Protein AF-0000000084565729 (afdb_homodimer)

Radius of gyration: 32.28 Å; Cα contacts (8 Å, |Δi|>4): 2133; chains: 2; bounding box: 98×100×80 Å

Nearest PDB structures (foldseek):
  8ajo-assembly1_B  TM=8.605E-01  e=1.066E-43  Homo sapiens
  8ajn-assembly1_B  TM=8.588E-01  e=5.806E-41  Homo sapiens
  3ow8-assembly2_B  TM=8.144E-01  e=8.743E-17  Homo sapiens
  8fdt-assembly1_B  TM=7.793E-01  e=1.717E-12  Homo sapiens
  8snb-assembly1_4A  TM=4.356E-01  e=7.765E-14  Strongylocentrotus purpuratus

Foldseek 3Di:
DPPQQAQFQLDQDDDDDDPPDPPPVVVVVVVVVVVVVVVVCVVVPDPDPDPDDDDHPPPDVPCPPVVPSRGRGGRDPVVVVVVVVVPPPPPPVPPLVVLLLVCLQQVVKDKDWAAPDQFFWWFEWDALAPFWIWTKGQVAWIWIAGNVVSDIDTDAFADDPPDDPPPPPRRRIKNEWEAAPVSQKIKTAGPPQQKIWMAGPDVRQGQAIEDPAGPAGWNYKYYLHNFWIWTFWQRQKIFIAGHDPVSRPPPDPDSDYYYDYTPDIDHDPPAHGWQYKEAQNLQQWMWTAHLQAKIWIARNVVRHTDDMDHHPDSAQFREWEDDNVVQWIWTWHQFWIWIARNVPRHTDDTGGDPDHRFTWQYWYDDDQWIWTWTQQQKIWIAGNVVGGTRHHPVDGPHGRIDHFDQFDWPPPPDVCVVCVVPPHHHTWNYKDAHPSSQKMKTKTGHDDPPIGTMIIIIID/DPPDAAFFQFAQDPDDDDPPPPPPVVVVVVVVVVVVVVVVCVVVPDPDPDPDDDDHPPPDVPCPPVVPSRGRGGRDPVVVVVVVVVPPPPPPVPPLVVQLLVCLQQVVKDKDWAAPDQFFWWFEWDALAPFWIWTKGQVAWIWIAGNVVSDIDTDAFADDPPDDPPPPPRRRIKNEWEAAPVSQKIKTAGPPQQKIWMAGPDVRQGQAIEDPAGPAGWNYKYYLHNFWIWTFWQSQKIFIAGHDPVSRPPPDPDSDYYYDYTPDIGHDPPAHGWQYKEAQNLQQWMWTAHLQAKIWIARNVVRHTDDMDHHPDSAQFREWEDDNVVQWIWTWHQFWIWIARNVPRHTDDTGGDPDHRFTWQYWYDDDQWIWTWTQQQKIWIAGNVVGGTRHHPVDGPHGRIDHFDQFDWPPPPDVCVVCVVPPHHHTWNYKDAHPSSQKMKTKTGHDDPPITTMIIIIID

Solvent-accessible surface area (backbone atoms only — not comparable to full-atom values): 49167 Å² total; per-residue (Å²): 135,83,78,74,81,51,48,68,36,67,48,72,84,80,84,82,82,76,77,79,85,68,65,67,63,63,58,51,52,52,51,47,49,54,48,46,51,49,48,51,53,54,67,68,51,64,92,67,83,73,54,64,43,75,55,62,85,79,72,54,82,78,54,70,78,64,49,72,84,56,38,66,26,54,21,45,70,67,36,51,63,51,39,67,71,48,82,67,79,72,79,72,78,69,54,54,58,54,56,34,50,48,38,52,26,60,61,53,62,38,80,45,78,52,86,69,78,87,50,32,28,31,39,20,48,37,57,76,48,99,46,32,37,36,36,21,14,39,73,57,44,41,35,37,37,30,72,81,80,68,45,78,43,76,51,82,67,49,75,54,90,81,59,61,89,77,67,78,64,82,67,82,26,21,42,32,53,38,62,25,81,78,58,47,37,37,40,31,51,20,64,49,41,37,24,38,22,33,26,33,47,92,80,59,42,72,34,32,33,41,42,89,66,47,90,28,48,42,32,24,49,44,55,78,43,82,39,37,36,38,39,25,11,49,64,23,34,38,31,34,35,70,58,52,69,71,59,66,59,61,75,54,95,54,98,60,59,46,78,43,62,51,77,42,78,41,77,42,82,92,50,46,26,28,38,29,52,39,70,35,71,82,76,45,26,31,37,36,28,16,57,72,16,30,41,36,35,27,35,62,85,76,68,41,66,44,35,35,32,53,48,97,64,47,49,57,49,54,24,51,28,63,38,59,92,71,40,31,33,40,33,22,18,40,57,31,37,38,30,22,30,64,88,76,64,44,77,52,44,76,45,70,49,95,44,85,79,26,28,29,38,20,49,42,65,59,78,60,32,38,38,35,22,15,44,59,22,37,36,40,38,32,30,63,69,67,67,42,63,38,47,24,72,76,48,79,87,35,66,39,64,47,74,58,72,60,58,46,57,58,73,64,66,69,55,38,60,64,42,58,78,44,89,76,44,21,18,23,34,22,64,38,56,40,98,67,46,66,34,38,40,37,25,6,12,52,75,56,87,85,52,41,15,25,30,38,32,39,28,71,132,84,73,74,81,59,43,70,31,62,48,70,82,78,84,82,82,75,76,79,84,68,65,65,62,62,58,51,51,54,51,47,49,55,49,46,51,48,47,51,52,54,67,67,50,63,91,66,80,72,54,64,45,68,55,63,85,78,73,55,81,77,54,72,78,65,51,71,82,60,37,60,22,55,22,43,69,67,36,50,64,51,37,66,71,45,82,66,79,73,79,71,78,69,54,56,60,54,55,35,50,46,37,51,26,60,64,54,64,37,79,44,75,51,87,70,78,86,48,36,30,28,40,21,47,39,58,76,47,101,47,32,38,37,34,21,14,37,75,56,45,41,35,38,36,30,72,80,79,69,45,77,44,76,50,83,68,49,77,53,90,82,59,61,88,78,66,77,65,84,67,83,24,22,41,33,54,40,62,25,82,80,58,46,37,37,39,32,49,20,64,48,40,37,24,37,22,33,25,34,48,92,79,60,42,69,33,31,33,42,42,91,65,48,90,28,48,44,32,23,49,44,54,81,42,82,39,36,35,37,37,27,12,49,65,23,33,39,31,34,34,69,59,51,68,69,58,67,60,62,75,53,94,53,99,60,59,44,76,43,61,51,77,42,76,42,76,44,84,92,48,45,26,30,38,29,51,38,71,34,72,82,76,45,28,32,37,36,30,15,57,73,18,31,40,36,35,27,34,61,85,77,70,42,65,43,37,36,33,52,48,95,63,48,49,57,49,52,24,51,26,66,38,59,93,70,40,30,34,39,33,23,19,41,56,30,36,38,30,21,30,64,89,75,65,44,77,52,46,76,45,69,49,93,46,85,78,26,28,30,38,19,47,41,64,59,79,60,32,38,38,36,21,14,46,59,21,38,36,40,39,33,30,64,70,69,66,42,63,39,46,23,72,78,48,77,88,35,67,41,67,47,74,59,73,59,60,45,58,58,73,61,66,68,53,37,59,65,42,58,78,45,89,74,44,21,18,23,35,21,64,39,55,39,96,68,48,66,34,39,41,38,25,5,11,52,73,56,86,85,53,41,14,22,32,36,32,39,28,72

Sequence (920 aa):
MQTQKMSRIVVTPVYGLRPPRFELYRIQERINKIRALKLLEQNRKTEKPEDFIIYDESDSDDEAELLKQGNSASYNFVDFVRHREYQTARHIVVSPEYGNRHILTHELFKENPINLGHVNKVFCSQWLSDRQVVFGTKCNKLMVYDVQTRKLDQIPSLISRSELPNSNEQSSGIHSVQLNPSKTLLATGAKNTCDIAVYRLPTLDPVCVGENGHKDWVFDACWLDDEFLVSGSRDTKLALWRITEDVLEAKSETPTHKTILPVVLKDCRNAQKIRAISFNQANQEFAALSSNGFIHVFDAQTFKQEMSRKLPSSQENVCMAVQCSRSVYAIGCKSYTLLLDTRTLQAVKKISSRYSGCGIRSASFQGDILTVGTGLGLVMFYDLIAGKYLESSINSSRTVILKVSKGYVFPDEEYMDIVQHVKYVPTIYTHCYDATGMRLFTAGGPLPATLTGNYAGLWQMQTQKMSRIVVTPVYGLRPPRFELYRIQERINKIRALKLLEQNRKTEKPEDFIIYDESDSDDEAELLKQGNSASYNFVDFVRHREYQTARHIVVSPEYGNRHILTHELFKENPINLGHVNKVFCSQWLSDRQVVFGTKCNKLMVYDVQTRKLDQIPSLISRSELPNSNEQSSGIHSVQLNPSKTLLATGAKNTCDIAVYRLPTLDPVCVGENGHKDWVFDACWLDDEFLVSGSRDTKLALWRITEDVLEAKSETPTHKTILPVVLKDCRNAQKIRAISFNQANQEFAALSSNGFIHVFDAQTFKQEMSRKLPSSQENVCMAVQCSRSVYAIGCKSYTLLLDTRTLQAVKKISSRYSGCGIRSASFQGDILTVGTGLGLVMFYDLIAGKYLESSINSSRTVILKVSKGYVFPDEEYMDIVQHVKYVPTIYTHCYDATGMRLFTAGGPLPATLTGNYAGLWQ

pLDDT: mean 79.48, std 25.59, range [19.38, 98.94]

Secondary structure (DSSP, 8-state):
--------------S----S---THHHHHHHHHHHHHHHHHHHT--SSPPSEEE--GGG-STTSGGGTT-------HHHHHHHHHS---------HHHHHHHHHHTT---EEE---TT---EEEEEE-SSSEEEEEETTS-EEEEETTT--EEEEPPP--SS--TT----------EEE-TTSSEEEEE-SSTTSEEEEETTTTEEEEEE-SS-SS-EEEEEESSSSEEEEEETTSEEEEEE--HHHHH---SS---EEE--SEEEE-TT-SSEEEEEEETTTTEEEEEETTTEEEEEETTT--EEEEEE-S--TT---EEEEGGGTEEEEE-SSEEEEEETTT--EEEEEE-SSTT--EEEEEEETTEEEEEETTSEEEEEETTTTEE-B-SSSTTPBPEEEPP--EEES-HHHHHHHHTS----EEEEEEE-TTSS-EEEEEE-SSTT-EEEEEEEE-/--------------S----S---THHHHHHHHHHHHHHHHHHHT--SSPPSEEE--GGG-STTTTTTTT------SHHHHHHHHHS---------HHHHHHHHHHTT---EEE---TT---EEEEEE-SSSEEEEEETTS-EEEEETTT--EEEEPPPPPSS--TT----------EEE-TTSSEEEEE-SSTTSEEEEETTTTEEEEEE-SS-SS-EEEEEESSSSEEEEEETTSEEEEEE--HHHHH---SS---EEE--SEEEE-TT-SSEEEEEEETTTTEEEEEETTTEEEEEETTT--EEEEEE-S--TT---EEEEGGGTEEEEE-SSEEEEEETTT--EEEEEE-SSTT--EEEEEEETTEEEEEETTSEEEEEETTTTEE-B-SSSTT-B-EEEPP--EEES-HHHHHHHHTS----EEEEEEE-TTSS-EEEEEE-SSTT-EEEEEEEE-

InterPro domains:
  IPR001680 WD40 repeat [PS50082] (211-243)
  IPR001680 WD40 repeat [SM00320] (105-146)
  IPR001680 WD40 repeat [SM00320] (160-200)
  IPR001680 WD40 repeat [SM00320] (203-242)
  IPR001680 WD40 repeat [SM00320] (261-299)
  IPR015943 WD40/YVTN repeat-like-containing domain superfamily [G3DSA:2.130.10.10] (42-259)
  IPR015943 WD40/YVTN repeat-like-containing domain superfamily [G3DSA:2.130.10.10] (261-405)
  IPR036322 WD40-repeat-containing domain superfamily [SSF50978] (112-414)
  IPR051191 DDB1-CUL4-associated factor 12 [PTHR19860] (122-460)
  IPR056151 DDB1- and CUL4-associated factor 12, beta-propeller domain [PF23760] (107-459)

Organism: Dendroctonus ponderosae (NCBI:txid77166)

Structure (mmCIF, N/CA/C/O backbone):
data_AF-0000000084565729-model_v1
#
loop_
_entity.id
_entity.type
_entity.pdbx_description
1 polymer 'DDB1- and CUL4-associated factor 12 beta-propeller domain-containing protein'
#
loop_
_atom_site.group_PDB
_atom_site.id
_atom_site.type_symbol
_atom_site.label_atom_id
_atom_site.label_alt_id
_atom_site.label_comp_id
_atom_site.label_asym_id
_atom_site.label_entity_id
_atom_site.label_seq_id
_atom_site.pdbx_PDB_ins_code
_atom_site.Cartn_x
_atom_site.Cartn_y
_atom_site.Cartn_z
_atom_site.occupancy
_atom_site.B_iso_or_equiv
_atom_site.auth_seq_id
_atom_site.auth_comp_id
_atom_site.auth_asym_id
_atom_site.auth_atom_id
_atom_site.pdbx_PDB_model_num
ATOM 1 N N . MET A 1 1 ? -21.25 -3.795 15.539 1 19.56 1 MET A N 1
ATOM 2 C CA . MET A 1 1 ? -22.375 -4.062 14.641 1 19.56 1 MET A CA 1
ATOM 3 C C . MET A 1 1 ? -22.359 -3.105 13.461 1 19.56 1 MET A C 1
ATOM 5 O O . MET A 1 1 ? -22.484 -1.892 13.633 1 19.56 1 MET A O 1
ATOM 9 N N . GLN A 1 2 ? -21.578 -3.436 12.453 1 20.45 2 GLN A N 1
ATOM 10 C CA . GLN A 1 2 ? -20.812 -2.744 11.422 1 20.45 2 GLN A CA 1
ATOM 11 C C . GLN A 1 2 ? -21.734 -2.172 10.344 1 20.45 2 GLN A C 1
ATOM 13 O O . GLN A 1 2 ? -22.344 -2.92 9.578 1 20.45 2 GLN A O 1
ATOM 18 N N . THR A 1 3 ? -22.406 -1.067 10.742 1 23.78 3 THR A N 1
ATOM 19 C CA . THR A 1 3 ? -23.531 -0.483 10.023 1 23.78 3 THR A CA 1
ATOM 20 C C . THR A 1 3 ? -23.125 -0.069 8.617 1 23.78 3 THR A C 1
ATOM 22 O O . THR A 1 3 ? -22.125 0.633 8.43 1 23.78 3 THR A O 1
ATOM 25 N N . GLN A 1 4 ? -23.578 -0.805 7.691 1 22.34 4 GLN A N 1
ATOM 26 C CA . GLN A 1 4 ? -23.469 -1.003 6.25 1 22.34 4 GLN A CA 1
ATOM 27 C C . GLN A 1 4 ? -23.891 0.251 5.488 1 22.34 4 GLN A C 1
ATOM 29 O O . GLN A 1 4 ? -25.031 0.719 5.629 1 22.34 4 GLN A O 1
ATOM 34 N N . LYS A 1 5 ? -22.938 1.144 5.391 1 22.84 5 LYS A N 1
ATOM 35 C CA . LYS A 1 5 ? -23.156 2.459 4.793 1 22.84 5 LYS A CA 1
ATOM 36 C C . LYS A 1 5 ? -23.812 2.342 3.424 1 22.84 5 LYS A C 1
ATOM 38 O O . LYS A 1 5 ? -23.281 1.683 2.527 1 22.84 5 LYS A O 1
ATOM 43 N N . MET A 1 6 ? -25.141 2.484 3.379 1 22.59 6 MET A N 1
ATOM 44 C CA . MET A 1 6 ? -26.062 2.295 2.254 1 22.59 6 MET A CA 1
ATOM 45 C C . MET A 1 6 ? -25.891 3.414 1.229 1 22.59 6 MET A C 1
ATOM 47 O O . MET A 1 6 ? -25.672 4.57 1.594 1 22.59 6 MET A O 1
ATOM 51 N N . SER A 1 7 ? -25.406 3.152 0.107 1 22.25 7 SER A N 1
ATOM 52 C CA . SER A 1 7 ? -25.094 3.938 -1.083 1 22.25 7 SER A CA 1
ATOM 53 C C . SER A 1 7 ? -26.297 4.738 -1.55 1 22.25 7 SER A C 1
ATOM 55 O O . SER A 1 7 ? -27.438 4.254 -1.502 1 22.25 7 SER A O 1
ATOM 57 N N . ARG A 1 8 ? -26.328 6.059 -1.341 1 23.17 8 ARG A N 1
ATOM 58 C CA . ARG A 1 8 ? -27.469 6.934 -1.539 1 23.17 8 ARG A CA 1
ATOM 59 C C . ARG A 1 8 ? -27.672 7.246 -3.018 1 23.17 8 ARG A C 1
ATOM 61 O O . ARG A 1 8 ? -26.719 7.598 -3.719 1 23.17 8 ARG A O 1
ATOM 68 N N . ILE A 1 9 ? -28.516 6.418 -3.678 1 24.58 9 ILE A N 1
ATOM 69 C CA . ILE A 1 9 ? -28.812 6.562 -5.102 1 24.58 9 ILE A CA 1
ATOM 70 C C . ILE A 1 9 ? -29.844 7.668 -5.309 1 24.58 9 ILE A C 1
ATOM 72 O O . ILE A 1 9 ? -30.891 7.676 -4.656 1 24.58 9 ILE A O 1
ATOM 76 N N . VAL A 1 10 ? -29.453 8.82 -5.613 1 25.67 10 VAL A N 1
ATOM 77 C CA . VAL A 1 10 ? -30.359 9.938 -5.855 1 25.67 10 VAL A CA 1
ATOM 78 C C . VAL A 1 10 ? -31.031 9.781 -7.223 1 25.67 10 VAL A C 1
ATOM 80 O O . VAL A 1 10 ? -30.344 9.664 -8.242 1 25.67 10 VAL A O 1
ATOM 83 N N . VAL A 1 11 ? -32.156 9.188 -7.332 1 26.59 11 VAL A N 1
ATOM 84 C CA . VAL A 1 11 ? -32.969 8.852 -8.508 1 26.59 11 VAL A CA 1
ATOM 85 C C . VAL A 1 11 ? -33.719 10.078 -8.984 1 26.59 11 VAL A C 1
ATOM 87 O O . VAL A 1 11 ? -34.5 10.664 -8.219 1 26.59 11 VAL A O 1
ATOM 90 N N . THR A 1 12 ? -33.156 10.766 -9.914 1 27.22 12 THR A N 1
ATOM 91 C CA . THR A 1 12 ? -33.906 11.891 -10.477 1 27.22 12 THR A CA 1
ATOM 92 C C . THR A 1 12 ? -34.938 11.406 -11.492 1 27.22 12 THR A C 1
ATOM 94 O O . THR A 1 12 ? -34.594 10.625 -12.391 1 27.22 12 THR A O 1
ATOM 97 N N . PRO A 1 13 ? -36.125 11.523 -11.234 1 24.81 13 PRO A N 1
ATOM 98 C CA . PRO A 1 13 ? -37.25 11.008 -12.016 1 24.81 13 PRO A CA 1
ATOM 99 C C . PRO A 1 13 ? -37.25 11.523 -13.453 1 24.81 13 PRO A C 1
ATOM 101 O O . PRO A 1 13 ? -37.031 12.719 -13.68 1 24.81 13 PRO A O 1
ATOM 104 N N . VAL A 1 14 ? -36.781 10.711 -14.438 1 26.78 14 VAL A N 1
ATOM 105 C CA . VAL A 1 14 ? -36.938 11.281 -15.773 1 26.78 14 VAL A CA 1
ATOM 106 C C . VAL A 1 14 ? -38.406 11.445 -16.094 1 26.78 14 VAL A C 1
ATOM 108 O O . VAL A 1 14 ? -38.844 12.516 -16.531 1 26.78 14 VAL A O 1
ATOM 111 N N . TYR A 1 15 ? -39.125 10.484 -17.047 1 26.33 15 TYR A N 1
ATOM 112 C CA . TYR A 1 15 ? -40.375 10.812 -17.719 1 26.33 15 TYR A CA 1
ATOM 113 C C . TYR A 1 15 ? -41.562 10.578 -16.797 1 26.33 15 TYR A C 1
ATOM 115 O O . TYR A 1 15 ? -42.344 11.484 -16.547 1 26.33 15 TYR A O 1
ATOM 123 N N . GLY A 1 16 ? -42.344 9.43 -17.156 1 25.3 16 GLY A N 1
ATOM 124 C CA . GLY A 1 16 ? -43.75 9.18 -16.984 1 25.3 16 GLY A CA 1
ATOM 125 C C . GLY A 1 16 ? -44.188 9.102 -15.539 1 25.3 16 GLY A C 1
ATOM 126 O O . GLY A 1 16 ? -43.344 8.992 -14.641 1 25.3 16 GLY A O 1
ATOM 127 N N . LEU A 1 17 ? -45.719 9.273 -15.336 1 26 17 LEU A N 1
ATOM 128 C CA . LEU A 1 17 ? -46.469 9.68 -14.141 1 26 17 LEU A CA 1
ATOM 129 C C . LEU A 1 17 ? -46.281 8.672 -13.016 1 26 17 LEU A C 1
ATOM 131 O O . LEU A 1 17 ? -45.75 7.578 -13.234 1 26 17 LEU A O 1
ATOM 135 N N . ARG A 1 18 ? -47.312 8.594 -12.133 1 24.34 18 ARG A N 1
ATOM 136 C CA . ARG A 1 18 ? -47.531 8.094 -10.781 1 24.34 18 ARG A CA 1
ATOM 137 C C . ARG A 1 18 ? -47.531 6.57 -10.75 1 24.34 18 ARG A C 1
ATOM 139 O O . ARG A 1 18 ? -48.188 5.93 -11.57 1 24.34 18 ARG A O 1
ATOM 146 N N . PRO A 1 19 ? -46.406 5.891 -10.594 1 26.34 19 PRO A N 1
ATOM 147 C CA . PRO A 1 19 ? -46.688 4.453 -10.594 1 26.34 19 PRO A CA 1
ATOM 148 C C . PRO A 1 19 ? -47.844 4.07 -9.664 1 26.34 19 PRO A C 1
ATOM 150 O O . PRO A 1 19 ? -48.094 4.742 -8.656 1 26.34 19 PRO A O 1
ATOM 153 N N . PRO A 1 20 ? -48.969 3.424 -10.125 1 25.95 20 PRO A N 1
ATOM 154 C CA . PRO A 1 20 ? -50.25 3.244 -9.414 1 25.95 20 PRO A CA 1
ATOM 155 C C . PRO A 1 20 ? -50.062 2.736 -7.988 1 25.95 20 PRO A C 1
ATOM 157 O O . PRO A 1 20 ? -50.719 3.227 -7.062 1 25.95 20 PRO A O 1
ATOM 160 N N . ARG A 1 21 ? -49.719 1.463 -7.848 1 27.05 21 ARG A N 1
ATOM 161 C CA . ARG A 1 21 ? -50.188 0.71 -6.684 1 27.05 21 ARG A CA 1
ATOM 162 C C . ARG A 1 21 ? -49.25 0.904 -5.5 1 27.05 21 ARG A C 1
ATOM 164 O O . ARG A 1 21 ? -48.312 0.116 -5.297 1 27.05 21 ARG A O 1
ATOM 171 N N . PHE A 1 22 ? -48.812 2.148 -5.277 1 26.03 22 PHE A N 1
ATOM 172 C CA . PHE A 1 22 ? -47.906 2.443 -4.18 1 26.03 22 PHE A CA 1
ATOM 173 C C . PHE A 1 22 ? -48.594 2.24 -2.836 1 26.03 22 PHE A C 1
ATOM 175 O O . PHE A 1 22 ? -49.531 2.961 -2.498 1 26.03 22 PHE A O 1
ATOM 182 N N . GLU A 1 23 ? -48.906 0.875 -2.598 1 28.73 23 GLU A N 1
ATOM 183 C CA . GLU A 1 23 ? -49.656 0.752 -1.351 1 28.73 23 GLU A CA 1
ATOM 184 C C . GLU A 1 23 ? -48.844 1.244 -0.162 1 28.73 23 GLU A C 1
ATOM 186 O O . GLU A 1 23 ? -47.688 0.868 -0.007 1 28.73 23 GLU A O 1
ATOM 191 N N . LEU A 1 24 ? -49.219 2.299 0.399 1 27.89 24 LEU A N 1
ATOM 192 C CA . LEU A 1 24 ? -48.75 3.08 1.541 1 27.89 24 LEU A CA 1
ATOM 193 C C . LEU A 1 24 ? -48.406 2.172 2.721 1 27.89 24 LEU A C 1
ATOM 195 O O . LEU A 1 24 ? -47.531 2.498 3.531 1 27.89 24 LEU A O 1
ATOM 199 N N . TYR A 1 25 ? -49.094 0.987 2.777 1 33.12 25 TYR A N 1
ATOM 200 C CA . TYR A 1 25 ? -49.094 0.293 4.059 1 33.12 25 TYR A CA 1
ATOM 201 C C . TYR A 1 25 ? -47.719 -0.357 4.32 1 33.12 25 TYR A C 1
ATOM 203 O O . TYR A 1 25 ? -47.25 -0.388 5.461 1 33.12 25 TYR A O 1
ATOM 211 N N . ARG A 1 26 ? -47.125 -0.872 3.199 1 31.98 26 ARG A N 1
ATOM 212 C CA . ARG A 1 26 ? -45.906 -1.653 3.432 1 31.98 26 ARG A CA 1
ATOM 213 C C . ARG A 1 26 ? -44.75 -0.757 3.863 1 31.98 26 ARG A C 1
ATOM 215 O O . ARG A 1 26 ? -43.812 -1.228 4.473 1 31.98 26 ARG A O 1
ATOM 222 N N . ILE A 1 27 ? -44.844 0.504 3.408 1 33.88 27 ILE A N 1
ATOM 223 C CA . ILE A 1 27 ? -43.781 1.421 3.826 1 33.88 27 ILE A CA 1
ATOM 224 C C . ILE A 1 27 ? -43.875 1.687 5.324 1 33.88 27 ILE A C 1
ATOM 226 O O . ILE A 1 27 ? -42.875 1.698 6.035 1 33.88 27 ILE A O 1
ATOM 230 N N . GLN A 1 28 ? -45.156 1.697 5.773 1 39.16 28 GLN A N 1
ATOM 231 C CA . GLN A 1 28 ? -45.344 1.962 7.195 1 39.16 28 GLN A CA 1
ATOM 232 C C . GLN A 1 28 ? -44.812 0.805 8.047 1 39.16 28 GLN A C 1
ATOM 234 O O . GLN A 1 28 ? -44.219 1.022 9.094 1 39.16 28 GLN A O 1
ATOM 239 N N . GLU A 1 29 ? -44.969 -0.389 7.594 1 41.12 29 GLU A N 1
ATOM 240 C CA . GLU A 1 29 ? -44.531 -1.547 8.367 1 41.12 29 GLU A CA 1
ATOM 241 C C . GLU A 1 29 ? -43.031 -1.623 8.445 1 41.12 29 GLU A C 1
ATOM 243 O O . GLU A 1 29 ? -42.469 -1.934 9.5 1 41.12 29 GLU A O 1
ATOM 248 N N . ARG A 1 30 ? -42.344 -1.302 7.375 1 35.56 30 ARG A N 1
ATOM 249 C CA . ARG A 1 30 ? -40.875 -1.357 7.398 1 35.56 30 ARG A CA 1
ATOM 250 C C . ARG A 1 30 ? -40.281 -0.227 8.242 1 35.56 30 ARG A C 1
ATOM 252 O O . ARG A 1 30 ? -39.344 -0.429 8.984 1 35.56 30 ARG A O 1
ATOM 259 N N . ILE A 1 31 ? -40.969 0.913 8.211 1 42.62 31 ILE A N 1
ATOM 260 C CA . ILE A 1 31 ? -40.594 2 9.102 1 42.62 31 ILE A CA 1
ATOM 261 C C . ILE A 1 31 ? -40.812 1.576 10.555 1 42.62 31 ILE A C 1
ATOM 263 O O . ILE A 1 31 ? -39.938 1.812 11.414 1 42.62 31 ILE A O 1
ATOM 267 N N . ASN A 1 32 ? -41.875 0.896 10.734 1 46.31 32 ASN A N 1
ATOM 268 C CA . ASN A 1 32 ? -42.156 0.453 12.102 1 46.31 32 ASN A CA 1
ATOM 269 C C . ASN A 1 32 ? -41.125 -0.59 12.562 1 46.31 32 ASN A C 1
ATOM 271 O O . ASN A 1 32 ? -40.719 -0.579 13.719 1 46.31 32 ASN A O 1
ATOM 275 N N . LYS A 1 33 ? -40.688 -1.479 11.742 1 43 33 LYS A N 1
ATOM 276 C CA . LYS A 1 33 ? -39.719 -2.492 12.164 1 43 33 LYS A CA 1
ATOM 277 C C . LYS A 1 33 ? -38.344 -1.891 12.344 1 43 33 LYS A C 1
ATOM 279 O O . LYS A 1 33 ? -37.625 -2.229 13.289 1 43 33 LYS A O 1
ATOM 284 N N . ILE A 1 34 ? -38 -0.968 11.492 1 42.06 34 ILE A N 1
ATOM 285 C CA . ILE A 1 34 ? -36.719 -0.26 11.672 1 42.06 34 ILE A CA 1
ATOM 286 C C . ILE A 1 34 ? -36.781 0.589 12.938 1 42.06 34 ILE A C 1
ATOM 288 O O . ILE A 1 34 ? -35.812 0.628 13.711 1 42.06 34 ILE A O 1
ATOM 292 N N . ARG A 1 35 ? -37.969 1.183 13.18 1 41.31 35 ARG A N 1
ATOM 293 C CA . ARG A 1 35 ? -38.156 1.878 14.445 1 41.31 35 ARG A CA 1
ATOM 294 C C . ARG A 1 35 ? -38.125 0.898 15.617 1 41.31 35 ARG A C 1
ATOM 296 O O . ARG A 1 35 ? -37.531 1.186 16.656 1 41.31 35 ARG A O 1
ATOM 303 N N . ALA A 1 36 ? -38.719 -0.224 15.422 1 44.28 36 ALA A N 1
ATOM 304 C CA . ALA A 1 36 ? -38.75 -1.188 16.516 1 44.28 36 ALA A CA 1
ATOM 305 C C . ALA A 1 36 ? -37.344 -1.738 16.781 1 44.28 36 ALA A C 1
ATOM 307 O O . ALA A 1 36 ? -36.938 -1.89 17.938 1 44.28 36 ALA A O 1
ATOM 308 N N . LEU A 1 37 ? -36.562 -2.035 15.797 1 38.75 37 LEU A N 1
ATOM 309 C CA . LEU A 1 37 ? -35.219 -2.543 16.031 1 38.75 37 LEU A CA 1
ATOM 310 C C . LEU A 1 37 ? -34.281 -1.437 16.547 1 38.75 37 LEU A C 1
ATOM 312 O O . LEU A 1 37 ? -33.469 -1.673 17.422 1 38.75 37 LEU A O 1
ATOM 316 N N . LYS A 1 38 ? -34.469 -0.204 16.156 1 40.28 38 LYS A N 1
ATOM 317 C CA . LYS A 1 38 ? -33.812 0.941 16.766 1 40.28 38 LYS A CA 1
ATOM 318 C C . LYS A 1 38 ? -34.25 1.094 18.234 1 40.28 38 LYS A C 1
ATOM 320 O O . LYS A 1 38 ? -33.406 1.406 19.094 1 40.28 38 LYS A O 1
ATOM 325 N N . LEU A 1 39 ? -35.5 0.954 18.453 1 41.38 39 LEU A N 1
ATOM 326 C CA . LEU A 1 39 ? -35.969 0.976 19.828 1 41.38 39 LEU A CA 1
ATOM 327 C C . LEU A 1 39 ? -35.375 -0.187 20.625 1 41.38 39 LEU A C 1
ATOM 329 O O . LEU A 1 39 ? -35 -0.026 21.781 1 41.38 39 LEU A O 1
ATOM 333 N N . LEU A 1 40 ? -35.312 -1.352 20.078 1 37.47 40 LEU A N 1
ATOM 334 C CA . LEU A 1 40 ? -34.688 -2.455 20.812 1 37.47 40 LEU A CA 1
ATOM 335 C C . LEU A 1 40 ? -33.219 -2.213 21.016 1 37.47 40 LEU A C 1
ATOM 337 O O . LEU A 1 40 ? -32.656 -2.51 22.078 1 37.47 40 LEU A O 1
ATOM 341 N N . GLU A 1 41 ? -32.469 -1.682 20.047 1 36.03 41 GLU A N 1
ATOM 342 C CA . GLU A 1 41 ? -31.062 -1.353 20.25 1 36.03 41 GLU A CA 1
ATOM 343 C C . GLU A 1 41 ? -30.906 -0.147 21.172 1 36.03 41 GLU A C 1
ATOM 345 O O . GLU A 1 41 ? -29.938 -0.074 21.938 1 36.03 41 GLU A O 1
ATOM 350 N N . GLN A 1 42 ? -31.797 0.829 21.125 1 36.59 42 GLN A N 1
ATOM 351 C CA . GLN A 1 42 ? -31.828 1.868 22.156 1 36.59 42 GLN A CA 1
ATOM 352 C C . GLN A 1 42 ? -32.062 1.271 23.531 1 36.59 42 GLN A C 1
ATOM 354 O O . GLN A 1 42 ? -31.594 1.801 24.531 1 36.59 42 GLN A O 1
ATOM 359 N N . ASN A 1 43 ? -32.969 0.401 23.656 1 35.12 43 ASN A N 1
ATOM 360 C CA . ASN A 1 43 ? -33.219 -0.166 24.984 1 35.12 43 ASN A CA 1
ATOM 361 C C . ASN A 1 43 ? -32.031 -0.967 25.484 1 35.12 43 ASN A C 1
ATOM 363 O O . ASN A 1 43 ? -31.938 -1.262 26.672 1 35.12 43 ASN A O 1
ATOM 367 N N . ARG A 1 44 ? -31.344 -1.737 24.656 1 33.62 44 ARG A N 1
ATOM 368 C CA . ARG A 1 44 ? -30.141 -2.4 25.172 1 33.62 44 ARG A CA 1
ATOM 369 C C . ARG A 1 44 ? -28.969 -1.436 25.234 1 33.62 44 ARG A C 1
ATOM 371 O O . ARG A 1 44 ? -27.828 -1.848 25.484 1 33.62 44 ARG A O 1
ATOM 378 N N . LYS A 1 45 ? -29.203 -0.146 24.781 1 36.59 45 LYS A N 1
ATOM 379 C CA . LYS A 1 45 ? -28.156 0.867 24.844 1 36.59 45 LYS A CA 1
ATOM 380 C C . LYS A 1 45 ? -27.703 1.103 26.281 1 36.59 45 LYS A C 1
ATOM 382 O O . LYS A 1 45 ? -28.453 1.659 27.094 1 36.59 45 LYS A O 1
ATOM 387 N N . THR A 1 46 ? -26.859 0.209 26.734 1 36.16 46 THR A N 1
ATOM 388 C CA . THR A 1 46 ? -26.25 0.603 28 1 36.16 46 THR A CA 1
ATOM 389 C C . THR A 1 46 ? -25.688 2.016 27.906 1 36.16 46 THR A C 1
ATOM 391 O O . THR A 1 46 ? -25.328 2.482 26.828 1 36.16 46 THR A O 1
ATOM 394 N N . GLU A 1 47 ? -25.734 3.004 28.812 1 37.72 47 GLU A N 1
ATOM 395 C CA . GLU A 1 47 ? -25.297 4.367 29.094 1 37.72 47 GLU A CA 1
ATOM 396 C C . GLU A 1 47 ? -23.844 4.578 28.656 1 37.72 47 GLU A C 1
ATOM 398 O O . GLU A 1 47 ? -23.25 5.613 28.969 1 37.72 47 GLU A O 1
ATOM 403 N N . LYS A 1 48 ? -23.062 3.57 28.172 1 41.56 48 LYS A N 1
ATOM 404 C CA . LYS A 1 48 ? -21.656 3.846 27.891 1 41.56 48 LYS A CA 1
ATOM 405 C C . LYS A 1 48 ? -21.484 4.496 26.531 1 41.56 48 LYS A C 1
ATOM 407 O O . LYS A 1 48 ? -22.016 4.016 25.531 1 41.56 48 LYS A O 1
ATOM 412 N N . PRO A 1 49 ? -20.938 5.707 26.375 1 42.12 49 PRO A N 1
ATOM 413 C CA . PRO A 1 49 ? -20.656 6.379 25.109 1 42.12 49 PRO A CA 1
ATOM 414 C C . PRO A 1 49 ? -19.953 5.465 24.094 1 42.12 49 PRO A C 1
ATOM 416 O O . PRO A 1 49 ? -19.078 4.691 24.469 1 42.12 49 PRO A O 1
ATOM 419 N N . GLU A 1 50 ? -20.469 5.285 22.891 1 61.44 50 GLU A N 1
ATOM 420 C CA . GLU A 1 50 ? -19.969 4.363 21.875 1 61.44 50 GLU A CA 1
ATOM 421 C C . GLU A 1 50 ? -18.609 4.816 21.344 1 61.44 50 GLU A C 1
ATOM 423 O O . GLU A 1 50 ? -18.438 5.984 20.984 1 61.44 50 GLU A O 1
ATOM 428 N N . ASP A 1 51 ? -17.516 3.988 21.438 1 72.75 51 ASP A N 1
ATOM 429 C CA . ASP A 1 51 ? -16.156 4.223 21 1 72.75 51 ASP A CA 1
ATOM 430 C C . ASP A 1 51 ? -16.078 4.293 19.469 1 72.75 51 ASP A C 1
ATOM 432 O O . ASP A 1 51 ? -15.125 4.824 18.906 1 72.75 51 ASP A O 1
ATOM 436 N N . PHE A 1 52 ? -17.141 3.734 18.812 1 74.69 52 PHE A N 1
ATOM 437 C CA . PHE A 1 52 ? -17.219 3.777 17.359 1 74.69 52 PHE A CA 1
ATOM 438 C C . PHE A 1 52 ? -18.641 4.105 16.906 1 74.69 52 PHE A C 1
ATOM 440 O O . PHE A 1 52 ? -19.594 3.439 17.312 1 74.69 52 PHE A O 1
ATOM 447 N N . ILE A 1 53 ? -18.812 5.211 16.125 1 78.12 53 ILE A N 1
ATOM 448 C CA . ILE A 1 53 ? -20.141 5.711 15.75 1 78.12 53 ILE A CA 1
ATOM 449 C C . ILE A 1 53 ? -20.234 5.793 14.227 1 78.12 53 ILE A C 1
ATOM 451 O O . ILE A 1 53 ? -19.328 6.301 13.562 1 78.12 53 ILE A O 1
ATOM 455 N N . ILE A 1 54 ? -21.234 5.195 13.617 1 73.75 54 ILE A N 1
ATOM 456 C CA . ILE A 1 54 ? -21.547 5.375 12.211 1 73.75 54 ILE A CA 1
ATOM 457 C C . ILE A 1 54 ? -22.797 6.242 12.07 1 73.75 54 ILE A C 1
ATOM 459 O O . ILE A 1 54 ? -23.812 6.008 12.75 1 73.75 54 ILE A O 1
ATOM 463 N N . TYR A 1 55 ? -22.797 7.242 11.352 1 74.12 55 TYR A N 1
ATOM 464 C CA . TYR A 1 55 ? -23.906 8.188 11.211 1 74.12 55 TYR A CA 1
ATOM 465 C C . TYR A 1 55 ? -24.766 7.848 10 1 74.12 55 TYR A C 1
ATOM 467 O O . TYR A 1 55 ? -24.234 7.539 8.93 1 74.12 55 TYR A O 1
ATOM 475 N N . ASP A 1 56 ? -26.047 7.527 10.25 1 60.19 56 ASP A N 1
ATOM 476 C CA . ASP A 1 56 ? -27 7.219 9.188 1 60.19 56 ASP A CA 1
ATOM 477 C C . ASP A 1 56 ? -27.594 8.492 8.602 1 60.19 56 ASP A C 1
ATOM 479 O O . ASP A 1 56 ? -27.578 9.547 9.242 1 60.19 56 ASP A O 1
ATOM 483 N N . GLU A 1 57 ? -28.078 8.523 7.406 1 57.03 57 GLU A N 1
ATOM 484 C CA . GLU A 1 57 ? -28.703 9.633 6.695 1 57.03 57 GLU A CA 1
ATOM 485 C C . GLU A 1 57 ? -29.766 10.305 7.562 1 57.03 57 GLU A C 1
ATOM 487 O O . GLU A 1 57 ? -29.969 11.523 7.477 1 57.03 57 GLU A O 1
ATOM 492 N N . SER A 1 58 ? -30.531 9.609 8.328 1 48.59 58 SER A N 1
ATOM 493 C CA . SER A 1 58 ? -31.719 10.133 9 1 48.59 58 SER A CA 1
ATOM 494 C C . SER A 1 58 ? -31.344 11.039 10.172 1 48.59 58 SER A C 1
ATOM 496 O O . SER A 1 58 ? -32.188 11.789 10.672 1 48.59 58 SER A O 1
ATOM 498 N N . ASP A 1 59 ? -30.281 11.039 10.633 1 45 59 ASP A N 1
ATOM 499 C CA . ASP A 1 59 ? -29.984 11.719 11.891 1 45 59 ASP A CA 1
ATOM 500 C C . ASP A 1 59 ? -29.719 13.211 11.664 1 45 59 ASP A C 1
ATOM 502 O O . ASP A 1 59 ? -29.359 13.93 12.594 1 45 59 ASP A O 1
ATOM 506 N N . SER A 1 60 ? -29.578 13.656 10.492 1 42.97 60 SER A N 1
ATOM 507 C CA . SER A 1 60 ? -29.391 15.094 10.328 1 42.97 60 SER A CA 1
ATOM 508 C C . SER A 1 60 ? -30.703 15.844 10.445 1 42.97 60 SER A C 1
ATOM 510 O O . SER A 1 60 ? -31.688 15.492 9.797 1 42.97 60 SER A O 1
ATOM 512 N N . ASP A 1 61 ? -31.062 16.547 11.422 1 38.94 61 ASP A N 1
ATOM 513 C CA . ASP A 1 61 ? -32.219 17.422 11.641 1 38.94 61 ASP A CA 1
ATOM 514 C C . ASP A 1 61 ? -32.531 18.25 10.398 1 38.94 61 ASP A C 1
ATOM 516 O O . ASP A 1 61 ? -33.5 18.984 10.375 1 38.94 61 ASP A O 1
ATOM 520 N N . ASP A 1 62 ? -31.656 18.656 9.555 1 37.19 62 ASP A N 1
ATOM 521 C CA . ASP A 1 62 ? -32.062 19.516 8.453 1 37.19 62 ASP A CA 1
ATOM 522 C C . ASP A 1 62 ? -32.875 18.734 7.422 1 37.19 62 ASP A C 1
ATOM 524 O O . ASP A 1 62 ? -32.375 18.422 6.344 1 37.19 62 ASP A O 1
ATOM 528 N N . GLU A 1 63 ? -33.875 17.938 7.746 1 34.31 63 GLU A N 1
ATOM 529 C CA . GLU A 1 63 ? -34.844 17.219 6.938 1 34.31 63 GLU A CA 1
ATOM 530 C C . GLU A 1 63 ? -35.594 18.172 6.016 1 34.31 63 GLU A C 1
ATOM 532 O O . GLU A 1 63 ? -36.188 17.734 5.027 1 34.31 63 GLU A O 1
ATOM 537 N N . ALA A 1 64 ? -36.031 19.422 6.523 1 30.3 64 ALA A N 1
ATOM 538 C CA . ALA A 1 64 ? -37.125 20.094 5.84 1 30.3 64 ALA A CA 1
ATOM 539 C C . ALA A 1 64 ? -36.75 20.469 4.41 1 30.3 64 ALA A C 1
ATOM 541 O O . ALA A 1 64 ? -37.531 20.344 3.488 1 30.3 64 ALA A O 1
ATOM 542 N N . GLU A 1 65 ? -35.719 21.328 4.207 1 28.39 65 GLU A N 1
ATOM 543 C CA . GLU A 1 65 ? -35.656 21.953 2.895 1 28.39 65 GLU A CA 1
ATOM 544 C C . GLU A 1 65 ? -35.156 20.969 1.832 1 28.39 65 GLU A C 1
ATOM 546 O O . GLU A 1 65 ? -35.5 21.125 0.65 1 28.39 65 GLU A O 1
ATOM 551 N N . LEU A 1 66 ? -34.125 20.094 2.137 1 28.3 66 LEU A N 1
ATOM 552 C CA . LEU A 1 66 ? -33.719 19.25 1.017 1 28.3 66 LEU A CA 1
ATOM 553 C C . LEU A 1 66 ? -34.719 18.125 0.773 1 28.3 66 LEU A C 1
ATOM 555 O O . LEU A 1 66 ? -34.438 17.219 -0.01 1 28.3 66 LEU A O 1
ATOM 559 N N . LEU A 1 67 ? -35.844 18.031 1.454 1 26.73 67 LEU A N 1
ATOM 560 C CA . LEU A 1 67 ? -36.906 17.109 1.153 1 26.73 67 LEU A CA 1
ATOM 561 C C . LEU A 1 67 ? -37.312 17.203 -0.313 1 26.73 67 LEU A C 1
ATOM 563 O O . LEU A 1 67 ? -38.188 16.469 -0.768 1 26.73 67 LEU A O 1
ATOM 567 N N . LYS A 1 68 ? -37.375 18.422 -0.885 1 27.75 68 LYS A N 1
ATOM 568 C CA . LYS A 1 68 ? -38.062 18.375 -2.174 1 27.75 68 LYS A CA 1
ATOM 569 C C . LYS A 1 68 ? -37.375 17.375 -3.117 1 27.75 68 LYS A C 1
ATOM 571 O O . LYS A 1 68 ? -38.031 16.672 -3.863 1 27.75 68 LYS A O 1
ATOM 576 N N . GLN A 1 69 ? -36.156 17.609 -3.586 1 27.05 69 GLN A N 1
ATOM 577 C CA . GLN A 1 69 ? -35.719 16.766 -4.684 1 27.05 69 GLN A CA 1
ATOM 578 C C . GLN A 1 69 ? -35.188 15.43 -4.164 1 27.05 69 GLN A C 1
ATOM 580 O O . GLN A 1 69 ? -33.969 15.227 -4.066 1 27.05 69 GLN A O 1
ATOM 585 N N . GLY A 1 70 ? -35.781 14.875 -3.135 1 27.3 70 GLY A N 1
ATOM 586 C CA . GLY A 1 70 ? -35.312 13.891 -2.17 1 27.3 70 GLY A CA 1
ATOM 587 C C . GLY A 1 70 ? -35.125 12.516 -2.777 1 27.3 70 GL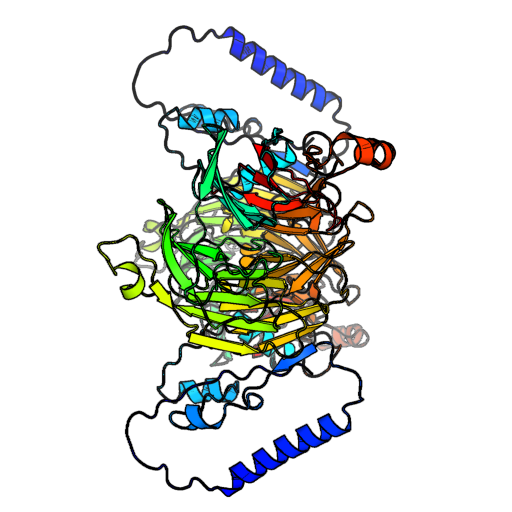Y A C 1
ATOM 588 O O . GLY A 1 70 ? -36.031 11.672 -2.734 1 27.3 70 GLY A O 1
ATOM 589 N N . ASN A 1 71 ? -34.5 12.516 -4.012 1 25.44 71 ASN A N 1
ATOM 590 C CA . ASN A 1 71 ? -34.438 11.219 -4.684 1 25.44 71 ASN A CA 1
ATOM 591 C C . ASN A 1 71 ? -33.844 10.148 -3.773 1 25.44 71 ASN A C 1
ATOM 593 O O . ASN A 1 71 ? -33.125 10.461 -2.822 1 25.44 71 ASN A O 1
ATOM 597 N N . SER A 1 72 ? -34.344 8.875 -3.85 1 25.14 72 SER A N 1
ATOM 598 C CA . SER A 1 72 ? -34.375 7.516 -3.32 1 25.14 72 SER A CA 1
ATOM 599 C C . SER A 1 72 ? -33 6.863 -3.359 1 25.14 72 SER A C 1
ATOM 601 O O . SER A 1 72 ? -32.562 6.367 -4.402 1 25.14 72 SER A O 1
ATOM 603 N N . ALA A 1 73 ? -31.953 7.547 -2.928 1 26.19 73 ALA A N 1
ATOM 604 C CA . ALA A 1 73 ? -30.672 6.848 -3.064 1 26.19 73 ALA A CA 1
ATOM 605 C C . ALA A 1 73 ? -30.578 5.672 -2.094 1 26.19 73 ALA A C 1
ATOM 607 O O . ALA A 1 73 ? -30.625 5.859 -0.876 1 26.19 73 ALA A O 1
ATOM 608 N N . SER A 1 74 ? -31.453 4.672 -2.34 1 25.7 74 SER A N 1
ATOM 609 C CA . SER A 1 74 ? -31.438 3.451 -1.541 1 25.7 74 SER A CA 1
ATOM 610 C C . SER A 1 74 ? -30.078 2.758 -1.601 1 25.7 74 SER A C 1
ATOM 612 O O . SER A 1 74 ? -29.484 2.645 -2.672 1 25.7 74 SER A O 1
ATOM 614 N N . TYR A 1 75 ? -29.25 2.809 -0.65 1 28.16 75 TYR A N 1
ATOM 615 C CA . TYR A 1 75 ? -27.875 2.361 -0.475 1 28.16 75 TYR A CA 1
ATOM 616 C C . TYR A 1 75 ? -27.797 0.842 -0.378 1 28.16 75 TYR A C 1
ATOM 618 O O . TYR A 1 75 ? -26.766 0.285 -0.03 1 28.16 75 TYR A O 1
ATOM 626 N N . ASN A 1 76 ? -28.969 0.131 -0.427 1 25.77 76 ASN A N 1
ATOM 627 C CA . ASN A 1 76 ? -28.797 -1.3 -0.205 1 25.77 76 ASN A CA 1
ATOM 628 C C . ASN A 1 76 ? -28.109 -1.974 -1.392 1 25.77 76 ASN A C 1
ATOM 630 O O . ASN A 1 76 ? -28.156 -1.461 -2.512 1 25.77 76 ASN A O 1
ATOM 634 N N . PHE A 1 77 ? -27.188 -2.91 -1.157 1 29.23 77 PHE A N 1
ATOM 635 C CA . PHE A 1 77 ? -26.609 -3.736 -2.211 1 29.23 77 PHE A CA 1
ATOM 636 C C . PHE A 1 77 ? -27.688 -4.191 -3.191 1 29.23 77 PHE A C 1
ATOM 638 O O . PHE A 1 77 ? -27.469 -4.203 -4.402 1 29.23 77 PHE A O 1
ATOM 645 N N . VAL A 1 78 ? -28.812 -4.625 -2.676 1 30.83 78 VAL A N 1
ATOM 646 C CA . VAL A 1 78 ? -29.922 -4.988 -3.543 1 30.83 78 VAL A CA 1
ATOM 647 C C . VAL A 1 78 ? -30.375 -3.77 -4.348 1 30.83 78 VAL A C 1
ATOM 649 O O . VAL A 1 78 ? -30.734 -3.891 -5.523 1 30.83 78 VAL A O 1
ATOM 652 N N . ASP A 1 79 ? -30.266 -2.688 -3.705 1 32.41 79 ASP A N 1
ATOM 653 C CA . ASP A 1 79 ? -30.703 -1.498 -4.43 1 32.41 79 ASP A CA 1
ATOM 654 C C . ASP A 1 79 ? -29.688 -1.114 -5.508 1 32.41 79 ASP A C 1
ATOM 656 O O . ASP A 1 79 ? -30.062 -0.605 -6.566 1 32.41 79 ASP A O 1
ATOM 660 N N . PHE A 1 80 ? -28.406 -1.442 -5.34 1 32 80 PHE A N 1
ATOM 661 C CA . PHE A 1 80 ? -27.422 -1.259 -6.402 1 32 80 PHE A CA 1
ATOM 662 C C . PHE A 1 80 ? -27.75 -2.145 -7.598 1 32 80 PHE A C 1
ATOM 664 O O . PHE A 1 80 ? -27.719 -1.687 -8.742 1 32 80 PHE A O 1
ATOM 671 N N . VAL A 1 81 ? -28.016 -3.514 -7.395 1 34.09 81 VAL A N 1
ATOM 672 C CA . VAL A 1 81 ? -28.453 -4.344 -8.516 1 34.09 81 VAL A CA 1
ATOM 673 C C . VAL A 1 81 ? -29.75 -3.803 -9.086 1 34.09 81 VAL A C 1
ATOM 675 O O . VAL A 1 81 ? -29.938 -3.775 -10.305 1 34.09 81 VAL A O 1
ATOM 678 N N . ARG A 1 82 ? -30.609 -3.381 -8.227 1 30.58 82 ARG A N 1
ATOM 679 C CA . ARG A 1 82 ? -31.875 -2.9 -8.75 1 30.58 82 ARG A CA 1
ATOM 680 C C . ARG A 1 82 ? -31.719 -1.535 -9.406 1 30.58 82 ARG A C 1
ATOM 682 O O . ARG A 1 82 ? -32.438 -1.214 -10.359 1 30.58 82 ARG A O 1
ATOM 689 N N . HIS A 1 83 ? -30.797 -0.749 -8.867 1 32.78 83 HIS A N 1
ATOM 690 C CA . HIS A 1 83 ? -30.609 0.537 -9.531 1 32.78 83 HIS A CA 1
ATOM 691 C C . HIS A 1 83 ? -29.938 0.364 -10.891 1 32.78 83 HIS A C 1
ATOM 693 O O . HIS A 1 83 ? -30.047 1.226 -11.758 1 32.78 83 HIS A O 1
ATOM 699 N N . ARG A 1 84 ? -29.078 -0.655 -11.117 1 32.34 84 ARG A N 1
ATOM 700 C CA . ARG A 1 84 ? -28.641 -0.946 -12.484 1 32.34 84 ARG A CA 1
ATOM 701 C C . ARG A 1 84 ? -29.844 -1.025 -13.43 1 32.34 84 ARG A C 1
ATOM 703 O O . ARG A 1 84 ? -29.703 -0.812 -14.633 1 32.34 84 ARG A O 1
ATOM 710 N N . GLU A 1 85 ? -30.875 -1.721 -12.992 1 31.25 85 GLU A N 1
ATOM 711 C CA . GLU A 1 85 ? -31.969 -1.758 -13.953 1 31.25 85 GLU A CA 1
ATOM 712 C C . GLU A 1 85 ? -32.5 -0.356 -14.234 1 31.25 85 GLU A C 1
ATOM 714 O O . GLU A 1 85 ? -33.031 -0.091 -15.32 1 31.25 85 GLU A O 1
ATOM 719 N N . TYR A 1 86 ? -32.719 0.436 -13.117 1 30.06 86 TYR A N 1
ATOM 720 C CA . TYR A 1 86 ? -33.25 1.737 -13.523 1 30.06 86 TYR A CA 1
ATOM 721 C C . TYR A 1 86 ? -32.125 2.664 -13.961 1 30.06 86 TYR A C 1
ATOM 723 O O . TYR A 1 86 ? -30.984 2.531 -13.5 1 30.06 86 TYR A O 1
ATOM 731 N N . GLN A 1 87 ? -32.031 3.262 -15.211 1 30.42 87 GLN A N 1
ATOM 732 C CA . GLN A 1 87 ? -31.203 4.082 -16.094 1 30.42 87 GLN A CA 1
ATOM 733 C C . GLN A 1 87 ? -30.5 5.188 -15.328 1 30.42 87 GLN A C 1
ATOM 735 O O . GLN A 1 87 ? -29.969 6.133 -15.922 1 30.42 87 GLN A O 1
ATOM 740 N N . THR A 1 88 ? -30.828 5.551 -14.102 1 32.97 88 THR A N 1
ATOM 741 C CA . THR A 1 88 ? -30.172 6.742 -13.578 1 32.97 88 THR A CA 1
ATOM 742 C C . THR A 1 88 ? -28.734 6.43 -13.172 1 32.97 88 THR A C 1
ATOM 744 O O . THR A 1 88 ? -28.484 5.516 -12.383 1 32.97 88 THR A O 1
ATOM 747 N N . ALA A 1 89 ? -27.625 6.652 -14.031 1 29.08 89 ALA A N 1
ATOM 748 C CA . ALA A 1 89 ? -26.203 6.344 -14.148 1 29.08 89 ALA A CA 1
ATOM 749 C C . ALA A 1 89 ? -25.422 6.84 -12.93 1 29.08 89 ALA A C 1
ATOM 751 O O . ALA A 1 89 ? -24.922 7.969 -12.922 1 29.08 89 ALA A O 1
ATOM 752 N N . ARG A 1 90 ? -25.891 6.988 -11.789 1 32.72 90 ARG A N 1
ATOM 753 C CA . ARG A 1 90 ? -24.938 7.367 -10.758 1 32.72 90 ARG A CA 1
ATOM 754 C C . ARG A 1 90 ? -23.781 6.371 -10.703 1 32.72 90 ARG A C 1
ATOM 756 O O . ARG A 1 90 ? -24 5.164 -10.578 1 32.72 90 ARG A O 1
ATOM 763 N N . HIS A 1 91 ? -22.594 6.531 -11.359 1 30.52 91 HIS A N 1
ATOM 764 C CA . HIS A 1 91 ? -21.391 5.691 -11.391 1 30.52 91 HIS A CA 1
ATOM 765 C C . HIS A 1 91 ? -20.875 5.441 -9.977 1 30.52 91 HIS A C 1
ATOM 767 O O . HIS A 1 91 ? -20.359 6.359 -9.336 1 30.52 91 HIS A O 1
ATOM 773 N N . ILE A 1 92 ? -21.625 4.961 -9.102 1 36.16 92 ILE A N 1
ATOM 774 C CA . ILE A 1 92 ? -20.984 4.477 -7.887 1 36.16 92 ILE A CA 1
ATOM 775 C C . ILE A 1 92 ? -19.766 3.637 -8.25 1 36.16 92 ILE A C 1
ATOM 777 O O . ILE A 1 92 ? -19.891 2.598 -8.898 1 36.16 92 ILE A O 1
ATOM 781 N N . VAL A 1 93 ? -18.688 4.195 -8.445 1 39.31 93 VAL A N 1
ATOM 782 C CA . VAL A 1 93 ? -17.469 3.439 -8.664 1 39.31 93 VAL A CA 1
ATOM 783 C C . VAL A 1 93 ? -17.141 2.598 -7.434 1 39.31 93 VAL A C 1
ATOM 785 O O . VAL A 1 93 ? -16.875 3.139 -6.355 1 39.31 93 VAL A O 1
ATOM 788 N N . VAL A 1 94 ? -17.984 1.619 -7.117 1 44.84 94 VAL A N 1
ATOM 789 C CA . VAL A 1 94 ? -17.578 0.655 -6.105 1 44.84 94 VAL A CA 1
ATOM 790 C C . VAL A 1 94 ? -16.281 -0.021 -6.539 1 44.84 94 VAL A C 1
ATOM 792 O O . VAL A 1 94 ? -16.203 -0.602 -7.625 1 44.84 94 VAL A O 1
ATOM 795 N N . SER A 1 95 ? -15.25 0.238 -5.758 1 59.22 95 SER A N 1
ATOM 796 C CA . SER A 1 95 ? -13.984 -0.432 -6.043 1 59.22 95 SER A CA 1
ATOM 797 C C . SER A 1 95 ? -14.141 -1.948 -5.984 1 59.22 95 SER A C 1
ATOM 799 O O . SER A 1 95 ? -14.906 -2.471 -5.176 1 59.22 95 SER A O 1
ATOM 801 N N . PRO A 1 96 ? -13.914 -2.639 -6.977 1 61.69 96 PRO A N 1
ATOM 802 C CA . PRO A 1 96 ? -13.945 -4.105 -6.98 1 61.69 96 PRO A CA 1
ATOM 803 C C . PRO A 1 96 ? -13.469 -4.711 -5.664 1 61.69 96 PRO A C 1
ATOM 805 O O . PRO A 1 96 ? -13.961 -5.762 -5.25 1 61.69 96 PRO A O 1
ATOM 808 N N . GLU A 1 97 ? -12.742 -4 -5 1 73.56 97 GLU A N 1
ATOM 809 C CA . GLU A 1 97 ? -12.219 -4.508 -3.734 1 73.56 97 GLU A CA 1
ATOM 810 C C . GLU A 1 97 ? -13.305 -4.52 -2.66 1 73.56 97 GLU A C 1
ATOM 812 O O . GLU A 1 97 ? -13.352 -5.43 -1.827 1 73.56 97 GLU A O 1
ATOM 817 N N . TYR A 1 98 ? -14.18 -3.633 -2.824 1 75.06 98 TYR A N 1
ATOM 818 C CA . TYR A 1 98 ? -15.266 -3.596 -1.853 1 75.06 98 TYR A CA 1
ATOM 819 C C . TYR A 1 98 ? -16.219 -4.773 -2.049 1 75.06 98 TYR A C 1
ATOM 821 O O . TYR A 1 98 ? -16.656 -5.387 -1.078 1 75.06 98 TYR A O 1
ATOM 829 N N . GLY A 1 99 ? -16.5 -5.066 -3.268 1 77.75 99 GLY A N 1
ATOM 830 C CA . GLY A 1 99 ? -17.375 -6.191 -3.564 1 77.75 99 GLY A CA 1
ATOM 831 C C . GLY A 1 99 ? -16.828 -7.52 -3.08 1 77.75 99 GLY A C 1
ATOM 832 O O . GLY A 1 99 ? -17.547 -8.297 -2.439 1 77.75 99 GLY A O 1
ATOM 833 N N . ASN A 1 100 ? -15.648 -7.715 -3.352 1 85.44 100 ASN A N 1
ATOM 834 C CA . ASN A 1 100 ? -15 -8.961 -2.949 1 85.44 100 ASN A CA 1
ATOM 835 C C . ASN A 1 100 ? -14.953 -9.102 -1.43 1 85.44 100 ASN A C 1
ATOM 837 O O . ASN A 1 100 ? -15.305 -10.156 -0.891 1 85.44 100 ASN A O 1
ATOM 841 N N . ARG A 1 101 ? -14.586 -8.07 -0.811 1 87.31 101 ARG A N 1
ATOM 842 C CA . ARG A 1 101 ? -14.531 -8.094 0.647 1 87.31 101 ARG A CA 1
ATOM 843 C C . ARG A 1 101 ? -15.906 -8.352 1.245 1 87.31 101 ARG A C 1
ATOM 845 O O . ARG A 1 101 ? -16.047 -9.125 2.195 1 87.31 101 ARG A O 1
ATOM 852 N N . HIS A 1 102 ? -16.844 -7.77 0.673 1 86.44 102 HIS A N 1
ATOM 853 C CA . HIS A 1 102 ? -18.219 -7.941 1.16 1 86.44 102 HIS A CA 1
ATOM 854 C C . HIS A 1 102 ? -18.672 -9.391 1.012 1 86.44 102 HIS A C 1
ATOM 856 O O . HIS A 1 102 ? -19.234 -9.961 1.942 1 86.44 102 HIS A O 1
ATOM 862 N N . ILE A 1 103 ? -18.422 -9.906 -0.086 1 88.75 103 ILE A N 1
ATOM 863 C CA . ILE A 1 103 ? -18.812 -11.281 -0.355 1 88.75 103 ILE A CA 1
ATOM 864 C C . ILE A 1 103 ? -18.141 -12.219 0.641 1 88.75 103 ILE A C 1
ATOM 866 O O . ILE A 1 103 ? -18.766 -13.141 1.171 1 88.75 103 ILE A O 1
ATOM 870 N N . LEU A 1 104 ? -16.938 -11.953 0.905 1 91.19 104 LEU A N 1
ATOM 871 C CA . LEU A 1 104 ? -16.156 -12.797 1.814 1 91.19 104 LEU A CA 1
ATOM 872 C C . LEU A 1 104 ? -16.641 -12.625 3.252 1 91.19 104 LEU A C 1
ATOM 874 O O . LEU A 1 104 ? -16.922 -13.609 3.938 1 91.19 104 LEU A O 1
ATOM 878 N N . THR A 1 105 ? -16.844 -11.445 3.682 1 90.06 105 THR A N 1
ATOM 879 C CA . THR A 1 105 ? -17.141 -11.18 5.086 1 90.06 105 THR A CA 1
ATOM 880 C C . THR A 1 105 ? -18.594 -11.516 5.41 1 90.06 105 THR A C 1
ATOM 882 O O . THR A 1 105 ? -18.938 -11.727 6.574 1 90.06 105 THR A O 1
ATOM 885 N N . HIS A 1 106 ? -19.406 -11.562 4.398 1 88.56 106 HIS A N 1
ATOM 886 C CA . HIS A 1 106 ? -20.797 -11.938 4.629 1 88.56 106 HIS A CA 1
ATOM 887 C C . HIS A 1 106 ? -21.047 -13.383 4.238 1 88.56 106 HIS A C 1
ATOM 889 O O . HIS A 1 106 ? -22.203 -13.805 4.113 1 88.56 106 HIS A O 1
ATOM 895 N N . GLU A 1 107 ? -20 -14.031 3.957 1 89.06 107 GLU A N 1
ATOM 896 C CA . GLU A 1 107 ? -20.031 -15.477 3.719 1 89.06 107 GLU A CA 1
ATOM 897 C C . GLU A 1 107 ? -21 -15.828 2.594 1 89.06 107 GLU A C 1
ATOM 899 O O . GLU A 1 107 ? -21.828 -16.734 2.742 1 89.06 107 GLU A O 1
ATOM 904 N N . LEU A 1 108 ? -20.859 -15.055 1.608 1 88.12 108 LEU A N 1
ATOM 905 C CA . LEU A 1 108 ? -21.797 -15.211 0.497 1 88.12 108 LEU A CA 1
ATOM 906 C C . LEU A 1 108 ? -21.266 -16.234 -0.512 1 88.12 108 LEU A C 1
ATOM 908 O O . LEU A 1 108 ? -22 -16.656 -1.402 1 88.12 108 LEU A O 1
ATOM 912 N N . PHE A 1 109 ? -20.094 -16.703 -0.376 1 93 109 PHE A N 1
ATOM 913 C CA . PHE A 1 109 ? -19.547 -17.719 -1.27 1 93 109 PHE A CA 1
ATOM 914 C C . PHE A 1 109 ? -20.156 -19.094 -0.973 1 93 109 PHE A C 1
ATOM 916 O O . PHE A 1 109 ? -20.125 -19.547 0.17 1 93 109 PHE A O 1
ATOM 923 N N . LYS A 1 110 ? -20.641 -19.625 -1.963 1 95.12 110 LYS A N 1
ATOM 924 C CA . LYS A 1 110 ? -21.125 -21 -1.904 1 95.12 110 LYS A CA 1
ATOM 925 C C . LYS A 1 110 ? -20.406 -21.875 -2.93 1 95.12 110 LYS A C 1
ATOM 927 O O . LYS A 1 110 ? -20.219 -21.469 -4.078 1 95.12 110 LYS A O 1
ATOM 932 N N . GLU A 1 111 ? -20.047 -22.984 -2.451 1 97.62 111 GLU A N 1
ATOM 933 C CA . GLU A 1 111 ? -19.297 -23.875 -3.33 1 97.62 111 GLU A CA 1
ATOM 934 C C . GLU A 1 111 ? -20.203 -24.641 -4.281 1 97.62 111 GLU A C 1
ATOM 936 O O . GLU A 1 111 ? -21.266 -25.125 -3.871 1 97.62 111 GLU A O 1
ATOM 941 N N . ASN A 1 112 ? -19.891 -24.672 -5.512 1 97.06 112 ASN A N 1
ATOM 942 C CA . ASN A 1 112 ? -20.406 -25.609 -6.512 1 97.06 112 ASN A CA 1
ATOM 943 C C . ASN A 1 112 ? -19.328 -26.594 -6.953 1 97.06 112 ASN A C 1
ATOM 945 O O . ASN A 1 112 ? -18.484 -26.281 -7.789 1 97.06 112 ASN A O 1
ATOM 949 N N . PRO A 1 113 ? -19.359 -27.812 -6.383 1 96.88 113 PRO A N 1
ATOM 950 C CA . PRO A 1 113 ? -18.328 -28.797 -6.73 1 96.88 113 PRO A CA 1
ATOM 951 C C . PRO A 1 113 ? -18.375 -29.203 -8.203 1 96.88 113 PRO A C 1
ATOM 953 O O . PRO A 1 113 ? -19.453 -29.281 -8.797 1 96.88 113 PRO A O 1
ATOM 956 N N . ILE A 1 114 ? -17.281 -29.453 -8.758 1 97.31 114 ILE A N 1
ATOM 957 C CA . ILE A 1 114 ? -17.141 -29.812 -10.164 1 97.31 114 ILE A CA 1
ATOM 958 C C . ILE A 1 114 ? -16.594 -31.234 -10.273 1 97.31 114 ILE A C 1
ATOM 960 O O . ILE A 1 114 ? -15.609 -31.594 -9.625 1 97.31 114 ILE A O 1
ATOM 964 N N . ASN A 1 115 ? -17.203 -32 -11.07 1 94.75 115 ASN A N 1
ATOM 965 C CA . ASN A 1 115 ? -16.719 -33.344 -11.352 1 94.75 115 ASN A CA 1
ATOM 966 C C . ASN A 1 115 ? -15.734 -33.375 -12.516 1 94.75 115 ASN A C 1
ATOM 968 O O . ASN A 1 115 ? -16.109 -33.094 -13.656 1 94.75 115 ASN A O 1
ATOM 972 N N . LEU A 1 116 ? -14.547 -33.781 -12.203 1 96.19 116 LEU A N 1
ATOM 973 C CA . LEU A 1 116 ? -13.516 -33.781 -13.234 1 96.19 116 LEU A CA 1
ATOM 974 C C . LEU A 1 116 ? -13.242 -35.188 -13.758 1 96.19 116 LEU A C 1
ATOM 976 O O . LEU A 1 116 ? -12.297 -35.375 -14.531 1 96.19 116 LEU A O 1
ATOM 980 N N . GLY A 1 117 ? -14 -36.125 -13.32 1 91.88 117 GLY A N 1
ATOM 981 C CA . GLY A 1 117 ? -13.789 -37.5 -13.766 1 91.88 117 GLY A CA 1
ATOM 982 C C . GLY A 1 117 ? -12.492 -38.094 -13.266 1 91.88 117 GLY A C 1
ATOM 983 O O . GLY A 1 117 ? -12.188 -38.031 -12.07 1 91.88 117 GLY A O 1
ATOM 984 N N . HIS A 1 118 ? -11.672 -38.625 -14.148 1 90.5 118 HIS A N 1
ATOM 985 C CA . HIS A 1 118 ? -10.492 -39.375 -13.742 1 90.5 118 HIS A CA 1
ATOM 986 C C . HIS A 1 118 ? -9.227 -38.562 -13.875 1 90.5 118 HIS A C 1
ATOM 988 O O . HIS A 1 118 ? -8.117 -39.094 -13.867 1 90.5 118 HIS A O 1
ATOM 994 N N . VAL A 1 119 ? -9.406 -37.344 -13.969 1 93.06 119 VAL A N 1
ATOM 995 C CA . VAL A 1 119 ? -8.266 -36.438 -14.016 1 93.06 119 VAL A CA 1
ATOM 996 C C . VAL A 1 119 ? -7.492 -36.5 -12.703 1 93.06 119 VAL A C 1
ATOM 998 O O . VAL A 1 119 ? -8.086 -36.656 -11.633 1 93.06 119 VAL A O 1
ATOM 1001 N N . ASN A 1 120 ? -6.145 -36.531 -12.836 1 95.38 120 ASN A N 1
ATOM 1002 C CA . ASN A 1 120 ? -5.305 -36.594 -11.641 1 95.38 120 ASN A CA 1
ATOM 1003 C C . ASN A 1 120 ? -4.785 -35.25 -11.234 1 95.38 120 ASN A C 1
ATOM 1005 O O . ASN A 1 120 ? -3.938 -34.656 -11.914 1 95.38 120 ASN A O 1
ATOM 1009 N N . LYS A 1 121 ? -5.227 -34.781 -10.102 1 97.06 121 LYS A N 1
ATOM 1010 C CA . LYS A 1 121 ? -4.812 -33.562 -9.445 1 97.06 121 LYS A CA 1
ATOM 1011 C C . LYS A 1 121 ? -4.789 -32.406 -10.43 1 97.06 121 LYS A C 1
ATOM 1013 O O . LYS A 1 121 ? -4.465 -32.562 -11.602 1 97.06 121 LYS A O 1
ATOM 1018 N N . VAL A 1 122 ? -5.18 -31.219 -10.016 1 98.5 122 VAL A N 1
ATOM 1019 C CA . VAL A 1 122 ? -5.105 -29.953 -10.75 1 98.5 122 VAL A CA 1
ATOM 1020 C C . VAL A 1 122 ? -4.039 -29.062 -10.133 1 98.5 122 VAL A C 1
ATOM 1022 O O . VAL A 1 122 ? -4.137 -28.688 -8.961 1 98.5 122 VAL A O 1
ATOM 1025 N N . PHE A 1 123 ? -3.084 -28.594 -10.945 1 98.25 123 PHE A N 1
ATOM 1026 C CA . PHE A 1 123 ? -1.934 -27.906 -10.375 1 98.25 123 PHE A CA 1
ATOM 1027 C C . PHE A 1 123 ? -2.016 -26.406 -10.641 1 98.25 123 PHE A C 1
ATOM 1029 O O . PHE A 1 123 ? -1.415 -25.609 -9.922 1 98.25 123 PHE A O 1
ATOM 1036 N N . CYS A 1 124 ? -2.646 -26.016 -11.695 1 98.62 124 CYS A N 1
ATOM 1037 C CA . CYS A 1 124 ? -2.705 -24.609 -12.07 1 98.62 124 CYS A CA 1
ATOM 1038 C C . CYS A 1 124 ? -4.023 -24.281 -12.766 1 98.62 124 CYS A C 1
ATOM 1040 O O . CYS A 1 124 ? -4.688 -25.172 -13.289 1 98.62 124 CYS A O 1
ATOM 1042 N N . SER A 1 125 ? -4.383 -23.047 -12.711 1 98.81 125 SER A N 1
ATOM 1043 C CA . SER A 1 125 ? -5.648 -22.625 -13.312 1 98.81 125 SER A CA 1
ATOM 1044 C C . SER A 1 125 ? -5.652 -21.141 -13.609 1 98.81 125 SER A C 1
ATOM 1046 O O . SER A 1 125 ? -4.871 -20.375 -13.031 1 98.81 125 SER A O 1
ATOM 1048 N N . GLN A 1 126 ? -6.473 -20.781 -14.594 1 98.31 126 GLN A N 1
ATOM 1049 C CA . GLN A 1 126 ? -6.727 -19.406 -14.969 1 98.31 126 GLN A CA 1
ATOM 1050 C C . GLN A 1 126 ? -8.117 -19.25 -15.578 1 98.31 126 GLN A C 1
ATOM 1052 O O . GLN A 1 126 ? -8.602 -20.141 -16.281 1 98.31 126 GLN A O 1
ATOM 1057 N N . TRP A 1 127 ? -8.758 -18.109 -15.312 1 98.19 127 TRP A N 1
ATOM 1058 C CA . TRP A 1 127 ? -9.984 -17.781 -16.016 1 98.19 127 TRP A CA 1
ATOM 1059 C C . TRP A 1 127 ? -9.688 -17.266 -17.422 1 98.19 127 TRP A C 1
ATOM 1061 O O . TRP A 1 127 ? -8.875 -16.359 -17.594 1 98.19 127 TRP A O 1
ATOM 1071 N N . LEU A 1 128 ? -10.281 -17.875 -18.406 1 97.31 128 LEU A N 1
ATOM 1072 C CA . LEU A 1 128 ? -10.125 -17.422 -19.781 1 97.31 128 LEU A CA 1
ATOM 1073 C C . LEU A 1 128 ? -11.094 -16.297 -20.109 1 97.31 128 LEU A C 1
ATOM 1075 O O . LEU A 1 128 ? -10.797 -15.422 -20.922 1 97.31 128 LEU A O 1
ATOM 1079 N N . SER A 1 129 ? -12.203 -16.406 -19.609 1 94.44 129 SER A N 1
ATOM 1080 C CA . SER A 1 129 ? -13.312 -15.477 -19.75 1 94.44 129 SER A CA 1
ATOM 1081 C C . SER A 1 129 ? -14.25 -15.562 -18.547 1 94.44 129 SER A C 1
ATOM 1083 O O . SER A 1 129 ? -13.922 -16.188 -17.547 1 94.44 129 SER A O 1
ATOM 1085 N N . ASP A 1 130 ? -15.391 -14.891 -18.734 1 91.69 130 ASP A N 1
ATOM 1086 C CA . ASP A 1 130 ? -16.375 -14.945 -17.672 1 91.69 130 ASP A CA 1
ATOM 1087 C C . ASP A 1 130 ? -17.078 -16.312 -17.641 1 91.69 130 ASP A C 1
ATOM 1089 O O . ASP A 1 130 ? -17.75 -16.641 -16.656 1 91.69 130 ASP A O 1
ATOM 1093 N N . ARG A 1 131 ? -16.75 -17.141 -18.609 1 94.88 131 ARG A N 1
ATOM 1094 C CA . ARG A 1 131 ? -17.516 -18.375 -18.703 1 94.88 131 ARG A CA 1
ATOM 1095 C C . ARG A 1 131 ? -16.594 -19.594 -18.641 1 94.88 131 ARG A C 1
ATOM 1097 O O . ARG A 1 131 ? -17.047 -20.719 -18.422 1 94.88 131 ARG A O 1
ATOM 1104 N N . GLN A 1 132 ? -15.328 -19.328 -18.797 1 97.69 132 GLN A N 1
ATOM 1105 C CA . GLN A 1 132 ? -14.461 -20.5 -18.953 1 97.69 132 GLN A CA 1
ATOM 1106 C C . GLN A 1 132 ? -13.258 -20.422 -18.016 1 97.69 132 GLN A C 1
ATOM 1108 O O . GLN A 1 132 ? -12.68 -19.344 -17.828 1 97.69 132 GLN A O 1
ATOM 1113 N N . VAL A 1 133 ? -12.922 -21.594 -17.484 1 98.5 133 VAL A N 1
ATOM 1114 C CA . VAL A 1 133 ? -11.711 -21.766 -16.703 1 98.5 133 VAL A CA 1
ATOM 1115 C C . VAL A 1 133 ? -10.82 -22.828 -17.344 1 98.5 133 VAL A C 1
ATOM 1117 O O . VAL A 1 133 ? -11.305 -23.891 -17.719 1 98.5 133 VAL A O 1
ATOM 1120 N N . VAL A 1 134 ? -9.594 -22.5 -17.516 1 98.69 134 VAL A N 1
ATOM 1121 C CA . VAL A 1 134 ? -8.617 -23.453 -18.031 1 98.69 134 VAL A CA 1
ATOM 1122 C C . VAL A 1 134 ? -7.715 -23.922 -16.891 1 98.69 134 VAL A C 1
ATOM 1124 O O . VAL A 1 134 ? -7.395 -23.156 -15.984 1 98.69 134 VAL A O 1
ATOM 1127 N N . PHE A 1 135 ? -7.332 -25.219 -16.875 1 98.69 135 PHE A N 1
ATOM 1128 C CA . PHE A 1 135 ? -6.438 -25.703 -15.836 1 98.69 135 PHE A CA 1
ATOM 1129 C C . PHE A 1 135 ? -5.59 -26.859 -16.344 1 98.69 135 PHE A C 1
ATOM 1131 O O . PHE A 1 135 ? -5.973 -27.531 -17.297 1 98.69 135 PHE A O 1
ATOM 1138 N N . GLY A 1 136 ? -4.387 -27 -15.781 1 98.38 136 GLY A N 1
ATOM 1139 C CA . GLY A 1 136 ? -3.459 -28.094 -16.062 1 98.38 136 GLY A CA 1
ATOM 1140 C C . GLY A 1 136 ? -3.422 -29.141 -14.977 1 98.38 136 GLY A C 1
ATOM 1141 O O . GLY A 1 136 ? -3.557 -28.828 -13.789 1 98.38 136 GLY A O 1
ATOM 1142 N N . THR A 1 137 ? -3.146 -30.391 -15.391 1 97.38 137 THR A N 1
ATOM 1143 C CA . THR A 1 137 ? -3.27 -31.5 -14.461 1 97.38 137 THR A CA 1
ATOM 1144 C C . THR A 1 137 ? -1.952 -32.25 -14.352 1 97.38 137 THR A C 1
ATOM 1146 O O . THR A 1 137 ? -1.056 -32.094 -15.18 1 97.38 137 THR A O 1
ATOM 1149 N N . LYS A 1 138 ? -1.863 -33.094 -13.344 1 95.88 138 LYS A N 1
ATOM 1150 C CA . LYS A 1 138 ? -0.697 -33.938 -13.141 1 95.88 138 LYS A CA 1
ATOM 1151 C C . LYS A 1 138 ? -0.58 -35 -14.258 1 95.88 138 LYS A C 1
ATOM 1153 O O . LYS A 1 138 ? 0.523 -35.438 -14.586 1 95.88 138 LYS A O 1
ATOM 1158 N N . CYS A 1 139 ? -1.688 -35.406 -14.828 1 93.19 139 CYS A N 1
ATOM 1159 C CA . CYS A 1 139 ? -1.677 -36.406 -15.906 1 93.19 139 CYS A CA 1
ATOM 1160 C C . CYS A 1 139 ? -1.458 -35.719 -17.25 1 93.19 139 CYS A C 1
ATOM 1162 O O . CYS A 1 139 ? -1.817 -36.281 -18.297 1 93.19 139 CYS A O 1
ATOM 1164 N N . ASN A 1 140 ? -1.026 -34.5 -17.266 1 93.81 140 ASN A N 1
ATOM 1165 C CA . ASN A 1 140 ? -0.55 -33.781 -18.438 1 93.81 140 ASN A CA 1
ATOM 1166 C C . ASN A 1 140 ? -1.689 -33.438 -19.391 1 93.81 140 ASN A C 1
ATOM 1168 O O . ASN A 1 140 ? -1.533 -33.531 -20.609 1 93.81 140 ASN A O 1
ATOM 1172 N N . LYS A 1 141 ? -2.795 -33.094 -18.859 1 95.56 141 LYS A N 1
ATOM 1173 C CA . LYS A 1 141 ? -3.949 -32.656 -19.656 1 95.56 141 LYS A CA 1
ATOM 1174 C C . LYS A 1 141 ? -4.266 -31.188 -19.438 1 95.56 141 LYS A C 1
ATOM 1176 O O . LYS A 1 141 ? -4.262 -30.719 -18.297 1 95.56 141 LYS A O 1
ATOM 1181 N N . LEU A 1 142 ? -4.465 -30.531 -20.516 1 97.62 142 LEU A N 1
ATOM 1182 C CA . LEU A 1 142 ? -5.008 -29.172 -20.5 1 97.62 142 LEU A CA 1
ATOM 1183 C C . LEU A 1 142 ? -6.523 -29.188 -20.672 1 97.62 142 LEU A C 1
ATOM 1185 O O . LEU A 1 142 ? -7.031 -29.641 -21.703 1 97.62 142 LEU A O 1
ATOM 1189 N N . MET A 1 143 ? -7.18 -28.734 -19.656 1 98.25 143 MET A N 1
ATOM 1190 C CA . MET A 1 143 ? -8.633 -28.844 -19.641 1 98.25 143 MET A CA 1
ATOM 1191 C C . MET A 1 143 ? -9.289 -27.469 -19.578 1 98.25 143 MET A C 1
ATOM 1193 O O . MET A 1 143 ? -8.734 -26.531 -18.984 1 98.25 143 MET A O 1
ATOM 1197 N N . VAL A 1 144 ? -10.445 -27.344 -20.234 1 98.31 144 VAL A N 1
ATOM 1198 C CA . VAL A 1 144 ? -11.258 -26.141 -20.172 1 98.31 144 VAL A CA 1
ATOM 1199 C C . VAL A 1 144 ? -12.656 -26.484 -19.656 1 98.31 144 VAL A C 1
ATOM 1201 O O . VAL A 1 144 ? -13.305 -27.391 -20.172 1 98.31 144 VAL A O 1
ATOM 1204 N N . TYR A 1 145 ? -13.047 -25.797 -18.625 1 98.06 145 TYR A N 1
ATOM 1205 C CA . TYR A 1 145 ? -14.367 -25.969 -18.031 1 98.06 145 TYR A CA 1
ATOM 1206 C C . TYR A 1 145 ? -15.25 -24.766 -18.312 1 98.06 145 TYR A C 1
ATOM 1208 O O . TYR A 1 145 ? -14.852 -23.625 -18.078 1 98.06 145 TYR A O 1
ATOM 1216 N N . ASP A 1 146 ? -16.422 -25.016 -18.859 1 97.06 146 ASP A N 1
ATOM 1217 C CA . ASP A 1 146 ? -17.422 -23.969 -19.047 1 97.06 146 ASP A CA 1
ATOM 1218 C C . ASP A 1 146 ? -18.391 -23.906 -17.859 1 97.06 146 ASP A C 1
ATOM 1220 O O . ASP A 1 146 ? -19.125 -24.859 -17.594 1 97.06 146 ASP A O 1
ATOM 1224 N N . VAL A 1 147 ? -18.438 -22.828 -17.234 1 95.62 147 VAL A N 1
ATOM 1225 C CA . VAL A 1 147 ? -19.156 -22.703 -15.977 1 95.62 147 VAL A CA 1
ATOM 1226 C C . VAL A 1 147 ? -20.672 -22.688 -16.234 1 95.62 147 VAL A C 1
ATOM 1228 O O . VAL A 1 147 ? -21.453 -23.016 -15.352 1 95.62 147 VAL A O 1
ATOM 1231 N N . GLN A 1 148 ? -21.109 -22.344 -17.375 1 92.88 148 GLN A N 1
ATOM 1232 C CA . GLN A 1 148 ? -22.516 -22.281 -17.703 1 92.88 148 GLN A CA 1
ATOM 1233 C C . GLN A 1 148 ? -23.047 -23.641 -18.172 1 92.88 148 GLN A C 1
ATOM 12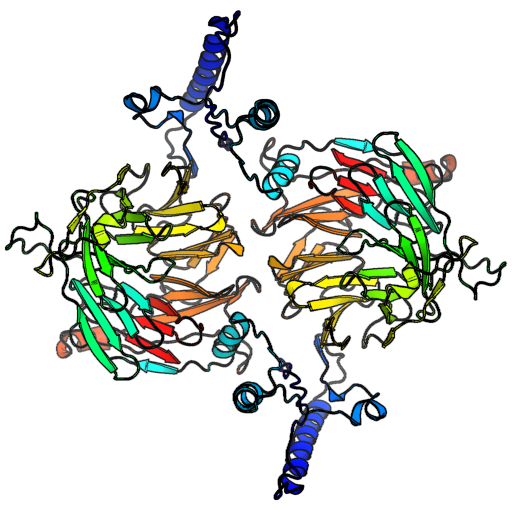35 O O . GLN A 1 148 ? -24.031 -24.156 -17.656 1 92.88 148 GLN A O 1
ATOM 1240 N N . THR A 1 149 ? -22.375 -24.203 -19.062 1 95.19 149 THR A N 1
ATOM 1241 C CA . THR A 1 149 ? -22.812 -25.469 -19.625 1 95.19 149 THR A CA 1
ATOM 1242 C C . THR A 1 149 ? -22.344 -26.641 -18.766 1 95.19 149 THR A C 1
ATOM 1244 O O . THR A 1 149 ? -22.828 -27.766 -18.906 1 95.19 149 THR A O 1
ATOM 1247 N N . ARG A 1 150 ? -21.328 -26.438 -17.938 1 94.94 150 ARG A N 1
ATOM 1248 C CA . ARG A 1 150 ? -20.719 -27.422 -17.062 1 94.94 150 ARG A CA 1
ATOM 1249 C C . ARG A 1 150 ? -20.016 -28.516 -17.875 1 94.94 150 ARG A C 1
ATOM 1251 O O . ARG A 1 150 ? -19.953 -29.672 -17.453 1 94.94 150 ARG A O 1
ATOM 1258 N N . LYS A 1 151 ? -19.641 -28.125 -19.031 1 95.62 151 LYS A N 1
ATOM 1259 C CA . LYS A 1 151 ? -18.922 -29.062 -19.891 1 95.62 151 LYS A CA 1
ATOM 1260 C C . LYS A 1 151 ? -17.422 -28.938 -19.703 1 95.62 151 LYS A C 1
ATOM 1262 O O . LYS A 1 151 ? -16.891 -27.844 -19.516 1 95.62 151 LYS A O 1
ATOM 1267 N N . LEU A 1 152 ? -16.781 -30.109 -19.781 1 96.38 152 LEU A N 1
ATOM 1268 C CA . LEU A 1 152 ? -15.336 -30.219 -19.672 1 96.38 152 LEU A CA 1
ATOM 1269 C C . LEU A 1 152 ? -14.727 -30.641 -21 1 96.38 152 LEU A C 1
ATOM 1271 O O . LEU A 1 152 ? -15.094 -31.688 -21.547 1 96.38 152 LEU A O 1
ATOM 1275 N N . ASP A 1 153 ? -13.828 -29.812 -21.547 1 96.5 153 ASP A N 1
ATOM 1276 C CA . ASP A 1 153 ? -13.156 -30.125 -22.797 1 96.5 153 ASP A CA 1
ATOM 1277 C C . ASP A 1 153 ? -11.648 -30.25 -22.594 1 96.5 153 ASP A C 1
ATOM 1279 O O . ASP A 1 153 ? -11.055 -29.469 -21.844 1 96.5 153 ASP A O 1
ATOM 1283 N N . GLN A 1 154 ? -11.117 -31.219 -23.25 1 97.06 154 GLN A N 1
ATOM 1284 C CA . GLN A 1 154 ? -9.664 -31.359 -23.234 1 97.06 154 GLN A CA 1
ATOM 1285 C C . GLN A 1 154 ? -9.039 -30.688 -24.469 1 97.06 154 GLN A C 1
ATOM 1287 O O . GLN A 1 154 ? -9.484 -30.922 -25.594 1 97.06 154 GLN A O 1
ATOM 1292 N N . ILE A 1 155 ? -8.078 -29.891 -24.281 1 97.06 155 ILE A N 1
ATOM 1293 C CA . ILE A 1 155 ? -7.34 -29.25 -25.359 1 97.06 155 ILE A CA 1
ATOM 1294 C C . ILE A 1 155 ? -6.121 -30.109 -25.719 1 97.06 155 ILE A C 1
ATOM 1296 O O . ILE A 1 155 ? -5.336 -30.469 -24.844 1 97.06 155 ILE A O 1
ATOM 1300 N N . PRO A 1 156 ? -5.965 -30.406 -26.969 1 94.88 156 PRO A N 1
ATOM 1301 C CA . PRO A 1 156 ? -4.801 -31.203 -27.344 1 94.88 156 PRO A CA 1
ATOM 1302 C C . PRO A 1 156 ? -3.479 -30.531 -27 1 94.88 156 PRO A C 1
ATOM 1304 O O . PRO A 1 156 ? -3.316 -29.328 -27.25 1 94.88 156 PRO A O 1
ATOM 1307 N N . SER A 1 157 ? -2.627 -31.281 -26.453 1 94 157 SER A N 1
ATOM 1308 C CA . SER A 1 157 ? -1.299 -30.766 -26.141 1 94 157 SER A CA 1
ATOM 1309 C C . SER A 1 157 ? -0.463 -30.609 -27.406 1 94 157 SER A C 1
ATOM 1311 O O . SER A 1 157 ? -0.581 -31.422 -28.344 1 94 157 SER A O 1
ATOM 1313 N N . LEU A 1 158 ? 0.357 -29.641 -27.391 1 94.19 158 LEU A N 1
ATOM 1314 C CA . LEU A 1 158 ? 1.247 -29.453 -28.531 1 94.19 158 LEU A CA 1
ATOM 1315 C C . LEU A 1 158 ? 2.473 -30.344 -28.422 1 94.19 158 LEU A C 1
ATOM 1317 O O . LEU A 1 158 ? 3.025 -30.531 -27.344 1 94.19 158 LEU A O 1
ATOM 1321 N N . ILE A 1 159 ? 2.863 -30.859 -29.547 1 92 159 ILE A N 1
ATOM 1322 C CA . ILE A 1 159 ? 3.932 -31.859 -29.578 1 92 159 ILE A CA 1
ATOM 1323 C C . ILE A 1 159 ? 5.223 -31.203 -30.078 1 92 159 ILE A C 1
ATOM 1325 O O . ILE A 1 159 ? 5.215 -30.484 -31.078 1 92 159 ILE A O 1
ATOM 1329 N N . SER A 1 160 ? 6.27 -31.5 -29.344 1 91.12 160 SER A N 1
ATOM 1330 C CA . SER A 1 160 ? 7.59 -31.016 -29.75 1 91.12 160 SER A CA 1
ATOM 1331 C C . SER A 1 160 ? 8.117 -31.781 -30.953 1 91.12 160 SER A C 1
ATOM 1333 O O . SER A 1 160 ? 7.734 -32.938 -31.188 1 91.12 160 SER A O 1
ATOM 1335 N N . ARG A 1 161 ? 9.062 -31.141 -31.719 1 83.25 161 ARG A N 1
ATOM 1336 C CA . ARG A 1 161 ? 9.672 -31.781 -32.875 1 83.25 161 ARG A CA 1
ATOM 1337 C C . ARG A 1 161 ? 10.562 -32.938 -32.438 1 83.25 161 ARG A C 1
ATOM 1339 O O . ARG A 1 161 ? 10.656 -33.969 -33.156 1 83.25 161 ARG A O 1
ATOM 1346 N N . SER A 1 162 ? 11.305 -32.656 -31.266 1 68.31 162 SER A N 1
ATOM 1347 C CA . SER A 1 162 ? 12.266 -33.625 -30.797 1 68.31 162 SER A CA 1
ATOM 1348 C C . SER A 1 162 ? 11.57 -34.812 -30.125 1 68.31 162 SER A C 1
ATOM 1350 O O . SER A 1 162 ? 12.219 -35.812 -29.766 1 68.31 162 SER A O 1
ATOM 1352 N N . GLU A 1 163 ? 10.352 -34.719 -29.781 1 65.25 163 GLU A N 1
ATOM 1353 C CA . GLU A 1 163 ? 9.695 -35.75 -28.984 1 65.25 163 GLU A CA 1
ATOM 1354 C C . GLU A 1 163 ? 9.547 -37.031 -29.781 1 65.25 163 GLU A C 1
ATOM 1356 O O . GLU A 1 163 ? 8.977 -37.031 -30.875 1 65.25 163 GLU A O 1
ATOM 1361 N N . LEU A 1 164 ? 10.469 -37.969 -29.438 1 54.34 164 LEU A N 1
ATOM 1362 C CA . LEU A 1 164 ? 10.336 -39.344 -29.938 1 54.34 164 LEU A CA 1
ATOM 1363 C C . LEU A 1 164 ? 9.031 -39.969 -29.469 1 54.34 164 LEU A C 1
ATOM 1365 O O . LEU A 1 164 ? 8.57 -39.688 -28.359 1 54.34 164 LEU A O 1
ATOM 1369 N N . PRO A 1 165 ? 8.297 -40.531 -30.359 1 51.12 165 PRO A N 1
ATOM 1370 C CA . PRO A 1 165 ? 6.984 -41.125 -30.078 1 51.12 165 PRO A CA 1
ATOM 1371 C C . PRO A 1 165 ? 6.938 -41.812 -28.734 1 51.12 165 PRO A C 1
ATOM 1373 O O . PRO A 1 165 ? 5.91 -41.781 -28.047 1 51.12 165 PRO A O 1
ATOM 1376 N N . ASN A 1 166 ? 7.836 -42.781 -28.484 1 46.06 166 ASN A N 1
ATOM 1377 C CA . ASN A 1 166 ? 7.727 -43.812 -27.453 1 46.06 166 ASN A CA 1
ATOM 1378 C C . ASN A 1 166 ? 8.25 -43.312 -26.109 1 46.06 166 ASN A C 1
ATOM 1380 O O . ASN A 1 166 ? 8.664 -44.125 -25.266 1 46.06 166 ASN A O 1
ATOM 1384 N N . SER A 1 167 ? 8.578 -42.125 -25.938 1 49.47 167 SER A N 1
ATOM 1385 C CA . SER A 1 167 ? 9.18 -41.875 -24.641 1 49.47 167 SER A CA 1
ATOM 1386 C C . SER A 1 167 ? 8.125 -41.844 -23.547 1 49.47 167 SER A C 1
ATOM 1388 O O . SER A 1 167 ? 7.246 -40.969 -23.531 1 49.47 167 SER A O 1
ATOM 1390 N N . ASN A 1 168 ? 7.715 -43 -23.141 1 47.47 168 ASN A N 1
ATOM 1391 C CA . ASN A 1 168 ? 6.879 -43.25 -21.969 1 47.47 168 ASN A CA 1
ATOM 1392 C C . ASN A 1 168 ? 7.316 -42.406 -20.781 1 47.47 168 ASN A C 1
ATOM 1394 O O . ASN A 1 168 ? 7.434 -42.938 -19.656 1 47.47 168 ASN A O 1
ATOM 1398 N N . GLU A 1 169 ? 8.109 -41.375 -20.938 1 51.97 169 GLU A N 1
ATOM 1399 C CA . GLU A 1 169 ? 8.633 -40.719 -19.734 1 51.97 169 GLU A CA 1
ATOM 1400 C C . GLU A 1 169 ? 7.5 -40.188 -18.875 1 51.97 169 GLU A C 1
ATOM 1402 O O . GLU A 1 169 ? 6.465 -39.75 -19.375 1 51.97 169 GLU A O 1
ATOM 1407 N N . GLN A 1 170 ? 7.477 -40.656 -17.625 1 54.88 170 GLN A N 1
ATOM 1408 C CA . GLN A 1 170 ? 6.645 -40.281 -16.484 1 54.88 170 GLN A CA 1
ATOM 1409 C C . GLN A 1 170 ? 6.34 -38.812 -16.484 1 54.88 170 GLN A C 1
ATOM 1411 O O . GLN A 1 170 ? 7.242 -37.969 -16.328 1 54.88 170 GLN A O 1
ATOM 1416 N N . SER A 1 171 ? 5.219 -38.406 -17.156 1 66.12 171 SER A N 1
ATOM 1417 C CA . SER A 1 171 ? 4.789 -37 -17.266 1 66.12 171 SER A CA 1
ATOM 1418 C C . SER A 1 171 ? 4.598 -36.375 -15.891 1 66.12 171 SER A C 1
ATOM 1420 O O . SER A 1 171 ? 4.105 -37.031 -14.969 1 66.12 171 SER A O 1
ATOM 1422 N N . SER A 1 172 ? 5.309 -35.344 -15.469 1 82.25 172 SER A N 1
ATOM 1423 C CA . SER A 1 172 ? 5.246 -34.562 -14.227 1 82.25 172 SER A CA 1
ATOM 1424 C C . SER A 1 172 ? 4.016 -33.688 -14.188 1 82.25 172 SER A C 1
ATOM 1426 O O . SER A 1 172 ? 3.631 -33.188 -13.125 1 82.25 172 SER A O 1
ATOM 1428 N N . GLY A 1 173 ? 3.268 -33.656 -15.367 1 93.88 173 GLY A N 1
ATOM 1429 C CA . GLY A 1 173 ? 2.051 -32.844 -15.383 1 93.88 173 GLY A CA 1
ATOM 1430 C C . GLY A 1 173 ? 2.283 -31.422 -15.82 1 93.88 173 GLY A C 1
ATOM 1431 O O . GLY A 1 173 ? 3.406 -31.047 -16.156 1 93.88 173 GLY A O 1
ATOM 1432 N N . ILE A 1 174 ? 1.213 -30.641 -16.031 1 97.06 174 ILE A N 1
ATOM 1433 C CA . ILE A 1 174 ? 1.22 -29.219 -16.359 1 97.06 174 ILE A CA 1
ATOM 1434 C C . ILE A 1 174 ? 1.147 -28.391 -15.086 1 97.06 174 ILE A C 1
ATOM 1436 O O . ILE A 1 174 ? 0.163 -28.469 -14.344 1 97.06 174 ILE A O 1
ATOM 1440 N N . HIS A 1 175 ? 2.127 -27.531 -14.883 1 97.56 175 HIS A N 1
ATOM 1441 C CA . HIS A 1 175 ? 2.242 -26.844 -13.602 1 97.56 175 HIS A CA 1
ATOM 1442 C C . HIS A 1 175 ? 1.933 -25.359 -13.742 1 97.56 175 HIS A C 1
ATOM 1444 O O . HIS A 1 175 ? 1.818 -24.656 -12.742 1 97.56 175 HIS A O 1
ATOM 1450 N N . SER A 1 176 ? 1.819 -24.922 -14.977 1 98.12 176 SER A N 1
ATOM 1451 C CA . SER A 1 176 ? 1.613 -23.5 -15.148 1 98.12 176 SER A CA 1
ATOM 1452 C C . SER A 1 176 ? 0.711 -23.203 -16.344 1 98.12 176 SER A C 1
ATOM 1454 O O . SER A 1 176 ? 0.808 -23.875 -17.375 1 98.12 176 SER A O 1
ATOM 1456 N N . VAL A 1 177 ? -0.149 -22.297 -16.203 1 98.56 177 VAL A N 1
ATOM 1457 C CA . VAL A 1 177 ? -0.973 -21.719 -17.266 1 98.56 177 VAL A CA 1
ATOM 1458 C C . VAL A 1 177 ? -1.062 -20.203 -17.078 1 98.56 177 VAL A C 1
ATOM 1460 O O . VAL A 1 177 ? -1.532 -19.734 -16.047 1 98.56 177 VAL A O 1
ATOM 1463 N N . GLN A 1 178 ? -0.585 -19.438 -18.047 1 98.5 178 GLN A N 1
ATOM 1464 C CA . GLN A 1 178 ? -0.478 -17.984 -17.906 1 98.5 178 GLN A CA 1
ATOM 1465 C C . GLN A 1 178 ? -0.999 -17.266 -19.156 1 98.5 178 GLN A C 1
ATOM 1467 O O . GLN A 1 178 ? -0.735 -17.703 -20.281 1 98.5 178 GLN A O 1
ATOM 1472 N N . LEU A 1 179 ? -1.773 -16.25 -18.953 1 98.31 179 LEU A N 1
ATOM 1473 C CA . LEU A 1 179 ? -2.242 -15.398 -20.047 1 98.31 179 LEU A CA 1
ATOM 1474 C C . LEU A 1 179 ? -1.375 -14.156 -20.188 1 98.31 179 LEU A C 1
ATOM 1476 O O . LEU A 1 179 ? -0.94 -13.586 -19.188 1 98.31 179 LEU A O 1
ATOM 1480 N N . ASN A 1 180 ? -1.161 -13.797 -21.438 1 97.69 180 ASN A N 1
ATOM 1481 C CA . ASN A 1 180 ? -0.465 -12.523 -21.594 1 97.69 180 ASN A CA 1
ATOM 1482 C C . ASN A 1 180 ? -1.363 -11.344 -21.219 1 97.69 180 ASN A C 1
ATOM 1484 O O . ASN A 1 180 ? -2.584 -11.492 -21.125 1 97.69 180 ASN A O 1
ATOM 1488 N N . PRO A 1 181 ? -0.76 -10.188 -20.984 1 96.38 181 PRO A N 1
ATOM 1489 C CA . PRO A 1 181 ? -1.521 -9.039 -20.469 1 96.38 181 PRO A CA 1
ATOM 1490 C C . PRO A 1 181 ? -2.729 -8.703 -21.344 1 96.38 181 PRO A C 1
ATOM 1492 O O . PRO A 1 181 ? -3.805 -8.398 -20.828 1 96.38 181 PRO A O 1
ATOM 1495 N N . SER A 1 182 ? -2.654 -8.836 -22.609 1 96.06 182 SER A N 1
ATOM 1496 C CA . SER A 1 182 ? -3.748 -8.492 -23.516 1 96.06 182 SER A CA 1
ATOM 1497 C C . SER A 1 182 ? -4.754 -9.633 -23.625 1 96.06 182 SER A C 1
ATOM 1499 O O . SER A 1 182 ? -5.777 -9.508 -24.297 1 96.06 182 SER A O 1
ATOM 1501 N N . LYS A 1 183 ? -4.453 -10.781 -23.094 1 97.06 183 LYS A N 1
ATOM 1502 C CA . LYS A 1 183 ? -5.312 -11.961 -23.094 1 97.06 183 LYS A CA 1
ATOM 1503 C C . LYS A 1 183 ? -5.566 -12.453 -24.516 1 97.06 183 LYS A C 1
ATOM 1505 O O . LYS A 1 183 ? -6.703 -12.75 -24.875 1 97.06 183 LYS A O 1
ATOM 1510 N N . THR A 1 184 ? -4.492 -12.422 -25.25 1 96.62 184 THR A N 1
ATOM 1511 C CA . THR A 1 184 ? -4.555 -12.922 -26.625 1 96.62 184 THR A CA 1
ATOM 1512 C C . THR A 1 184 ? -3.783 -14.234 -26.766 1 96.62 184 THR A C 1
ATOM 1514 O O . THR A 1 184 ? -3.955 -14.969 -27.734 1 96.62 184 THR A O 1
ATOM 1517 N N . LEU A 1 185 ? -2.938 -14.523 -25.812 1 98 185 LEU A N 1
ATOM 1518 C CA . LEU A 1 185 ? -2.113 -15.727 -25.844 1 98 185 LEU A CA 1
ATOM 1519 C C . LEU A 1 185 ? -2.15 -16.438 -24.5 1 98 185 LEU A C 1
ATOM 1521 O O . LEU A 1 185 ? -2.217 -15.797 -23.453 1 98 185 LEU A O 1
ATOM 1525 N N . LEU A 1 186 ? -2.076 -17.719 -24.547 1 98.44 186 LEU A N 1
ATOM 1526 C CA . LEU A 1 186 ? -1.949 -18.594 -23.375 1 98.44 186 LEU A CA 1
ATOM 1527 C C . LEU A 1 186 ? -0.667 -19.406 -23.453 1 98.44 186 LEU A C 1
ATOM 1529 O O . LEU A 1 186 ? -0.397 -20.062 -24.453 1 98.44 186 LEU A O 1
ATOM 1533 N N . ALA A 1 187 ? 0.143 -19.297 -22.438 1 98.75 187 ALA A N 1
ATOM 1534 C CA . ALA A 1 187 ? 1.349 -20.125 -22.344 1 98.75 187 ALA A CA 1
ATOM 1535 C C . ALA A 1 187 ? 1.184 -21.219 -21.312 1 98.75 187 ALA A C 1
ATOM 1537 O O . ALA A 1 187 ? 0.63 -21 -20.234 1 98.75 187 ALA A O 1
ATOM 1538 N N . THR A 1 188 ? 1.584 -22.375 -21.578 1 98.5 188 THR A N 1
ATOM 1539 C CA . THR A 1 188 ? 1.53 -23.531 -20.688 1 98.5 188 THR A CA 1
ATOM 1540 C C . THR A 1 188 ? 2.592 -24.547 -21.078 1 98.5 188 THR A C 1
ATOM 1542 O O . THR A 1 188 ? 3.523 -24.234 -21.828 1 98.5 188 THR A O 1
ATOM 1545 N N . GLY A 1 189 ? 2.551 -25.719 -20.469 1 96.5 189 GLY A N 1
ATOM 1546 C CA . GLY A 1 189 ? 3.473 -26.781 -20.844 1 96.5 189 GLY A CA 1
ATOM 1547 C C . GLY A 1 189 ? 3.057 -27.531 -22.094 1 96.5 189 GLY A C 1
ATOM 1548 O O . GLY A 1 189 ? 1.864 -27.703 -22.344 1 96.5 189 GLY A O 1
ATOM 1549 N N . ALA A 1 190 ? 4.035 -27.984 -22.859 1 95.06 190 ALA A N 1
ATOM 1550 C CA . ALA A 1 190 ? 3.791 -28.859 -24.016 1 95.06 190 ALA A CA 1
ATOM 1551 C C . ALA A 1 190 ? 3.67 -30.312 -23.594 1 95.06 190 ALA A C 1
ATOM 1553 O O . ALA A 1 190 ? 3.658 -30.625 -22.406 1 95.06 190 ALA A O 1
ATOM 1554 N N . LYS A 1 191 ? 3.453 -31.141 -24.531 1 93.44 191 LYS A N 1
ATOM 1555 C CA . LYS A 1 191 ? 3.428 -32.562 -24.219 1 93.44 191 LYS A CA 1
ATOM 1556 C C . LYS A 1 191 ? 4.723 -33 -23.547 1 93.44 191 LYS A C 1
ATOM 1558 O O . LYS A 1 191 ? 4.699 -33.75 -22.562 1 93.44 191 LYS A O 1
ATOM 1563 N N . ASN A 1 192 ? 5.77 -32.562 -24.188 1 91.38 192 ASN A N 1
ATOM 1564 C CA . ASN A 1 192 ? 7.035 -32.688 -23.469 1 91.38 192 ASN A CA 1
ATOM 1565 C C . ASN A 1 192 ? 7.121 -31.688 -22.312 1 91.38 192 ASN A C 1
ATOM 1567 O O . ASN A 1 192 ? 7.137 -30.469 -22.516 1 91.38 192 ASN A O 1
ATOM 1571 N N . THR A 1 193 ? 7.273 -32.156 -21.125 1 91 193 THR A N 1
ATOM 1572 C CA . THR A 1 193 ? 7.156 -31.344 -19.922 1 91 193 THR A CA 1
ATOM 1573 C C . THR A 1 193 ? 8.336 -30.375 -19.797 1 91 193 THR A C 1
ATOM 1575 O O . THR A 1 193 ? 8.297 -29.438 -19 1 91 193 THR A O 1
ATOM 1578 N N . CYS A 1 194 ? 9.336 -30.484 -20.594 1 94.44 194 CYS A N 1
ATOM 1579 C CA . CYS A 1 194 ? 10.477 -29.578 -20.594 1 94.44 194 CYS A CA 1
ATOM 1580 C C . CYS A 1 194 ? 10.234 -28.406 -21.531 1 94.44 194 CYS A C 1
ATOM 1582 O O . CYS A 1 194 ? 11.016 -27.453 -21.547 1 94.44 194 CYS A O 1
ATOM 1584 N N . ASP A 1 195 ? 9.203 -28.516 -22.344 1 96.12 195 ASP A N 1
ATOM 1585 C CA . ASP A 1 195 ? 8.938 -27.5 -23.344 1 96.12 195 ASP A CA 1
ATOM 1586 C C . ASP A 1 195 ? 7.699 -26.688 -22.984 1 96.12 195 ASP A C 1
ATOM 1588 O O . ASP A 1 195 ? 6.852 -27.141 -22.219 1 96.12 195 ASP A O 1
ATOM 1592 N N . ILE A 1 196 ? 7.648 -25.469 -23.594 1 97.56 196 ILE A N 1
ATOM 1593 C CA . ILE A 1 196 ? 6.488 -24.625 -23.391 1 97.56 196 ILE A CA 1
ATOM 1594 C C . ILE A 1 196 ? 5.602 -24.641 -24.625 1 97.56 196 ILE A C 1
ATOM 1596 O O . ILE A 1 196 ? 6.082 -24.891 -25.734 1 97.56 196 ILE A O 1
ATOM 1600 N N . ALA A 1 197 ? 4.387 -24.484 -24.469 1 97.56 197 ALA A N 1
ATOM 1601 C CA . ALA A 1 197 ? 3.402 -24.375 -25.531 1 97.56 197 ALA A CA 1
ATOM 1602 C C . ALA A 1 197 ? 2.643 -23.047 -25.453 1 97.56 197 ALA A C 1
ATOM 1604 O O . ALA A 1 197 ? 2.305 -22.594 -24.359 1 97.56 197 ALA A O 1
ATOM 1605 N N . VAL A 1 198 ? 2.371 -22.469 -26.578 1 98.06 198 VAL A N 1
ATOM 1606 C CA . VAL A 1 198 ? 1.624 -21.219 -26.641 1 98.06 198 VAL A CA 1
ATOM 1607 C C . VAL A 1 198 ? 0.408 -21.391 -27.547 1 98.06 198 VAL A C 1
ATOM 1609 O O . VAL A 1 198 ? 0.518 -21.938 -28.656 1 98.06 198 VAL A O 1
ATOM 1612 N N . TYR A 1 199 ? -0.699 -21.016 -27.078 1 97 199 TYR A N 1
ATOM 1613 C CA . TYR A 1 199 ? -1.96 -21.062 -27.812 1 97 199 TYR A CA 1
ATOM 1614 C C . TYR A 1 199 ? -2.518 -19.656 -28.031 1 97 199 TYR A C 1
ATOM 1616 O O . TYR A 1 199 ? -2.283 -18.75 -27.234 1 97 199 TYR A O 1
ATOM 1624 N N . ARG A 1 200 ? -3.299 -19.516 -29.078 1 95.62 200 ARG A N 1
ATOM 1625 C CA . ARG A 1 200 ? -4.016 -18.281 -29.344 1 95.62 200 ARG A CA 1
ATOM 1626 C C . ARG A 1 200 ? -5.371 -18.266 -28.656 1 95.62 200 ARG A C 1
ATOM 1628 O O . ARG A 1 200 ? -6.086 -19.266 -28.656 1 95.62 200 ARG A O 1
ATOM 1635 N N . LEU A 1 201 ? -5.676 -17.188 -28.016 1 95.44 201 LEU A N 1
ATOM 1636 C CA . LEU A 1 201 ? -6.984 -17.016 -27.391 1 95.44 201 LEU A CA 1
ATOM 1637 C C . LEU A 1 201 ? -7.914 -16.219 -28.297 1 95.44 201 LEU A C 1
ATOM 1639 O O . LEU A 1 201 ? -7.457 -15.375 -29.078 1 95.44 201 LEU A O 1
ATOM 1643 N N . PRO A 1 202 ? -9.195 -16.453 -28.25 1 93.19 202 PRO A N 1
ATOM 1644 C CA . PRO A 1 202 ? -9.914 -17.344 -27.328 1 93.19 202 PRO A CA 1
ATOM 1645 C C . PRO A 1 202 ? -10.07 -18.766 -27.875 1 93.19 202 PRO A C 1
ATOM 1647 O O . PRO A 1 202 ? -10.594 -19.641 -27.172 1 93.19 202 PRO A O 1
ATOM 1650 N N . THR A 1 203 ? -9.555 -19.109 -29.031 1 91.5 203 THR A N 1
ATOM 1651 C CA . THR A 1 203 ? -9.867 -20.359 -29.719 1 91.5 203 THR A CA 1
ATOM 1652 C C . THR A 1 203 ? -8.945 -21.469 -29.234 1 91.5 203 THR A C 1
ATOM 1654 O O . THR A 1 203 ? -9.227 -22.656 -29.484 1 91.5 203 THR A O 1
ATOM 1657 N N . LEU A 1 204 ? -7.875 -21.078 -28.625 1 95.25 204 LEU A N 1
ATOM 1658 C CA . LEU A 1 204 ? -6.852 -22.016 -28.156 1 95.25 204 LEU A CA 1
ATOM 1659 C C . LEU A 1 204 ? -6.227 -22.766 -29.328 1 95.25 204 LEU A C 1
ATOM 1661 O O . LEU A 1 204 ? -5.945 -23.969 -29.234 1 95.25 204 LEU A O 1
ATOM 1665 N N . ASP A 1 205 ? -6.035 -22.031 -30.422 1 93 205 ASP A N 1
ATOM 1666 C CA . ASP A 1 205 ? -5.289 -22.562 -31.562 1 93 205 ASP A CA 1
ATOM 1667 C C . ASP A 1 205 ? -3.791 -22.609 -31.266 1 93 205 ASP A C 1
ATOM 1669 O O . ASP A 1 205 ? -3.256 -21.719 -30.609 1 93 205 ASP A O 1
ATOM 1673 N N . PRO A 1 206 ? -3.174 -23.641 -31.797 1 94.44 206 PRO A N 1
ATOM 1674 C CA . PRO A 1 206 ? -1.73 -23.734 -31.578 1 94.44 206 PRO A CA 1
ATOM 1675 C C . PRO A 1 206 ? -0.96 -22.578 -32.188 1 94.44 206 PRO A C 1
ATOM 1677 O O . PRO A 1 206 ? -1.267 -22.156 -33.312 1 94.44 206 PRO A O 1
ATOM 1680 N N . VAL A 1 207 ? -0.03 -22.062 -31.5 1 95.38 207 VAL A N 1
ATOM 1681 C CA . VAL A 1 207 ? 0.828 -21 -32.031 1 95.38 207 VAL A CA 1
ATOM 1682 C C . VAL A 1 207 ? 2.254 -21.531 -32.188 1 95.38 207 VAL A C 1
ATOM 1684 O O . VAL A 1 207 ? 2.779 -21.578 -33.281 1 95.38 207 VAL A O 1
ATOM 1687 N N . CYS A 1 208 ? 2.855 -21.969 -31.094 1 96.06 208 CYS A N 1
ATOM 1688 C CA . CYS A 1 208 ? 4.227 -22.453 -31.203 1 96.06 208 CYS A CA 1
ATOM 1689 C C . CYS A 1 208 ? 4.605 -23.281 -29.984 1 96.06 208 CYS A C 1
ATOM 1691 O O . CYS A 1 208 ? 3.893 -23.281 -28.984 1 96.06 208 CYS A O 1
ATOM 1693 N N . VAL A 1 209 ? 5.703 -24 -30.078 1 96.88 209 VAL A N 1
ATOM 1694 C CA . VAL A 1 209 ? 6.336 -24.75 -28.984 1 96.88 209 VAL A CA 1
ATOM 1695 C C . VAL A 1 209 ? 7.762 -24.234 -28.781 1 96.88 209 VAL A C 1
ATOM 1697 O O . VAL A 1 209 ? 8.516 -24.047 -29.734 1 96.88 209 VAL A O 1
ATOM 1700 N N . GLY A 1 210 ? 8.047 -23.891 -27.578 1 97.31 210 GLY A N 1
ATOM 1701 C CA . GLY A 1 210 ? 9.414 -23.531 -27.234 1 97.31 210 GLY A CA 1
ATOM 1702 C C . GLY A 1 210 ? 10.266 -24.734 -26.875 1 97.31 210 GLY A C 1
ATOM 1703 O O . GLY A 1 210 ? 10.008 -25.391 -25.859 1 97.31 210 GLY A O 1
ATOM 1704 N N . GLU A 1 211 ? 11.344 -24.953 -27.578 1 95.81 211 GLU A N 1
ATOM 1705 C CA . GLU A 1 211 ? 12.195 -26.125 -27.391 1 95.81 211 GLU A CA 1
ATOM 1706 C C . GLU A 1 211 ? 13.633 -25.719 -27.078 1 95.81 211 GLU A C 1
ATOM 1708 O O . GLU A 1 211 ? 13.984 -24.531 -27.188 1 95.81 211 GLU A O 1
ATOM 1713 N N . ASN A 1 212 ? 14.328 -26.719 -26.594 1 95.25 212 ASN A N 1
ATOM 1714 C CA . ASN A 1 212 ? 15.758 -26.594 -26.344 1 95.25 212 ASN A CA 1
ATOM 1715 C C . ASN A 1 212 ? 16.047 -25.531 -25.297 1 95.25 212 ASN A C 1
ATOM 1717 O O . ASN A 1 212 ? 17.078 -24.844 -25.359 1 95.25 212 ASN A O 1
ATOM 1721 N N . GLY A 1 213 ? 15.148 -25.281 -24.5 1 96.25 213 GLY A N 1
ATOM 1722 C CA . GLY A 1 213 ? 15.375 -24.391 -23.375 1 96.25 213 GLY A CA 1
ATOM 1723 C C . GLY A 1 213 ? 15.711 -25.141 -22.094 1 96.25 213 GLY A C 1
ATOM 1724 O O . GLY A 1 213 ? 16.812 -25.016 -21.562 1 96.25 213 GLY A O 1
ATOM 1725 N N . HIS A 1 214 ? 1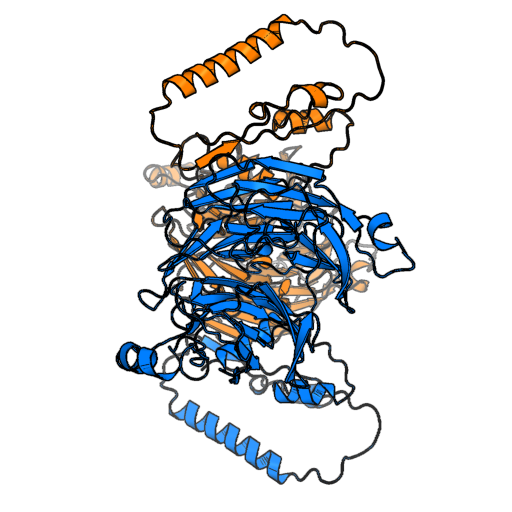4.797 -25.922 -21.734 1 96.75 214 HIS A N 1
ATOM 1726 C CA . HIS A 1 214 ? 14.938 -26.625 -20.453 1 96.75 214 HIS A CA 1
ATOM 1727 C C . HIS A 1 214 ? 15.219 -28.109 -20.656 1 96.75 214 HIS A C 1
ATOM 1729 O O . HIS A 1 214 ? 14.805 -28.688 -21.672 1 96.75 214 HIS A O 1
ATOM 1735 N N . LYS A 1 215 ? 15.953 -28.688 -19.656 1 95.75 215 LYS A N 1
ATOM 1736 C CA . LYS A 1 215 ? 16.312 -30.094 -19.703 1 95.75 215 LYS A CA 1
ATOM 1737 C C . LYS A 1 215 ? 15.562 -30.891 -18.641 1 95.75 215 LYS A C 1
ATOM 1739 O O . LYS A 1 215 ? 15.766 -32.094 -18.5 1 95.75 215 LYS A O 1
ATOM 1744 N N . ASP A 1 216 ? 14.836 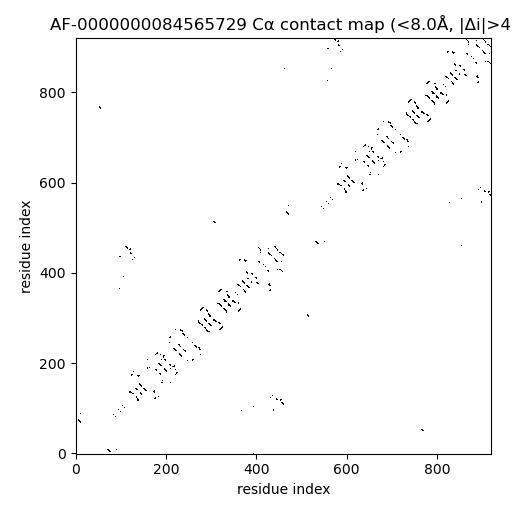-30.219 -17.859 1 95.38 216 ASP A N 1
ATOM 1745 C CA . ASP A 1 216 ? 13.969 -30.781 -16.844 1 95.38 216 ASP A CA 1
ATOM 1746 C C . ASP A 1 216 ? 12.609 -30.094 -16.828 1 95.38 216 ASP A C 1
ATOM 1748 O O . ASP A 1 216 ? 12.359 -29.188 -17.625 1 95.38 216 ASP A O 1
ATOM 1752 N N . TRP A 1 217 ? 11.727 -30.516 -16 1 95.38 217 TRP A N 1
ATOM 1753 C CA . TRP A 1 217 ? 10.336 -30.078 -15.992 1 95.38 217 TRP A CA 1
ATOM 1754 C C . TRP A 1 217 ? 10.242 -28.562 -15.797 1 95.38 217 TRP A C 1
ATOM 1756 O O . TRP A 1 217 ? 10.945 -28 -14.945 1 95.38 217 TRP A O 1
ATOM 1766 N N . VAL A 1 218 ? 9.344 -27.953 -16.609 1 96.81 218 VAL A N 1
ATOM 1767 C CA . VAL A 1 218 ? 8.992 -26.547 -16.406 1 96.81 218 VAL A CA 1
ATOM 1768 C C . VAL A 1 218 ? 7.953 -26.438 -15.297 1 96.81 218 VAL A C 1
ATOM 1770 O O . VAL A 1 218 ? 6.871 -27.016 -15.383 1 96.81 218 VAL A O 1
ATOM 1773 N N . PHE A 1 219 ? 8.258 -25.672 -14.266 1 97.38 219 PHE A N 1
ATOM 1774 C CA . PHE A 1 219 ? 7.359 -25.625 -13.117 1 97.38 219 PHE A CA 1
ATOM 1775 C C . PHE A 1 219 ? 6.523 -24.344 -13.141 1 97.38 219 PHE A C 1
ATOM 1777 O O . PHE A 1 219 ? 5.438 -24.297 -12.555 1 97.38 219 PHE A O 1
ATOM 1784 N N . ASP A 1 220 ? 7.086 -23.297 -13.727 1 98.31 220 ASP A N 1
ATOM 1785 C CA . ASP A 1 220 ? 6.312 -22.062 -13.727 1 98.31 220 ASP A CA 1
ATOM 1786 C C . ASP A 1 220 ? 6.75 -21.141 -14.867 1 98.31 220 ASP A C 1
ATOM 1788 O O . ASP A 1 220 ? 7.809 -21.344 -15.461 1 98.31 220 ASP A O 1
ATOM 1792 N N . ALA A 1 221 ? 5.883 -20.234 -15.18 1 98.62 221 ALA A N 1
ATOM 1793 C CA . ALA A 1 221 ? 6.16 -19.234 -16.203 1 98.62 221 ALA A CA 1
ATOM 1794 C C . ALA A 1 221 ? 5.355 -17.953 -15.945 1 98.62 221 ALA A C 1
ATOM 1796 O O . ALA A 1 221 ? 4.348 -17.984 -15.234 1 98.62 221 ALA A O 1
ATOM 1797 N N . CYS A 1 222 ? 5.844 -16.859 -16.453 1 98.06 222 CYS A N 1
ATOM 1798 C CA . CYS A 1 222 ? 5.074 -15.617 -16.375 1 98.06 222 CYS A CA 1
ATOM 1799 C C . CYS A 1 222 ? 5.375 -14.703 -17.547 1 98.06 222 CYS A C 1
ATOM 1801 O O . CYS A 1 222 ? 6.516 -14.633 -18.016 1 98.06 222 CYS A O 1
ATOM 1803 N N . TRP A 1 223 ? 4.398 -14.07 -18.031 1 98.56 223 TRP A N 1
ATOM 1804 C CA . TRP A 1 223 ? 4.551 -13.086 -19.109 1 98.56 223 TRP A CA 1
ATOM 1805 C C . TRP A 1 223 ? 5.094 -11.773 -18.562 1 98.56 223 TRP A C 1
ATOM 1807 O O . TRP A 1 223 ? 4.602 -11.258 -17.547 1 98.56 223 TRP A O 1
ATOM 1817 N N . LEU A 1 224 ? 6.082 -11.242 -19.172 1 97.88 224 LEU A N 1
ATOM 1818 C CA . LEU A 1 224 ? 6.613 -9.93 -18.812 1 97.88 224 LEU A CA 1
ATOM 1819 C C . LEU A 1 224 ? 5.852 -8.82 -19.531 1 97.88 224 LEU A C 1
ATOM 1821 O O . LEU A 1 224 ? 5.762 -7.699 -19.031 1 97.88 224 LEU A O 1
ATOM 1825 N N . ASP A 1 225 ? 5.41 -9.047 -20.656 1 96.62 225 ASP A N 1
ATOM 1826 C CA . ASP A 1 225 ? 4.535 -8.227 -21.484 1 96.62 225 ASP A CA 1
ATOM 1827 C C . ASP A 1 225 ? 3.82 -9.078 -22.547 1 96.62 225 ASP A C 1
ATOM 1829 O O . ASP A 1 225 ? 3.609 -10.273 -22.344 1 96.62 225 ASP A O 1
ATOM 1833 N N . ASP A 1 226 ? 3.395 -8.508 -23.656 1 96.69 226 ASP A N 1
ATOM 1834 C CA . ASP A 1 226 ? 2.576 -9.25 -24.625 1 96.69 226 ASP A CA 1
ATOM 1835 C C . ASP A 1 226 ? 3.443 -10.086 -25.547 1 96.69 226 ASP A C 1
ATOM 1837 O O . ASP A 1 226 ? 2.934 -10.938 -26.281 1 96.69 226 ASP A O 1
ATOM 1841 N N . GLU A 1 227 ? 4.781 -9.969 -25.422 1 96.25 227 GLU A N 1
ATOM 1842 C CA . GLU A 1 227 ? 5.656 -10.641 -26.391 1 96.25 227 GLU A CA 1
ATOM 1843 C C . GLU A 1 227 ? 6.648 -11.555 -25.672 1 96.25 227 GLU A C 1
ATOM 1845 O O . GLU A 1 227 ? 7.098 -12.555 -26.25 1 96.25 227 GLU A O 1
ATOM 1850 N N . PHE A 1 228 ? 6.953 -11.172 -24.453 1 98.12 228 PHE A N 1
ATOM 1851 C CA . PHE A 1 228 ? 8.039 -11.875 -23.797 1 98.12 228 PHE A CA 1
ATOM 1852 C C . PHE A 1 228 ? 7.512 -12.719 -22.641 1 98.12 228 PHE A C 1
ATOM 1854 O O . PHE A 1 228 ? 6.734 -12.234 -21.812 1 98.12 228 PHE A O 1
ATOM 1861 N N . LEU A 1 229 ? 8 -13.969 -22.578 1 98.56 229 LEU A N 1
ATOM 1862 C CA . LEU A 1 229 ? 7.645 -14.961 -21.562 1 98.56 229 LEU A CA 1
ATOM 1863 C C . LEU A 1 229 ? 8.898 -15.508 -20.875 1 98.56 229 LEU A C 1
ATOM 1865 O O . LEU A 1 229 ? 9.891 -15.805 -21.547 1 98.56 229 LEU A O 1
ATOM 1869 N N . VAL A 1 230 ? 8.859 -15.602 -19.562 1 98.88 230 VAL A N 1
ATOM 1870 C CA . VAL A 1 230 ? 9.938 -16.25 -18.812 1 98.88 230 VAL A CA 1
ATOM 1871 C C . VAL A 1 230 ? 9.445 -17.578 -18.234 1 98.88 230 VAL A C 1
ATOM 1873 O O . VAL A 1 230 ? 8.32 -17.656 -17.734 1 98.88 230 VAL A O 1
ATOM 1876 N N . SER A 1 231 ? 10.219 -18.609 -18.359 1 98.75 231 SER A N 1
ATOM 1877 C CA . SER A 1 231 ? 9.914 -19.891 -17.75 1 98.75 231 SER A CA 1
ATOM 1878 C C . SER A 1 231 ? 11.023 -20.344 -16.797 1 98.75 231 SER A C 1
ATOM 1880 O O . SER A 1 231 ? 12.18 -19.953 -16.969 1 98.75 231 SER A O 1
ATOM 1882 N N . GLY A 1 232 ? 10.648 -21.031 -15.781 1 98.69 232 GLY A N 1
ATOM 1883 C CA . GLY A 1 232 ? 11.57 -21.641 -14.828 1 98.69 232 GLY A CA 1
ATOM 1884 C C . GLY A 1 232 ? 11.406 -23.141 -14.719 1 98.69 232 GLY A C 1
ATOM 1885 O O . GLY A 1 232 ? 10.289 -23.656 -14.773 1 98.69 232 GLY A O 1
ATOM 1886 N N . SER A 1 233 ? 12.555 -23.797 -14.531 1 97.81 233 SER A N 1
ATOM 1887 C CA . SER A 1 233 ? 12.555 -25.25 -14.602 1 97.81 233 SER A CA 1
ATOM 1888 C C . SER A 1 233 ? 13.336 -25.859 -13.438 1 97.81 233 SER A C 1
ATOM 1890 O O . SER A 1 233 ? 14.117 -25.156 -12.781 1 97.81 233 SER A O 1
ATOM 1892 N N . ARG A 1 234 ? 13.102 -27.141 -13.25 1 97 234 ARG A N 1
ATOM 1893 C CA . ARG A 1 234 ? 13.836 -27.922 -12.258 1 97 234 ARG A CA 1
ATOM 1894 C C . ARG A 1 234 ? 15.312 -28.016 -12.625 1 97 234 ARG A C 1
ATOM 1896 O O . ARG A 1 234 ? 16.141 -28.438 -11.805 1 97 234 ARG A O 1
ATOM 1903 N N . ASP A 1 235 ? 15.695 -27.688 -13.844 1 97.25 235 ASP A N 1
ATOM 1904 C CA . ASP A 1 235 ? 17.094 -27.719 -14.242 1 97.25 235 ASP A CA 1
ATOM 1905 C C . ASP A 1 235 ? 17.859 -26.5 -13.727 1 97.25 235 ASP A C 1
ATOM 1907 O O . ASP A 1 235 ? 19 -26.266 -14.109 1 97.25 235 ASP A O 1
ATOM 1911 N N . THR A 1 236 ? 17.172 -25.641 -13.008 1 97.75 236 THR A N 1
ATOM 1912 C CA . THR A 1 236 ? 17.75 -24.5 -12.305 1 97.75 236 THR A CA 1
ATOM 1913 C C . THR A 1 236 ? 17.969 -23.328 -13.258 1 97.75 236 THR A C 1
ATOM 1915 O O . THR A 1 236 ? 18.688 -22.375 -12.922 1 97.75 236 THR A O 1
ATOM 1918 N N . LYS A 1 237 ? 17.344 -23.438 -14.352 1 98.31 237 LYS A N 1
ATOM 1919 C CA . LYS A 1 237 ? 17.547 -22.391 -15.336 1 98.31 237 LYS A CA 1
ATOM 1920 C C . LYS A 1 237 ? 16.266 -21.578 -15.562 1 98.31 237 LYS A C 1
ATOM 1922 O O . LYS A 1 237 ? 15.172 -22.078 -15.289 1 98.31 237 LYS A O 1
ATOM 1927 N N . LEU A 1 238 ? 16.484 -20.375 -16.016 1 98.69 238 LEU A N 1
ATOM 1928 C CA . LEU A 1 238 ? 15.43 -19.469 -16.5 1 98.69 238 LEU A CA 1
ATOM 1929 C C . LEU A 1 238 ? 15.586 -19.203 -17.984 1 98.69 238 LEU A C 1
ATOM 1931 O O . LEU A 1 238 ? 16.688 -18.938 -18.469 1 98.69 238 LEU A O 1
ATOM 1935 N N . ALA A 1 239 ? 14.484 -19.281 -18.672 1 98.75 239 ALA A N 1
ATOM 1936 C CA . ALA A 1 239 ? 14.516 -19.031 -20.109 1 98.75 239 ALA A CA 1
ATOM 1937 C C . ALA A 1 239 ? 13.602 -17.875 -20.484 1 98.75 239 ALA A C 1
ATOM 1939 O O . ALA A 1 239 ? 12.492 -17.75 -19.969 1 98.75 239 ALA A O 1
ATOM 1940 N N . LEU A 1 240 ? 14.117 -17.016 -21.344 1 98.75 240 LEU A N 1
ATOM 1941 C CA . LEU A 1 240 ? 13.336 -15.938 -21.938 1 98.75 240 LEU A CA 1
ATOM 1942 C C . LEU A 1 240 ? 12.898 -16.297 -23.344 1 98.75 240 LEU A C 1
ATOM 1944 O O . LEU A 1 240 ? 13.734 -16.641 -24.188 1 98.75 240 LEU A O 1
ATOM 1948 N N . TRP A 1 241 ? 11.602 -16.25 -23.562 1 98.44 241 TRP A N 1
ATOM 1949 C CA . TRP A 1 241 ? 11.023 -16.547 -24.859 1 98.44 241 TRP A CA 1
ATOM 1950 C C . TRP A 1 241 ? 10.391 -15.305 -25.469 1 98.44 241 TRP A C 1
ATOM 1952 O O . TRP A 1 241 ? 9.883 -14.438 -24.75 1 98.44 241 TRP A O 1
ATOM 1962 N N . ARG A 1 242 ? 10.414 -15.25 -26.781 1 98 242 ARG A N 1
ATOM 1963 C CA . ARG A 1 242 ? 9.766 -14.141 -27.484 1 98 242 ARG A CA 1
ATOM 1964 C C . ARG A 1 242 ? 8.797 -14.648 -28.531 1 98 242 ARG A C 1
ATOM 1966 O O . ARG A 1 242 ? 9.172 -15.43 -29.406 1 98 242 ARG A O 1
ATOM 1973 N N . ILE A 1 243 ? 7.59 -14.281 -28.422 1 96.88 243 ILE A N 1
ATOM 1974 C CA . ILE A 1 243 ? 6.566 -14.609 -29.406 1 96.88 243 ILE A CA 1
ATOM 1975 C C . ILE A 1 243 ? 6.281 -13.383 -30.281 1 96.88 243 ILE A C 1
ATOM 1977 O O . ILE A 1 243 ? 5.523 -12.492 -29.875 1 96.88 243 ILE A O 1
ATOM 1981 N N . THR A 1 244 ? 6.801 -13.367 -31.438 1 92.56 244 THR A N 1
ATOM 1982 C CA . THR A 1 244 ? 6.691 -12.227 -32.344 1 92.56 244 THR A CA 1
ATOM 1983 C C . THR A 1 244 ? 5.469 -12.367 -33.219 1 92.56 244 THR A C 1
ATOM 1985 O O . THR A 1 244 ? 4.852 -13.43 -33.281 1 92.56 244 THR A O 1
ATOM 1988 N N . GLU A 1 245 ? 5.223 -11.305 -33.969 1 88.56 245 GLU A N 1
ATOM 1989 C CA . GLU A 1 245 ? 4.117 -11.297 -34.906 1 88.56 245 GLU A CA 1
ATOM 1990 C C . GLU A 1 245 ? 4.34 -12.32 -36.031 1 88.56 245 GLU A C 1
ATOM 1992 O O . GLU A 1 245 ? 3.383 -12.914 -36.531 1 88.56 245 GLU A O 1
ATOM 1997 N N . ASP A 1 246 ? 5.512 -12.547 -36.406 1 85.5 246 ASP A N 1
ATOM 1998 C CA . ASP A 1 246 ? 5.84 -13.516 -37.438 1 85.5 246 ASP A CA 1
ATOM 1999 C C . ASP A 1 246 ? 5.457 -14.93 -37.031 1 85.5 246 ASP A C 1
ATOM 2001 O O . ASP A 1 246 ? 5.043 -15.742 -37.844 1 85.5 246 ASP A O 1
ATOM 2005 N N . VAL A 1 247 ? 5.613 -15.219 -35.781 1 86.19 247 VAL A N 1
ATOM 2006 C CA . VAL A 1 247 ? 5.246 -16.531 -35.25 1 86.19 247 VAL A CA 1
ATOM 2007 C C . VAL A 1 247 ? 3.729 -16.672 -35.25 1 86.19 247 VAL A C 1
ATOM 2009 O O . VAL A 1 247 ? 3.207 -17.766 -35.5 1 86.19 247 VAL A O 1
ATOM 2012 N N . LEU A 1 248 ? 3.045 -15.602 -35.156 1 84.38 248 LEU A N 1
ATOM 2013 C CA . LEU A 1 248 ? 1.59 -15.602 -35.062 1 84.38 248 LEU A CA 1
ATOM 2014 C C . LEU A 1 248 ? 0.957 -15.719 -36.469 1 84.38 248 LEU A C 1
ATOM 2016 O O . LEU A 1 248 ? -0.133 -16.281 -36.594 1 84.38 248 LEU A O 1
ATOM 2020 N N . GLU A 1 249 ? 1.464 -15.008 -37.438 1 74.69 249 GLU A N 1
ATOM 2021 C CA . GLU A 1 249 ? 0.883 -14.914 -38.75 1 74.69 249 GLU A CA 1
ATOM 2022 C C . GLU A 1 249 ? 1.171 -16.172 -39.562 1 74.69 249 GLU A C 1
ATOM 2024 O O . GLU A 1 249 ? 0.573 -16.375 -40.625 1 74.69 249 GLU A O 1
ATOM 2029 N N . ALA A 1 250 ? 2.051 -17 -39.188 1 62.78 250 ALA A N 1
ATOM 2030 C CA . ALA A 1 250 ? 2.395 -18.109 -40.062 1 62.78 250 ALA A CA 1
ATOM 2031 C C . ALA A 1 250 ? 1.164 -18.969 -40.375 1 62.78 250 ALA A C 1
ATOM 2033 O O . ALA A 1 250 ? 0.604 -19.609 -39.5 1 62.78 250 ALA A O 1
ATOM 2034 N N . LYS A 1 251 ? 0.263 -18.469 -41.281 1 54.91 251 LYS A N 1
ATOM 2035 C CA . LYS A 1 251 ? -0.886 -19.109 -41.906 1 54.91 251 LYS A CA 1
ATOM 2036 C C . LYS A 1 251 ? -0.478 -20.406 -42.625 1 54.91 251 LYS A C 1
ATOM 2038 O O . LYS A 1 251 ? 0.139 -20.359 -43.688 1 54.91 251 LYS A O 1
ATOM 2043 N N . SER A 1 252 ? 0.114 -21.297 -41.875 1 50.97 252 SER A N 1
ATOM 2044 C CA . SER A 1 252 ? 0.321 -22.5 -42.688 1 50.97 252 SER A CA 1
ATOM 2045 C C . SER A 1 252 ? -1.005 -23.172 -43.031 1 50.97 252 SER A C 1
ATOM 2047 O O . SER A 1 252 ? -1.997 -23 -42.312 1 50.97 252 SER A O 1
ATOM 2049 N N . GLU A 1 253 ? -1.257 -23.578 -44.219 1 49.47 253 GLU A N 1
ATOM 2050 C CA . GLU A 1 253 ? -2.369 -24.359 -44.75 1 49.47 253 GLU A CA 1
ATOM 2051 C C . GLU A 1 253 ? -2.777 -25.469 -43.812 1 49.47 253 GLU A C 1
ATOM 2053 O O . GLU A 1 253 ? -3.934 -25.906 -43.812 1 49.47 253 GLU A O 1
ATOM 2058 N N . THR A 1 254 ? -1.787 -26.094 -43.156 1 51.41 254 THR A N 1
ATOM 2059 C CA . THR A 1 254 ? -2.09 -27.156 -42.219 1 51.41 254 THR A CA 1
ATOM 2060 C C . THR A 1 254 ? -1.877 -26.672 -40.781 1 51.41 254 THR A C 1
ATOM 2062 O O . THR A 1 254 ? -0.916 -25.953 -40.5 1 51.41 254 THR A O 1
ATOM 2065 N N . PRO A 1 255 ? -2.904 -26.797 -39.969 1 56.25 255 PRO A N 1
ATOM 2066 C CA . PRO A 1 255 ? -2.779 -26.391 -38.594 1 56.25 255 PRO A CA 1
ATOM 2067 C C . PRO A 1 255 ? -1.459 -26.812 -37.938 1 56.25 255 PRO A C 1
ATOM 2069 O O . PRO A 1 255 ? -1.328 -27.969 -37.531 1 56.25 255 PRO A O 1
ATOM 2072 N N . THR A 1 256 ? -0.275 -26.172 -38.375 1 67.06 256 THR A N 1
ATOM 2073 C CA . THR A 1 256 ? 1.026 -26.531 -37.812 1 67.06 256 THR A CA 1
ATOM 2074 C C . THR A 1 256 ? 1.535 -25.453 -36.875 1 67.06 256 THR A C 1
ATOM 2076 O O . THR A 1 256 ? 1.183 -24.281 -37 1 67.06 256 THR A O 1
ATOM 2079 N N . HIS A 1 257 ? 1.941 -25.922 -35.656 1 78 257 HIS A N 1
ATOM 2080 C CA . HIS A 1 257 ? 2.566 -24.969 -34.75 1 78 257 HIS A CA 1
ATOM 2081 C C . HIS A 1 257 ? 4.059 -24.844 -35.031 1 78 257 HIS A C 1
ATOM 2083 O O . HIS A 1 257 ? 4.684 -25.781 -35.531 1 78 257 HIS A O 1
ATOM 2089 N N . LYS A 1 258 ? 4.52 -23.594 -34.844 1 89.25 258 LYS A N 1
ATOM 2090 C CA . LYS A 1 258 ? 5.926 -23.281 -35.062 1 89.25 258 LYS A CA 1
ATOM 2091 C C . LYS A 1 258 ? 6.766 -23.656 -33.844 1 89.25 258 LYS A C 1
ATOM 2093 O O . LYS A 1 258 ? 6.223 -23.969 -32.781 1 89.25 258 LYS A O 1
ATOM 2098 N N . THR A 1 259 ? 8 -23.828 -34.094 1 93.12 259 THR A N 1
ATOM 2099 C CA . THR A 1 259 ? 8.953 -24.062 -33 1 93.12 259 THR A CA 1
ATOM 2100 C C . THR A 1 259 ? 9.812 -22.812 -32.75 1 93.12 259 THR A C 1
ATOM 2102 O O . THR A 1 259 ? 10.266 -22.188 -33.719 1 93.12 259 THR A O 1
ATOM 2105 N N . ILE A 1 260 ? 9.969 -22.453 -31.562 1 95.62 260 ILE A N 1
ATOM 2106 C CA . ILE A 1 260 ? 10.828 -21.328 -31.234 1 95.62 260 ILE A CA 1
ATOM 2107 C C . ILE A 1 260 ? 11.906 -21.766 -30.25 1 95.62 260 ILE A C 1
ATOM 2109 O O . ILE A 1 260 ? 11.742 -22.766 -29.547 1 95.62 260 ILE A O 1
ATOM 2113 N N . LEU A 1 261 ? 13.039 -21.031 -30.25 1 96.75 261 LEU A N 1
ATOM 2114 C CA . LEU A 1 261 ? 14.133 -21.203 -29.297 1 96.75 261 LEU A CA 1
ATOM 2115 C C . LEU A 1 261 ? 14.164 -20.047 -28.297 1 96.75 261 LEU A C 1
ATOM 2117 O O . LEU A 1 261 ? 13.664 -18.969 -28.578 1 96.75 261 LEU A O 1
ATOM 2121 N N . PRO A 1 262 ? 14.656 -20.312 -27.125 1 97.94 262 PRO A N 1
ATOM 2122 C CA . PRO A 1 262 ? 14.727 -19.203 -26.172 1 97.94 262 PRO A CA 1
ATOM 2123 C C . PRO A 1 262 ? 15.664 -18.094 -26.625 1 97.94 262 PRO A C 1
ATOM 2125 O O . PRO A 1 262 ? 16.703 -18.359 -27.234 1 97.94 262 PRO A O 1
ATOM 2128 N N . VAL A 1 263 ? 15.32 -16.922 -26.344 1 97.31 263 VAL A N 1
ATOM 2129 C CA . VAL A 1 263 ? 16.156 -15.758 -26.625 1 97.31 263 VAL A CA 1
ATOM 2130 C C . VAL A 1 263 ? 17.359 -15.75 -25.688 1 97.31 263 VAL A C 1
ATOM 2132 O O . VAL A 1 263 ? 18.469 -15.406 -26.094 1 97.31 263 VAL A O 1
ATOM 2135 N N . VAL A 1 264 ? 17.109 -15.992 -24.453 1 97.5 264 VAL A N 1
ATOM 2136 C CA . VAL A 1 264 ? 18.125 -16.062 -23.406 1 97.5 264 VAL A CA 1
ATOM 2137 C C . VAL A 1 264 ? 17.875 -17.297 -22.531 1 97.5 264 VAL A C 1
ATOM 2139 O O . VAL A 1 264 ? 16.719 -17.625 -22.234 1 97.5 264 VAL A O 1
ATOM 2142 N N . LEU A 1 265 ? 18.906 -18.031 -22.203 1 97.81 265 LEU A N 1
ATOM 2143 C CA . LEU A 1 265 ? 18.891 -19.109 -21.219 1 97.81 265 LEU A CA 1
ATOM 2144 C C . LEU A 1 265 ? 19.953 -18.875 -20.141 1 97.81 265 LEU A C 1
ATOM 2146 O O . LEU A 1 265 ? 21.141 -18.734 -20.453 1 97.81 265 LEU A O 1
ATOM 2150 N N . LYS A 1 266 ? 19.516 -18.781 -18.938 1 97 266 LYS A N 1
ATOM 2151 C CA . LYS A 1 266 ? 20.453 -18.391 -17.875 1 97 266 LYS A CA 1
ATOM 2152 C C . LYS A 1 266 ? 20.328 -19.312 -16.672 1 97 266 LYS A C 1
ATOM 2154 O O . LYS A 1 266 ? 19.219 -19.703 -16.297 1 97 266 LYS A O 1
ATOM 2159 N N . ASP A 1 267 ? 21.469 -19.625 -16.141 1 97 267 ASP A N 1
ATOM 2160 C CA . ASP A 1 267 ? 21.484 -20.328 -14.859 1 97 267 ASP A CA 1
ATOM 2161 C C . ASP A 1 267 ? 21.125 -19.391 -13.711 1 97 267 ASP A C 1
ATOM 2163 O O . ASP A 1 267 ? 21.578 -18.25 -13.672 1 97 267 ASP A O 1
ATOM 2167 N N . CYS A 1 268 ? 20.266 -19.859 -12.891 1 97.38 268 CYS A N 1
ATOM 2168 C CA . CYS A 1 268 ? 19.969 -19.125 -11.672 1 97.38 268 CYS A CA 1
ATOM 2169 C C . CYS A 1 268 ? 20.984 -19.453 -10.578 1 97.38 268 CYS A C 1
ATOM 2171 O O . CYS A 1 268 ? 20.906 -20.516 -9.953 1 97.38 268 CYS A O 1
ATOM 2173 N N . ARG A 1 269 ? 21.797 -18.484 -10.289 1 95.88 269 ARG A N 1
ATOM 2174 C CA . ARG A 1 269 ? 22.875 -18.703 -9.336 1 95.88 269 ARG A CA 1
ATOM 2175 C C . ARG A 1 269 ? 22.328 -18.938 -7.93 1 95.88 269 ARG A C 1
ATOM 2177 O O . ARG A 1 269 ? 21.406 -18.25 -7.488 1 95.88 269 ARG A O 1
ATOM 2184 N N . ASN A 1 270 ? 22.859 -19.953 -7.27 1 93.56 270 ASN A N 1
ATOM 2185 C CA . ASN A 1 270 ? 22.547 -20.312 -5.895 1 93.56 270 ASN A CA 1
ATOM 2186 C C . ASN A 1 270 ? 21.156 -20.938 -5.785 1 93.56 270 ASN A C 1
ATOM 2188 O O . ASN A 1 270 ? 20.594 -21.047 -4.688 1 93.56 270 ASN A O 1
ATOM 2192 N N . ALA A 1 271 ? 20.656 -21.297 -6.867 1 95.62 271 ALA A N 1
ATOM 2193 C CA . ALA A 1 271 ? 19.328 -21.922 -6.871 1 95.62 271 ALA A CA 1
ATOM 2194 C C . ALA A 1 271 ? 19.453 -23.438 -7.051 1 95.62 271 ALA A C 1
ATOM 2196 O O . ALA A 1 271 ? 20.422 -23.922 -7.625 1 95.62 271 ALA A O 1
ATOM 2197 N N . GLN A 1 272 ? 18.547 -24.141 -6.363 1 95.12 272 GLN A N 1
ATOM 2198 C CA . GLN A 1 272 ? 18.281 -25.547 -6.68 1 95.12 272 GLN A CA 1
ATOM 2199 C C . GLN A 1 272 ? 16.844 -25.75 -7.16 1 95.12 272 GLN A C 1
ATOM 2201 O O . GLN A 1 272 ? 15.906 -25.688 -6.367 1 95.12 272 GLN A O 1
ATOM 2206 N N . LYS A 1 273 ? 16.672 -26 -8.469 1 96.12 273 LYS A N 1
ATOM 2207 C CA . LYS A 1 273 ? 15.367 -26.203 -9.094 1 96.12 273 LYS A CA 1
ATOM 2208 C C . LYS A 1 273 ? 14.484 -24.969 -8.914 1 96.12 273 LYS A C 1
ATOM 2210 O O . LYS A 1 273 ? 14.25 -24.531 -7.785 1 96.12 273 LYS A O 1
ATOM 2215 N N . ILE A 1 274 ? 13.93 -24.469 -9.906 1 98.06 274 ILE A N 1
ATOM 2216 C CA . ILE A 1 274 ? 13.016 -23.344 -9.844 1 98.06 274 ILE A CA 1
ATOM 2217 C C . ILE A 1 274 ? 11.586 -23.844 -9.625 1 98.06 274 ILE A C 1
ATOM 2219 O O . ILE A 1 274 ? 11.117 -24.719 -10.359 1 98.06 274 ILE A O 1
ATOM 2223 N N . ARG A 1 275 ? 10.945 -23.234 -8.664 1 97.31 275 ARG A N 1
ATOM 2224 C CA . ARG A 1 275 ? 9.641 -23.75 -8.273 1 97.31 275 ARG A CA 1
ATOM 2225 C C . ARG A 1 275 ? 8.531 -22.781 -8.672 1 97.31 275 ARG A C 1
ATOM 2227 O O . ARG A 1 275 ? 7.426 -23.203 -9.023 1 97.31 275 ARG A O 1
ATOM 2234 N N . ALA A 1 276 ? 8.789 -21.547 -8.539 1 98.25 276 ALA A N 1
ATOM 2235 C CA . ALA A 1 276 ? 7.773 -20.531 -8.812 1 98.25 276 ALA A CA 1
ATOM 2236 C C . ALA A 1 276 ? 8.406 -19.25 -9.328 1 98.25 276 ALA A C 1
ATOM 2238 O O . ALA A 1 276 ? 9.57 -18.953 -9.023 1 98.25 276 ALA A O 1
ATOM 2239 N N . ILE A 1 277 ? 7.602 -18.547 -10.109 1 98.44 277 ILE A N 1
ATOM 2240 C CA . ILE A 1 277 ? 8.031 -17.25 -10.648 1 98.44 277 ILE A CA 1
ATOM 2241 C C . ILE A 1 277 ? 6.906 -16.234 -10.5 1 98.44 277 ILE A C 1
ATOM 2243 O O . ILE A 1 277 ? 5.734 -16.562 -10.68 1 98.44 277 ILE A O 1
ATOM 2247 N N . SER A 1 278 ? 7.246 -15.039 -10.117 1 98.19 278 SER A N 1
ATOM 2248 C CA . SER A 1 278 ? 6.297 -13.938 -10.031 1 98.19 278 SER A CA 1
ATOM 2249 C C . SER A 1 278 ? 6.875 -12.656 -10.641 1 98.19 278 SER A C 1
ATOM 2251 O O . SER A 1 278 ? 8.039 -12.336 -10.406 1 98.19 278 SER A O 1
ATOM 2253 N N . PHE A 1 279 ? 6.078 -11.984 -11.367 1 98.25 279 PHE A N 1
ATOM 2254 C CA . PHE A 1 279 ? 6.516 -10.75 -12.023 1 98.25 279 PHE A CA 1
ATOM 2255 C C . PHE A 1 279 ? 6.02 -9.531 -11.266 1 98.25 279 PHE A C 1
ATOM 2257 O O . PHE A 1 279 ? 4.816 -9.375 -11.039 1 98.25 279 PHE A O 1
ATOM 2264 N N . ASN A 1 280 ? 6.934 -8.734 -10.812 1 97 280 ASN A N 1
ATOM 2265 C CA . ASN A 1 280 ? 6.66 -7.426 -10.219 1 97 280 ASN A CA 1
ATOM 2266 C C . ASN A 1 280 ? 6.715 -6.316 -11.273 1 97 280 ASN A C 1
ATOM 2268 O O . ASN A 1 280 ? 7.781 -5.758 -11.531 1 97 280 ASN A O 1
ATOM 2272 N N . GLN A 1 281 ? 5.602 -5.98 -11.75 1 94 281 GLN A N 1
ATOM 2273 C CA . GLN A 1 281 ? 5.516 -5.035 -12.859 1 94 281 GLN A CA 1
ATOM 2274 C C . GLN A 1 281 ? 5.973 -3.646 -12.43 1 94 281 GLN A C 1
ATOM 2276 O O . GLN A 1 281 ? 6.605 -2.93 -13.211 1 94 281 GLN A O 1
ATOM 2281 N N . ALA A 1 282 ? 5.664 -3.283 -11.227 1 89.88 282 ALA A N 1
ATOM 2282 C CA . ALA A 1 282 ? 6 -1.953 -10.734 1 89.88 282 ALA A CA 1
ATOM 2283 C C . ALA A 1 282 ? 7.512 -1.734 -10.734 1 89.88 282 ALA A C 1
ATOM 2285 O O . ALA A 1 282 ? 7.988 -0.661 -11.109 1 89.88 282 ALA A O 1
ATOM 2286 N N . ASN A 1 283 ? 8.219 -2.77 -10.344 1 89.75 283 ASN A N 1
ATOM 2287 C CA . ASN A 1 283 ? 9.672 -2.668 -10.25 1 89.75 283 ASN A CA 1
ATOM 2288 C C . ASN A 1 283 ? 10.352 -3.182 -11.516 1 89.75 283 ASN A C 1
ATOM 2290 O O . ASN A 1 283 ? 11.578 -3.135 -11.625 1 89.75 283 ASN A O 1
ATOM 2294 N N . GLN A 1 284 ? 9.594 -3.736 -12.453 1 93.5 284 GLN A N 1
ATOM 2295 C CA . GLN A 1 284 ? 10.125 -4.367 -13.656 1 93.5 284 GLN A CA 1
ATOM 2296 C C . GLN A 1 284 ? 11.164 -5.43 -13.305 1 93.5 284 GLN A C 1
ATOM 2298 O O . GLN A 1 284 ? 12.266 -5.426 -13.852 1 93.5 284 GLN A O 1
ATOM 2303 N N . GLU A 1 285 ? 10.812 -6.191 -12.398 1 96.88 285 GLU A N 1
ATOM 2304 C CA . GLU A 1 285 ? 11.617 -7.328 -11.969 1 96.88 285 GLU A CA 1
ATOM 2305 C C . GLU A 1 285 ? 10.766 -8.578 -11.789 1 96.88 285 GLU A C 1
ATOM 2307 O O . GLU A 1 285 ? 9.555 -8.484 -11.594 1 96.88 285 GLU A O 1
ATOM 2312 N N . PHE A 1 286 ? 11.359 -9.711 -11.93 1 98 286 PHE A N 1
ATOM 2313 C CA . PHE A 1 286 ? 10.664 -10.938 -11.562 1 98 286 PHE A CA 1
ATOM 2314 C C . PHE A 1 286 ? 11.469 -11.734 -10.547 1 98 286 PHE A C 1
ATOM 2316 O O . PHE A 1 286 ? 12.688 -11.609 -10.477 1 98 286 PHE A O 1
ATOM 2323 N N . ALA A 1 287 ? 10.742 -12.43 -9.742 1 98.62 287 ALA A N 1
ATOM 2324 C CA . ALA A 1 287 ? 11.352 -13.234 -8.688 1 98.62 287 ALA A CA 1
ATOM 2325 C C . ALA A 1 287 ? 11.125 -14.727 -8.945 1 98.62 287 ALA A C 1
ATOM 2327 O O . ALA A 1 287 ? 10.062 -15.125 -9.438 1 98.62 287 ALA A O 1
ATOM 2328 N N . ALA A 1 288 ? 12.141 -15.469 -8.641 1 98.5 288 ALA A N 1
ATOM 2329 C CA . ALA A 1 288 ? 12.07 -16.922 -8.711 1 98.5 288 ALA A CA 1
ATOM 2330 C C . ALA A 1 288 ? 12.281 -17.562 -7.336 1 98.5 288 ALA A C 1
ATOM 2332 O O . ALA A 1 288 ? 13.133 -17.109 -6.566 1 98.5 288 ALA A O 1
ATOM 2333 N N . LEU A 1 289 ? 11.484 -18.516 -7.105 1 98.19 289 LEU A N 1
ATOM 2334 C CA . LEU A 1 289 ? 11.617 -19.312 -5.883 1 98.19 289 LEU A CA 1
ATOM 2335 C C . LEU A 1 289 ? 12.266 -20.656 -6.172 1 98.19 289 LEU A C 1
ATOM 2337 O O . LEU A 1 289 ? 11.883 -21.344 -7.117 1 98.19 289 LEU A O 1
ATOM 2341 N N . SER A 1 290 ? 13.32 -20.969 -5.414 1 97.19 290 SER A N 1
ATOM 2342 C CA . SER A 1 290 ? 13.984 -22.25 -5.621 1 97.19 290 SER A CA 1
ATOM 2343 C C . SER A 1 290 ? 13.711 -23.203 -4.465 1 97.19 290 SER A C 1
ATOM 2345 O O . SER A 1 290 ? 13.383 -22.766 -3.359 1 97.19 290 SER A O 1
ATOM 2347 N N . SER A 1 291 ? 13.883 -24.438 -4.668 1 95.31 291 SER A N 1
ATOM 2348 C CA . SER A 1 291 ? 13.5 -25.484 -3.717 1 95.31 291 SER A CA 1
ATOM 2349 C C . SER A 1 291 ? 14.43 -25.484 -2.508 1 95.31 291 SER A C 1
ATOM 2351 O O . SER A 1 291 ? 14.094 -26.031 -1.459 1 95.31 291 SER A O 1
ATOM 2353 N N . ASN A 1 292 ? 15.57 -24.922 -2.629 1 94.62 292 ASN A N 1
ATOM 2354 C CA . ASN A 1 292 ? 16.5 -24.875 -1.502 1 94.62 292 ASN A CA 1
ATOM 2355 C C . ASN A 1 292 ? 16.203 -23.688 -0.589 1 94.62 292 ASN A C 1
ATOM 2357 O O . ASN A 1 292 ? 17.016 -23.328 0.265 1 94.62 292 ASN A O 1
ATOM 2361 N N . GLY A 1 293 ? 15.141 -23.016 -0.809 1 95.38 293 GLY A N 1
ATOM 2362 C CA . GLY A 1 293 ? 14.656 -22 0.12 1 95.38 293 GLY A CA 1
ATOM 2363 C C . GLY A 1 293 ? 15.234 -20.625 -0.137 1 95.38 293 GLY A C 1
ATOM 2364 O O . GLY A 1 293 ? 15.523 -19.875 0.804 1 95.38 293 GLY A O 1
ATOM 2365 N N . PHE A 1 294 ? 15.539 -20.312 -1.381 1 96.94 294 PHE A N 1
ATOM 2366 C CA . PHE A 1 294 ? 15.992 -18.984 -1.75 1 96.94 294 PHE A CA 1
ATOM 2367 C C . PHE A 1 294 ? 14.977 -18.297 -2.658 1 96.94 294 PHE A C 1
ATOM 2369 O O . PHE A 1 294 ? 14.242 -18.953 -3.387 1 96.94 294 PHE A O 1
ATOM 2376 N N . ILE A 1 295 ? 14.961 -17.016 -2.545 1 98.12 295 ILE A N 1
ATOM 2377 C CA . ILE A 1 295 ? 14.312 -16.188 -3.549 1 98.12 295 ILE A CA 1
ATOM 2378 C C . ILE A 1 295 ? 15.367 -15.438 -4.359 1 98.12 295 ILE A C 1
ATOM 2380 O O . ILE A 1 295 ? 16.359 -14.969 -3.811 1 98.12 295 ILE A O 1
ATOM 2384 N N . HIS A 1 296 ? 15.141 -15.375 -5.641 1 98.19 296 HIS A N 1
ATOM 2385 C CA . HIS A 1 296 ? 16.078 -14.75 -6.574 1 98.19 296 HIS A CA 1
ATOM 2386 C C . HIS A 1 296 ? 15.375 -13.68 -7.41 1 98.19 296 HIS A C 1
ATOM 2388 O O . HIS A 1 296 ? 14.328 -13.945 -8.016 1 98.19 296 HIS A O 1
ATOM 2394 N N . VAL A 1 297 ? 15.961 -12.516 -7.449 1 98 297 VAL A N 1
ATOM 2395 C CA . VAL A 1 297 ? 15.328 -11.422 -8.172 1 98 297 VAL A CA 1
ATOM 2396 C C . VAL A 1 297 ? 16.141 -11.086 -9.422 1 98 297 VAL A C 1
ATOM 2398 O O . VAL A 1 297 ? 17.375 -11 -9.367 1 98 297 VAL A O 1
ATOM 2401 N N . PHE A 1 298 ? 15.43 -10.984 -10.531 1 97.69 298 PHE A N 1
ATOM 2402 C CA . PHE A 1 298 ? 16.031 -10.648 -11.812 1 97.69 298 PHE A CA 1
ATOM 2403 C C . PHE A 1 298 ? 15.445 -9.352 -12.359 1 97.69 298 PHE A C 1
ATOM 2405 O O . PHE A 1 298 ? 14.25 -9.086 -12.195 1 97.69 298 PHE A O 1
ATOM 2412 N N . ASP A 1 299 ? 16.281 -8.578 -13.016 1 95.06 299 ASP A N 1
ATOM 2413 C CA . ASP A 1 299 ? 15.805 -7.445 -13.805 1 95.06 299 ASP A CA 1
ATOM 2414 C C . ASP A 1 299 ? 15.078 -7.926 -15.055 1 95.06 299 ASP A C 1
ATOM 2416 O O . ASP A 1 299 ? 15.633 -8.68 -15.859 1 95.06 299 ASP A O 1
ATOM 2420 N N . ALA A 1 300 ? 13.875 -7.535 -15.289 1 95.94 300 ALA A N 1
ATOM 2421 C CA . ALA A 1 300 ? 13.047 -8.055 -16.375 1 95.94 300 ALA A CA 1
ATOM 2422 C C . ALA A 1 300 ? 13.516 -7.523 -17.719 1 95.94 300 ALA A C 1
ATOM 2424 O O . ALA A 1 300 ? 13.273 -8.148 -18.766 1 95.94 300 ALA A O 1
ATOM 2425 N N . GLN A 1 301 ? 14.188 -6.426 -17.719 1 92.25 301 GLN A N 1
ATOM 2426 C CA . GLN A 1 301 ? 14.617 -5.809 -18.984 1 92.25 301 GLN A CA 1
ATOM 2427 C C . GLN A 1 301 ? 15.945 -6.387 -19.453 1 92.25 301 GLN A C 1
ATOM 2429 O O . GLN A 1 301 ? 16.141 -6.641 -20.641 1 92.25 301 GLN A O 1
ATOM 2434 N N . THR A 1 302 ? 16.812 -6.641 -18.516 1 92.5 302 THR A N 1
ATOM 2435 C CA . THR A 1 302 ? 18.156 -7.07 -18.875 1 92.5 302 THR A CA 1
ATOM 2436 C C . THR A 1 302 ? 18.328 -8.562 -18.625 1 92.5 302 THR A C 1
ATOM 2438 O O . THR A 1 302 ? 19.297 -9.172 -19.094 1 92.5 302 THR A O 1
ATOM 2441 N N . PHE A 1 303 ? 17.391 -9.125 -17.891 1 96.06 303 PHE A N 1
ATOM 2442 C CA . PHE A 1 303 ? 17.438 -10.539 -17.531 1 96.06 303 PHE A CA 1
ATOM 2443 C C . PHE A 1 303 ? 18.656 -10.844 -16.672 1 96.06 303 PHE A C 1
ATOM 2445 O O . PHE A 1 303 ? 19.188 -11.953 -16.719 1 96.06 303 PHE A O 1
ATOM 2452 N N . LYS A 1 304 ? 19.125 -9.781 -15.977 1 94.25 304 LYS A N 1
ATOM 2453 C CA . LYS A 1 304 ? 20.25 -9.945 -15.07 1 94.25 304 LYS A CA 1
ATOM 2454 C C . LYS A 1 304 ? 19.766 -10.266 -13.656 1 94.25 304 LYS A C 1
ATOM 2456 O O . LYS A 1 304 ? 18.797 -9.688 -13.18 1 94.25 304 LYS A O 1
ATOM 2461 N N . GLN A 1 305 ? 20.469 -11.172 -13.023 1 95.69 305 GLN A N 1
ATOM 2462 C CA . GLN A 1 305 ? 20.172 -11.508 -11.633 1 95.69 305 GLN A CA 1
ATOM 2463 C C . GLN A 1 305 ? 20.672 -10.414 -10.688 1 95.69 305 GLN A C 1
ATOM 2465 O O . GLN A 1 305 ? 21.844 -10.055 -10.719 1 95.69 305 GLN A O 1
ATOM 2470 N N . GLU A 1 306 ? 19.766 -9.961 -9.836 1 93.75 306 GLU A N 1
ATOM 2471 C CA . GLU A 1 306 ? 20.094 -8.797 -9.016 1 93.75 306 GLU A CA 1
ATOM 2472 C C . GLU A 1 306 ? 20.391 -9.211 -7.578 1 93.75 306 GLU A C 1
ATOM 2474 O O . GLU A 1 306 ? 21.375 -8.75 -6.98 1 93.75 306 GLU A O 1
ATOM 2479 N N . MET A 1 307 ? 19.625 -9.961 -7.051 1 93.19 307 MET A N 1
ATOM 2480 C CA . MET A 1 307 ? 19.812 -10.336 -5.648 1 93.19 307 MET A CA 1
ATOM 2481 C C . MET A 1 307 ? 19.156 -11.68 -5.352 1 93.19 307 MET A C 1
ATOM 2483 O O . MET A 1 307 ? 18.234 -12.102 -6.059 1 93.19 307 MET A O 1
ATOM 2487 N N . SER A 1 308 ? 19.688 -12.391 -4.367 1 95.44 308 SER A N 1
ATOM 2488 C CA . SER A 1 308 ? 19.156 -13.641 -3.83 1 95.44 308 SER A CA 1
ATOM 2489 C C . SER A 1 308 ? 19.188 -13.641 -2.305 1 95.44 308 SER A C 1
ATOM 2491 O O . SER A 1 308 ? 20.109 -13.102 -1.697 1 95.44 308 SER A O 1
ATOM 2493 N N . ARG A 1 309 ? 18.141 -14.203 -1.762 1 96.31 309 ARG A N 1
ATOM 2494 C CA . ARG A 1 309 ? 18.078 -14.273 -0.306 1 96.31 309 ARG A CA 1
ATOM 2495 C C . ARG A 1 309 ? 17.547 -15.625 0.156 1 96.31 309 ARG A C 1
ATOM 2497 O O . ARG A 1 309 ? 16.562 -16.125 -0.404 1 96.31 309 ARG A O 1
ATOM 2504 N N . LYS A 1 310 ? 18.234 -16.141 1.15 1 95.56 310 LYS A N 1
ATOM 2505 C CA . LYS A 1 310 ? 17.719 -17.359 1.779 1 95.56 310 LYS A CA 1
ATOM 2506 C C . LYS A 1 310 ? 16.516 -17.047 2.658 1 95.56 310 LYS A C 1
ATOM 2508 O O . LYS A 1 310 ? 16.5 -16.078 3.406 1 95.56 310 LYS A O 1
ATOM 2513 N N . LEU A 1 311 ? 15.57 -17.859 2.574 1 96.12 311 LEU A N 1
ATOM 2514 C CA . LEU A 1 311 ? 14.352 -17.688 3.357 1 96.12 311 LEU A CA 1
ATOM 2515 C C . LEU A 1 311 ? 14.516 -18.281 4.75 1 96.12 311 LEU A C 1
ATOM 2517 O O . LEU A 1 311 ? 15.328 -19.188 4.953 1 96.12 311 LEU A O 1
ATOM 2521 N N . PRO A 1 312 ? 13.742 -17.75 5.723 1 91.06 312 PRO A N 1
ATOM 2522 C CA . PRO A 1 312 ? 13.828 -18.281 7.086 1 91.06 312 PRO A CA 1
ATOM 2523 C C . PRO A 1 312 ? 13.5 -19.781 7.156 1 91.06 312 PRO A C 1
ATOM 2525 O O . PRO A 1 312 ? 14.078 -20.5 7.973 1 91.06 312 PRO A O 1
ATOM 2528 N N . SER A 1 313 ? 12.531 -20.172 6.402 1 85.31 313 SER A N 1
ATOM 2529 C CA . SER A 1 313 ? 12.203 -21.578 6.301 1 85.31 313 SER A CA 1
ATOM 2530 C C . SER A 1 313 ? 12.281 -22.062 4.855 1 85.31 313 SER A C 1
ATOM 2532 O O . SER A 1 313 ? 11.797 -21.391 3.943 1 85.31 313 SER A O 1
ATOM 2534 N N . SER A 1 314 ? 12.914 -23.219 4.734 1 81.12 314 SER A N 1
ATOM 2535 C CA . SER A 1 314 ? 13.023 -23.781 3.391 1 81.12 314 SER A CA 1
ATOM 2536 C C . SER A 1 314 ? 12.016 -24.906 3.174 1 81.12 314 SER A C 1
ATOM 2538 O O . SER A 1 314 ? 12.047 -25.594 2.148 1 81.12 314 SER A O 1
ATOM 2540 N N . GLN A 1 315 ? 11.141 -24.953 4.082 1 86 315 GLN A N 1
ATOM 2541 C CA . GLN A 1 315 ? 10.219 -26.078 3.963 1 86 315 GLN A CA 1
ATOM 2542 C C . GLN A 1 315 ? 8.984 -25.688 3.152 1 86 315 GLN A C 1
ATOM 2544 O O . GLN A 1 315 ? 8.258 -24.766 3.521 1 86 315 GLN A O 1
ATOM 2549 N N . GLU A 1 316 ? 8.766 -26.406 2.072 1 88.69 316 GLU A N 1
ATOM 2550 C CA . GLU A 1 316 ? 7.543 -26.375 1.274 1 88.69 316 GLU A CA 1
ATOM 2551 C C . GLU A 1 316 ? 7.309 -24.969 0.697 1 88.69 316 GLU A C 1
ATOM 2553 O O . GLU A 1 316 ? 6.199 -24.438 0.773 1 88.69 316 GLU A O 1
ATOM 2558 N N . ASN A 1 317 ? 8.328 -24.312 0.236 1 94.12 317 ASN A N 1
ATOM 2559 C CA . ASN A 1 317 ? 8.172 -23.062 -0.502 1 94.12 317 ASN A CA 1
ATOM 2560 C C . ASN A 1 317 ? 7.781 -23.312 -1.955 1 94.12 317 ASN A C 1
ATOM 2562 O O . ASN A 1 317 ? 8.641 -23.375 -2.834 1 94.12 317 ASN A O 1
ATOM 2566 N N . VAL A 1 318 ? 6.473 -23.406 -2.182 1 94.88 318 VAL A N 1
ATOM 2567 C CA . VAL A 1 318 ? 6.074 -23.922 -3.488 1 94.88 318 VAL A CA 1
ATOM 2568 C C . VAL A 1 318 ? 5.246 -22.875 -4.227 1 94.88 318 VAL A C 1
ATOM 2570 O O . VAL A 1 318 ? 4.887 -23.062 -5.391 1 94.88 318 VAL A O 1
ATOM 2573 N N . CYS A 1 319 ? 4.859 -21.812 -3.578 1 97.44 319 CYS A N 1
ATOM 2574 C CA . CYS A 1 319 ? 4.043 -20.812 -4.238 1 97.44 319 CYS A CA 1
ATOM 2575 C C . CYS A 1 319 ? 4.461 -19.406 -3.814 1 97.44 319 CYS A C 1
ATOM 2577 O O . CYS A 1 319 ? 5.031 -19.219 -2.738 1 97.44 319 CYS A O 1
ATOM 2579 N N . MET A 1 320 ? 4.16 -18.531 -4.664 1 98.19 320 MET A N 1
ATOM 2580 C CA . MET A 1 320 ? 4.527 -17.141 -4.434 1 98.19 320 MET A CA 1
ATOM 2581 C C . MET A 1 320 ? 3.572 -16.188 -5.156 1 98.19 320 MET A C 1
ATOM 2583 O O . MET A 1 320 ? 3.086 -16.516 -6.242 1 98.19 320 MET A O 1
ATOM 2587 N N . ALA A 1 321 ? 3.254 -15.133 -4.566 1 98.38 321 ALA A N 1
ATOM 2588 C CA . ALA A 1 321 ? 2.484 -14.039 -5.16 1 98.38 321 ALA A CA 1
ATOM 2589 C C . ALA A 1 321 ? 3.115 -12.688 -4.84 1 98.38 321 ALA A C 1
ATOM 2591 O O . ALA A 1 321 ? 3.928 -12.578 -3.918 1 98.38 321 ALA A O 1
ATOM 2592 N N . VAL A 1 322 ? 2.809 -11.742 -5.664 1 98.12 322 VAL A N 1
ATOM 2593 C CA . VAL A 1 322 ? 3.359 -10.406 -5.43 1 98.12 322 VAL A CA 1
ATOM 2594 C C . VAL A 1 322 ? 2.234 -9.375 -5.438 1 98.12 322 VAL A C 1
ATOM 2596 O O . VAL A 1 322 ? 1.314 -9.453 -6.258 1 98.12 322 VAL A O 1
ATOM 2599 N N . GLN A 1 323 ? 2.277 -8.547 -4.465 1 96.44 323 GLN A N 1
ATOM 2600 C CA . GLN A 1 323 ? 1.441 -7.352 -4.445 1 96.44 323 GLN A CA 1
ATOM 2601 C C . GLN A 1 323 ? 2.268 -6.098 -4.719 1 96.44 323 GLN A C 1
ATOM 2603 O O . GLN A 1 323 ? 2.832 -5.504 -3.795 1 96.44 323 GLN A O 1
ATOM 2608 N N . CYS A 1 324 ? 2.168 -5.59 -5.883 1 93.06 324 CYS A N 1
ATOM 2609 C CA . CYS A 1 324 ? 3.092 -4.574 -6.379 1 93.06 324 CYS A CA 1
ATOM 2610 C C . CYS A 1 324 ? 2.877 -3.25 -5.656 1 93.06 324 CYS A C 1
ATOM 2612 O O . CYS A 1 324 ? 3.842 -2.594 -5.258 1 93.06 324 CYS A O 1
ATOM 2614 N N . SER A 1 325 ? 1.641 -2.926 -5.461 1 89.31 325 SER A N 1
ATOM 2615 C CA . SER A 1 325 ? 1.339 -1.631 -4.859 1 89.31 325 SER A CA 1
ATOM 2616 C C . SER A 1 325 ? 1.812 -1.57 -3.412 1 89.31 325 SER A C 1
ATOM 2618 O O . SER A 1 325 ? 2.191 -0.504 -2.922 1 89.31 325 SER A O 1
ATOM 2620 N N . ARG A 1 326 ? 1.824 -2.688 -2.779 1 92.12 326 ARG A N 1
ATOM 2621 C CA . ARG A 1 326 ? 2.232 -2.73 -1.38 1 92.12 326 ARG A CA 1
ATOM 2622 C C . ARG A 1 326 ? 3.691 -3.158 -1.248 1 92.12 326 ARG A C 1
ATOM 2624 O O . ARG A 1 326 ? 4.23 -3.209 -0.141 1 92.12 326 ARG A O 1
ATOM 2631 N N . SER A 1 327 ? 4.309 -3.527 -2.344 1 93.06 327 SER A N 1
ATOM 2632 C CA . SER A 1 327 ? 5.715 -3.904 -2.385 1 93.06 327 SER A CA 1
ATOM 2633 C C . SER A 1 327 ? 6 -5.09 -1.469 1 93.06 327 SER A C 1
ATOM 2635 O O . SER A 1 327 ? 6.938 -5.055 -0.671 1 93.06 327 SER A O 1
ATOM 2637 N N . VAL A 1 328 ? 5.148 -6.113 -1.676 1 96.94 328 VAL A N 1
ATOM 2638 C CA . VAL A 1 328 ? 5.387 -7.297 -0.857 1 96.94 328 VAL A CA 1
ATOM 2639 C C . VAL A 1 328 ? 5.293 -8.555 -1.724 1 96.94 328 VAL A C 1
ATOM 2641 O O . VAL A 1 328 ? 4.434 -8.641 -2.605 1 96.94 328 VAL A O 1
ATOM 2644 N N . TYR A 1 329 ? 6.219 -9.516 -1.494 1 98.06 329 TYR A N 1
ATOM 2645 C CA . TYR A 1 329 ? 6.055 -10.906 -1.923 1 98.06 329 TYR A CA 1
ATOM 2646 C C . TYR A 1 329 ? 5.402 -11.742 -0.83 1 98.06 329 TYR A C 1
ATOM 2648 O O . TYR A 1 329 ? 5.703 -11.562 0.355 1 98.06 329 TYR A O 1
ATOM 2656 N N . ALA A 1 330 ? 4.523 -12.586 -1.203 1 98.5 330 ALA A N 1
ATOM 2657 C CA . ALA A 1 330 ? 3.973 -13.594 -0.298 1 98.5 330 ALA A CA 1
ATOM 2658 C C . ALA A 1 330 ? 4.414 -15 -0.705 1 98.5 330 ALA A C 1
ATOM 2660 O O . ALA A 1 330 ? 4.191 -15.422 -1.844 1 98.5 330 ALA A O 1
ATOM 2661 N N . ILE A 1 331 ? 5.059 -15.68 0.208 1 98.12 331 ILE A N 1
ATOM 2662 C CA . ILE A 1 331 ? 5.566 -17.016 -0.062 1 98.12 331 ILE A CA 1
ATOM 2663 C C . ILE A 1 331 ? 4.898 -18.016 0.874 1 98.12 331 ILE A C 1
ATOM 2665 O O . ILE A 1 331 ? 4.871 -17.828 2.09 1 98.12 331 ILE A O 1
ATOM 2669 N N . GLY A 1 332 ? 4.348 -19.062 0.289 1 97.06 332 GLY A N 1
ATOM 2670 C CA . GLY A 1 332 ? 3.775 -20.125 1.1 1 97.06 332 GLY A CA 1
ATOM 2671 C C . GLY A 1 332 ? 4.82 -21.031 1.729 1 97.06 332 GLY A C 1
ATOM 2672 O O . GLY A 1 332 ? 5.793 -21.406 1.074 1 97.06 332 GLY A O 1
ATOM 2673 N N . CYS A 1 333 ? 4.621 -21.281 3.004 1 94.12 333 CYS A N 1
ATOM 2674 C CA . CYS A 1 333 ? 5.48 -22.188 3.76 1 94.12 333 CYS A CA 1
ATOM 2675 C C . CYS A 1 333 ? 4.664 -23.297 4.41 1 94.12 333 CYS A C 1
ATOM 2677 O O . CYS A 1 333 ? 3.453 -23.391 4.195 1 94.12 333 CYS A O 1
ATOM 2679 N N . LYS A 1 334 ? 5.332 -24.094 5.121 1 92.69 334 LYS A N 1
ATOM 2680 C CA . LYS A 1 334 ? 4.676 -25.234 5.738 1 92.69 334 LYS A CA 1
ATOM 2681 C C . LYS A 1 334 ? 3.674 -24.797 6.797 1 92.69 334 LYS A C 1
ATOM 2683 O O . LYS A 1 334 ? 2.572 -25.344 6.887 1 92.69 334 LYS A O 1
ATOM 2688 N N . SER A 1 335 ? 4.062 -23.734 7.566 1 90.88 335 SER A N 1
ATOM 2689 C CA . SER A 1 335 ? 3.215 -23.406 8.711 1 90.88 335 SER A CA 1
ATOM 2690 C C . SER A 1 335 ? 2.791 -21.938 8.672 1 90.88 335 SER A C 1
ATOM 2692 O O . SER A 1 335 ? 2.066 -21.484 9.555 1 90.88 335 SER A O 1
ATOM 2694 N N . TYR A 1 336 ? 3.225 -21.25 7.762 1 94.31 336 TYR A N 1
ATOM 2695 C CA . TYR A 1 336 ? 2.914 -19.828 7.703 1 94.31 336 TYR A CA 1
ATOM 2696 C C . TYR A 1 336 ? 3.096 -19.281 6.289 1 94.31 336 TYR A C 1
ATOM 2698 O O . TYR A 1 336 ? 3.584 -20 5.406 1 94.31 336 TYR A O 1
ATOM 2706 N N . THR A 1 337 ? 2.625 -18.141 6.082 1 96.56 337 THR A N 1
ATOM 2707 C CA . THR A 1 337 ? 2.918 -17.359 4.883 1 96.56 337 THR A CA 1
ATOM 2708 C C . THR A 1 337 ? 3.906 -16.234 5.191 1 96.56 337 THR A C 1
ATOM 2710 O O . THR A 1 337 ? 3.727 -15.492 6.16 1 96.56 337 THR A O 1
ATOM 2713 N N . LEU A 1 338 ? 4.918 -16.219 4.426 1 97.25 338 LEU A N 1
ATOM 2714 C CA . LEU A 1 338 ? 5.969 -15.234 4.652 1 97.25 338 LEU A CA 1
ATOM 2715 C C . LEU A 1 338 ? 5.785 -14.023 3.738 1 97.25 338 LEU A C 1
ATOM 2717 O O . LEU A 1 338 ? 5.645 -14.18 2.523 1 97.25 338 LEU A O 1
ATOM 2721 N N . LEU A 1 339 ? 5.734 -12.852 4.328 1 97.69 339 LEU A N 1
ATOM 2722 C CA . LEU A 1 339 ? 5.727 -11.617 3.557 1 97.69 339 LEU A CA 1
ATOM 2723 C C . LEU A 1 339 ? 7.117 -11 3.512 1 97.69 339 LEU A C 1
ATOM 2725 O O . LEU A 1 339 ? 7.762 -10.828 4.551 1 97.69 339 LEU A O 1
ATOM 2729 N N . LEU A 1 340 ? 7.566 -10.734 2.301 1 97.19 340 LEU A N 1
ATOM 2730 C CA . LEU A 1 340 ? 8.883 -10.133 2.098 1 97.19 340 LEU A CA 1
ATOM 2731 C C . LEU A 1 340 ? 8.758 -8.758 1.45 1 97.19 340 LEU A C 1
ATOM 2733 O O . LEU A 1 340 ? 7.926 -8.555 0.562 1 97.19 340 LEU A O 1
ATOM 2737 N N . ASP A 1 341 ? 9.602 -7.84 1.886 1 94.12 341 ASP A N 1
ATOM 2738 C CA . ASP A 1 341 ? 9.75 -6.543 1.229 1 94.12 341 ASP A CA 1
ATOM 2739 C C . ASP A 1 341 ? 10.406 -6.695 -0.142 1 94.12 341 ASP A C 1
ATOM 2741 O O . ASP A 1 341 ? 11.523 -7.203 -0.249 1 94.12 341 ASP A O 1
ATOM 2745 N N . THR A 1 342 ? 9.727 -6.277 -1.211 1 94.25 342 THR A N 1
ATOM 2746 C CA . THR A 1 342 ? 10.234 -6.516 -2.557 1 94.25 342 THR A CA 1
ATOM 2747 C C . THR A 1 342 ? 11.516 -5.719 -2.801 1 94.25 342 THR A C 1
ATOM 2749 O O . THR A 1 342 ? 12.305 -6.059 -3.689 1 94.25 342 THR A O 1
ATOM 2752 N N . ARG A 1 343 ? 11.742 -4.715 -2.047 1 86.5 343 ARG A N 1
ATOM 2753 C CA . ARG A 1 343 ? 12.891 -3.836 -2.266 1 86.5 343 ARG A CA 1
ATOM 2754 C C . ARG A 1 343 ? 14.164 -4.449 -1.704 1 86.5 343 ARG A C 1
ATOM 2756 O O . ARG A 1 343 ? 15.242 -4.305 -2.289 1 86.5 343 ARG A O 1
ATOM 2763 N N . THR A 1 344 ? 14.016 -5.172 -0.513 1 86.81 344 THR A N 1
ATOM 2764 C CA . THR A 1 344 ? 15.195 -5.641 0.208 1 86.81 344 THR A CA 1
ATOM 2765 C C . THR A 1 344 ? 15.156 -7.156 0.38 1 86.81 344 THR A C 1
ATOM 2767 O O . THR A 1 344 ? 16.156 -7.77 0.747 1 86.81 344 THR A O 1
ATOM 2770 N N . LEU A 1 345 ? 14.055 -7.82 0.119 1 93.06 345 LEU A N 1
ATOM 2771 C CA . LEU A 1 345 ? 13.805 -9.242 0.323 1 93.06 345 LEU A CA 1
ATOM 2772 C C . LEU A 1 345 ? 13.875 -9.602 1.804 1 93.06 345 LEU A C 1
ATOM 2774 O O . LEU A 1 345 ? 14 -10.773 2.158 1 93.06 345 LEU A O 1
ATOM 2778 N N . GLN A 1 346 ? 13.789 -8.539 2.646 1 91.12 346 GLN A N 1
ATOM 2779 C CA . GLN A 1 346 ? 13.711 -8.805 4.078 1 91.12 346 GLN A CA 1
ATOM 2780 C C . GLN A 1 346 ? 12.305 -9.211 4.492 1 91.12 346 GLN A C 1
ATOM 2782 O O . GLN A 1 346 ? 11.32 -8.688 3.965 1 91.12 346 GLN A O 1
ATOM 2787 N N . ALA A 1 347 ? 12.266 -10.133 5.422 1 94.06 347 ALA A N 1
ATOM 2788 C CA . ALA A 1 347 ? 10.969 -10.57 5.93 1 94.06 347 ALA A CA 1
ATOM 2789 C C . ALA A 1 347 ? 10.273 -9.453 6.699 1 94.06 347 ALA A C 1
ATOM 2791 O O . ALA A 1 347 ? 10.875 -8.812 7.562 1 94.06 347 ALA A O 1
ATOM 2792 N N . VAL A 1 348 ? 9.047 -9.227 6.391 1 94.06 348 VAL A N 1
ATOM 2793 C CA . VAL A 1 348 ? 8.312 -8.156 7.055 1 94.06 348 VAL A CA 1
ATOM 2794 C C . VAL A 1 348 ? 7.285 -8.75 8.016 1 94.06 348 VAL A C 1
ATOM 2796 O O . VAL A 1 348 ? 6.926 -8.125 9.016 1 94.06 348 VAL A O 1
ATOM 2799 N N . LYS A 1 349 ? 6.738 -9.883 7.656 1 94.94 349 LYS A N 1
ATOM 2800 C CA . LYS A 1 349 ? 5.734 -10.516 8.5 1 94.94 349 LYS A CA 1
ATOM 2801 C C . LYS A 1 349 ? 5.656 -12.016 8.234 1 94.94 349 LYS A C 1
ATOM 2803 O O . LYS A 1 349 ? 5.789 -12.461 7.094 1 94.94 349 LYS A O 1
ATOM 2808 N N . LYS A 1 350 ? 5.52 -12.758 9.297 1 94.94 350 LYS A N 1
ATOM 2809 C CA . LYS A 1 350 ? 5.152 -14.172 9.234 1 94.94 350 LYS A CA 1
ATOM 2810 C C . LYS A 1 350 ? 3.695 -14.383 9.641 1 94.94 350 LYS A C 1
ATOM 2812 O O . LYS A 1 350 ? 3.338 -14.211 10.805 1 94.94 350 LYS A O 1
ATOM 2817 N N . ILE A 1 351 ? 2.896 -14.68 8.688 1 96.38 351 ILE A N 1
ATOM 2818 C CA . ILE A 1 351 ? 1.477 -14.891 8.953 1 96.38 351 ILE A CA 1
ATOM 2819 C C . ILE A 1 351 ? 1.235 -16.359 9.328 1 96.38 351 ILE A C 1
ATOM 2821 O O . ILE A 1 351 ? 1.275 -17.234 8.461 1 96.38 351 ILE A O 1
ATOM 2825 N N . SER A 1 352 ? 0.951 -16.531 10.531 1 91.88 352 SER A N 1
ATOM 2826 C CA . SER A 1 352 ? 0.752 -17.906 11.008 1 91.88 352 SER A CA 1
ATOM 2827 C C . SER A 1 352 ? -0.55 -18.484 10.477 1 91.88 352 SER A C 1
ATOM 2829 O O . SER A 1 352 ? -1.565 -17.797 10.398 1 91.88 352 SER A O 1
ATOM 2831 N N . SER A 1 353 ? -0.39 -19.75 10.148 1 85 353 SER A N 1
ATOM 2832 C CA . SER A 1 353 ? -1.612 -20.469 9.781 1 85 353 SER A CA 1
ATOM 2833 C C . SER A 1 353 ? -2.418 -20.859 11.016 1 85 353 SER A C 1
ATOM 2835 O O . SER A 1 353 ? -1.846 -21.156 12.062 1 85 353 SER A O 1
ATOM 2837 N N . ARG A 1 354 ? -3.547 -20.656 11.148 1 81.44 354 ARG A N 1
ATOM 2838 C CA . ARG A 1 354 ? -4.414 -20.953 12.289 1 81.44 354 ARG A CA 1
ATOM 2839 C C . ARG A 1 354 ? -4.551 -22.453 12.508 1 81.44 354 ARG A C 1
ATOM 2841 O O . ARG A 1 354 ? -4.953 -22.891 13.586 1 81.44 354 ARG A O 1
ATOM 2848 N N . TYR A 1 355 ? -4.074 -23.172 11.5 1 84.75 355 TYR A N 1
ATOM 2849 C CA . TYR A 1 355 ? -4.219 -24.625 11.578 1 84.75 355 TYR A CA 1
ATOM 2850 C C . TYR A 1 355 ? -2.869 -25.312 11.438 1 84.75 355 TYR A C 1
ATOM 2852 O O . TYR A 1 355 ? -2.039 -24.906 10.617 1 84.75 355 TYR A O 1
ATOM 2860 N N . SER A 1 356 ? -2.658 -26.172 12.273 1 80.88 356 SER A N 1
ATOM 2861 C CA . SER A 1 356 ? -1.396 -26.906 12.25 1 80.88 356 SER A CA 1
ATOM 2862 C C . SER A 1 356 ? -1.291 -27.781 11.016 1 80.88 356 SER A C 1
ATOM 2864 O O . SER A 1 356 ? -2.268 -28.422 10.609 1 80.88 356 SER A O 1
ATOM 2866 N N . GLY A 1 357 ? -0.19 -27.812 10.469 1 76.44 357 GLY A N 1
ATOM 2867 C CA . GLY A 1 357 ? 0.086 -28.703 9.352 1 76.44 357 GLY A CA 1
ATOM 2868 C C . GLY A 1 357 ? -0.566 -28.25 8.062 1 76.44 357 GLY A C 1
ATOM 2869 O O . GLY A 1 357 ? -0.852 -29.078 7.184 1 76.44 357 GLY A O 1
ATOM 2870 N N . CYS A 1 358 ? -1.039 -27.062 7.918 1 75.5 358 CYS A N 1
ATOM 2871 C CA . CYS A 1 358 ? -1.829 -26.578 6.789 1 75.5 358 CYS A CA 1
ATOM 2872 C C . CYS A 1 358 ? -1.006 -26.578 5.504 1 75.5 358 CYS A C 1
ATOM 2874 O O . CYS A 1 358 ? -1.466 -27.062 4.469 1 75.5 358 CYS A O 1
ATOM 2876 N N . GLY A 1 359 ? 0.308 -26.219 5.555 1 91.69 359 GLY A N 1
ATOM 2877 C CA . GLY A 1 359 ? 1.085 -26.078 4.336 1 91.69 359 GLY A CA 1
ATOM 2878 C C . GLY A 1 359 ? 0.418 -25.203 3.299 1 91.69 359 GLY A C 1
ATOM 2879 O O . GLY A 1 359 ? -0.672 -25.516 2.816 1 91.69 359 GLY A O 1
ATOM 2880 N N . ILE A 1 360 ? 0.977 -24.141 2.949 1 96.62 360 ILE A N 1
ATOM 2881 C CA . ILE A 1 360 ? 0.414 -23.234 1.96 1 96.62 360 ILE A CA 1
ATOM 2882 C C . ILE A 1 360 ? 0.824 -23.688 0.557 1 96.62 360 ILE A C 1
ATOM 2884 O O . ILE A 1 360 ? 2.014 -23.844 0.273 1 96.62 360 ILE A O 1
ATOM 2888 N N . ARG A 1 361 ? -0.169 -23.891 -0.326 1 97.19 361 ARG A N 1
ATOM 2889 C CA . ARG A 1 361 ? 0.133 -24.484 -1.62 1 97.19 361 ARG A CA 1
ATOM 2890 C C . ARG A 1 361 ? -0.219 -23.547 -2.762 1 97.19 361 ARG A C 1
ATOM 2892 O O . ARG A 1 361 ? 0.228 -23.734 -3.895 1 97.19 361 ARG A O 1
ATOM 2899 N N . SER A 1 362 ? -1.042 -22.578 -2.506 1 98.19 362 SER A N 1
ATOM 2900 C CA . SER A 1 362 ? -1.365 -21.547 -3.486 1 98.19 362 SER A CA 1
ATOM 2901 C C . SER A 1 362 ? -1.532 -20.172 -2.82 1 98.19 362 SER A C 1
ATOM 2903 O O . SER A 1 362 ? -1.902 -20.094 -1.647 1 98.19 362 SER A O 1
ATOM 2905 N N . ALA A 1 363 ? -1.23 -19.172 -3.543 1 98.44 363 ALA A N 1
ATOM 2906 C CA . ALA A 1 363 ? -1.317 -17.797 -3.033 1 98.44 363 ALA A CA 1
ATOM 2907 C C . ALA A 1 363 ? -1.636 -16.812 -4.152 1 98.44 363 ALA A C 1
ATOM 2909 O O . ALA A 1 363 ? -1.115 -16.938 -5.266 1 98.44 363 ALA A O 1
ATOM 2910 N N . SER A 1 364 ? -2.484 -15.883 -3.855 1 98.12 364 SER A N 1
ATOM 2911 C CA . SER A 1 364 ? -2.789 -14.805 -4.789 1 98.12 364 SER A CA 1
ATOM 2912 C C . SER A 1 364 ? -3.268 -13.555 -4.055 1 98.12 364 SER A C 1
ATOM 2914 O O . SER A 1 364 ? -3.613 -13.617 -2.873 1 98.12 364 SER A O 1
ATOM 2916 N N . PHE A 1 365 ? -3.219 -12.477 -4.754 1 96.62 365 PHE A N 1
ATOM 2917 C CA . PHE A 1 365 ? -3.732 -11.227 -4.199 1 96.62 365 PHE A CA 1
ATOM 2918 C C . PHE A 1 365 ? -4.93 -10.734 -5 1 96.62 365 PHE A C 1
ATOM 2920 O O . PHE A 1 365 ? -4.926 -10.789 -6.23 1 96.62 365 PHE A O 1
ATOM 2927 N N . GLN A 1 366 ? -5.91 -10.344 -4.336 1 93.38 366 GLN A N 1
ATOM 2928 C CA . GLN A 1 366 ? -6.988 -9.5 -4.832 1 93.38 366 GLN A CA 1
ATOM 2929 C C . GLN A 1 366 ? -7.047 -8.18 -4.07 1 93.38 366 GLN A C 1
ATOM 2931 O O . GLN A 1 366 ? -7.598 -8.109 -2.967 1 93.38 366 GLN A O 1
ATOM 2936 N N . GLY A 1 367 ? -6.465 -7.199 -4.758 1 90.62 367 GLY A N 1
ATOM 2937 C CA . GLY A 1 367 ? -6.234 -5.992 -3.979 1 90.62 367 GLY A CA 1
ATOM 2938 C C . GLY A 1 367 ? -5.332 -6.219 -2.779 1 90.62 367 GLY A C 1
ATOM 2939 O O . GLY A 1 367 ? -4.23 -6.754 -2.916 1 90.62 367 GLY A O 1
ATOM 2940 N N . ASP A 1 368 ? -5.879 -5.836 -1.632 1 92.81 368 ASP A N 1
ATOM 2941 C CA . ASP A 1 368 ? -5.078 -5.953 -0.416 1 92.81 368 ASP A CA 1
ATOM 2942 C C . ASP A 1 368 ? -5.402 -7.242 0.334 1 92.81 368 ASP A C 1
ATOM 2944 O O . ASP A 1 368 ? -4.957 -7.438 1.467 1 92.81 368 ASP A O 1
ATOM 2948 N N . ILE A 1 369 ? -6.125 -8.078 -0.289 1 96.19 369 ILE A N 1
ATOM 2949 C CA . ILE A 1 369 ? -6.48 -9.344 0.352 1 96.19 369 ILE A CA 1
ATOM 2950 C C . ILE A 1 369 ? -5.602 -10.469 -0.199 1 96.19 369 ILE A C 1
ATOM 2952 O O . ILE A 1 369 ? -5.594 -10.719 -1.405 1 96.19 369 ILE A O 1
ATOM 2956 N N . LEU A 1 370 ? -4.906 -11.094 0.671 1 97.94 370 LEU A N 1
ATOM 2957 C CA . LEU A 1 370 ? -4.145 -12.289 0.34 1 97.94 370 LEU A CA 1
ATOM 2958 C C . LEU A 1 370 ? -5.004 -13.539 0.501 1 97.94 370 LEU A C 1
ATOM 2960 O O . LEU A 1 370 ? -5.523 -13.805 1.588 1 97.94 370 LEU A O 1
ATOM 2964 N N . THR A 1 371 ? -5.184 -14.234 -0.564 1 98.38 371 THR A N 1
ATOM 2965 C CA . THR A 1 371 ? -5.867 -15.523 -0.536 1 98.38 371 THR A CA 1
ATOM 2966 C C . THR A 1 371 ? -4.863 -16.672 -0.562 1 98.38 371 THR A C 1
ATOM 2968 O O . THR A 1 371 ? -3.961 -16.688 -1.401 1 98.38 371 THR A O 1
ATOM 2971 N N . VAL A 1 372 ? -5.023 -17.625 0.371 1 98 372 VAL A N 1
ATOM 2972 C CA . VAL A 1 372 ? -4.105 -18.75 0.394 1 98 372 VAL A CA 1
ATOM 2973 C C . VAL A 1 372 ? -4.898 -20.062 0.387 1 98 372 VAL A C 1
ATOM 2975 O O . VAL A 1 372 ? -5.957 -20.156 1.015 1 98 372 VAL A O 1
ATOM 2978 N N . GLY A 1 373 ? -4.41 -21.016 -0.388 1 98.19 373 GLY A N 1
ATOM 2979 C CA . GLY A 1 373 ? -4.879 -22.391 -0.347 1 98.19 373 GLY A CA 1
ATOM 2980 C C . GLY A 1 373 ? -3.957 -23.312 0.427 1 98.19 373 GLY A C 1
ATOM 2981 O O . GLY A 1 373 ? -2.734 -23.219 0.304 1 98.19 373 GLY A O 1
ATOM 2982 N N . THR A 1 374 ? -4.602 -24.188 1.22 1 97.25 374 THR A N 1
ATOM 2983 C CA . THR A 1 374 ? -3.803 -25 2.127 1 97.25 374 THR A CA 1
ATOM 2984 C C . THR A 1 374 ? -3.855 -26.469 1.724 1 97.25 374 THR A C 1
ATOM 2986 O O . THR A 1 374 ? -4.617 -26.844 0.83 1 97.25 374 THR A O 1
ATOM 2989 N N . GLY A 1 375 ? -3.027 -27.25 2.42 1 95.5 375 GLY A N 1
ATOM 2990 C CA . GLY A 1 375 ? -3.047 -28.688 2.246 1 95.5 375 GLY A CA 1
ATOM 2991 C C . GLY A 1 375 ? -4.148 -29.375 3.033 1 95.5 375 GLY A C 1
ATOM 2992 O O . GLY A 1 375 ? -4.32 -30.594 2.943 1 95.5 375 GLY A O 1
ATOM 2993 N N . LEU A 1 376 ? -4.965 -28.578 3.742 1 94 376 LEU A N 1
ATOM 2994 C CA . LEU A 1 376 ? -6.02 -29.141 4.586 1 94 376 LEU A CA 1
ATOM 2995 C C . LEU A 1 376 ? -7.398 -28.844 3.998 1 94 376 LEU A C 1
ATOM 2997 O O . LEU A 1 376 ? -8.406 -28.938 4.695 1 94 376 LEU A O 1
ATOM 3001 N N . GLY A 1 377 ? -7.395 -28.375 2.77 1 96.06 377 GLY A N 1
ATOM 3002 C CA . GLY A 1 377 ? -8.664 -28.094 2.123 1 96.06 377 GLY A CA 1
ATOM 3003 C C . GLY A 1 377 ? -9.312 -26.812 2.617 1 96.06 377 GLY A C 1
ATOM 3004 O O . GLY A 1 377 ? -10.539 -26.719 2.684 1 96.06 377 GLY A O 1
ATOM 3005 N N . LEU A 1 378 ? -8.523 -25.906 3.064 1 96.88 378 LEU A N 1
ATOM 3006 C CA . LEU A 1 378 ? -9.016 -24.625 3.562 1 96.88 378 LEU A CA 1
ATOM 3007 C C . LEU A 1 378 ? -8.477 -23.469 2.73 1 96.88 378 LEU A C 1
ATOM 3009 O O . LEU A 1 378 ? -7.289 -23.438 2.398 1 96.88 378 LEU A O 1
ATOM 3013 N N . VAL A 1 379 ? -9.352 -22.594 2.354 1 97.62 379 VAL A N 1
ATOM 3014 C CA . VAL A 1 379 ? -8.953 -21.312 1.762 1 97.62 379 VAL A CA 1
ATOM 3015 C C . VAL A 1 379 ? -9.102 -20.203 2.793 1 97.62 379 VAL A C 1
ATOM 3017 O O . VAL A 1 379 ? -10.148 -20.062 3.426 1 97.62 379 VAL A O 1
ATOM 3020 N N . MET A 1 380 ? -8.078 -19.484 2.951 1 97.06 380 MET A N 1
ATOM 3021 C CA . MET A 1 380 ? -8.062 -18.422 3.953 1 97.06 380 MET A CA 1
ATOM 3022 C C . MET A 1 380 ? -7.762 -17.078 3.311 1 97.06 380 MET A C 1
ATOM 3024 O O . MET A 1 380 ? -7.203 -17.016 2.215 1 97.06 380 MET A O 1
ATOM 3028 N N . PHE A 1 381 ? -8.156 -16.047 4.027 1 97.25 381 PHE A N 1
ATOM 3029 C CA . PHE A 1 381 ? -8.062 -14.695 3.508 1 97.25 381 PHE A CA 1
ATOM 3030 C C . PHE A 1 381 ? -7.441 -13.758 4.539 1 97.25 381 PHE A C 1
ATOM 3032 O O . PHE A 1 381 ? -7.922 -13.664 5.668 1 97.25 381 PHE A O 1
ATOM 3039 N N . TYR A 1 382 ? -6.418 -13.109 4.125 1 97.12 382 TYR A N 1
ATOM 3040 C CA . TYR A 1 382 ? -5.695 -12.203 5.016 1 97.12 382 TYR A CA 1
ATOM 3041 C C . TYR A 1 382 ? -5.723 -10.773 4.484 1 97.12 382 TYR A C 1
ATOM 3043 O O . TYR A 1 382 ? -5.383 -10.531 3.326 1 97.12 382 TYR A O 1
ATOM 3051 N N . ASP A 1 383 ? -6.098 -9.883 5.316 1 95.69 383 ASP A N 1
ATOM 3052 C CA . ASP A 1 383 ? -6.117 -8.461 4.984 1 95.69 383 ASP A CA 1
ATOM 3053 C C . ASP A 1 383 ? -4.773 -7.805 5.297 1 95.69 383 ASP A C 1
ATOM 3055 O O . ASP A 1 383 ? -4.422 -7.625 6.465 1 95.69 383 ASP A O 1
ATOM 3059 N N . LEU A 1 384 ? -4.102 -7.32 4.289 1 95.19 384 LEU A N 1
ATOM 3060 C CA . LEU A 1 384 ? -2.766 -6.762 4.461 1 95.19 384 LEU A CA 1
ATOM 3061 C C . LEU A 1 384 ? -2.816 -5.457 5.246 1 95.19 384 LEU A C 1
ATOM 3063 O O . LEU A 1 384 ? -1.888 -5.141 5.996 1 95.19 384 LEU A O 1
ATOM 3067 N N . ILE A 1 385 ? -3.816 -4.703 5.055 1 92.56 385 ILE A N 1
ATOM 3068 C CA . ILE A 1 385 ? -3.92 -3.398 5.699 1 92.56 385 ILE A CA 1
ATOM 3069 C C . ILE A 1 385 ? -4.23 -3.58 7.184 1 92.56 385 ILE A C 1
ATOM 3071 O O . ILE A 1 385 ? -3.5 -3.084 8.039 1 92.56 385 ILE A O 1
ATOM 3075 N N . ALA A 1 386 ? -5.316 -4.344 7.48 1 92.06 386 ALA A N 1
ATOM 3076 C CA . ALA A 1 386 ? -5.727 -4.574 8.867 1 92.06 386 ALA A CA 1
ATOM 3077 C C . ALA A 1 386 ? -4.703 -5.43 9.602 1 92.06 386 ALA A C 1
ATOM 3079 O O . ALA A 1 386 ? -4.648 -5.418 10.836 1 92.06 386 ALA A O 1
ATOM 3080 N N . GLY A 1 387 ? -3.934 -6.211 8.844 1 93.44 387 GLY A N 1
ATOM 3081 C CA . GLY A 1 387 ? -2.918 -7.062 9.453 1 93.44 387 GLY A CA 1
ATOM 3082 C C . GLY A 1 387 ? -3.496 -8.273 10.164 1 93.44 387 GLY A C 1
ATOM 3083 O O . GLY A 1 387 ? -2.975 -8.695 11.195 1 93.44 387 GLY A O 1
ATOM 3084 N N . LYS A 1 388 ? -4.578 -8.758 9.68 1 93.75 388 LYS A N 1
ATOM 3085 C CA . LYS A 1 388 ? -5.219 -9.93 10.273 1 93.75 388 LYS A CA 1
ATOM 3086 C C . LYS A 1 388 ? -6.055 -10.68 9.234 1 93.75 388 LYS A C 1
ATOM 3088 O O . LYS A 1 388 ? -6.34 -10.148 8.156 1 93.75 388 LYS A O 1
ATOM 3093 N N . TYR A 1 389 ? -6.414 -11.922 9.594 1 95.81 389 TYR A N 1
ATOM 3094 C CA . TYR A 1 389 ? -7.328 -12.68 8.742 1 95.81 389 TYR A CA 1
ATOM 3095 C C . TYR A 1 389 ? -8.719 -12.047 8.742 1 95.81 389 TYR A C 1
ATOM 3097 O O . TYR A 1 389 ? -9.148 -11.469 9.742 1 95.81 389 TYR A O 1
ATOM 3105 N N . LEU A 1 390 ? -9.352 -12.172 7.645 1 94.56 390 LEU A N 1
ATOM 3106 C CA . LEU A 1 390 ? -10.695 -11.625 7.523 1 94.56 390 LEU A CA 1
ATOM 3107 C C . LEU A 1 390 ? -11.641 -12.281 8.531 1 94.56 390 LEU A C 1
ATOM 3109 O O . LEU A 1 390 ? -11.586 -13.5 8.734 1 94.56 390 LEU A O 1
ATOM 3113 N N . GLU A 1 391 ? -12.422 -11.445 9.086 1 92.5 391 GLU A N 1
ATOM 3114 C CA . GLU A 1 391 ? -13.43 -11.914 10.031 1 92.5 391 GLU A CA 1
ATOM 3115 C C . GLU A 1 391 ? -14.844 -11.703 9.484 1 92.5 391 GLU A C 1
ATOM 3117 O O . GLU A 1 391 ? -15.086 -10.75 8.734 1 92.5 391 GLU A O 1
ATOM 3122 N N . SER A 1 392 ? -15.688 -12.586 9.93 1 91.62 392 SER A N 1
ATOM 3123 C CA . SER A 1 392 ? -17.078 -12.539 9.469 1 91.62 392 SER A CA 1
ATOM 3124 C C . SER A 1 392 ? -17.797 -11.328 10.047 1 91.62 392 SER A C 1
ATOM 3126 O O . SER A 1 392 ? -17.625 -10.992 11.219 1 91.62 392 SER A O 1
ATOM 3128 N N . SER A 1 393 ? -18.562 -10.695 9.234 1 84 393 SER A N 1
ATOM 3129 C CA . SER A 1 393 ? -19.406 -9.586 9.68 1 84 393 SER A CA 1
ATOM 3130 C C . SER A 1 393 ? -20.719 -10.102 10.266 1 84 393 SER A C 1
ATOM 3132 O O . SER A 1 393 ? -21.422 -9.359 10.961 1 84 393 SER A O 1
ATOM 3134 N N . ILE A 1 394 ? -21.062 -11.312 9.938 1 82.06 394 ILE A N 1
ATOM 3135 C CA . ILE A 1 394 ? -22.281 -11.938 10.43 1 82.06 394 ILE A CA 1
ATOM 3136 C C . ILE A 1 394 ? -22.047 -12.492 11.836 1 82.06 394 ILE A C 1
ATOM 3138 O O . ILE A 1 394 ? -22.844 -12.234 12.75 1 82.06 394 ILE A O 1
ATOM 3142 N N . ASN A 1 395 ? -21.094 -13.25 12.023 1 78.62 395 ASN A N 1
ATOM 3143 C CA . ASN A 1 395 ? -20.672 -13.805 13.305 1 78.62 395 ASN A CA 1
ATOM 3144 C C . ASN A 1 395 ? -19.344 -13.227 13.766 1 78.62 395 ASN A C 1
ATOM 3146 O O . ASN A 1 395 ? -18.281 -13.688 13.344 1 78.62 395 ASN A O 1
ATOM 3150 N N . SER A 1 396 ? -19.531 -12.305 14.703 1 74.19 396 SER A N 1
ATOM 3151 C CA . SER A 1 396 ? -18.344 -11.562 15.125 1 74.19 396 SER A CA 1
ATOM 3152 C C . SER A 1 396 ? -17.281 -12.492 15.703 1 74.19 396 SER A C 1
ATOM 3154 O O . SER A 1 396 ? -17.609 -13.484 16.344 1 74.19 396 SER A O 1
ATOM 3156 N N . SER A 1 397 ? -16.031 -12.508 15.312 1 75.81 397 SER A N 1
ATOM 3157 C CA . SER A 1 397 ? -14.867 -13.18 15.875 1 75.81 397 SER A CA 1
ATOM 3158 C C . SER A 1 397 ? -14.523 -14.43 15.078 1 75.81 397 SER A C 1
ATOM 3160 O O . SER A 1 397 ? -13.5 -15.078 15.336 1 75.81 397 SER A O 1
ATOM 3162 N N . ARG A 1 398 ? -15.422 -14.68 14.133 1 88.38 398 ARG A N 1
ATOM 3163 C CA . ARG A 1 398 ? -15.094 -15.867 13.352 1 88.38 398 ARG A CA 1
ATOM 3164 C C . ARG A 1 398 ? -14.266 -15.5 12.125 1 88.38 398 ARG A C 1
ATOM 3166 O O . ARG A 1 398 ? -14.602 -14.555 11.398 1 88.38 398 ARG A O 1
ATOM 3173 N N . THR A 1 399 ? -13.281 -16.234 11.938 1 92.62 399 THR A N 1
ATOM 3174 C CA . THR A 1 399 ? -12.438 -16.047 10.766 1 92.62 399 THR A CA 1
ATOM 3175 C C . THR A 1 399 ? -13.125 -16.578 9.508 1 92.62 399 THR A C 1
ATOM 3177 O O . THR A 1 399 ? -13.742 -17.656 9.547 1 92.62 399 THR A O 1
ATOM 3180 N N . VAL A 1 400 ? -13.086 -15.844 8.484 1 94.94 400 VAL A N 1
ATOM 3181 C CA . VAL A 1 400 ? -13.656 -16.281 7.215 1 94.94 400 VAL A CA 1
ATOM 3182 C C . VAL A 1 400 ? -12.773 -17.344 6.586 1 94.94 400 VAL A C 1
ATOM 3184 O O . VAL A 1 400 ? -11.602 -17.094 6.285 1 94.94 400 VAL A O 1
ATOM 3187 N N . ILE A 1 401 ? -13.328 -18.531 6.449 1 95.31 401 ILE A N 1
ATOM 3188 C CA . ILE A 1 401 ? -12.633 -19.656 5.855 1 95.31 401 ILE A CA 1
ATOM 3189 C C . ILE A 1 401 ? -13.555 -20.391 4.883 1 95.31 401 ILE A C 1
ATOM 3191 O O . ILE A 1 401 ? -14.75 -20.547 5.16 1 95.31 401 ILE A O 1
ATOM 3195 N N . LEU A 1 402 ? -13.031 -20.766 3.768 1 97 402 LEU A N 1
ATOM 3196 C CA . LEU A 1 402 ? -13.758 -21.656 2.865 1 97 402 LEU A CA 1
ATOM 3197 C C . LEU A 1 402 ? -13.242 -23.078 2.965 1 97 402 LEU A C 1
ATOM 3199 O O . LEU A 1 402 ? -12.07 -23.344 2.67 1 97 402 LEU A O 1
ATOM 3203 N N . LYS A 1 403 ? -14.055 -23.953 3.398 1 96.44 403 LYS A N 1
ATOM 3204 C CA . LYS A 1 403 ? -13.734 -25.375 3.436 1 96.44 403 LYS A CA 1
ATOM 3205 C C . LYS A 1 403 ? -14.211 -26.078 2.164 1 96.44 403 LYS A C 1
ATOM 3207 O O . LYS A 1 403 ? -15.398 -26.062 1.845 1 96.44 403 LYS A O 1
ATOM 3212 N N . VAL A 1 404 ? -13.312 -26.688 1.512 1 97.69 404 VAL A N 1
ATOM 3213 C CA . VAL A 1 404 ? -13.656 -27.281 0.22 1 97.69 404 VAL A CA 1
ATOM 3214 C C . VAL A 1 404 ? -14.219 -28.688 0.423 1 97.69 404 VAL A C 1
ATOM 3216 O O . VAL A 1 404 ? -14.008 -29.297 1.469 1 97.69 404 VAL A O 1
ATOM 3219 N N . SER A 1 405 ? -14.945 -29.156 -0.533 1 96.06 405 SER A N 1
ATOM 3220 C CA . SER A 1 405 ? -15.461 -30.516 -0.511 1 96.06 405 SER A CA 1
ATOM 3221 C C . SER A 1 405 ? -14.336 -31.531 -0.716 1 96.06 405 SER A C 1
ATOM 3223 O O . SER A 1 405 ? -13.227 -31.156 -1.109 1 96.06 405 SER A O 1
ATOM 3225 N N . LYS A 1 406 ? -14.547 -32.75 -0.47 1 92.06 406 LYS A N 1
ATOM 3226 C CA . LYS A 1 406 ? -13.539 -33.812 -0.399 1 92.06 406 LYS A CA 1
ATOM 3227 C C . LYS A 1 406 ? -13.008 -34.156 -1.787 1 92.06 406 LYS A C 1
ATOM 3229 O O . LYS A 1 406 ? -11.883 -34.625 -1.927 1 92.06 406 LYS A O 1
ATOM 3234 N N . GLY A 1 407 ? -13.734 -33.938 -2.811 1 92.62 407 GLY A N 1
ATOM 3235 C CA . GLY A 1 407 ? -13.328 -34.344 -4.141 1 92.62 407 GLY A CA 1
ATOM 3236 C C . GLY A 1 407 ? -13.312 -35.875 -4.305 1 92.62 407 GLY A C 1
ATOM 3237 O O . GLY A 1 407 ? -14.18 -36.562 -3.771 1 92.62 407 GLY A O 1
ATOM 3238 N N . TYR A 1 408 ? -12.375 -36.375 -5.152 1 90.88 408 TYR A N 1
ATOM 3239 C CA . TYR A 1 408 ? -12.328 -37.781 -5.492 1 90.88 408 TYR A CA 1
ATOM 3240 C C . TYR A 1 408 ? -10.922 -38.344 -5.312 1 90.88 408 TYR A C 1
ATOM 3242 O O . TYR A 1 408 ? -9.938 -37.688 -5.652 1 90.88 408 TYR A O 1
ATOM 3250 N N . VAL A 1 409 ? -10.789 -39.531 -4.707 1 89.81 409 VAL A N 1
ATOM 3251 C CA . VAL A 1 409 ? -9.539 -40.281 -4.625 1 89.81 409 VAL A CA 1
ATOM 3252 C C . VAL A 1 409 ? -9.711 -41.656 -5.246 1 89.81 409 VAL A C 1
ATOM 3254 O O . VAL A 1 409 ? -10.703 -42.344 -4.973 1 89.81 409 VAL A O 1
ATOM 3257 N N . PHE A 1 410 ? -8.781 -42 -6.129 1 81.94 410 PHE A N 1
ATOM 3258 C CA . PHE A 1 410 ? -8.883 -43.281 -6.844 1 81.94 410 PHE A CA 1
ATOM 3259 C C . PHE A 1 410 ? -7.836 -44.281 -6.355 1 81.94 410 PHE A C 1
ATOM 3261 O O . PHE A 1 410 ? -6.695 -43.906 -6.09 1 81.94 410 PHE A O 1
ATOM 3268 N N . PRO A 1 411 ? -8.078 -45.875 -6.246 1 64.94 411 PRO A N 1
ATOM 3269 C CA . PRO A 1 411 ? -9.406 -46.5 -6.379 1 64.94 411 PRO A CA 1
ATOM 3270 C C . PRO A 1 411 ? -10.266 -46.312 -5.129 1 64.94 411 PRO A C 1
ATOM 3272 O O . PRO A 1 411 ? -9.734 -46.031 -4.047 1 64.94 411 PRO A O 1
ATOM 3275 N N . ASP A 1 412 ? -11.57 -46.125 -5.273 1 57.31 412 ASP A N 1
ATOM 3276 C CA . ASP A 1 412 ? -12.555 -45.812 -4.242 1 57.31 412 ASP A CA 1
ATOM 3277 C C . ASP A 1 412 ? -12.359 -46.688 -3.01 1 57.31 412 ASP A C 1
ATOM 3279 O O . ASP A 1 412 ? -12.5 -46.219 -1.879 1 57.31 412 ASP A O 1
ATOM 3283 N N . GLU A 1 413 ? -12.312 -48.062 -3.205 1 51.41 413 GLU A N 1
ATOM 3284 C CA . GLU A 1 413 ? -12.781 -48.969 -2.182 1 51.41 413 GLU A CA 1
ATOM 3285 C C . GLU A 1 413 ? -11.766 -49.125 -1.05 1 51.41 413 GLU A C 1
ATOM 3287 O O . GLU A 1 413 ? -12.125 -49.031 0.126 1 51.41 413 GLU A O 1
ATOM 3292 N N . GLU A 1 414 ? -10.727 -49.781 -1.354 1 50.84 414 GLU A N 1
ATOM 3293 C CA . GLU A 1 414 ? -9.883 -50.281 -0.283 1 50.84 414 GLU A CA 1
ATOM 3294 C C . GLU A 1 414 ? -9.133 -49.156 0.428 1 50.84 414 GLU A C 1
ATOM 3296 O O . GLU A 1 414 ? -8.914 -49.219 1.641 1 50.84 414 GLU A O 1
ATOM 3301 N N . TYR A 1 415 ? -8.711 -48.312 -0.297 1 51.38 415 TYR A N 1
ATOM 3302 C CA . TYR A 1 415 ? -7.914 -47.25 0.291 1 51.38 415 TYR A CA 1
ATOM 3303 C C . TYR A 1 415 ? -8.773 -46.312 1.157 1 51.38 415 TYR A C 1
ATOM 3305 O O . TYR A 1 415 ? -8.305 -45.781 2.16 1 51.38 415 TYR A O 1
ATOM 3313 N N . MET A 1 416 ? -10.008 -46.25 0.715 1 51.84 416 MET A N 1
ATOM 3314 C CA . MET A 1 416 ? -10.93 -45.5 1.538 1 51.84 416 MET A CA 1
ATOM 3315 C C . MET A 1 416 ? -11.094 -46.125 2.916 1 51.84 416 MET A C 1
ATOM 3317 O O . MET A 1 416 ? -11.422 -45.438 3.887 1 51.84 416 MET A O 1
ATOM 3321 N N . ASP A 1 417 ? -11.07 -47.406 2.938 1 51.59 417 ASP A N 1
ATOM 3322 C CA . ASP A 1 417 ? -11.164 -48.031 4.258 1 51.59 417 ASP A CA 1
ATOM 3323 C C . ASP A 1 417 ? -10 -47.594 5.148 1 51.59 417 ASP A C 1
ATOM 3325 O O . ASP A 1 417 ? -10.188 -47.375 6.348 1 51.59 417 ASP A O 1
ATOM 3329 N N . ILE A 1 418 ? -8.867 -47.625 4.625 1 48.19 418 ILE A N 1
ATOM 3330 C CA . ILE A 1 418 ? -7.715 -47.219 5.426 1 48.19 418 ILE A CA 1
ATOM 3331 C C . ILE A 1 418 ? -7.73 -45.719 5.629 1 48.19 418 ILE A C 1
ATOM 3333 O O . ILE A 1 418 ? -7.461 -45.219 6.73 1 48.19 418 ILE A O 1
ATOM 3337 N N . VAL A 1 419 ? -7.992 -45 4.598 1 51.72 419 VAL A N 1
ATOM 3338 C CA . VAL A 1 419 ? -8.117 -43.531 4.711 1 51.72 419 VAL A CA 1
ATOM 3339 C C . VAL A 1 419 ? -9.383 -43.188 5.48 1 51.72 419 VAL A C 1
ATOM 3341 O O . VAL A 1 419 ? -9.531 -42.062 5.969 1 51.72 419 VAL A O 1
ATOM 3344 N N . GLN A 1 420 ? -10.367 -44.062 5.473 1 49 420 GLN A N 1
ATOM 3345 C CA . GLN A 1 420 ? -11.625 -43.812 6.168 1 49 420 GLN A CA 1
ATOM 3346 C C . GLN A 1 420 ? -11.383 -43.469 7.637 1 49 420 GLN A C 1
ATOM 3348 O O . GLN A 1 420 ? -12.133 -42.688 8.234 1 49 420 GLN A O 1
ATOM 3353 N N . HIS A 1 421 ? -10.453 -44.125 8.164 1 50.75 421 HIS A N 1
ATOM 3354 C CA . HIS A 1 421 ? -10.305 -43.719 9.562 1 50.75 421 HIS A CA 1
ATOM 3355 C C . HIS A 1 421 ? -9.633 -42.375 9.703 1 50.75 421 HIS A C 1
ATOM 3357 O O . HIS A 1 421 ? -9.555 -41.812 10.797 1 50.75 421 HIS A O 1
ATOM 3363 N N . VAL A 1 422 ? -8.898 -41.906 8.594 1 56.53 422 VAL A N 1
ATOM 3364 C CA . VAL A 1 422 ? -8.305 -40.594 8.695 1 56.53 422 VAL A CA 1
ATOM 3365 C C . VAL A 1 422 ? -9.055 -39.625 7.793 1 56.53 422 VAL A C 1
ATOM 3367 O O . VAL A 1 422 ? -9.297 -39.906 6.617 1 56.53 422 VAL A O 1
ATOM 3370 N N . LYS A 1 423 ? -9.773 -38.625 8.25 1 73.88 423 LYS A N 1
ATOM 3371 C CA . LYS A 1 423 ? -10.555 -37.625 7.559 1 73.88 423 LYS A CA 1
ATOM 3372 C C . LYS A 1 423 ? -9.75 -36.969 6.43 1 73.88 423 LYS A C 1
ATOM 3374 O O . LYS A 1 423 ? -8.789 -36.25 6.68 1 73.88 423 LYS A O 1
ATOM 3379 N N . TYR A 1 424 ? -9.883 -37.531 5.094 1 85.75 424 TYR A N 1
ATOM 3380 C CA . TYR A 1 424 ? -9.227 -37.031 3.893 1 85.75 424 TYR A CA 1
ATOM 3381 C C . TYR A 1 424 ? -9.734 -35.625 3.535 1 85.75 424 TYR A C 1
ATOM 3383 O O . TYR A 1 424 ? -10.938 -35.375 3.578 1 85.75 424 TYR A O 1
ATOM 3391 N N . VAL A 1 425 ? -8.758 -34.719 3.289 1 91.5 425 VAL A N 1
ATOM 3392 C CA . VAL A 1 425 ? -9.055 -33.406 2.736 1 91.5 425 VAL A CA 1
ATOM 3393 C C . VAL A 1 425 ? -8.133 -33.125 1.556 1 91.5 425 VAL A C 1
ATOM 3395 O O . VAL A 1 425 ? -6.953 -33.5 1.578 1 91.5 425 VAL A O 1
ATOM 3398 N N . PRO A 1 426 ? -8.656 -32.688 0.502 1 95.38 426 PRO A N 1
ATOM 3399 C CA . PRO A 1 426 ? -7.797 -32.375 -0.65 1 95.38 426 PRO A CA 1
ATOM 3400 C C . PRO A 1 426 ? -6.875 -31.188 -0.417 1 95.38 426 PRO A C 1
ATOM 3402 O O . PRO A 1 426 ? -7.199 -30.297 0.375 1 95.38 426 PRO A O 1
ATOM 3405 N N . THR A 1 427 ? -5.77 -31.203 -1.102 1 96.88 427 THR A N 1
ATOM 3406 C CA . THR A 1 427 ? -4.859 -30.062 -1.159 1 96.88 427 THR A CA 1
ATOM 3407 C C . THR A 1 427 ? -5.297 -29.062 -2.232 1 96.88 427 THR A C 1
ATOM 3409 O O . THR A 1 427 ? -5.684 -29.469 -3.332 1 96.88 427 THR A O 1
ATOM 3412 N N . ILE A 1 428 ? -5.227 -27.812 -1.925 1 98.44 428 ILE A N 1
ATOM 3413 C CA . ILE A 1 428 ? -5.57 -26.766 -2.883 1 98.44 428 ILE A CA 1
ATOM 3414 C C . ILE A 1 428 ? -4.305 -26.266 -3.572 1 98.44 428 ILE A C 1
ATOM 3416 O O . ILE A 1 428 ? -3.652 -25.344 -3.084 1 98.44 428 ILE A O 1
ATOM 3420 N N . TYR A 1 429 ? -4.051 -26.766 -4.723 1 98.44 429 TYR A N 1
ATOM 3421 C CA . TYR A 1 429 ? -2.83 -26.422 -5.441 1 98.44 429 TYR A CA 1
ATOM 3422 C C . TYR A 1 429 ? -2.998 -25.125 -6.211 1 98.44 429 TYR A C 1
ATOM 3424 O O . TYR A 1 429 ? -2.01 -24.469 -6.566 1 98.44 429 TYR A O 1
ATOM 3432 N N . THR A 1 430 ? -4.273 -24.75 -6.5 1 98.81 430 THR A N 1
ATOM 3433 C CA . THR A 1 430 ? -4.492 -23.547 -7.289 1 98.81 430 THR A CA 1
ATOM 3434 C C . THR A 1 430 ? -5.832 -22.906 -6.941 1 98.81 430 THR A C 1
ATOM 3436 O O . THR A 1 430 ? -6.766 -23.594 -6.531 1 98.81 430 THR A O 1
ATOM 3439 N N . HIS A 1 431 ? -5.887 -21.719 -7.031 1 98.81 431 HIS A N 1
ATOM 3440 C CA . HIS A 1 431 ? -7.117 -20.938 -7.02 1 98.81 431 HIS A CA 1
ATOM 3441 C C . HIS A 1 431 ? -6.984 -19.688 -7.883 1 98.81 431 HIS A C 1
ATOM 3443 O O . HIS A 1 431 ? -5.875 -19.172 -8.07 1 98.81 431 HIS A O 1
ATOM 3449 N N . CYS A 1 432 ? -8.047 -19.234 -8.445 1 98.38 432 CYS A N 1
ATOM 3450 C CA . CYS A 1 432 ? -8.016 -18.016 -9.25 1 98.38 432 CYS A CA 1
ATOM 3451 C C . CYS A 1 432 ? -9.383 -17.344 -9.273 1 98.38 432 CYS A C 1
ATOM 3453 O O . CYS A 1 432 ? -10.414 -18.031 -9.289 1 98.38 432 CYS A O 1
ATOM 3455 N N . TYR A 1 433 ? -9.336 -16.031 -9.258 1 97 433 TYR A N 1
ATOM 3456 C CA . TYR A 1 433 ? -10.547 -15.219 -9.328 1 97 433 TYR A CA 1
ATOM 3457 C C . TYR A 1 433 ? -10.898 -14.891 -10.781 1 97 433 TYR A C 1
ATOM 3459 O O . TYR A 1 433 ? -10.008 -14.75 -11.617 1 97 433 TYR A O 1
ATOM 3467 N N . ASP A 1 434 ? -12.172 -14.742 -11.008 1 94.88 434 ASP A N 1
ATOM 3468 C CA . ASP A 1 434 ? -12.547 -14.164 -12.297 1 94.88 434 ASP A CA 1
ATOM 3469 C C . ASP A 1 434 ? -12.266 -12.664 -12.328 1 94.88 434 ASP A C 1
ATOM 3471 O O . ASP A 1 434 ? -11.75 -12.102 -11.359 1 94.88 434 ASP A O 1
ATOM 3475 N N . ALA A 1 435 ? -12.594 -12.023 -13.422 1 91.12 435 ALA A N 1
ATOM 3476 C CA . ALA A 1 435 ? -12.234 -10.625 -13.633 1 91.12 435 ALA A CA 1
ATOM 3477 C C . ALA A 1 435 ? -12.922 -9.719 -12.617 1 91.12 435 ALA A C 1
ATOM 3479 O O . ALA A 1 435 ? -12.383 -8.68 -12.242 1 91.12 435 ALA A O 1
ATOM 3480 N N . THR A 1 436 ? -14 -10.109 -12.109 1 86.88 436 THR A N 1
ATOM 3481 C CA . THR A 1 436 ? -14.773 -9.273 -11.195 1 86.88 436 THR A CA 1
ATOM 3482 C C . THR A 1 436 ? -14.32 -9.492 -9.758 1 86.88 436 THR A C 1
ATOM 3484 O O . THR A 1 436 ? -14.594 -8.664 -8.883 1 86.88 436 THR A O 1
ATOM 3487 N N . GLY A 1 437 ? -13.727 -10.586 -9.578 1 91.25 437 GLY A N 1
ATOM 3488 C CA . GLY A 1 437 ? -13.344 -10.945 -8.227 1 91.25 437 GLY A CA 1
ATOM 3489 C C . GLY A 1 437 ? -14.484 -11.562 -7.434 1 91.25 437 GLY A C 1
ATOM 3490 O O . GLY A 1 437 ? -14.336 -11.859 -6.246 1 91.25 437 GLY A O 1
ATOM 3491 N N . MET A 1 438 ? -15.547 -11.828 -8.07 1 90.81 438 MET A N 1
ATOM 3492 C CA . MET A 1 438 ? -16.75 -12.289 -7.375 1 90.81 438 MET A CA 1
ATOM 3493 C C . MET A 1 438 ? -16.875 -13.805 -7.449 1 90.81 438 MET A C 1
ATOM 3495 O O . MET A 1 438 ? -17.688 -14.398 -6.738 1 90.81 438 MET A O 1
ATOM 3499 N N . ARG A 1 439 ? -16.125 -14.383 -8.305 1 95.25 439 ARG A N 1
ATOM 3500 C CA . ARG A 1 439 ? -16.094 -15.844 -8.398 1 95.25 439 ARG A CA 1
ATOM 3501 C C . ARG A 1 439 ? -14.68 -16.375 -8.172 1 95.25 439 ARG A C 1
ATOM 3503 O O . ARG A 1 439 ? -13.703 -15.758 -8.617 1 95.25 439 ARG A O 1
ATOM 3510 N N . LEU A 1 440 ? -14.656 -17.484 -7.488 1 97.88 440 LEU A N 1
ATOM 3511 C CA . LEU A 1 440 ? -13.383 -18.094 -7.145 1 97.88 440 LEU A CA 1
ATOM 3512 C C . LEU A 1 440 ? -13.367 -19.562 -7.547 1 97.88 440 LEU A C 1
ATOM 3514 O O . LEU A 1 440 ? -14.273 -20.328 -7.184 1 97.88 440 LEU A O 1
ATOM 3518 N N . PHE A 1 441 ? -12.445 -19.859 -8.406 1 98.75 441 PHE A N 1
ATOM 3519 C CA . PHE A 1 441 ? -12.203 -21.266 -8.75 1 98.75 441 PHE A CA 1
ATOM 3520 C C . PHE A 1 441 ? -11.102 -21.844 -7.879 1 98.75 441 PHE A C 1
ATOM 3522 O O . PHE A 1 441 ? -10.039 -21.234 -7.719 1 98.75 441 PHE A O 1
ATOM 3529 N N . THR A 1 442 ? -11.32 -22.984 -7.238 1 98.88 442 THR A N 1
ATOM 3530 C CA . THR A 1 442 ? -10.328 -23.719 -6.461 1 98.88 442 THR A CA 1
ATOM 3531 C C . THR A 1 442 ? -10.195 -25.156 -6.961 1 98.88 442 THR A C 1
ATOM 3533 O O . THR A 1 442 ? -11.188 -25.781 -7.344 1 98.88 442 THR A O 1
ATOM 3536 N N . ALA A 1 443 ? -8.922 -25.672 -6.941 1 98.88 443 ALA A N 1
ATOM 3537 C CA . ALA A 1 443 ? -8.742 -27.031 -7.402 1 98.88 443 ALA A CA 1
ATOM 3538 C C . ALA A 1 443 ? -7.441 -27.625 -6.859 1 98.88 443 ALA A C 1
ATOM 3540 O O . ALA A 1 443 ? -6.555 -26.891 -6.414 1 98.88 443 ALA A O 1
ATOM 3541 N N . GLY A 1 444 ? -7.379 -28.984 -6.891 1 98.56 444 GLY A N 1
ATOM 3542 C CA . GLY A 1 444 ? -6.223 -29.734 -6.43 1 98.56 444 GLY A CA 1
ATOM 3543 C C . GLY A 1 444 ? -6.449 -31.234 -6.406 1 98.56 444 GLY A C 1
ATOM 3544 O O . GLY A 1 444 ? -6.875 -31.812 -7.406 1 98.56 444 GLY A O 1
ATOM 3545 N N . GLY A 1 445 ? -6.078 -31.797 -5.281 1 97.06 445 GLY A N 1
ATOM 3546 C CA . GLY A 1 445 ? -6.152 -33.25 -5.105 1 97.06 445 GLY A CA 1
ATOM 3547 C C . GLY A 1 445 ? -5.352 -33.719 -3.92 1 97.06 445 GLY A C 1
ATOM 3548 O O . GLY A 1 445 ? -4.906 -32.938 -3.086 1 97.06 445 GLY A O 1
ATOM 3549 N N . PRO A 1 446 ? -5.285 -35.031 -3.85 1 94 446 PRO A N 1
ATOM 3550 C CA . PRO A 1 446 ? -4.59 -35.594 -2.689 1 94 446 PRO A CA 1
ATOM 3551 C C . PRO A 1 446 ? -3.119 -35.156 -2.629 1 94 446 PRO A C 1
ATOM 3553 O O . PRO A 1 446 ? -2.461 -35.062 -3.666 1 94 446 PRO A O 1
ATOM 3556 N N . LEU A 1 447 ? -2.539 -35 -1.471 1 91.19 447 LEU A N 1
ATOM 3557 C CA . LEU A 1 447 ? -1.19 -34.5 -1.249 1 91.19 447 LEU A CA 1
ATOM 3558 C C . LEU A 1 447 ? -0.147 -35.531 -1.603 1 91.19 447 LEU A C 1
ATOM 3560 O O . LEU A 1 447 ? 0.817 -35.25 -2.316 1 91.19 447 LEU A O 1
ATOM 3564 N N . PRO A 1 448 ? -0.281 -36.75 -1.096 1 87.5 448 PRO A N 1
ATOM 3565 C CA . PRO A 1 448 ? 0.755 -37.75 -1.434 1 87.5 448 PRO A CA 1
ATOM 3566 C C . PRO A 1 448 ? 0.885 -37.969 -2.939 1 87.5 448 PRO A C 1
ATOM 3568 O O . PRO A 1 448 ? -0.123 -38.125 -3.633 1 87.5 448 PRO A O 1
ATOM 3571 N N . ALA A 1 449 ? 2.055 -38.031 -3.389 1 84.12 449 ALA A N 1
ATOM 3572 C CA . ALA A 1 449 ? 2.32 -38.156 -4.82 1 84.12 449 ALA A CA 1
ATOM 3573 C C . ALA A 1 449 ? 1.787 -39.469 -5.363 1 84.12 449 ALA A C 1
ATOM 3575 O O . ALA A 1 449 ? 1.438 -39.594 -6.539 1 84.12 449 ALA A O 1
ATOM 3576 N N . THR A 1 450 ? 1.567 -40.438 -4.516 1 85.75 450 THR A N 1
ATOM 3577 C CA . THR A 1 450 ? 1.195 -41.781 -4.938 1 85.75 450 THR A CA 1
ATOM 3578 C C . THR A 1 450 ? -0.319 -41.906 -5.082 1 85.75 450 THR A C 1
ATOM 3580 O O . THR A 1 450 ? -0.812 -42.812 -5.734 1 85.75 450 THR A O 1
ATOM 3583 N N . LEU A 1 451 ? -0.979 -41 -4.484 1 88.5 451 LEU A N 1
ATOM 3584 C CA . LEU A 1 451 ? -2.434 -41.062 -4.574 1 88.5 451 LEU A CA 1
ATOM 3585 C C . LEU A 1 451 ? -2.934 -40.312 -5.797 1 88.5 451 LEU A C 1
ATOM 3587 O O . LEU A 1 451 ? -2.402 -39.25 -6.137 1 88.5 451 LEU A O 1
ATOM 3591 N N . THR A 1 452 ? -3.906 -40.969 -6.418 1 92.06 452 THR A N 1
ATOM 3592 C CA . THR A 1 452 ? -4.562 -40.312 -7.543 1 92.06 452 THR A CA 1
ATOM 3593 C C . THR A 1 452 ? -5.934 -39.781 -7.133 1 92.06 452 THR A C 1
ATOM 3595 O O . THR A 1 452 ? -6.656 -40.406 -6.371 1 92.06 452 THR A O 1
ATOM 3598 N N . GLY A 1 453 ? -6.25 -38.625 -7.586 1 94.56 453 GLY A N 1
ATOM 3599 C CA . GLY A 1 453 ? -7.516 -38 -7.277 1 94.56 453 GLY A CA 1
ATOM 3600 C C . GLY A 1 453 ? -7.559 -36.531 -7.68 1 94.56 453 GLY A C 1
ATOM 3601 O O . GLY A 1 453 ? -6.609 -36 -8.273 1 94.56 453 GLY A O 1
ATOM 3602 N N . ASN A 1 454 ? -8.727 -35.938 -7.469 1 96.31 454 ASN A N 1
ATOM 3603 C CA . ASN A 1 454 ? -8.867 -34.531 -7.84 1 96.31 454 ASN A CA 1
ATOM 3604 C C . ASN A 1 454 ? -9.945 -33.844 -7.012 1 96.31 454 ASN A C 1
ATOM 3606 O O . ASN A 1 454 ? -10.742 -34.5 -6.344 1 96.31 454 ASN A O 1
ATOM 3610 N N . TYR A 1 455 ? -9.812 -32.625 -7 1 97.62 455 TYR A N 1
ATOM 3611 C CA . TYR A 1 455 ? -10.82 -31.719 -6.465 1 97.62 455 TYR A CA 1
ATOM 3612 C C . TYR A 1 455 ? -10.93 -30.469 -7.316 1 97.62 455 TYR A C 1
ATOM 3614 O O . TYR A 1 455 ? -9.914 -29.938 -7.793 1 97.62 455 TYR A O 1
ATOM 3622 N N . ALA A 1 456 ? -12.195 -30 -7.535 1 98.69 456 ALA A N 1
ATOM 3623 C CA . ALA A 1 456 ? -12.445 -28.672 -8.117 1 98.69 456 ALA A CA 1
ATOM 3624 C C . ALA A 1 456 ? -13.773 -28.094 -7.613 1 98.69 456 ALA A C 1
ATOM 3626 O O . ALA A 1 456 ? -14.758 -28.828 -7.465 1 98.69 456 ALA A O 1
ATOM 3627 N N . GLY A 1 457 ? -13.719 -26.844 -7.332 1 98.56 457 GLY A N 1
ATOM 3628 C CA . GLY A 1 457 ? -14.922 -26.172 -6.887 1 98.56 457 GLY A CA 1
ATOM 3629 C C . GLY A 1 457 ? -15.008 -24.734 -7.375 1 98.56 457 GLY A C 1
ATOM 3630 O O . GLY A 1 457 ? -13.984 -24.047 -7.469 1 98.56 457 GLY A O 1
ATOM 3631 N N . LEU A 1 458 ? -16.219 -24.359 -7.734 1 98.25 458 LEU A N 1
ATOM 3632 C CA . LEU A 1 458 ? -16.516 -22.969 -8.078 1 98.25 458 LEU A CA 1
ATOM 3633 C C . LEU A 1 458 ? -17.281 -22.281 -6.953 1 98.25 458 LEU A C 1
ATOM 3635 O O . LEU A 1 458 ? -18.312 -22.781 -6.5 1 98.25 458 LEU A O 1
ATOM 3639 N N . TRP A 1 459 ? -16.734 -21.203 -6.496 1 97.75 459 TRP A N 1
ATOM 3640 C CA . TRP A 1 459 ? -17.359 -20.438 -5.434 1 97.75 459 TRP A CA 1
ATOM 3641 C C . TRP A 1 459 ? -18.016 -19.172 -5.992 1 97.75 459 TRP A C 1
ATOM 3643 O O . TRP A 1 459 ? -17.375 -18.375 -6.68 1 97.75 459 TRP A O 1
ATOM 3653 N N . GLN A 1 460 ? -19.312 -19.047 -5.711 1 92.75 460 GLN A N 1
ATOM 3654 C CA . GLN A 1 460 ? -20.078 -17.891 -6.176 1 92.75 460 GLN A CA 1
ATOM 3655 C C . GLN A 1 460 ? -21.281 -17.641 -5.273 1 92.75 460 GLN A C 1
ATOM 3657 O O . GLN A 1 460 ? -21.75 -18.531 -4.57 1 92.75 460 GLN A O 1
ATOM 3662 N N . MET B 1 1 ? 27.25 -6.52 4.707 1 19.38 1 MET B N 1
ATOM 3663 C CA . MET B 1 1 ? 27.922 -5.387 4.09 1 19.38 1 MET B CA 1
ATOM 3664 C C . MET B 1 1 ? 27.344 -5.098 2.705 1 19.38 1 MET B C 1
ATOM 3666 O O . MET B 1 1 ? 27.422 -5.941 1.811 1 19.38 1 MET B O 1
ATOM 3670 N N . GLN B 1 2 ? 26.25 -4.395 2.664 1 20.59 2 GLN B N 1
ATOM 3671 C CA . GLN B 1 2 ? 25.078 -4.277 1.808 1 20.59 2 GLN B CA 1
ATOM 3672 C C . GLN B 1 2 ? 25.406 -3.568 0.5 1 20.59 2 GLN B C 1
ATOM 3674 O O . GLN B 1 2 ? 25.688 -2.367 0.494 1 20.59 2 GLN B O 1
ATOM 3679 N N . THR B 1 3 ? 26.078 -4.336 -0.387 1 22.91 3 THR B N 1
ATOM 3680 C CA . THR B 1 3 ? 26.75 -3.871 -1.599 1 22.91 3 THR B CA 1
ATOM 3681 C C . THR B 1 3 ? 25.75 -3.197 -2.539 1 22.91 3 THR B C 1
ATOM 3683 O O . THR B 1 3 ? 24.703 -3.762 -2.844 1 22.91 3 THR B O 1
ATOM 3686 N N . GLN B 1 4 ? 25.828 -1.962 -2.592 1 21.34 4 GLN B N 1
ATOM 3687 C CA . GLN B 1 4 ? 25.141 -0.831 -3.205 1 21.34 4 GLN B CA 1
ATOM 3688 C C . GLN B 1 4 ? 25.141 -0.951 -4.727 1 21.34 4 GLN B C 1
ATOM 3690 O O . GLN B 1 4 ? 26.203 -1.034 -5.355 1 21.34 4 GLN B O 1
ATOM 3695 N N . LYS B 1 5 ? 24.125 -1.658 -5.195 1 22.55 5 LYS B N 1
ATOM 3696 C CA . LYS B 1 5 ? 23.922 -2.027 -6.594 1 22.55 5 LYS B CA 1
ATOM 3697 C C . LYS B 1 5 ? 24.062 -0.812 -7.508 1 22.55 5 LYS B C 1
ATOM 3699 O O . LYS B 1 5 ? 23.359 0.183 -7.328 1 22.55 5 LYS B O 1
ATOM 3704 N N . MET B 1 6 ? 25.25 -0.677 -8.141 1 21.69 6 MET B N 1
ATOM 3705 C CA . MET B 1 6 ? 25.75 0.432 -8.945 1 21.69 6 MET B CA 1
ATOM 3706 C C . MET B 1 6 ? 25.047 0.494 -10.297 1 21.69 6 MET B C 1
ATOM 3708 O O . MET B 1 6 ? 24.75 -0.542 -10.898 1 21.69 6 MET B O 1
ATOM 3712 N N . SER B 1 7 ? 24.25 1.424 -10.562 1 22.34 7 SER B N 1
ATOM 3713 C CA . SER B 1 7 ? 23.391 1.771 -11.695 1 22.34 7 SER B CA 1
ATOM 3714 C C . SER B 1 7 ? 24.203 1.836 -12.984 1 22.34 7 SER B C 1
ATOM 3716 O O . SER B 1 7 ? 25.344 2.314 -12.992 1 22.34 7 SER B O 1
ATOM 3718 N N . ARG B 1 8 ? 24.062 0.888 -13.883 1 23.08 8 ARG B N 1
ATOM 3719 C CA . ARG B 1 8 ? 24.906 0.672 -15.062 1 23.08 8 ARG B CA 1
ATOM 3720 C C . ARG B 1 8 ? 24.531 1.628 -16.188 1 23.08 8 ARG B C 1
ATOM 3722 O O . ARG B 1 8 ? 23.344 1.77 -16.516 1 23.08 8 ARG B O 1
ATOM 3729 N N . ILE B 1 9 ? 25.188 2.795 -16.234 1 24.2 9 ILE B N 1
ATOM 3730 C CA . ILE B 1 9 ? 24.938 3.824 -17.234 1 24.2 9 ILE B CA 1
ATOM 3731 C C . ILE B 1 9 ? 25.641 3.469 -18.531 1 24.2 9 ILE B C 1
ATOM 3733 O O . ILE B 1 9 ? 26.844 3.182 -18.531 1 24.2 9 ILE B O 1
ATOM 3737 N N . VAL B 1 10 ? 24.984 2.932 -19.422 1 25.42 10 VAL B N 1
ATOM 3738 C CA . VAL B 1 10 ? 25.562 2.564 -20.719 1 25.42 10 VAL B CA 1
ATOM 3739 C C . VAL B 1 10 ? 25.719 3.809 -21.578 1 25.42 10 VAL B C 1
ATOM 3741 O O . VAL B 1 10 ? 24.75 4.527 -21.828 1 25.42 10 VAL B O 1
ATOM 3744 N N . VAL B 1 11 ? 26.828 4.453 -21.609 1 25.95 11 VAL B N 1
ATOM 3745 C CA . VAL B 1 11 ? 27.219 5.695 -22.266 1 25.95 11 VAL B CA 1
ATOM 3746 C C . VAL B 1 11 ? 27.531 5.426 -23.734 1 25.95 11 VAL B C 1
ATOM 3748 O O . VAL B 1 11 ? 28.406 4.613 -24.047 1 25.95 11 VAL B O 1
ATOM 3751 N N . THR B 1 12 ? 26.547 5.625 -24.531 1 26.78 12 THR B N 1
ATOM 3752 C CA . THR B 1 12 ? 26.828 5.477 -25.953 1 26.78 12 THR B CA 1
ATOM 3753 C C . THR B 1 12 ? 27.516 6.727 -26.516 1 26.78 12 THR B C 1
ATOM 3755 O O . THR B 1 12 ? 27.047 7.844 -26.281 1 26.78 12 THR B O 1
ATOM 3758 N N . PRO B 1 13 ? 28.656 6.664 -26.906 1 24.31 13 PRO B N 1
ATOM 3759 C CA . PRO B 1 13 ? 29.547 7.758 -27.328 1 24.31 13 PRO B CA 1
ATOM 3760 C C . PRO B 1 13 ? 28.969 8.57 -28.484 1 24.31 13 PRO B C 1
ATOM 3762 O O . PRO B 1 13 ? 28.469 8 -29.453 1 24.31 13 PRO B O 1
ATOM 3765 N N . VAL B 1 14 ? 28.344 9.734 -28.188 1 25.66 14 VAL B N 1
ATOM 3766 C CA . VAL B 1 14 ? 27.969 10.461 -29.406 1 25.66 14 VAL B CA 1
ATOM 3767 C C . VAL B 1 14 ? 29.219 10.867 -30.172 1 25.66 14 VAL B C 1
ATOM 3769 O O . VAL B 1 14 ? 29.328 10.602 -31.375 1 25.66 14 VAL B O 1
ATOM 3772 N N . TYR B 1 15 ? 29.578 12.328 -30.297 1 25.53 15 TYR B N 1
ATOM 3773 C CA . TYR B 1 15 ? 30.453 12.844 -31.344 1 25.53 15 TYR B CA 1
ATOM 3774 C C . TYR B 1 15 ? 31.922 12.586 -31.016 1 25.53 15 TYR B C 1
ATOM 3776 O O . TYR B 1 15 ? 32.656 12.008 -31.812 1 25.53 15 TYR B O 1
ATOM 3784 N N . GLY B 1 16 ? 32.562 13.75 -30.5 1 24.94 16 GLY B N 1
ATOM 3785 C CA . GLY B 1 16 ? 33.938 14.148 -30.719 1 24.94 16 GLY B CA 1
ATOM 3786 C C . GLY B 1 16 ? 34.938 13.219 -30.062 1 24.94 16 GLY B C 1
ATOM 3787 O O . GLY B 1 16 ? 34.562 12.398 -29.219 1 24.94 16 GLY B O 1
ATOM 3788 N N . LEU B 1 17 ? 36.406 13.406 -30.578 1 25.81 17 LEU B N 1
ATOM 3789 C CA . LEU B 1 17 ? 37.562 12.5 -30.531 1 25.81 17 LEU B CA 1
ATOM 3790 C C . LEU B 1 17 ? 37.969 12.203 -29.094 1 25.81 17 LEU B C 1
ATOM 3792 O O . LEU B 1 17 ? 37.531 12.891 -28.172 1 25.81 17 LEU B O 1
ATOM 3796 N N . ARG B 1 18 ? 39.219 11.68 -28.938 1 24.47 18 ARG B N 1
ATOM 3797 C CA . ARG B 1 18 ? 39.969 10.984 -27.891 1 24.47 18 ARG B CA 1
ATOM 3798 C C . ARG B 1 18 ? 40.281 11.914 -26.734 1 24.47 18 ARG B C 1
ATOM 3800 O O . ARG B 1 18 ? 40.75 13.039 -26.938 1 24.47 18 ARG B O 1
ATOM 3807 N N . PRO B 1 19 ? 39.406 12.055 -25.75 1 26.62 19 PRO B N 1
ATOM 3808 C CA . PRO B 1 19 ? 39.938 13.008 -24.766 1 26.62 19 PRO B CA 1
ATOM 3809 C C . PRO B 1 19 ? 41.375 12.727 -24.391 1 26.62 19 PRO B C 1
ATOM 3811 O O . PRO B 1 19 ? 41.812 11.57 -24.438 1 26.62 19 PRO B O 1
ATOM 3814 N N . PRO B 1 20 ? 42.375 13.664 -24.516 1 26.25 20 PRO B N 1
ATOM 3815 C CA . PRO B 1 20 ? 43.812 13.453 -24.453 1 26.25 20 PRO B CA 1
ATOM 3816 C C . PRO B 1 20 ? 44.25 12.617 -23.25 1 26.25 20 PRO B C 1
ATOM 3818 O O . PRO B 1 20 ? 45.062 11.711 -23.375 1 26.25 20 PRO B O 1
ATOM 3821 N N . ARG B 1 21 ? 44.219 13.219 -22.062 1 27.09 21 ARG B N 1
ATOM 3822 C CA . ARG B 1 21 ? 45.156 12.836 -21.016 1 27.09 21 ARG B CA 1
ATOM 3823 C C . ARG B 1 21 ? 44.625 11.648 -20.219 1 27.09 21 ARG B C 1
ATOM 3825 O O . ARG B 1 21 ? 44 11.828 -19.172 1 27.09 21 ARG B O 1
ATOM 3832 N N . PHE B 1 22 ? 44.062 10.664 -20.922 1 26.22 22 PHE B N 1
ATOM 3833 C CA . PHE B 1 22 ? 43.531 9.492 -20.25 1 26.22 22 PHE B CA 1
ATOM 3834 C C . PHE B 1 22 ? 44.656 8.664 -19.609 1 26.22 22 PHE B C 1
ATOM 3836 O O . PHE B 1 22 ? 45.5 8.125 -20.312 1 26.22 22 PHE B O 1
ATOM 3843 N N . GLU B 1 23 ? 45.281 9.352 -18.547 1 28.77 23 GLU B N 1
ATOM 3844 C CA . GLU B 1 23 ? 46.375 8.562 -18.047 1 28.77 23 GLU B CA 1
ATOM 3845 C C . GLU B 1 23 ? 45.906 7.219 -17.5 1 28.77 23 GLU B C 1
ATOM 3847 O O . GLU B 1 23 ? 44.938 7.152 -16.75 1 28.77 23 GLU B O 1
ATOM 3852 N N . LEU B 1 24 ? 46.25 6.191 -18.125 1 27.92 24 LEU B N 1
ATOM 3853 C CA . LEU B 1 24 ? 46.031 4.758 -17.938 1 27.92 24 LEU B CA 1
ATOM 3854 C C . LEU B 1 24 ? 46.281 4.359 -16.484 1 27.92 24 LEU B C 1
ATOM 3856 O O . LEU B 1 24 ? 45.656 3.406 -15.992 1 27.92 24 LEU B O 1
ATOM 3860 N N . TYR B 1 25 ? 47.156 5.156 -15.781 1 33.44 25 TYR B N 1
ATOM 3861 C CA . TYR B 1 25 ? 47.688 4.598 -14.539 1 33.44 25 TYR B CA 1
ATOM 3862 C C . TYR B 1 25 ? 46.625 4.609 -13.445 1 33.44 25 TYR B C 1
ATOM 3864 O O . TYR B 1 25 ? 46.531 3.686 -12.633 1 33.44 25 TYR B O 1
ATOM 3872 N N . ARG B 1 26 ? 45.781 5.703 -13.469 1 32.38 26 ARG B N 1
ATOM 3873 C CA . ARG B 1 26 ? 44.875 5.84 -12.336 1 32.38 26 ARG B CA 1
ATOM 3874 C C . ARG B 1 26 ? 43.781 4.789 -12.391 1 32.38 26 ARG B C 1
ATOM 3876 O O . ARG B 1 26 ? 43.156 4.48 -11.375 1 32.38 26 ARG B O 1
ATOM 3883 N N . ILE B 1 27 ? 43.469 4.379 -13.625 1 33.94 27 ILE B N 1
ATOM 3884 C CA . ILE B 1 27 ? 42.438 3.338 -13.734 1 33.94 27 ILE B CA 1
ATOM 3885 C C . ILE B 1 27 ? 42.969 2.031 -13.148 1 33.94 27 ILE B C 1
ATOM 3887 O O . ILE B 1 27 ? 42.25 1.331 -12.43 1 33.94 27 ILE B O 1
ATOM 3891 N N . GLN B 1 28 ? 44.281 1.855 -13.344 1 39.12 28 GLN B N 1
ATOM 3892 C CA . GLN B 1 28 ? 44.875 0.63 -12.812 1 39.12 28 GLN B CA 1
ATOM 3893 C C . GLN B 1 28 ? 44.875 0.636 -11.289 1 39.12 28 GLN B C 1
ATOM 3895 O O . GLN B 1 28 ? 44.594 -0.39 -10.656 1 39.12 28 GLN B O 1
ATOM 3900 N N . GLU B 1 29 ? 45.062 1.749 -10.68 1 41.19 29 GLU B N 1
ATOM 3901 C CA . GLU B 1 29 ? 45.125 1.823 -9.227 1 41.19 29 GLU B CA 1
ATOM 3902 C C . GLU B 1 29 ? 43.75 1.596 -8.609 1 41.19 29 GLU B C 1
ATOM 3904 O O . GLU B 1 29 ? 43.625 0.905 -7.602 1 41.19 29 GLU B O 1
ATOM 3909 N N . ARG B 1 30 ? 42.719 2.121 -9.227 1 35.47 30 ARG B N 1
ATOM 3910 C CA . ARG B 1 30 ? 41.375 1.929 -8.68 1 35.47 30 ARG B CA 1
ATOM 3911 C C . ARG B 1 30 ? 40.906 0.489 -8.867 1 35.47 30 ARG B C 1
ATOM 3913 O O . ARG B 1 30 ? 40.312 -0.093 -7.969 1 35.47 30 ARG B O 1
ATOM 3920 N N . ILE B 1 31 ? 41.344 -0.104 -9.984 1 42.41 31 ILE B N 1
ATOM 3921 C CA . ILE B 1 31 ? 41.062 -1.524 -10.18 1 42.41 31 ILE B CA 1
ATOM 3922 C C . ILE B 1 31 ? 41.812 -2.338 -9.125 1 42.41 31 ILE B C 1
ATOM 3924 O O . ILE B 1 31 ? 41.25 -3.266 -8.531 1 42.41 31 ILE B O 1
ATOM 3928 N N . ASN B 1 32 ? 42.969 -1.892 -8.867 1 46.53 32 ASN B N 1
ATOM 3929 C CA . ASN B 1 32 ? 43.75 -2.611 -7.867 1 46.53 32 ASN B CA 1
ATOM 3930 C C . ASN B 1 32 ? 43.156 -2.455 -6.473 1 46.53 32 ASN B C 1
ATOM 3932 O O . ASN B 1 32 ? 43.125 -3.408 -5.691 1 46.53 32 ASN B O 1
ATOM 3936 N N . LYS B 1 33 ? 42.625 -1.343 -6.105 1 43.19 33 LYS B N 1
ATOM 3937 C CA . LYS B 1 33 ? 42.062 -1.166 -4.773 1 43.19 33 LYS B CA 1
ATOM 3938 C C . LYS B 1 33 ? 40.719 -1.886 -4.648 1 43.19 33 LYS B C 1
ATOM 3940 O O . LYS B 1 33 ? 40.438 -2.506 -3.623 1 43.19 33 LYS B O 1
ATOM 3945 N N . ILE B 1 34 ? 39.938 -1.872 -5.715 1 42 34 ILE B N 1
ATOM 3946 C CA . ILE B 1 34 ? 38.688 -2.641 -5.715 1 42 34 ILE B CA 1
ATOM 3947 C C . ILE B 1 34 ? 39 -4.133 -5.676 1 42 34 ILE B C 1
ATOM 3949 O O . ILE B 1 34 ? 38.375 -4.891 -4.945 1 42 34 ILE B O 1
ATOM 3953 N N . ARG B 1 35 ? 40.062 -4.512 -6.402 1 41.19 35 ARG B N 1
ATOM 3954 C CA . ARG B 1 35 ? 40.531 -5.887 -6.281 1 41.19 35 ARG B CA 1
ATOM 3955 C C . ARG B 1 35 ? 41.094 -6.16 -4.887 1 41.19 35 ARG B C 1
ATOM 3957 O O . ARG B 1 35 ? 40.844 -7.227 -4.316 1 41.19 35 ARG B O 1
ATOM 3964 N N . ALA B 1 36 ? 41.781 -5.207 -4.355 1 44.03 36 ALA B N 1
ATOM 3965 C CA . ALA B 1 36 ? 42.312 -5.43 -3.02 1 44.03 36 ALA B CA 1
ATOM 3966 C C . ALA B 1 36 ? 41.219 -5.492 -1.973 1 44.03 36 ALA B C 1
ATOM 3968 O O . ALA B 1 36 ? 41.25 -6.34 -1.076 1 44.03 36 ALA B O 1
ATOM 3969 N N . LEU B 1 37 ? 40.219 -4.672 -2.039 1 38.88 37 LEU B N 1
ATOM 3970 C CA . LEU B 1 37 ? 39.156 -4.727 -1.058 1 38.88 37 LEU B CA 1
ATOM 3971 C C . LEU B 1 37 ? 38.25 -5.953 -1.288 1 38.88 37 LEU B C 1
ATOM 3973 O O . LEU B 1 37 ? 37.812 -6.594 -0.332 1 38.88 37 LEU B O 1
ATOM 3977 N N . LYS B 1 38 ? 38.094 -6.395 -2.516 1 40.03 38 LYS B N 1
ATOM 3978 C CA . LYS B 1 38 ? 37.469 -7.688 -2.805 1 40.03 38 LYS B CA 1
ATOM 3979 C C . LYS B 1 38 ? 38.312 -8.836 -2.252 1 40.03 38 LYS B C 1
ATOM 3981 O O . LYS B 1 38 ? 37.781 -9.805 -1.716 1 40.03 38 LYS B O 1
ATOM 3986 N N . LEU B 1 39 ? 39.594 -8.719 -2.477 1 41.06 39 LEU B N 1
ATOM 3987 C CA . LEU B 1 39 ? 40.469 -9.719 -1.88 1 41.06 39 LEU B CA 1
ATOM 3988 C C . LEU B 1 39 ? 40.406 -9.664 -0.358 1 41.06 39 LEU B C 1
ATOM 3990 O O . LEU B 1 39 ? 40.406 -10.711 0.304 1 41.06 39 LEU B O 1
ATOM 3994 N N . LEU B 1 40 ? 40.375 -8.523 0.238 1 37.41 40 LEU B N 1
ATOM 3995 C CA . LEU B 1 40 ? 40.25 -8.477 1.691 1 37.41 40 LEU B CA 1
ATOM 3996 C C . LEU B 1 40 ? 38.906 -9 2.148 1 37.41 40 LEU B C 1
ATOM 3998 O O . LEU B 1 40 ? 38.812 -9.703 3.16 1 37.41 40 LEU B O 1
ATOM 4002 N N . GLU B 1 41 ? 37.781 -8.727 1.479 1 35.75 41 GLU B N 1
ATOM 4003 C CA . GLU B 1 41 ? 36.469 -9.289 1.837 1 35.75 41 GLU B CA 1
ATOM 4004 C C . GLU B 1 41 ? 36.406 -10.781 1.498 1 35.75 41 GLU B C 1
ATOM 4006 O O . GLU B 1 41 ? 35.781 -11.555 2.207 1 35.75 41 GLU B O 1
ATOM 4011 N N . GLN B 1 42 ? 37.031 -11.227 0.42 1 35.94 42 GLN B N 1
ATOM 4012 C CA . GLN B 1 42 ? 37.219 -12.648 0.197 1 35.94 42 GLN B CA 1
ATOM 4013 C C . GLN B 1 42 ? 38.031 -13.281 1.331 1 35.94 42 GLN B C 1
ATOM 4015 O O . GLN B 1 42 ? 37.844 -14.461 1.65 1 35.94 42 GLN B O 1
ATOM 4020 N N . ASN B 1 43 ? 39.062 -12.688 1.749 1 34.72 43 ASN B N 1
ATOM 4021 C CA . ASN B 1 43 ? 39.844 -13.297 2.82 1 34.72 43 ASN B CA 1
ATOM 4022 C C . ASN B 1 43 ? 39.062 -13.352 4.129 1 34.72 43 ASN B C 1
ATOM 4024 O O . ASN B 1 43 ? 39.438 -14.07 5.055 1 34.72 43 ASN B O 1
ATOM 4028 N N . ARG B 1 44 ? 38.281 -12.352 4.496 1 33.81 44 ARG B N 1
ATOM 4029 C CA . ARG B 1 44 ? 37.469 -12.523 5.703 1 33.81 44 ARG B CA 1
ATOM 4030 C C . ARG B 1 44 ? 36.25 -13.375 5.418 1 33.81 44 ARG B C 1
ATOM 4032 O O . ARG B 1 44 ? 35.344 -13.461 6.254 1 33.81 44 ARG B O 1
ATOM 4039 N N . LYS B 1 45 ? 36.094 -13.859 4.141 1 36.47 45 LYS B N 1
ATOM 4040 C CA . LYS B 1 45 ? 34.969 -14.727 3.773 1 36.47 45 LYS B CA 1
ATOM 4041 C C . LYS B 1 45 ? 34.969 -16 4.602 1 36.47 45 LYS B C 1
ATOM 4043 O O . LYS B 1 45 ? 35.844 -16.859 4.43 1 36.47 45 LYS B O 1
ATOM 4048 N N . THR B 1 46 ? 34.5 -15.828 5.816 1 36.03 46 THR B N 1
ATOM 4049 C CA . THR B 1 46 ? 34.281 -17.109 6.488 1 36.03 46 THR B CA 1
ATOM 4050 C C . THR B 1 46 ? 33.5 -18.062 5.605 1 36.03 46 THR B C 1
ATOM 4052 O O . THR B 1 46 ? 32.719 -17.625 4.742 1 36.03 46 THR B O 1
ATOM 4055 N N . GLU B 1 47 ? 33.656 -19.359 5.406 1 37.81 47 GLU B N 1
ATOM 4056 C CA . GLU B 1 47 ? 33.125 -20.531 4.738 1 37.81 47 GLU B CA 1
ATOM 4057 C C . GLU B 1 47 ? 31.594 -20.562 4.836 1 37.81 47 GLU B C 1
ATOM 4059 O O . GLU B 1 47 ? 30.953 -21.547 4.449 1 37.81 47 GLU B O 1
ATOM 4064 N N . LYS B 1 48 ? 30.891 -19.672 5.586 1 42.19 48 LYS B N 1
ATOM 4065 C CA . LYS B 1 48 ? 29.453 -19.844 5.727 1 42.19 48 LYS B CA 1
ATOM 4066 C C . LYS B 1 48 ? 28.703 -19.266 4.523 1 42.19 48 LYS B C 1
ATOM 4068 O O . LYS B 1 48 ? 28.953 -18.125 4.121 1 42.19 48 LYS B O 1
ATOM 4073 N N . PRO B 1 49 ? 27.953 -20.016 3.742 1 42.88 49 PRO B N 1
ATOM 4074 C CA . PRO B 1 49 ? 27.141 -19.547 2.615 1 42.88 49 PRO B CA 1
ATOM 4075 C C . PRO B 1 49 ? 26.312 -18.312 2.959 1 42.88 49 PRO B C 1
ATOM 4077 O O . PRO B 1 49 ? 25.75 -18.234 4.055 1 42.88 49 PRO B O 1
ATOM 4080 N N . GLU B 1 50 ? 26.406 -17.234 2.229 1 62 50 GLU B N 1
ATOM 4081 C CA . GLU B 1 50 ? 25.75 -15.953 2.508 1 62 50 GLU B CA 1
ATOM 4082 C C . GLU B 1 50 ? 24.25 -16.062 2.322 1 62 50 GLU B C 1
ATOM 4084 O O . GLU B 1 50 ? 23.766 -16.578 1.312 1 62 50 GLU B O 1
ATOM 4089 N N . ASP B 1 51 ? 23.406 -15.758 3.387 1 74.12 51 ASP B N 1
ATOM 4090 C CA . ASP B 1 51 ? 21.953 -15.789 3.416 1 74.12 51 ASP B CA 1
ATOM 4091 C C . ASP B 1 51 ? 21.359 -14.711 2.51 1 74.12 51 ASP B C 1
ATOM 4093 O O . ASP B 1 51 ? 20.203 -14.789 2.115 1 74.12 51 ASP B O 1
ATOM 4097 N N . PHE B 1 52 ? 22.203 -13.688 2.195 1 75.38 52 PHE B N 1
ATOM 4098 C CA . PHE B 1 52 ? 21.781 -12.617 1.299 1 75.38 52 PHE B CA 1
ATOM 4099 C C . PHE B 1 52 ? 22.906 -12.266 0.319 1 75.38 52 PHE B C 1
ATOM 4101 O O . PHE B 1 52 ? 24.031 -11.984 0.728 1 75.38 52 PHE B O 1
ATOM 4108 N N . ILE B 1 53 ? 22.641 -12.383 -1.01 1 78.38 53 ILE B N 1
ATOM 4109 C CA . ILE B 1 53 ? 23.641 -12.211 -2.047 1 78.38 53 ILE B CA 1
ATOM 4110 C C . ILE B 1 53 ? 23.203 -11.117 -3.016 1 78.38 53 ILE B C 1
ATOM 4112 O O . ILE B 1 53 ? 22.062 -11.102 -3.475 1 78.38 53 ILE B O 1
ATOM 4116 N N . ILE B 1 54 ? 24.016 -10.125 -3.26 1 74.81 54 ILE B N 1
ATOM 4117 C CA . ILE B 1 54 ? 23.812 -9.133 -4.312 1 74.81 54 ILE B CA 1
ATOM 4118 C C . ILE B 1 54 ? 24.797 -9.398 -5.461 1 74.81 54 ILE B C 1
ATOM 4120 O O . ILE B 1 54 ? 25.984 -9.594 -5.234 1 74.81 54 ILE B O 1
ATOM 4124 N N . TYR B 1 55 ? 24.391 -9.516 -6.605 1 75 55 TYR B N 1
ATOM 4125 C CA . TYR B 1 55 ? 25.203 -9.852 -7.766 1 75 55 TYR B CA 1
ATOM 4126 C C . TYR B 1 55 ? 25.656 -8.594 -8.5 1 75 55 TYR B C 1
ATOM 4128 O O . TYR B 1 55 ? 24.859 -7.68 -8.719 1 75 55 TYR B O 1
ATOM 4136 N N . ASP B 1 56 ? 26.969 -8.367 -8.547 1 60.91 56 ASP B N 1
ATOM 4137 C CA . ASP B 1 56 ? 27.562 -7.223 -9.234 1 60.91 56 ASP B CA 1
ATOM 4138 C C . ASP B 1 56 ? 27.688 -7.496 -10.734 1 60.91 56 ASP B C 1
ATOM 4140 O O . ASP B 1 56 ? 27.703 -8.648 -11.164 1 60.91 56 ASP B O 1
ATOM 4144 N N . GLU B 1 57 ? 27.703 -6.547 -11.562 1 57.41 57 GLU B N 1
ATOM 4145 C CA . GLU B 1 57 ? 27.859 -6.613 -13.016 1 57.41 57 GLU B CA 1
ATOM 4146 C C . GLU B 1 57 ? 29.016 -7.523 -13.406 1 57.41 57 GLU B C 1
ATOM 4148 O O . GLU B 1 57 ? 28.969 -8.203 -14.438 1 57.41 57 GLU B O 1
ATOM 4153 N N . SER B 1 58 ? 30.094 -7.543 -12.711 1 48.69 58 SER B N 1
ATOM 4154 C CA . SER B 1 58 ? 31.344 -8.172 -13.148 1 48.69 58 SER B CA 1
ATOM 4155 C C . SER B 1 58 ? 31.25 -9.695 -13.047 1 48.69 58 SER B C 1
ATOM 4157 O O . SER B 1 58 ? 32.062 -10.406 -13.641 1 48.69 58 SER B O 1
ATOM 4159 N N . ASP B 1 59 ? 30.438 -10.234 -12.391 1 44.53 59 ASP B N 1
ATOM 4160 C CA . ASP B 1 59 ? 30.516 -11.656 -12.094 1 44.53 59 ASP B CA 1
ATOM 4161 C C . ASP B 1 59 ? 29.953 -12.484 -13.25 1 44.53 59 ASP B C 1
ATOM 4163 O O . ASP B 1 59 ? 29.828 -13.711 -13.141 1 44.53 59 ASP B O 1
ATOM 4167 N N . SER B 1 60 ? 29.328 -11.938 -14.164 1 42.34 60 SER B N 1
ATOM 4168 C CA . SER B 1 60 ? 28.891 -12.781 -15.281 1 42.34 60 SER B CA 1
ATOM 4169 C C . SER B 1 60 ? 30.062 -13.133 -16.188 1 42.34 60 SER B C 1
ATOM 4171 O O . SER B 1 60 ? 30.797 -12.25 -16.625 1 42.34 60 SER B O 1
ATOM 4173 N N . ASP B 1 61 ? 30.625 -14.227 -16.219 1 37.31 61 ASP B N 1
ATOM 4174 C CA . ASP B 1 61 ? 31.641 -14.766 -17.125 1 37.31 61 ASP B CA 1
ATOM 4175 C C . ASP B 1 61 ? 31.359 -14.359 -18.562 1 37.31 61 ASP B C 1
ATOM 4177 O O . ASP B 1 61 ? 32.125 -14.688 -19.469 1 37.31 61 ASP B O 1
ATOM 4181 N N . ASP B 1 62 ? 30.156 -14.141 -19.016 1 35.97 62 ASP B N 1
ATOM 4182 C CA . ASP B 1 62 ? 30.031 -13.859 -20.453 1 35.97 62 ASP B CA 1
ATOM 4183 C C . ASP B 1 62 ? 30.578 -12.477 -20.781 1 35.97 62 ASP B C 1
ATOM 4185 O O . ASP B 1 62 ? 29.812 -11.539 -21.031 1 35.97 62 ASP B O 1
ATOM 4189 N N . GLU B 1 63 ? 31.672 -11.992 -20.312 1 32.97 63 GLU B N 1
ATOM 4190 C CA . GLU B 1 63 ? 32.406 -10.82 -20.766 1 32.97 63 GLU B CA 1
ATOM 4191 C C . GLU B 1 63 ? 32.688 -10.883 -22.266 1 32.97 63 GLU B C 1
ATOM 4193 O O . GLU B 1 63 ? 33.094 -9.891 -22.859 1 32.97 63 GLU B O 1
ATOM 4198 N N . ALA B 1 64 ? 32.875 -12.062 -22.953 1 30.2 64 ALA B N 1
ATOM 4199 C CA . ALA B 1 64 ? 33.531 -11.977 -24.25 1 30.2 64 ALA B CA 1
ATOM 4200 C C . ALA B 1 64 ? 32.719 -11.148 -25.234 1 30.2 64 ALA B C 1
ATOM 4202 O O . ALA B 1 64 ? 33.25 -10.336 -25.984 1 30.2 64 ALA B O 1
ATOM 4203 N N . GLU B 1 65 ? 31.484 -11.555 -25.656 1 28.91 65 GLU B N 1
ATOM 4204 C CA . GLU B 1 65 ? 30.953 -10.938 -26.859 1 28.91 65 GLU B CA 1
ATOM 4205 C C . GLU B 1 65 ? 30.406 -9.539 -26.578 1 28.91 65 GLU B C 1
ATOM 4207 O O . GLU B 1 65 ? 30.344 -8.703 -27.484 1 28.91 65 GLU B O 1
ATOM 4212 N N . LEU B 1 66 ? 29.766 -9.281 -25.391 1 27.09 66 LEU B N 1
ATOM 4213 C CA . LEU B 1 66 ? 29.141 -7.961 -25.312 1 27.09 66 LEU B CA 1
ATOM 4214 C C . LEU B 1 66 ? 30.172 -6.898 -24.938 1 27.09 66 LEU B C 1
ATOM 4216 O O . LEU B 1 66 ? 29.812 -5.75 -24.672 1 27.09 66 LEU B O 1
ATOM 4220 N N . LEU B 1 67 ? 31.453 -7.176 -24.844 1 26.16 67 LEU B N 1
ATOM 4221 C CA . LEU B 1 67 ? 32.469 -6.16 -24.672 1 26.16 67 LEU B CA 1
ATOM 4222 C C . LEU B 1 67 ? 32.375 -5.09 -25.766 1 26.16 67 LEU B C 1
ATOM 4224 O O . LEU B 1 67 ? 33.156 -4.145 -25.781 1 26.16 67 LEU B O 1
ATOM 4228 N N . LYS B 1 68 ? 32.062 -5.43 -27 1 26.81 68 LYS B N 1
ATOM 4229 C CA . LYS B 1 68 ? 32.25 -4.316 -27.922 1 26.81 68 LYS B CA 1
ATOM 4230 C C . LYS B 1 68 ? 31.484 -3.08 -27.469 1 26.81 68 LYS B C 1
ATOM 4232 O O . LYS B 1 68 ? 31.984 -1.957 -27.578 1 26.81 68 LYS B O 1
ATOM 4237 N N . GLN B 1 69 ? 30.156 -3.02 -27.516 1 26.3 69 GLN B N 1
ATOM 4238 C CA . GLN B 1 69 ? 29.547 -1.707 -27.359 1 26.3 69 GLN B CA 1
ATOM 4239 C C . GLN B 1 69 ? 29.453 -1.326 -25.875 1 26.3 69 GLN B C 1
ATOM 4241 O O . GLN B 1 69 ? 28.484 -1.681 -25.203 1 26.3 69 GLN B O 1
ATOM 4246 N N . GLY B 1 70 ? 30.484 -1.522 -25.109 1 26.91 70 GLY B N 1
ATOM 4247 C CA . GLY B 1 70 ? 30.688 -1.58 -23.672 1 26.91 70 GLY B CA 1
ATOM 4248 C C . GLY B 1 70 ? 30.297 -0.29 -22.969 1 26.91 70 GLY B C 1
ATOM 4249 O O . GLY B 1 70 ? 31.141 0.603 -22.797 1 26.91 70 GLY B O 1
ATOM 4250 N N . ASN B 1 71 ? 29.078 0.232 -23.328 1 25.59 71 ASN B N 1
ATOM 4251 C CA . ASN B 1 71 ? 28.734 1.532 -22.75 1 25.59 71 ASN B CA 1
ATOM 4252 C C . ASN B 1 71 ? 28.859 1.526 -21.234 1 25.59 71 ASN B C 1
ATOM 4254 O O . ASN B 1 71 ? 28.656 0.49 -20.594 1 25.59 71 ASN B O 1
ATOM 4258 N N . SER B 1 72 ? 29.531 2.506 -20.609 1 25.17 72 SER B N 1
ATOM 4259 C CA . SER B 1 72 ? 29.984 3.066 -19.344 1 25.17 72 SER B CA 1
ATOM 4260 C C . SER B 1 72 ? 28.828 3.266 -18.375 1 25.17 72 SER B C 1
ATOM 4262 O O . SER B 1 72 ? 28.125 4.273 -18.438 1 25.17 72 SER B O 1
ATOM 4264 N N . ALA B 1 73 ? 27.891 2.32 -18.25 1 26.03 73 ALA B N 1
ATOM 4265 C CA . ALA B 1 73 ? 26.797 2.676 -17.375 1 26.03 73 ALA B CA 1
ATOM 4266 C C . ALA B 1 73 ? 27.234 2.668 -15.906 1 26.03 73 ALA B C 1
ATOM 4268 O O . ALA B 1 73 ? 27.656 1.631 -15.383 1 26.03 73 ALA B O 1
ATOM 4269 N N . SER B 1 74 ? 28.109 3.654 -15.57 1 25.53 74 SER B N 1
ATOM 4270 C CA . SER B 1 74 ? 28.594 3.832 -14.195 1 25.53 74 SER B CA 1
ATOM 4271 C C . SER B 1 74 ? 27.422 4.102 -13.242 1 25.53 74 SER B C 1
ATOM 4273 O O . SER B 1 74 ? 26.531 4.875 -13.562 1 25.53 74 SER B O 1
ATOM 4275 N N . TYR B 1 75 ? 26.969 3.221 -12.43 1 27.84 75 TYR B N 1
ATOM 4276 C CA . TYR B 1 75 ? 25.828 3.15 -11.516 1 27.84 75 TYR B CA 1
ATOM 4277 C C . TYR B 1 75 ? 26.047 4.047 -10.305 1 27.84 75 TYR B C 1
ATOM 4279 O O . TYR B 1 75 ? 25.297 3.979 -9.328 1 27.84 75 TYR B O 1
ATOM 4287 N N . ASN B 1 76 ? 27.219 4.719 -10.148 1 25.81 76 ASN B N 1
ATOM 4288 C CA . ASN B 1 76 ? 27.375 5.438 -8.891 1 25.81 76 ASN B CA 1
ATOM 4289 C C . ASN B 1 76 ? 26.469 6.668 -8.836 1 25.81 76 ASN B C 1
ATOM 4291 O O . ASN B 1 76 ? 26.062 7.191 -9.875 1 25.81 76 ASN B O 1
ATOM 4295 N N . PHE B 1 77 ? 25.859 6.988 -7.691 1 28.91 77 PHE B N 1
ATOM 4296 C CA . PHE B 1 77 ? 25.141 8.25 -7.492 1 28.91 77 PHE B CA 1
ATOM 4297 C C . PHE B 1 77 ? 25.938 9.414 -8.07 1 28.91 77 PHE B C 1
ATOM 4299 O O . PHE B 1 77 ? 25.375 10.312 -8.688 1 28.91 77 PHE B O 1
ATOM 4306 N N . VAL B 1 78 ? 27.203 9.453 -7.785 1 30.61 78 VAL B N 1
ATOM 4307 C CA . VAL B 1 78 ? 28.047 10.477 -8.398 1 30.61 78 VAL B CA 1
ATOM 4308 C C . VAL B 1 78 ? 28 10.352 -9.922 1 30.61 78 VAL B C 1
ATOM 4310 O O . VAL B 1 78 ? 28 11.359 -10.633 1 30.61 78 VAL B O 1
ATOM 4313 N N . ASP B 1 79 ? 27.859 9.148 -10.305 1 31.72 79 ASP B N 1
ATOM 4314 C CA . ASP B 1 79 ? 27.797 8.984 -11.758 1 31.72 79 ASP B CA 1
ATOM 4315 C C . ASP B 1 79 ? 26.453 9.43 -12.312 1 31.72 79 ASP B C 1
ATOM 4317 O O . ASP B 1 79 ? 26.375 9.961 -13.422 1 31.72 79 ASP B O 1
ATOM 4321 N N . PHE B 1 80 ? 25.359 9.359 -11.523 1 32.06 80 PHE B N 1
ATOM 4322 C CA . PHE B 1 80 ? 24.078 9.914 -11.93 1 32.06 80 PHE B CA 1
ATOM 4323 C C . PHE B 1 80 ? 24.156 11.422 -12.07 1 32.06 80 PHE B C 1
ATOM 4325 O O . PHE B 1 80 ? 23.672 11.984 -13.055 1 32.06 80 PHE B O 1
ATOM 4332 N N . VAL B 1 81 ? 24.688 12.195 -11 1 33.84 81 VAL B N 1
ATOM 4333 C CA . VAL B 1 81 ? 24.891 13.633 -11.164 1 33.84 81 VAL B CA 1
ATOM 4334 C C . VAL B 1 81 ? 25.844 13.883 -12.328 1 33.84 81 VAL B C 1
ATOM 4336 O O . VAL B 1 81 ? 25.656 14.82 -13.109 1 33.84 81 VAL B O 1
ATOM 4339 N N . ARG B 1 82 ? 26.797 13.062 -12.438 1 30.39 82 ARG B N 1
ATOM 4340 C CA . ARG B 1 82 ? 27.734 13.312 -13.523 1 30.39 82 ARG B CA 1
ATOM 4341 C C . ARG B 1 82 ? 27.141 12.914 -14.867 1 30.39 82 ARG B C 1
ATOM 4343 O O . ARG B 1 82 ? 27.453 13.523 -15.891 1 30.39 82 ARG B O 1
ATOM 4350 N N . HIS B 1 83 ? 26.281 11.891 -14.82 1 32.34 83 HIS B N 1
ATOM 4351 C CA . HIS B 1 83 ? 25.656 11.547 -16.094 1 32.34 83 HIS B CA 1
ATOM 4352 C C . HIS B 1 83 ? 24.625 12.586 -16.5 1 32.34 83 HIS B C 1
ATOM 4354 O O . HIS B 1 83 ? 24.297 12.719 -17.688 1 32.34 83 HIS B O 1
ATOM 4360 N N . ARG B 1 84 ? 23.922 13.273 -15.602 1 32.78 84 ARG B N 1
ATOM 4361 C CA . ARG B 1 84 ? 23.141 14.438 -16.016 1 32.78 84 ARG B CA 1
ATOM 4362 C C . ARG B 1 84 ? 23.969 15.367 -16.891 1 32.78 84 ARG B C 1
ATOM 4364 O O . ARG B 1 84 ? 23.422 16.125 -17.688 1 32.78 84 ARG B O 1
ATOM 4371 N N . GLU B 1 85 ? 25.172 15.633 -16.438 1 31.2 85 GLU B N 1
ATOM 4372 C CA . GLU B 1 85 ? 25.906 16.531 -17.328 1 31.2 85 GLU B CA 1
ATOM 4373 C C . GLU B 1 85 ? 26.094 15.898 -18.703 1 31.2 85 GLU B C 1
ATOM 4375 O O . GLU B 1 85 ? 26.203 16.609 -19.703 1 31.2 85 GLU B O 1
ATOM 4380 N N . TYR B 1 86 ? 26.484 14.586 -18.688 1 29.88 86 TYR B N 1
ATOM 4381 C CA . TYR B 1 86 ? 26.625 14.109 -20.047 1 29.88 86 TYR B CA 1
ATOM 4382 C C . TYR B 1 86 ? 25.281 13.672 -20.625 1 29.88 86 TYR B C 1
ATOM 4384 O O . TYR B 1 86 ? 24.406 13.242 -19.875 1 29.88 86 TYR B O 1
ATOM 4392 N N . GLN B 1 87 ? 24.703 14.234 -21.719 1 30.23 87 GLN B N 1
ATOM 4393 C CA . GLN B 1 87 ? 23.531 14.234 -22.594 1 30.23 87 GLN B CA 1
ATOM 4394 C C . GLN B 1 87 ? 22.969 12.82 -22.75 1 30.23 87 GLN B C 1
ATOM 4396 O O . GLN B 1 87 ? 22.156 12.57 -23.641 1 30.23 87 GLN B O 1
ATOM 4401 N N . THR B 1 88 ? 23.609 11.734 -22.359 1 33.22 88 THR B N 1
ATOM 4402 C CA . THR B 1 88 ? 23.047 10.461 -22.781 1 33.22 88 THR B CA 1
ATOM 4403 C C . THR B 1 88 ? 21.828 10.102 -21.938 1 33.22 88 THR B C 1
ATOM 4405 O O . THR B 1 88 ? 21.859 10.172 -20.719 1 33.22 88 THR B O 1
ATOM 4408 N N . ALA B 1 89 ? 20.516 10.281 -22.438 1 29.78 89 ALA B N 1
ATOM 4409 C CA . ALA B 1 89 ? 19.125 10.266 -22 1 29.78 89 ALA B CA 1
ATOM 4410 C C . ALA B 1 89 ? 18.781 8.961 -21.281 1 29.78 89 ALA B C 1
ATOM 4412 O O . ALA B 1 89 ? 18.125 8.086 -21.859 1 29.78 89 ALA B O 1
ATOM 4413 N N . ARG B 1 90 ? 19.594 8.117 -20.844 1 33.28 90 ARG B N 1
ATOM 4414 C CA . ARG B 1 90 ? 18.953 6.992 -20.172 1 33.28 90 ARG B CA 1
ATOM 4415 C C . ARG B 1 90 ? 18.094 7.469 -19 1 33.28 90 ARG B C 1
ATOM 4417 O O . ARG B 1 90 ? 18.578 8.203 -18.141 1 33.28 90 ARG B O 1
ATOM 4424 N N . HIS B 1 91 ? 16.75 7.742 -19.094 1 30.83 91 HIS B N 1
ATOM 4425 C CA . HIS B 1 91 ? 15.789 8.148 -18.078 1 30.83 91 HIS B CA 1
ATOM 4426 C C . HIS B 1 91 ? 15.781 7.176 -16.906 1 30.83 91 HIS B C 1
ATOM 4428 O O . HIS B 1 91 ? 15.312 6.043 -17.031 1 30.83 91 HIS B O 1
ATOM 4434 N N . ILE B 1 92 ? 16.875 6.949 -16.312 1 35.56 92 ILE B N 1
ATOM 4435 C CA . ILE B 1 92 ? 16.719 6.227 -15.047 1 35.56 92 ILE B CA 1
ATOM 4436 C C . ILE B 1 92 ? 15.625 6.883 -14.203 1 35.56 92 ILE B C 1
ATOM 4438 O O . ILE B 1 92 ? 15.742 8.055 -13.828 1 35.56 92 ILE B O 1
ATOM 4442 N N . VAL B 1 93 ? 14.453 6.555 -14.375 1 39.53 93 VAL B N 1
ATOM 4443 C CA . VAL B 1 93 ? 13.367 7.023 -13.523 1 39.53 93 VAL B CA 1
ATOM 4444 C C . VAL B 1 93 ? 13.602 6.57 -12.086 1 39.53 93 VAL B C 1
ATOM 4446 O O . VAL B 1 93 ? 13.609 5.371 -11.797 1 39.53 93 VAL B O 1
ATOM 4449 N N . VAL B 1 94 ? 14.664 7.094 -11.461 1 44.88 94 VAL B N 1
ATOM 4450 C CA . VAL B 1 94 ? 14.75 6.867 -10.023 1 44.88 94 VAL B CA 1
ATOM 4451 C C . VAL B 1 94 ? 13.508 7.441 -9.336 1 44.88 94 VAL B C 1
ATOM 4453 O O . VAL B 1 94 ? 13.18 8.609 -9.516 1 44.88 94 VAL B O 1
ATOM 4456 N N . SER B 1 95 ? 12.766 6.551 -8.742 1 59.22 95 SER B N 1
ATOM 4457 C CA . SER B 1 95 ? 11.609 7 -7.98 1 59.22 95 SER B CA 1
ATOM 4458 C C . SER B 1 95 ? 12.008 7.965 -6.871 1 59.22 95 SER B C 1
ATOM 4460 O O . SER B 1 95 ? 13.07 7.816 -6.27 1 59.22 95 SER B O 1
ATOM 4462 N N . PRO B 1 96 ? 11.57 9.117 -6.855 1 61.66 96 PRO B N 1
ATOM 4463 C CA . PRO B 1 96 ? 11.828 10.078 -5.781 1 61.66 96 PRO B CA 1
ATOM 4464 C C . PRO B 1 96 ? 11.922 9.422 -4.41 1 61.66 96 PRO B C 1
ATOM 4466 O O . PRO B 1 96 ? 12.688 9.875 -3.551 1 61.66 96 PRO B O 1
ATOM 4469 N N . GLU B 1 97 ? 11.352 8.344 -4.316 1 73.5 97 GLU B N 1
ATOM 4470 C CA . GLU B 1 97 ? 11.375 7.652 -3.033 1 73.5 97 GLU B CA 1
ATOM 4471 C C . GLU B 1 97 ? 12.742 7.035 -2.764 1 73.5 97 GLU B C 1
ATOM 4473 O O . GLU B 1 97 ? 13.203 7.016 -1.622 1 73.5 97 GLU B O 1
ATOM 4478 N N . TYR B 1 98 ? 13.359 6.727 -3.807 1 74.94 98 TYR B N 1
ATOM 4479 C CA . TYR B 1 98 ? 14.688 6.148 -3.637 1 74.94 98 TYR B CA 1
ATOM 4480 C C . TYR B 1 98 ? 15.688 7.211 -3.195 1 74.94 98 TYR B C 1
ATOM 4482 O O . TYR B 1 98 ? 16.531 6.957 -2.326 1 74.94 98 TYR B O 1
ATOM 4490 N N . GLY B 1 99 ? 15.586 8.352 -3.775 1 77.62 99 GLY B N 1
ATOM 4491 C CA . GLY B 1 99 ? 16.484 9.438 -3.41 1 77.62 99 GLY B CA 1
ATOM 4492 C C . GLY B 1 99 ? 16.344 9.859 -1.958 1 77.62 99 GLY B C 1
ATOM 4493 O O . GLY B 1 99 ? 17.344 10 -1.251 1 77.62 99 GLY B O 1
ATOM 4494 N N . ASN B 1 100 ? 15.188 10.016 -1.561 1 85.38 100 ASN B N 1
ATOM 4495 C CA . ASN B 1 100 ? 14.914 10.422 -0.186 1 85.38 100 ASN B CA 1
ATOM 4496 C C . ASN B 1 100 ? 15.406 9.375 0.815 1 85.38 100 ASN B C 1
ATOM 4498 O O . ASN B 1 100 ? 16.078 9.719 1.793 1 85.38 100 ASN B O 1
ATOM 4502 N N . ARG B 1 101 ? 15.102 8.188 0.524 1 87.25 101 ARG B N 1
ATOM 4503 C CA . ARG B 1 101 ? 15.539 7.113 1.408 1 87.25 101 ARG B CA 1
ATOM 4504 C C . ARG B 1 101 ? 17.062 7.051 1.481 1 87.25 101 ARG B C 1
ATOM 4506 O O . ARG B 1 101 ? 17.625 6.871 2.561 1 87.25 101 ARG B O 1
ATOM 4513 N N . HIS B 1 102 ? 17.672 7.254 0.399 1 86.44 102 HIS B N 1
ATOM 4514 C CA . HIS B 1 102 ? 19.125 7.219 0.35 1 86.44 102 HIS B CA 1
ATOM 4515 C C . HIS B 1 102 ? 19.734 8.344 1.184 1 86.44 102 HIS B C 1
ATOM 4517 O O . HIS B 1 102 ? 20.672 8.117 1.954 1 86.44 102 HIS B O 1
ATOM 4523 N N . ILE B 1 103 ? 19.203 9.445 1.021 1 88.75 103 ILE B N 1
ATOM 4524 C CA . ILE B 1 103 ? 19.703 10.609 1.753 1 88.75 103 ILE B CA 1
ATOM 4525 C C . ILE B 1 103 ? 19.562 10.367 3.254 1 88.75 103 ILE B C 1
ATOM 4527 O O . ILE B 1 103 ? 20.469 10.672 4.027 1 88.75 103 ILE B O 1
ATOM 4531 N N . LEU B 1 104 ? 18.484 9.812 3.613 1 91.12 104 LEU B N 1
ATOM 4532 C CA . LEU B 1 104 ? 18.203 9.562 5.023 1 91.12 104 LEU B CA 1
ATOM 4533 C C . LEU B 1 104 ? 19.109 8.461 5.566 1 91.12 104 LEU B C 1
ATOM 4535 O O . LEU B 1 104 ? 19.766 8.633 6.598 1 91.12 104 LEU B O 1
ATOM 4539 N N . THR B 1 105 ? 19.266 7.398 4.871 1 90.06 105 THR B N 1
ATOM 4540 C CA . THR B 1 105 ? 19.969 6.23 5.387 1 90.06 105 THR B CA 1
ATOM 4541 C C . THR B 1 105 ? 21.484 6.438 5.332 1 90.06 105 THR B C 1
ATOM 4543 O O . THR B 1 105 ? 22.234 5.77 6.047 1 90.06 105 THR B O 1
ATOM 4546 N N . HIS B 1 106 ? 21.891 7.355 4.516 1 88.44 106 HIS B N 1
ATOM 4547 C CA . HIS B 1 106 ? 23.328 7.645 4.453 1 88.44 106 HIS B CA 1
ATOM 4548 C C . HIS B 1 106 ? 23.656 8.922 5.211 1 88.44 106 HIS B C 1
ATOM 4550 O O . HIS B 1 106 ? 24.75 9.469 5.059 1 88.44 106 HIS B O 1
ATOM 4556 N N . GLU B 1 107 ? 22.688 9.383 5.898 1 88.81 107 GLU B N 1
ATOM 4557 C CA . GLU B 1 107 ? 22.859 10.5 6.82 1 88.81 107 GLU B CA 1
ATOM 4558 C C . GLU B 1 107 ? 23.438 11.719 6.102 1 88.81 107 GLU B C 1
ATOM 4560 O O . GLU B 1 107 ? 24.406 12.328 6.57 1 88.81 107 GLU B O 1
ATOM 4565 N N . LEU B 1 108 ? 22.859 11.938 5.008 1 87.88 108 LEU B N 1
ATOM 4566 C CA . LEU B 1 108 ? 23.359 13.008 4.168 1 87.88 108 LEU B CA 1
ATOM 4567 C C . LEU B 1 108 ? 22.703 14.336 4.516 1 87.88 108 LEU B C 1
ATOM 4569 O O . LEU B 1 108 ? 23.141 15.398 4.074 1 87.88 108 LEU B O 1
ATOM 4573 N N . PHE B 1 109 ? 21.734 14.359 5.344 1 92.94 109 PHE B N 1
ATOM 4574 C CA . PHE B 1 109 ? 21.078 15.594 5.766 1 92.94 109 PHE B CA 1
ATOM 4575 C C . PHE B 1 109 ? 21.953 16.359 6.754 1 92.94 109 PHE B C 1
ATOM 4577 O O . PHE B 1 109 ? 22.391 15.805 7.766 1 92.94 109 PHE B O 1
ATOM 4584 N N . LYS B 1 110 ? 22.156 17.516 6.414 1 94.94 110 LYS B N 1
ATOM 4585 C CA . LYS B 1 110 ? 22.828 18.453 7.316 1 94.94 110 LYS B CA 1
ATOM 4586 C C . LYS B 1 110 ? 21.953 19.656 7.613 1 94.94 110 LYS B C 1
ATOM 4588 O O . LYS B 1 110 ? 21.328 20.219 6.711 1 94.94 110 LYS B O 1
ATOM 4593 N N . GLU B 1 111 ? 21.969 19.984 8.844 1 97.56 111 GLU B N 1
ATOM 4594 C CA . GLU B 1 111 ? 21.094 21.094 9.25 1 97.56 111 GLU B CA 1
ATOM 4595 C C . GLU B 1 111 ? 21.75 22.438 8.953 1 97.56 111 GLU B C 1
ATOM 4597 O O . GLU B 1 111 ? 22.953 22.625 9.211 1 97.56 111 GLU B O 1
ATOM 4602 N N . ASN B 1 112 ? 21.047 23.312 8.375 1 97 112 ASN B N 1
ATOM 4603 C CA . ASN B 1 112 ? 21.344 24.75 8.312 1 97 112 ASN B CA 1
ATOM 4604 C C . ASN B 1 112 ? 20.344 25.547 9.156 1 97 112 ASN B C 1
ATOM 4606 O O . ASN B 1 112 ? 19.234 25.828 8.703 1 97 112 ASN B O 1
ATOM 4610 N N . PRO B 1 113 ? 20.75 25.922 10.375 1 96.88 113 PRO B N 1
ATOM 4611 C CA . PRO B 1 113 ? 19.828 26.656 11.242 1 96.88 113 PRO B CA 1
ATOM 4612 C C . PRO B 1 113 ? 19.438 28.016 10.672 1 96.88 113 PRO B C 1
ATOM 4614 O O . PRO B 1 113 ? 20.266 28.688 10.039 1 96.88 113 PRO B O 1
ATOM 4617 N N . ILE B 1 114 ? 18.297 28.422 10.906 1 97.38 114 ILE B N 1
ATOM 4618 C CA . ILE B 1 114 ? 17.75 29.672 10.414 1 97.38 114 ILE B CA 1
ATOM 4619 C C . ILE B 1 114 ? 17.438 30.609 11.586 1 97.38 114 ILE B C 1
ATOM 4621 O O . ILE B 1 114 ? 16.797 30.203 12.555 1 97.38 114 ILE B O 1
ATOM 4625 N N . ASN B 1 115 ? 17.844 31.781 11.484 1 94.81 115 ASN B N 1
ATOM 4626 C CA . ASN B 1 115 ? 17.531 32.812 12.484 1 94.81 115 ASN B CA 1
ATOM 4627 C C . ASN B 1 115 ? 16.234 33.531 12.148 1 94.81 115 ASN B C 1
ATOM 4629 O O . ASN B 1 115 ? 16.156 34.25 11.156 1 94.81 115 ASN B O 1
ATOM 4633 N N . LEU B 1 116 ? 15.289 33.406 13.039 1 96.25 116 LEU B N 1
ATOM 4634 C CA . LEU B 1 116 ? 13.992 34 12.766 1 96.25 116 LEU B CA 1
ATOM 4635 C C . LEU B 1 116 ? 13.797 35.25 13.594 1 96.25 116 LEU B C 1
ATOM 4637 O O . LEU B 1 116 ? 12.703 35.812 13.609 1 96.25 116 LEU B O 1
ATOM 4641 N N . GLY B 1 117 ? 14.805 35.656 14.297 1 91.94 117 GLY B N 1
ATOM 4642 C CA . GLY B 1 117 ? 14.703 36.844 15.117 1 91.94 117 GLY B CA 1
ATOM 4643 C C . GLY B 1 117 ? 13.758 36.688 16.297 1 91.94 117 GLY B C 1
ATOM 4644 O O . GLY B 1 117 ? 13.859 35.719 17.047 1 91.94 117 GLY B O 1
ATOM 4645 N N . HIS B 1 118 ? 12.82 37.594 16.453 1 90.75 118 HIS B N 1
ATOM 4646 C CA . HIS B 1 118 ? 11.992 37.594 17.656 1 90.75 118 HIS B CA 1
ATOM 4647 C C . HIS B 1 118 ? 10.625 36.969 17.391 1 90.75 118 HIS B C 1
ATOM 4649 O O . HIS B 1 118 ? 9.703 37.125 18.188 1 90.75 118 HIS B O 1
ATOM 4655 N N . VAL B 1 119 ? 10.586 36.344 16.344 1 93.44 119 VAL B N 1
ATOM 4656 C CA . VAL B 1 119 ? 9.352 35.625 16.031 1 93.44 119 VAL B CA 1
ATOM 4657 C C . VAL B 1 119 ? 9.117 34.531 17.078 1 93.44 119 VAL B C 1
ATOM 4659 O O . VAL B 1 119 ? 10.07 33.938 17.562 1 93.44 119 VAL B O 1
ATOM 4662 N N . ASN B 1 120 ? 7.875 34.438 17.5 1 95.19 120 ASN B N 1
ATOM 4663 C CA . ASN B 1 120 ? 7.531 33.375 18.422 1 95.19 120 ASN B CA 1
ATOM 4664 C C . ASN B 1 120 ? 7.348 32.031 17.703 1 95.19 120 ASN B C 1
ATOM 4666 O O . ASN B 1 120 ? 7.727 31.906 16.531 1 95.19 120 ASN B O 1
ATOM 4670 N N . LYS B 1 121 ? 6.957 31.016 18.328 1 97.12 121 LYS B N 1
ATOM 4671 C CA . LYS B 1 121 ? 6.875 29.641 17.875 1 97.12 121 LYS B CA 1
ATOM 4672 C C . LYS B 1 121 ? 6.328 29.562 16.453 1 97.12 121 LYS B C 1
ATOM 4674 O O . LYS B 1 121 ? 5.445 30.344 16.078 1 97.12 121 LYS B O 1
ATOM 4679 N N . VAL B 1 122 ? 6.871 28.641 15.625 1 98.5 122 VAL B N 1
ATOM 4680 C CA . VAL B 1 122 ? 6.371 28.344 14.289 1 98.5 122 VAL B CA 1
ATOM 4681 C C . VAL B 1 122 ? 5.453 27.125 14.344 1 98.5 122 VAL B C 1
ATOM 4683 O O . VAL B 1 122 ? 5.879 26.031 14.734 1 98.5 122 VAL B O 1
ATOM 4686 N N . PHE B 1 123 ? 4.254 27.25 13.812 1 98.31 123 PHE B N 1
ATOM 4687 C CA . PHE B 1 123 ? 3.273 26.188 14.008 1 98.31 123 PHE B CA 1
ATOM 4688 C C . PHE B 1 123 ? 3.029 25.422 12.711 1 98.31 123 PHE B C 1
ATOM 4690 O O . PHE B 1 123 ? 2.607 24.266 12.734 1 98.31 123 PHE B O 1
ATOM 4697 N N . CYS B 1 124 ? 3.182 26.047 11.594 1 98.62 124 CYS B N 1
ATOM 4698 C CA . CYS B 1 124 ? 2.889 25.406 10.312 1 98.62 124 CYS B CA 1
ATOM 4699 C C . CYS B 1 124 ? 3.824 25.922 9.227 1 98.62 124 CYS B C 1
ATOM 4701 O O . CYS B 1 124 ? 4.398 27 9.352 1 98.62 124 CYS B O 1
ATOM 4703 N N . SER B 1 125 ? 3.982 25.156 8.211 1 98.81 125 SER B N 1
ATOM 4704 C CA . SER B 1 125 ? 4.891 25.516 7.129 1 98.81 125 SER B CA 1
ATOM 4705 C C . SER B 1 125 ? 4.555 24.766 5.844 1 98.81 125 SER B C 1
ATOM 4707 O O . SER B 1 125 ? 3.904 23.719 5.883 1 98.81 125 SER B O 1
ATOM 4709 N N . GLN B 1 126 ? 4.922 25.406 4.734 1 98.31 126 GLN B N 1
ATOM 4710 C CA . GLN B 1 126 ? 4.816 24.812 3.402 1 98.31 126 GLN B CA 1
ATOM 4711 C C . GLN B 1 126 ? 5.875 25.391 2.465 1 98.31 126 GLN B C 1
ATOM 4713 O O . GLN B 1 126 ? 6.219 26.578 2.555 1 98.31 126 GLN B O 1
ATOM 4718 N N . TRP B 1 127 ? 6.387 24.562 1.562 1 98.25 127 TRP B N 1
ATOM 4719 C CA . TRP B 1 127 ? 7.234 25.078 0.491 1 98.25 127 TRP B CA 1
ATOM 4720 C C . TRP B 1 127 ? 6.398 25.734 -0.598 1 98.25 127 TRP B C 1
ATOM 4722 O O . TRP B 1 127 ? 5.438 25.141 -1.099 1 98.25 127 TRP B O 1
ATOM 4732 N N . LEU B 1 128 ? 6.707 26.953 -0.918 1 97.31 128 LEU B N 1
ATOM 4733 C CA . LEU B 1 128 ? 6.02 27.656 -1.993 1 97.31 128 LEU B CA 1
ATOM 4734 C C . LEU B 1 128 ? 6.637 27.312 -3.348 1 97.31 128 LEU B C 1
ATOM 4736 O O . LEU B 1 128 ? 5.941 27.312 -4.367 1 97.31 128 LEU B O 1
ATOM 4740 N N . SER B 1 129 ? 7.848 27.203 -3.344 1 94.44 129 SER B N 1
ATOM 4741 C CA . SER B 1 129 ? 8.688 26.875 -4.492 1 94.44 129 SER B CA 1
ATOM 4742 C C . SER B 1 129 ? 9.977 26.188 -4.051 1 94.44 129 SER B C 1
ATOM 4744 O O . SER B 1 129 ? 10.109 25.797 -2.893 1 94.44 129 SER B O 1
ATOM 4746 N N . ASP B 1 130 ? 10.867 26.062 -5.043 1 91.81 130 ASP B N 1
ATOM 4747 C CA . ASP B 1 130 ? 12.156 25.453 -4.715 1 91.81 130 ASP B CA 1
ATOM 4748 C C . ASP B 1 130 ? 13.023 26.438 -3.92 1 91.81 130 ASP B C 1
ATOM 4750 O O . ASP B 1 130 ? 14.031 26.031 -3.332 1 91.81 130 ASP B O 1
ATOM 4754 N N . ARG B 1 131 ? 12.523 27.656 -3.766 1 94.88 131 ARG B N 1
ATOM 4755 C CA . ARG B 1 131 ? 13.398 28.656 -3.15 1 94.88 131 ARG B CA 1
ATOM 4756 C C . ARG B 1 131 ? 12.758 29.25 -1.9 1 94.88 131 ARG B C 1
ATOM 4758 O O . ARG B 1 131 ? 13.438 29.875 -1.09 1 94.88 131 ARG B O 1
ATOM 4765 N N . GLN B 1 132 ? 11.492 29 -1.759 1 97.69 132 GLN B N 1
ATOM 4766 C CA . GLN B 1 132 ? 10.82 29.734 -0.694 1 97.69 132 GLN B CA 1
ATOM 4767 C C . GLN B 1 132 ? 10.008 28.797 0.195 1 97.69 132 GLN B C 1
ATOM 4769 O O . GLN B 1 132 ? 9.367 27.859 -0.297 1 97.69 132 GLN B O 1
ATOM 4774 N N . VAL B 1 133 ? 10.055 29.094 1.479 1 98.5 133 VAL B N 1
ATOM 4775 C CA . VAL B 1 133 ? 9.227 28.438 2.475 1 98.5 133 VAL B CA 1
ATOM 4776 C C . VAL B 1 133 ? 8.359 29.469 3.197 1 98.5 133 VAL B C 1
ATOM 4778 O O . VAL B 1 133 ? 8.844 30.516 3.605 1 98.5 133 VAL B O 1
ATOM 4781 N N . VAL B 1 134 ? 7.109 29.203 3.271 1 98.69 134 VAL B N 1
ATOM 4782 C CA . VAL B 1 134 ? 6.188 30.047 4.02 1 98.69 134 VAL B CA 1
ATOM 4783 C C . VAL B 1 134 ? 5.812 29.359 5.332 1 98.69 134 VAL B C 1
ATOM 4785 O O . VAL B 1 134 ? 5.707 28.141 5.398 1 98.69 134 VAL B O 1
ATOM 4788 N N . PHE B 1 135 ? 5.652 30.125 6.414 1 98.69 135 PHE B N 1
ATOM 4789 C CA . PHE B 1 135 ? 5.25 29.516 7.68 1 98.69 135 PHE B CA 1
ATOM 4790 C C . PHE B 1 135 ? 4.477 30.516 8.531 1 98.69 135 PHE B C 1
ATOM 4792 O O . PHE B 1 135 ? 4.617 31.734 8.359 1 98.69 135 PHE B O 1
ATOM 4799 N N . GLY B 1 136 ? 3.582 30.016 9.375 1 98.38 136 GLY B N 1
ATOM 4800 C CA . GLY B 1 136 ? 2.797 30.781 10.328 1 98.38 136 GLY B CA 1
ATOM 4801 C C . GLY B 1 136 ? 3.291 30.656 11.758 1 98.38 136 GLY B C 1
ATOM 4802 O O . GLY B 1 136 ? 3.75 29.594 12.164 1 98.38 136 GLY B O 1
ATOM 4803 N N . THR B 1 137 ? 3.096 31.719 12.523 1 97.44 137 THR B N 1
ATOM 4804 C CA . THR B 1 137 ? 3.697 31.766 13.852 1 97.44 137 THR B CA 1
ATOM 4805 C C . THR B 1 137 ? 2.631 31.984 14.922 1 97.44 137 THR B C 1
ATOM 4807 O O . THR B 1 137 ? 1.502 32.375 14.609 1 97.44 137 THR B O 1
ATOM 4810 N N . LYS B 1 138 ? 3.014 31.75 16.141 1 95.94 138 LYS B N 1
ATOM 4811 C CA . LYS B 1 138 ? 2.139 31.969 17.297 1 95.94 138 LYS B CA 1
ATOM 4812 C C . LYS B 1 138 ? 1.815 33.469 17.453 1 95.94 138 LYS B C 1
ATOM 4814 O O . LYS B 1 138 ? 0.753 33.812 17.969 1 95.94 138 LYS B O 1
ATOM 4819 N N . CYS B 1 139 ? 2.719 34.344 17.062 1 93.44 139 CYS B N 1
ATOM 4820 C CA . CYS B 1 139 ? 2.494 35.781 17.172 1 93.44 139 CYS B CA 1
ATOM 4821 C C . CYS B 1 139 ? 1.722 36.281 15.961 1 93.44 139 CYS B C 1
ATOM 4823 O O . CYS B 1 139 ? 1.78 37.469 15.656 1 93.44 139 CYS B O 1
ATOM 4825 N N . ASN B 1 140 ? 1.137 35.469 15.203 1 93.94 140 ASN B N 1
ATOM 4826 C CA . ASN B 1 140 ? 0.186 35.75 14.141 1 93.94 140 ASN B CA 1
ATOM 4827 C C . ASN B 1 140 ? 0.869 36.438 12.945 1 93.94 140 ASN B C 1
ATOM 4829 O O . ASN B 1 140 ? 0.321 37.344 12.359 1 93.94 140 ASN B O 1
ATOM 4833 N N . LYS B 1 141 ? 2.025 36 12.633 1 95.75 141 LYS B N 1
ATOM 4834 C CA . LYS B 1 141 ? 2.764 36.5 11.484 1 95.75 141 LYS B CA 1
ATOM 4835 C C . LYS B 1 141 ? 2.902 35.406 10.406 1 95.75 141 LYS B C 1
ATOM 4837 O O . LYS B 1 141 ? 3.215 34.281 10.711 1 95.75 141 LYS B O 1
ATOM 4842 N N . LEU B 1 142 ? 2.602 35.812 9.211 1 97.69 142 LEU B N 1
ATOM 4843 C CA . LEU B 1 142 ? 2.902 35 8.039 1 97.69 142 LEU B CA 1
ATOM 4844 C C . LEU B 1 142 ? 4.254 35.375 7.445 1 97.69 142 LEU B C 1
ATOM 4846 O O . LEU B 1 142 ? 4.445 36.531 7.012 1 97.69 142 LEU B O 1
ATOM 4850 N N . MET B 1 143 ? 5.148 34.438 7.48 1 98.19 143 MET B N 1
ATOM 4851 C CA . MET B 1 143 ? 6.523 34.719 7.082 1 98.19 143 MET B CA 1
ATOM 4852 C C . MET B 1 143 ? 6.926 33.906 5.867 1 98.19 143 MET B C 1
ATOM 4854 O O . MET B 1 143 ? 6.477 32.75 5.715 1 98.19 143 MET B O 1
ATOM 4858 N N . VAL B 1 144 ? 7.75 34.5 5.008 1 98.38 144 VAL B N 1
ATOM 4859 C CA . VAL B 1 144 ? 8.336 33.781 3.869 1 98.38 144 VAL B CA 1
ATOM 4860 C C . VAL B 1 144 ? 9.859 33.844 3.951 1 98.38 144 VAL B C 1
ATOM 4862 O O . VAL B 1 144 ? 10.438 34.938 4.102 1 98.38 144 VAL B O 1
ATOM 4865 N N . TYR B 1 145 ? 10.461 32.719 3.906 1 98.06 145 TYR B N 1
ATOM 4866 C CA . TYR B 1 145 ? 11.914 32.594 3.928 1 98.06 145 TYR B CA 1
ATOM 4867 C C . TYR B 1 145 ? 12.445 32.156 2.568 1 98.06 145 TYR B C 1
ATOM 4869 O O . TYR B 1 145 ? 11.977 31.172 1.996 1 98.06 145 TYR B O 1
ATOM 4877 N N . ASP B 1 146 ? 13.391 32.906 2.055 1 97.06 146 ASP B N 1
ATOM 4878 C CA . ASP B 1 146 ? 14.094 32.531 0.831 1 97.06 146 ASP B CA 1
ATOM 4879 C C . ASP B 1 146 ? 15.375 31.766 1.145 1 97.06 146 ASP B C 1
ATOM 4881 O O . ASP B 1 146 ? 16.297 32.312 1.753 1 97.06 146 ASP B O 1
ATOM 4885 N N . VAL B 1 147 ? 15.453 30.594 0.687 1 95.56 147 VAL B N 1
ATOM 4886 C CA . VAL B 1 147 ? 16.531 29.688 1.08 1 95.56 147 VAL B CA 1
ATOM 4887 C C . VAL B 1 147 ? 17.828 30.109 0.415 1 95.56 147 VAL B C 1
ATOM 4889 O O . VAL B 1 147 ? 18.922 29.797 0.905 1 95.56 147 VAL B O 1
ATOM 4892 N N . GLN B 1 148 ? 17.812 30.812 -0.641 1 93 148 GLN B N 1
ATOM 4893 C CA . GLN B 1 148 ? 19 31.25 -1.355 1 93 148 GLN B CA 1
ATOM 4894 C C . GLN B 1 148 ? 19.547 32.562 -0.791 1 93 148 GLN B C 1
ATOM 4896 O O . GLN B 1 148 ? 20.719 32.656 -0.451 1 93 148 GLN B O 1
ATOM 4901 N N . THR B 1 149 ? 18.719 33.469 -0.662 1 95.25 149 THR B N 1
ATOM 4902 C CA . THR B 1 149 ? 19.141 34.781 -0.189 1 95.25 149 THR B CA 1
ATOM 4903 C C . THR B 1 149 ? 19.172 34.844 1.336 1 95.25 149 THR B C 1
ATOM 4905 O O . THR B 1 149 ? 19.75 35.75 1.928 1 95.25 149 THR B O 1
ATOM 4908 N N . ARG B 1 150 ? 18.484 33.938 2.002 1 94.88 150 ARG B N 1
ATOM 4909 C CA . ARG B 1 150 ? 18.359 33.812 3.451 1 94.88 150 ARG B CA 1
ATOM 4910 C C . ARG B 1 150 ? 17.609 35.031 4.027 1 94.88 150 ARG B C 1
ATOM 4912 O O . ARG B 1 150 ? 17.859 35.438 5.156 1 94.88 150 ARG B O 1
ATOM 4919 N N . LYS B 1 151 ? 16.812 35.562 3.18 1 95.62 151 LYS B N 1
ATOM 4920 C CA . LYS B 1 151 ? 16 36.719 3.617 1 95.62 151 LYS B CA 1
ATOM 4921 C C . LYS B 1 151 ? 14.648 36.25 4.148 1 95.62 151 LYS B C 1
ATOM 4923 O O . LYS B 1 151 ? 14.055 35.312 3.615 1 95.62 151 LYS B O 1
ATOM 4928 N N . LEU B 1 152 ? 14.219 36.969 5.176 1 96.31 152 LEU B N 1
ATOM 4929 C CA . LEU B 1 152 ? 12.93 36.719 5.805 1 96.31 152 LEU B CA 1
ATOM 4930 C C . LEU B 1 152 ? 11.977 37.906 5.562 1 96.31 152 LEU B C 1
ATOM 4932 O O . LEU B 1 152 ? 12.297 39.031 5.91 1 96.31 152 LEU B O 1
ATOM 4936 N N . ASP B 1 153 ? 10.844 37.625 4.941 1 96.5 153 ASP B N 1
ATOM 4937 C CA . ASP B 1 153 ? 9.844 38.656 4.672 1 96.5 153 ASP B CA 1
ATOM 4938 C C . ASP B 1 153 ? 8.523 38.344 5.379 1 96.5 153 ASP B C 1
ATOM 4940 O O . ASP B 1 153 ? 8.102 37.188 5.438 1 96.5 153 ASP B O 1
ATOM 4944 N N . GLN B 1 154 ? 7.965 39.375 5.914 1 97.06 154 GLN B N 1
ATOM 4945 C CA . GLN B 1 154 ? 6.641 39.219 6.504 1 97.06 154 GLN B CA 1
ATOM 4946 C C . GLN B 1 154 ? 5.547 39.594 5.512 1 97.06 154 GLN B C 1
ATOM 4948 O O . GLN B 1 154 ? 5.617 40.656 4.879 1 97.06 154 GLN B O 1
ATOM 4953 N N . ILE B 1 155 ? 4.59 38.781 5.348 1 97.06 155 ILE B N 1
ATOM 4954 C CA . ILE B 1 155 ? 3.438 39.062 4.5 1 97.06 155 ILE B CA 1
ATOM 4955 C C . ILE B 1 155 ? 2.322 39.688 5.336 1 97.06 155 ILE B C 1
ATOM 4957 O O . ILE B 1 155 ? 1.944 39.125 6.379 1 97.06 155 ILE B O 1
ATOM 4961 N N . PRO B 1 156 ? 1.801 40.781 4.883 1 94.94 156 PRO B N 1
ATOM 4962 C CA . PRO B 1 156 ? 0.722 41.406 5.656 1 94.94 156 PRO B CA 1
ATOM 4963 C C . PRO B 1 156 ? -0.498 40.5 5.797 1 94.94 156 PRO B C 1
ATOM 4965 O O . PRO B 1 156 ? -0.92 39.875 4.82 1 94.94 156 PRO B O 1
ATOM 4968 N N . SER B 1 157 ? -0.981 40.438 6.969 1 94 157 SER B N 1
ATOM 4969 C CA . SER B 1 157 ? -2.195 39.656 7.203 1 94 157 SER B CA 1
ATOM 4970 C C . SER B 1 157 ? -3.422 40.375 6.637 1 94 157 SER B C 1
ATOM 4972 O O . SER B 1 157 ? -3.496 41.594 6.648 1 94 157 SER B O 1
ATOM 4974 N N . LEU B 1 158 ? -4.332 39.594 6.219 1 94.12 158 LEU B N 1
ATOM 4975 C CA . LEU B 1 158 ? -5.574 40.156 5.711 1 94.12 158 LEU B CA 1
ATOM 4976 C C . LEU B 1 158 ? -6.535 40.469 6.852 1 94.12 158 LEU B C 1
ATOM 4978 O O . LEU B 1 158 ? -6.656 39.688 7.801 1 94.12 158 LEU B O 1
ATOM 4982 N N . ILE B 1 159 ? -7.195 41.594 6.715 1 92 159 ILE B N 1
ATOM 4983 C CA . ILE B 1 159 ? -8.039 42.094 7.793 1 92 159 ILE B CA 1
ATOM 4984 C C . ILE B 1 159 ? -9.508 41.844 7.461 1 92 159 ILE B C 1
ATOM 4986 O O . ILE B 1 159 ? -9.953 42.094 6.34 1 92 159 ILE B O 1
ATOM 4990 N N . SER B 1 160 ? -10.188 41.312 8.453 1 91.19 160 SER B N 1
ATOM 4991 C CA . SER B 1 160 ? -11.617 41.094 8.312 1 91.19 160 SER B CA 1
ATOM 4992 C C . SER B 1 160 ? -12.391 42.406 8.352 1 91.19 160 SER B C 1
ATOM 4994 O O . SER B 1 160 ? -11.938 43.375 8.945 1 91.19 160 SER B O 1
ATOM 4996 N N . ARG B 1 161 ? -13.633 42.406 7.766 1 83.44 161 ARG B N 1
ATOM 4997 C CA . ARG B 1 161 ? -14.492 43.594 7.785 1 83.44 161 ARG B CA 1
ATOM 4998 C C . ARG B 1 161 ? -14.977 43.906 9.195 1 83.44 161 ARG B C 1
ATOM 5000 O O . ARG B 1 161 ? -15.125 45.062 9.578 1 83.44 161 ARG B O 1
ATOM 5007 N N . SER B 1 162 ? -15.312 42.688 9.898 1 68.19 162 SER B N 1
ATOM 5008 C CA . SER B 1 162 ? -15.891 42.844 11.227 1 68.19 162 SER B CA 1
ATOM 5009 C C . SER B 1 162 ? -14.82 43.219 12.258 1 68.19 162 SER B C 1
ATOM 5011 O O . SER B 1 162 ? -15.141 43.5 13.414 1 68.19 162 SER B O 1
ATOM 5013 N N . GLU B 1 163 ? -13.602 43.062 11.945 1 65.38 163 GLU B N 1
ATOM 5014 C CA . GLU B 1 163 ? -12.555 43.25 12.945 1 65.38 163 GLU B CA 1
ATOM 5015 C C . GLU B 1 163 ? -12.469 44.719 13.391 1 65.38 163 GLU B C 1
ATOM 5017 O O . GLU B 1 163 ? -12.305 45.625 12.562 1 65.38 163 GLU B O 1
ATOM 5022 N N . LEU B 1 164 ? -13.062 44.906 14.578 1 53.94 164 LEU B N 1
ATOM 5023 C CA . LEU B 1 164 ? -12.891 46.188 15.242 1 53.94 164 LEU B CA 1
ATOM 5024 C C . LEU B 1 164 ? -11.414 46.469 15.531 1 53.94 164 LEU B C 1
ATOM 5026 O O . LEU B 1 164 ? -10.664 45.531 15.852 1 53.94 164 LEU B O 1
ATOM 5030 N N . PRO B 1 165 ? -10.938 47.594 15.172 1 50.53 165 PRO B N 1
ATOM 5031 C CA . PRO B 1 165 ? -9.523 47.969 15.336 1 50.53 165 PRO B CA 1
ATOM 5032 C C . PRO B 1 165 ? -8.922 47.406 16.625 1 50.53 165 PRO B C 1
ATOM 5034 O O . PRO B 1 165 ? -7.746 47.031 16.656 1 50.53 165 PRO B O 1
ATOM 5037 N N . ASN B 1 166 ? -9.508 47.75 17.766 1 45.72 166 ASN B N 1
ATOM 5038 C CA . ASN B 1 166 ? -8.898 47.656 19.094 1 45.72 166 ASN B CA 1
ATOM 5039 C C . ASN B 1 166 ? -9.023 46.25 19.688 1 45.72 166 ASN B C 1
ATOM 5041 O O . ASN B 1 166 ? -8.984 46.094 20.906 1 45.72 166 ASN B O 1
ATOM 5045 N N . SER B 1 167 ? -9.477 45.312 19.016 1 49.41 167 SER B N 1
ATOM 5046 C CA . SER B 1 167 ? -9.641 44.094 19.797 1 49.41 167 SER B CA 1
ATOM 5047 C C . SER B 1 167 ? -8.289 43.438 20.062 1 49.41 167 SER B C 1
ATOM 5049 O O . SER B 1 167 ? -7.613 43 19.125 1 49.41 167 SER B O 1
ATOM 5051 N N . ASN B 1 168 ? -7.602 43.938 21 1 47.44 168 ASN B N 1
ATOM 5052 C CA . ASN B 1 168 ? -6.391 43.375 21.594 1 47.44 168 ASN B CA 1
ATOM 5053 C C . ASN B 1 168 ? -6.523 41.875 21.828 1 47.44 168 ASN B C 1
ATOM 5055 O O . ASN B 1 168 ? -6.16 41.375 22.891 1 47.44 168 ASN B O 1
ATOM 5059 N N . GLU B 1 169 ? -7.484 41.188 21.219 1 51.97 169 GLU B N 1
ATOM 5060 C CA . GLU B 1 169 ? -7.66 39.812 21.625 1 51.97 169 GLU B CA 1
ATOM 5061 C C . GLU B 1 169 ? -6.406 38.969 21.344 1 51.97 169 GLU B C 1
ATOM 5063 O O . GLU B 1 169 ? -5.691 39.25 20.375 1 51.97 169 GLU B O 1
ATOM 5068 N N . GLN B 1 170 ? -5.887 38.375 22.422 1 55.25 170 GLN B N 1
ATOM 5069 C CA . GLN B 1 170 ? -4.793 37.406 22.531 1 55.25 170 GLN B CA 1
ATOM 5070 C C . GLN B 1 170 ? -4.746 36.5 21.312 1 55.25 170 GLN B C 1
ATOM 5072 O O . GLN B 1 170 ? -5.664 35.688 21.094 1 55.25 170 GLN B O 1
ATOM 5077 N N . SER B 1 171 ? -3.994 36.906 20.25 1 66.25 171 SER B N 1
ATOM 5078 C CA . SER B 1 171 ? -3.855 36.156 19.016 1 66.25 171 SER B CA 1
ATOM 5079 C C . SER B 1 171 ? -3.314 34.75 19.281 1 66.25 171 SER B C 1
ATOM 5081 O O . SER B 1 171 ? -2.451 34.562 20.141 1 66.25 171 SER B O 1
ATOM 5083 N N . SER B 1 172 ? -4.004 33.656 18.984 1 82.44 172 SER B N 1
ATOM 5084 C CA . SER B 1 172 ? -3.648 32.25 19.125 1 82.44 172 SER B CA 1
ATOM 5085 C C . SER B 1 172 ? -2.635 31.828 18.062 1 82.44 172 SER B C 1
ATOM 5087 O O . SER B 1 172 ? -2.006 30.766 18.188 1 82.44 172 SER B O 1
ATOM 5089 N N . GLY B 1 173 ? -2.326 32.812 17.125 1 93.88 173 GLY B N 1
ATOM 5090 C CA . GLY B 1 173 ? -1.33 32.469 16.109 1 93.88 173 GLY B CA 1
ATOM 5091 C C . GLY B 1 173 ? -1.923 31.828 14.875 1 93.88 173 GLY B C 1
ATOM 5092 O O . GLY B 1 173 ? -3.139 31.656 14.781 1 93.88 173 GLY B O 1
ATOM 5093 N N . ILE B 1 174 ? -1.125 31.656 13.812 1 97.06 174 ILE B N 1
ATOM 5094 C CA . ILE B 1 174 ? -1.471 30.984 12.57 1 97.06 174 ILE B CA 1
ATOM 5095 C C . ILE B 1 174 ? -1.107 29.5 12.672 1 97.06 174 ILE B C 1
ATOM 5097 O O . ILE B 1 174 ? 0.066 29.156 12.82 1 97.06 174 ILE B O 1
ATOM 5101 N N . HIS B 1 175 ? -2.084 28.641 12.477 1 97.56 175 HIS B N 1
ATOM 5102 C CA . HIS B 1 175 ? -1.868 27.219 12.742 1 97.56 175 HIS B CA 1
ATOM 5103 C C . HIS B 1 175 ? -1.861 26.406 11.453 1 97.56 175 HIS B C 1
ATOM 5105 O O . HIS B 1 175 ? -1.533 25.219 11.461 1 97.56 175 HIS B O 1
ATOM 5111 N N . SER B 1 176 ? -2.244 27.062 10.375 1 98.12 176 SER B N 1
ATOM 5112 C CA . SER B 1 176 ? -2.336 26.297 9.141 1 98.12 176 SER B CA 1
ATOM 5113 C C . SER B 1 176 ? -1.947 27.141 7.934 1 98.12 1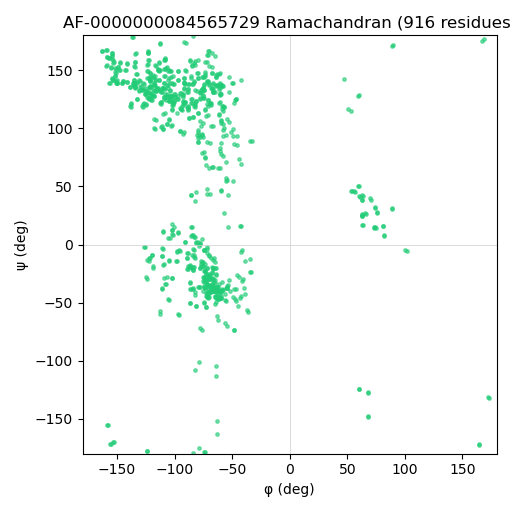76 SER B C 1
ATOM 5115 O O . SER B 1 176 ? -2.275 28.328 7.867 1 98.12 176 SER B O 1
ATOM 5117 N N . VAL B 1 177 ? -1.249 26.594 7.055 1 98.56 177 VAL B N 1
ATOM 5118 C CA . VAL B 1 177 ? -0.931 27.125 5.734 1 98.56 177 VAL B CA 1
ATOM 5119 C C . VAL B 1 177 ? -1.022 26.016 4.688 1 98.56 177 VAL B C 1
ATOM 5121 O O . VAL B 1 177 ? -0.312 25.016 4.777 1 98.56 177 VAL B O 1
ATOM 5124 N N . GLN B 1 178 ? -1.913 26.156 3.705 1 98.5 178 GLN B N 1
ATOM 5125 C CA . GLN B 1 178 ? -2.193 25.094 2.744 1 98.5 178 GLN B CA 1
ATOM 5126 C C . GLN B 1 178 ? -2.242 25.641 1.32 1 98.5 178 GLN B C 1
ATOM 5128 O O . GLN B 1 178 ? -2.803 26.703 1.078 1 98.5 178 GLN B O 1
ATOM 5133 N N . LEU B 1 179 ? -1.617 24.953 0.413 1 98.31 179 LEU B N 1
ATOM 5134 C CA . LEU B 1 179 ? -1.687 25.281 -1.004 1 98.31 179 LEU B CA 1
ATOM 5135 C C . LEU B 1 179 ? -2.734 24.438 -1.716 1 98.31 179 LEU B C 1
ATOM 5137 O O . LEU B 1 179 ? -2.893 23.25 -1.411 1 98.31 179 LEU B O 1
ATOM 5141 N N . ASN B 1 180 ? -3.41 25.094 -2.633 1 97.69 180 ASN B N 1
ATOM 5142 C CA . ASN B 1 180 ? -4.309 24.266 -3.432 1 97.69 180 ASN B CA 1
ATOM 5143 C C . ASN B 1 180 ? -3.539 23.375 -4.398 1 97.69 180 ASN B C 1
ATOM 5145 O O . ASN B 1 180 ? -2.354 23.594 -4.645 1 97.69 180 ASN B O 1
ATOM 5149 N N . PRO B 1 181 ? -4.203 22.344 -4.918 1 96.44 181 PRO B N 1
ATOM 5150 C CA . PRO B 1 181 ? -3.508 21.344 -5.734 1 96.44 181 PRO B CA 1
ATOM 5151 C C . PRO B 1 181 ? -2.736 21.953 -6.895 1 96.44 181 PRO B C 1
ATOM 5153 O O . PRO B 1 181 ? -1.61 21.547 -7.184 1 96.44 181 PRO B O 1
ATOM 5156 N N . SER B 1 182 ? -3.197 22.984 -7.496 1 96 182 SER B N 1
ATOM 5157 C CA . SER B 1 182 ? -2.541 23.609 -8.641 1 96 182 SER B CA 1
ATOM 5158 C C . SER B 1 182 ? -1.463 24.594 -8.188 1 96 182 SER B C 1
ATOM 5160 O O . SER B 1 182 ? -0.765 25.172 -9.016 1 96 182 SER B O 1
ATOM 5162 N N . LYS B 1 183 ? -1.381 24.891 -6.93 1 97.06 183 LYS B N 1
ATOM 5163 C CA . LYS B 1 183 ? -0.402 25.797 -6.34 1 97.06 183 LYS B CA 1
ATOM 5164 C C . LYS B 1 183 ? -0.572 27.203 -6.883 1 97.06 183 LYS B C 1
ATOM 5166 O O . LYS B 1 183 ? 0.406 27.859 -7.262 1 97.06 183 LYS B O 1
ATOM 5171 N N . THR B 1 184 ? -1.816 27.594 -6.977 1 96.62 184 THR B N 1
ATOM 5172 C CA . THR B 1 184 ? -2.143 28.938 -7.418 1 96.62 184 THR B CA 1
ATOM 5173 C C . THR B 1 184 ? -2.701 29.766 -6.262 1 96.62 184 THR B C 1
ATOM 5175 O O . THR B 1 184 ? -2.756 31 -6.34 1 96.62 184 THR B O 1
ATOM 5178 N N . LEU B 1 185 ? -3.123 29.109 -5.227 1 98 185 LEU B N 1
ATOM 5179 C CA . LEU B 1 185 ? -3.705 29.781 -4.07 1 98 185 LEU B CA 1
ATOM 5180 C C . LEU B 1 185 ? -3.104 29.25 -2.773 1 98 185 LEU B C 1
ATOM 5182 O O . LEU B 1 185 ? -2.789 28.062 -2.67 1 98 185 LEU B O 1
ATOM 5186 N N . LEU B 1 186 ? -2.996 30.109 -1.823 1 98.44 186 LEU B N 1
ATOM 5187 C CA . LEU B 1 186 ? -2.582 29.781 -0.463 1 98.44 186 LEU B CA 1
ATOM 5188 C C . LEU B 1 186 ? -3.666 30.156 0.541 1 98.44 186 LEU B C 1
ATOM 5190 O O . LEU B 1 186 ? -4.156 31.297 0.529 1 98.44 186 LEU B O 1
ATOM 5194 N N . ALA B 1 187 ? -4.082 29.219 1.314 1 98.75 187 ALA B N 1
ATOM 5195 C CA . ALA B 1 187 ? -5.043 29.484 2.383 1 98.75 187 ALA B CA 1
ATOM 5196 C C . ALA B 1 187 ? -4.367 29.453 3.748 1 98.75 187 ALA B C 1
ATOM 5198 O O . ALA B 1 187 ? -3.525 28.594 4.016 1 98.75 187 ALA B O 1
ATOM 5199 N N . THR B 1 188 ? -4.664 30.328 4.582 1 98.44 188 THR B N 1
ATOM 5200 C CA . THR B 1 188 ? -4.137 30.438 5.938 1 98.44 188 THR B CA 1
ATOM 5201 C C . THR B 1 188 ? -5.094 31.219 6.832 1 98.44 188 THR B C 1
ATOM 5203 O O . THR B 1 188 ? -6.258 31.422 6.484 1 98.44 188 THR B O 1
ATOM 5206 N N . GLY B 1 189 ? -4.668 31.547 8.031 1 96.5 189 GLY B N 1
ATOM 5207 C CA . GLY B 1 189 ? -5.48 32.375 8.922 1 96.5 189 GLY B CA 1
ATOM 5208 C C . GLY B 1 189 ? -5.398 33.844 8.609 1 96.5 189 GLY B C 1
ATOM 5209 O O . GLY B 1 189 ? -4.344 34.344 8.203 1 96.5 189 GLY B O 1
ATOM 5210 N N . ALA B 1 190 ? -6.477 34.562 8.836 1 95.06 190 ALA B N 1
ATOM 5211 C CA . ALA B 1 190 ? -6.5 36.031 8.727 1 95.06 190 ALA B CA 1
ATOM 5212 C C . ALA B 1 190 ? -6.012 36.688 10.016 1 95.06 190 ALA B C 1
ATOM 5214 O O . ALA B 1 190 ? -5.551 36 10.93 1 95.06 190 ALA B O 1
ATOM 5215 N N . LYS B 1 191 ? -6.004 37.938 10.016 1 93.5 191 LYS B N 1
ATOM 5216 C CA . LYS B 1 191 ? -5.645 38.656 11.25 1 93.5 191 LYS B CA 1
ATOM 5217 C C . LYS B 1 191 ? -6.551 38.219 12.406 1 93.5 191 LYS B C 1
ATOM 5219 O O . LYS B 1 191 ? -6.078 38 13.516 1 93.5 191 LYS B O 1
ATOM 5224 N N . ASN B 1 192 ? -7.805 38.25 12.055 1 91.44 192 ASN B N 1
ATOM 5225 C CA . ASN B 1 192 ? -8.727 37.594 12.977 1 91.44 192 ASN B CA 1
ATOM 5226 C C . ASN B 1 192 ? -8.57 36.062 12.938 1 91.44 192 ASN B C 1
ATOM 5228 O O . ASN B 1 192 ? -8.852 35.438 11.922 1 91.44 192 ASN B O 1
ATOM 5232 N N . THR B 1 193 ? -8.234 35.469 14.023 1 91 193 THR B N 1
ATOM 5233 C CA . THR B 1 193 ? -7.848 34.062 14.078 1 91 193 THR B CA 1
ATOM 5234 C C . THR B 1 193 ? -9.055 33.156 13.828 1 91 193 THR B C 1
ATOM 5236 O O . THR B 1 193 ? -8.898 31.953 13.578 1 91 193 THR B O 1
ATOM 5239 N N . CYS B 1 194 ? -10.234 33.656 13.797 1 94.5 194 CYS B N 1
ATOM 5240 C CA . CYS B 1 194 ? -11.438 32.875 13.508 1 94.5 194 CYS B CA 1
ATOM 5241 C C . CYS B 1 194 ? -11.727 32.844 12.016 1 94.5 194 CYS B C 1
ATOM 5243 O O . CYS B 1 194 ? -12.602 32.125 11.562 1 94.5 194 CYS B O 1
ATOM 5245 N N . ASP B 1 195 ? -11.016 33.688 11.281 1 96.19 195 ASP B N 1
ATOM 5246 C CA . ASP B 1 195 ? -11.273 33.844 9.852 1 96.19 195 ASP B CA 1
ATOM 5247 C C . ASP B 1 195 ? -10.133 33.219 9.031 1 96.19 195 ASP B C 1
ATOM 5249 O O . ASP B 1 195 ? -9.016 33.094 9.531 1 96.19 195 ASP B O 1
ATOM 5253 N N . ILE B 1 196 ? -10.484 32.906 7.77 1 97.62 196 ILE B N 1
ATOM 5254 C CA . ILE B 1 196 ? -9.469 32.375 6.863 1 97.62 196 ILE B CA 1
ATOM 5255 C C . ILE B 1 196 ? -9.062 33.438 5.859 1 97.62 196 ILE B C 1
ATOM 5257 O O . ILE B 1 196 ? -9.836 34.344 5.57 1 97.62 196 ILE B O 1
ATOM 5261 N N . ALA B 1 197 ? -7.898 33.406 5.426 1 97.56 197 ALA B N 1
ATOM 5262 C CA . ALA B 1 197 ? -7.363 34.281 4.398 1 97.56 197 ALA B CA 1
ATOM 5263 C C . ALA B 1 197 ? -6.84 33.5 3.205 1 97.56 197 ALA B C 1
ATOM 5265 O O . ALA B 1 197 ? -6.234 32.438 3.379 1 97.56 197 ALA B O 1
ATOM 5266 N N . VAL B 1 198 ? -7.062 34 2.029 1 98.06 198 VAL B N 1
ATOM 5267 C CA . VAL B 1 198 ? -6.59 33.344 0.808 1 98.06 198 VAL B CA 1
ATOM 5268 C C . VAL B 1 198 ? -5.742 34.344 0.001 1 98.06 198 VAL B C 1
ATOM 5270 O O . VAL B 1 198 ? -6.133 35.5 -0.189 1 98.06 198 VAL B O 1
ATOM 5273 N N . TYR B 1 199 ? -4.613 33.906 -0.385 1 97 199 TYR B N 1
ATOM 5274 C CA . TYR B 1 199 ? -3.684 34.688 -1.197 1 97 199 TYR B CA 1
ATOM 5275 C C . TYR B 1 199 ? -3.461 34.031 -2.553 1 97 199 TYR B C 1
ATOM 5277 O O . TYR B 1 199 ? -3.551 32.812 -2.678 1 97 199 TYR B O 1
ATOM 5285 N N . ARG B 1 200 ? -3.105 34.844 -3.518 1 95.56 200 ARG B N 1
ATOM 5286 C CA . ARG B 1 200 ? -2.727 34.344 -4.84 1 95.56 200 ARG B CA 1
ATOM 5287 C C . ARG B 1 200 ? -1.234 34.031 -4.902 1 95.56 200 ARG B C 1
ATOM 5289 O O . ARG B 1 200 ? -0.415 34.812 -4.395 1 95.56 200 ARG B O 1
ATOM 5296 N N . LEU B 1 201 ? -0.908 32.906 -5.434 1 95.44 201 LEU B N 1
ATOM 5297 C CA . LEU B 1 201 ? 0.49 32.531 -5.641 1 95.44 201 LEU B CA 1
ATOM 5298 C C . LEU B 1 201 ? 0.924 32.844 -7.074 1 95.44 201 LEU B C 1
ATOM 5300 O O . LEU B 1 201 ? 0.106 32.781 -7.996 1 95.44 201 LEU B O 1
ATOM 5304 N N . PRO B 1 202 ? 2.162 33.156 -7.305 1 93.12 202 PRO B N 1
ATOM 5305 C CA . PRO B 1 202 ? 3.279 33.156 -6.359 1 93.12 202 PRO B CA 1
ATOM 5306 C C . PRO B 1 202 ? 3.465 34.531 -5.664 1 93.12 202 PRO B C 1
ATOM 5308 O O . PRO B 1 202 ? 4.328 34.656 -4.793 1 93.12 202 PRO B O 1
ATOM 5311 N N . THR B 1 203 ? 2.662 35.531 -5.898 1 91.5 203 THR B N 1
ATOM 5312 C CA . THR B 1 203 ? 2.912 36.906 -5.473 1 91.5 203 THR B CA 1
ATOM 5313 C C . THR B 1 203 ? 2.398 37.125 -4.055 1 91.5 203 THR B C 1
ATOM 5315 O O . THR B 1 203 ? 2.758 38.125 -3.406 1 91.5 203 THR B O 1
ATOM 5318 N N . LEU B 1 204 ? 1.542 36.25 -3.637 1 95.25 204 LEU B N 1
ATOM 5319 C CA . LEU B 1 204 ? 0.895 36.344 -2.334 1 95.25 204 LEU B CA 1
ATOM 5320 C C . LEU B 1 204 ? 0.037 37.594 -2.246 1 95.25 204 LEU B C 1
ATOM 5322 O O . LEU B 1 204 ? -0 38.25 -1.203 1 95.25 204 LEU B O 1
ATOM 5326 N N . ASP B 1 205 ? -0.618 37.906 -3.355 1 93 205 ASP B N 1
ATOM 5327 C CA . ASP B 1 205 ? -1.609 39 -3.363 1 93 205 ASP B CA 1
ATOM 5328 C C . ASP B 1 205 ? -2.889 38.562 -2.648 1 93 205 ASP B C 1
ATOM 5330 O O . ASP B 1 205 ? -3.311 37.406 -2.764 1 93 205 ASP B O 1
ATOM 5334 N N . PRO B 1 206 ? -3.479 39.5 -1.986 1 94.38 206 PRO B N 1
ATOM 5335 C CA . PRO B 1 206 ? -4.727 39.188 -1.299 1 94.38 206 PRO B CA 1
ATOM 5336 C C . PRO B 1 206 ? -5.836 38.75 -2.262 1 94.38 206 PRO B C 1
ATOM 5338 O O . PRO B 1 206 ? -5.996 39.375 -3.324 1 94.38 206 PRO B O 1
ATOM 5341 N N . VAL B 1 207 ? -6.543 37.75 -1.936 1 95.44 207 VAL B N 1
ATOM 5342 C CA . VAL B 1 207 ? -7.688 37.344 -2.734 1 95.44 207 VAL B CA 1
ATOM 5343 C C . VAL B 1 207 ? -8.977 37.562 -1.956 1 95.44 207 VAL B C 1
ATOM 5345 O O . VAL B 1 207 ? -9.828 38.344 -2.377 1 95.44 207 VAL B O 1
ATOM 5348 N N . CYS B 1 208 ? -9.109 36.969 -0.798 1 96.12 208 CYS B N 1
ATOM 5349 C CA . CYS B 1 208 ? -10.336 37.125 -0.038 1 96.12 208 CYS B CA 1
ATOM 5350 C C . CYS B 1 208 ? -10.148 36.719 1.414 1 96.12 208 CYS B C 1
ATOM 5352 O O . CYS B 1 208 ? -9.148 36.062 1.755 1 96.12 208 CYS B O 1
ATOM 5354 N N . VAL B 1 209 ? -11.086 37.062 2.256 1 96.88 209 VAL B N 1
ATOM 5355 C CA . VAL B 1 209 ? -11.195 36.656 3.648 1 96.88 209 VAL B CA 1
ATOM 5356 C C . VAL B 1 209 ? -12.523 35.938 3.871 1 96.88 209 VAL B C 1
ATOM 5358 O O . VAL B 1 209 ? -13.578 36.406 3.438 1 96.88 209 VAL B O 1
ATOM 5361 N N . GLY B 1 210 ? -12.438 34.75 4.406 1 97.38 210 GLY B N 1
ATOM 5362 C CA . GLY B 1 210 ? -13.641 34.062 4.809 1 97.38 210 GLY B CA 1
ATOM 5363 C C . GLY B 1 210 ? -14.117 34.438 6.199 1 97.38 210 GLY B C 1
ATOM 5364 O O . GLY B 1 210 ? -13.438 34.156 7.188 1 97.38 210 GLY B O 1
ATOM 5365 N N . GLU B 1 211 ? -15.336 34.938 6.305 1 95.88 211 GLU B N 1
ATOM 5366 C CA . GLU B 1 211 ? -15.875 35.406 7.566 1 95.88 211 GLU B CA 1
ATOM 5367 C C . GLU B 1 211 ? -17.172 34.688 7.93 1 95.88 211 GLU B C 1
ATOM 5369 O O . GLU B 1 211 ? -17.719 33.938 7.113 1 95.88 211 GLU B O 1
ATOM 5374 N N . ASN B 1 212 ? -17.484 34.875 9.195 1 95.25 212 ASN B N 1
ATOM 5375 C CA . ASN B 1 212 ? -18.75 34.375 9.727 1 95.25 212 ASN B CA 1
ATOM 5376 C C . ASN B 1 212 ? -18.844 32.875 9.648 1 95.25 212 ASN B C 1
ATOM 5378 O O . ASN B 1 212 ? -19.922 32.312 9.438 1 95.25 212 ASN B O 1
ATOM 5382 N N . GLY B 1 213 ? -17.781 32.25 9.625 1 96.31 213 GLY B N 1
ATOM 5383 C CA . GLY B 1 213 ? -17.75 30.797 9.703 1 96.31 213 GLY B CA 1
ATOM 5384 C C . GLY B 1 213 ? -17.5 30.266 11.102 1 96.31 213 GLY B C 1
ATOM 5385 O O . GLY B 1 213 ? -18.391 29.656 11.703 1 96.31 213 GLY B O 1
ATOM 5386 N N . HIS B 1 214 ? -16.406 30.656 11.586 1 96.75 214 HIS B N 1
ATOM 5387 C CA . HIS B 1 214 ? -16 30.125 12.883 1 96.75 214 HIS B CA 1
ATOM 5388 C C . HIS B 1 214 ? -16.094 31.203 13.961 1 96.75 214 HIS B C 1
ATOM 5390 O O . HIS B 1 214 ? -15.961 32.406 13.672 1 96.75 214 HIS B O 1
ATOM 5396 N N . LYS B 1 215 ? -16.344 30.719 15.219 1 95.69 215 LYS B N 1
ATOM 5397 C CA . LYS B 1 215 ? -16.469 31.625 16.359 1 95.69 215 LYS B CA 1
ATOM 5398 C C . LYS B 1 215 ? -15.289 31.469 17.312 1 95.69 215 LYS B C 1
ATOM 5400 O O . LYS B 1 215 ? -15.242 32.094 18.359 1 95.69 215 LYS B O 1
ATOM 5405 N N . ASP B 1 216 ? -14.461 30.578 17.016 1 95.31 216 ASP B N 1
ATOM 5406 C CA . ASP B 1 216 ? -13.219 30.328 17.75 1 95.31 216 ASP B CA 1
ATOM 5407 C C . ASP B 1 216 ? -12.062 30.078 16.781 1 95.31 216 ASP B C 1
ATOM 5409 O O . ASP B 1 216 ? -12.234 30.125 15.562 1 95.31 216 ASP B O 1
ATOM 5413 N N . TRP B 1 217 ? -10.898 29.875 17.281 1 95.31 217 TRP B N 1
ATOM 5414 C CA . TRP B 1 217 ? -9.672 29.812 16.484 1 95.31 217 TRP B CA 1
ATOM 5415 C C . TRP B 1 217 ? -9.758 28.688 15.445 1 95.31 217 TRP B C 1
ATOM 5417 O O . TRP B 1 217 ? -10.211 27.594 15.75 1 95.31 217 TRP B O 1
ATOM 5427 N N . VAL B 1 218 ? -9.289 29.047 14.211 1 96.88 218 VAL B N 1
ATOM 5428 C CA . VAL B 1 218 ? -9.117 28.031 13.172 1 96.88 218 VAL B CA 1
ATOM 5429 C C . VAL B 1 218 ? -7.793 27.297 13.383 1 96.88 218 VAL B C 1
ATOM 5431 O O . VAL B 1 218 ? -6.727 27.922 13.398 1 96.88 218 VAL B O 1
ATOM 5434 N N . PHE B 1 219 ? -7.852 26 13.508 1 97.38 219 PHE B N 1
ATOM 5435 C CA . PHE B 1 219 ? -6.645 25.25 13.836 1 97.38 219 PHE B CA 1
ATOM 5436 C C . PHE B 1 219 ? -6.074 24.562 12.594 1 97.38 219 PHE B C 1
ATOM 5438 O O . PHE B 1 219 ? -4.879 24.266 12.531 1 97.38 219 PHE B O 1
ATOM 5445 N N . ASP B 1 220 ? -6.965 24.234 11.656 1 98.31 220 ASP B N 1
ATOM 5446 C CA . ASP B 1 220 ? -6.445 23.562 10.477 1 98.31 220 ASP B CA 1
ATOM 5447 C C . ASP B 1 220 ? -7.379 23.734 9.281 1 98.31 220 ASP B C 1
ATOM 5449 O O . ASP B 1 220 ? -8.531 24.156 9.445 1 98.31 220 ASP B O 1
ATOM 5453 N N . ALA B 1 221 ? -6.82 23.516 8.148 1 98.62 221 ALA B N 1
ATOM 5454 C CA . ALA B 1 221 ? -7.582 23.562 6.898 1 98.62 221 ALA B CA 1
ATOM 5455 C C . ALA B 1 221 ? -6.953 22.672 5.832 1 98.62 221 ALA B C 1
ATOM 5457 O O . ALA B 1 221 ? -5.773 22.328 5.926 1 98.62 221 ALA B O 1
ATOM 5458 N N . CYS B 1 222 ? -7.766 22.266 4.867 1 98.06 222 CYS B N 1
ATOM 5459 C CA . CYS B 1 222 ? -7.215 21.516 3.742 1 98.06 222 CYS B CA 1
ATOM 5460 C C . CYS B 1 222 ? -8.039 21.75 2.48 1 98.06 222 CYS B C 1
ATOM 5462 O O . CYS B 1 222 ? -9.266 21.875 2.545 1 98.06 222 CYS B O 1
ATOM 5464 N N . TRP B 1 223 ? -7.387 21.859 1.4 1 98.56 223 TRP B N 1
ATOM 5465 C CA . TRP B 1 223 ? -8.047 21.984 0.105 1 98.56 223 TRP B CA 1
ATOM 5466 C C . TRP B 1 223 ? -8.578 20.641 -0.377 1 98.56 223 TRP B C 1
ATOM 5468 O O . TRP B 1 223 ? -7.859 19.641 -0.344 1 98.56 223 TRP B O 1
ATOM 5478 N N . LEU B 1 224 ? -9.789 20.609 -0.793 1 97.88 224 LEU B N 1
ATOM 5479 C CA . LEU B 1 224 ? -10.367 19.391 -1.381 1 97.88 224 LEU B CA 1
ATOM 5480 C C . LEU B 1 224 ? -10.078 19.328 -2.877 1 97.88 224 LEU B C 1
ATOM 5482 O O . LEU B 1 224 ? -10.008 18.25 -3.453 1 97.88 224 LEU B O 1
ATOM 5486 N N . ASP B 1 225 ? -10.016 20.391 -3.5 1 96.69 225 ASP B N 1
ATOM 5487 C CA . ASP B 1 225 ? -9.617 20.625 -4.887 1 96.69 225 ASP B CA 1
ATOM 5488 C C . ASP B 1 225 ? -9.172 22.062 -5.102 1 96.69 225 ASP B C 1
ATOM 5490 O O . ASP B 1 225 ? -8.727 22.734 -4.168 1 96.69 225 ASP B O 1
ATOM 5494 N N . ASP B 1 226 ? -9.242 22.609 -6.316 1 96.69 226 ASP B N 1
ATOM 5495 C CA . ASP B 1 226 ? -8.688 23.922 -6.594 1 96.69 226 ASP B CA 1
ATOM 5496 C C . ASP B 1 226 ? -9.68 25.031 -6.219 1 96.69 226 ASP B C 1
ATOM 5498 O O . ASP B 1 226 ? -9.32 26.203 -6.184 1 96.69 226 ASP B O 1
ATOM 5502 N N . GLU B 1 227 ? -10.883 24.641 -5.793 1 96.19 227 GLU B N 1
ATOM 5503 C CA . GLU B 1 227 ? -11.914 25.641 -5.555 1 96.19 227 GLU B CA 1
ATOM 5504 C C . GLU B 1 227 ? -12.445 25.562 -4.125 1 96.19 227 GLU B C 1
ATOM 5506 O O . GLU B 1 227 ? -12.891 26.562 -3.562 1 96.19 227 GLU B O 1
ATOM 5511 N N . PHE B 1 228 ? -12.383 24.359 -3.611 1 98.12 228 PHE B N 1
ATOM 5512 C CA . PHE B 1 228 ? -13.055 24.141 -2.334 1 98.12 228 PHE B CA 1
ATOM 5513 C C . PHE B 1 228 ? -12.039 23.922 -1.22 1 98.12 228 PHE B C 1
ATOM 5515 O O . PHE B 1 228 ? -11.109 23.125 -1.369 1 98.12 228 PHE B O 1
ATOM 5522 N N . LEU B 1 229 ? -12.281 24.594 -0.078 1 98.56 229 LEU B N 1
ATOM 5523 C CA . LEU B 1 229 ? -11.453 24.547 1.122 1 98.56 229 LEU B CA 1
ATOM 5524 C C . LEU B 1 229 ? -12.297 24.203 2.348 1 98.56 229 LEU B C 1
ATOM 5526 O O . LEU B 1 229 ? -13.398 24.719 2.512 1 98.56 229 LEU B O 1
ATOM 5530 N N . VAL B 1 230 ? -11.797 23.281 3.164 1 98.81 230 VAL B N 1
ATOM 5531 C CA . VAL B 1 230 ? -12.438 22.969 4.438 1 98.81 230 VAL B CA 1
ATOM 5532 C C . VAL B 1 230 ? -11.578 23.484 5.59 1 98.81 230 VAL B C 1
ATOM 5534 O O . VAL B 1 230 ? -10.352 23.359 5.562 1 98.81 230 VAL B O 1
ATOM 5537 N N . SER B 1 231 ? -12.172 24.125 6.551 1 98.75 231 SER B N 1
ATOM 5538 C CA . SER B 1 231 ? -11.477 24.562 7.754 1 98.75 231 SER B CA 1
ATOM 5539 C C . SER B 1 231 ? -12.117 23.969 9.008 1 98.75 231 SER B C 1
ATOM 5541 O O . SER B 1 231 ? -13.312 23.672 9.016 1 98.75 231 SER B O 1
ATOM 5543 N N . GLY B 1 232 ? -11.32 23.719 9.992 1 98.62 232 GLY B N 1
ATOM 5544 C CA . GLY B 1 232 ? -11.758 23.25 11.297 1 98.62 232 GLY B CA 1
ATOM 5545 C C . GLY B 1 232 ? -11.328 24.172 12.422 1 98.62 232 GLY B C 1
ATOM 5546 O O . GLY B 1 232 ? -10.219 24.734 12.398 1 98.62 232 GLY B O 1
ATOM 5547 N N . SER B 1 233 ? -12.219 24.297 13.406 1 97.81 233 SER B N 1
ATOM 5548 C CA . SER B 1 233 ? -12.008 25.281 14.453 1 97.81 233 SER B CA 1
ATOM 5549 C C . SER B 1 233 ? -12.242 24.688 15.836 1 97.81 233 SER B C 1
ATOM 5551 O O . SER B 1 233 ? -12.852 23.625 15.969 1 97.81 233 SER B O 1
ATOM 5553 N N . ARG B 1 234 ? -11.773 25.422 16.828 1 97 234 ARG B N 1
ATOM 5554 C CA . ARG B 1 234 ? -12 25.078 18.219 1 97 234 ARG B CA 1
ATOM 5555 C C . ARG B 1 234 ? -13.477 25.188 18.594 1 97 234 ARG B C 1
ATOM 5557 O O . ARG B 1 234 ? -13.898 24.703 19.641 1 97 234 ARG B O 1
ATOM 5564 N N . ASP B 1 235 ? -14.289 25.812 17.75 1 97.25 235 ASP B N 1
ATOM 5565 C CA . ASP B 1 235 ? -15.719 25.906 18.031 1 97.25 235 ASP B CA 1
ATOM 5566 C C . ASP B 1 235 ? -16.438 24.609 17.672 1 97.25 235 ASP B C 1
ATOM 5568 O O . ASP B 1 235 ? -17.672 24.547 17.656 1 97.25 235 ASP B O 1
ATOM 5572 N N . THR B 1 236 ? -15.703 23.609 17.219 1 97.75 236 THR B N 1
ATOM 5573 C CA . THR B 1 236 ? -16.188 22.25 16.969 1 97.75 236 THR B CA 1
ATOM 5574 C C . THR B 1 236 ? -16.906 22.172 15.625 1 97.75 236 THR B C 1
ATOM 5576 O O . THR B 1 236 ? -17.609 21.188 15.359 1 97.75 236 THR B O 1
ATOM 5579 N N . LYS B 1 237 ? -16.672 23.172 14.867 1 98.31 237 LYS B N 1
ATOM 5580 C CA . LYS B 1 237 ? -17.359 23.172 13.586 1 98.31 237 LYS B CA 1
ATOM 5581 C C . LYS B 1 237 ? -16.375 23.016 12.43 1 98.31 237 LYS B C 1
ATOM 5583 O O . LYS B 1 237 ? -15.188 23.312 12.57 1 98.31 237 LYS B O 1
ATOM 5588 N N . LEU B 1 238 ? -16.922 22.547 11.328 1 98.69 238 LEU B N 1
ATOM 5589 C CA . LEU B 1 238 ? -16.25 22.469 10.031 1 98.69 238 LEU B CA 1
ATOM 5590 C C . LEU B 1 238 ? -16.938 23.375 9.016 1 98.69 238 LEU B C 1
ATOM 5592 O O . LEU B 1 238 ? -18.172 23.391 8.922 1 98.69 238 LEU B O 1
ATOM 5596 N N . ALA B 1 239 ? -16.125 24.125 8.305 1 98.75 239 ALA B N 1
ATOM 5597 C CA . ALA B 1 239 ? -16.688 25.031 7.301 1 98.75 239 ALA B CA 1
ATOM 5598 C C . ALA B 1 239 ? -16.156 24.703 5.91 1 98.75 239 ALA B C 1
ATOM 5600 O O . ALA B 1 239 ? -14.961 24.406 5.75 1 98.75 239 ALA B O 1
ATOM 5601 N N . LEU B 1 240 ? -17.047 24.688 4.961 1 98.75 240 LEU B N 1
ATOM 5602 C CA . LEU B 1 240 ? -16.703 24.547 3.551 1 98.75 240 LEU B CA 1
ATOM 5603 C C . LEU B 1 240 ? -16.719 25.906 2.85 1 98.75 240 LEU B C 1
ATOM 5605 O O . LEU B 1 240 ? -17.719 26.625 2.898 1 98.75 240 LEU B O 1
ATOM 5609 N N . TRP B 1 241 ? -15.586 26.234 2.262 1 98.44 241 TRP B N 1
ATOM 5610 C CA . TRP B 1 241 ? -15.445 27.5 1.532 1 98.44 241 TRP B CA 1
ATOM 5611 C C . TRP B 1 241 ? -15.266 27.234 0.04 1 98.44 241 TRP B C 1
ATOM 5613 O O . TRP B 1 241 ? -14.688 26.219 -0.358 1 98.44 241 TRP B O 1
ATOM 5623 N N . ARG B 1 242 ? -15.727 28.172 -0.746 1 98 242 ARG B N 1
ATOM 5624 C CA . ARG B 1 242 ? -15.539 28.078 -2.189 1 98 242 ARG B CA 1
ATOM 5625 C C . ARG B 1 242 ? -14.914 29.344 -2.75 1 98 242 ARG B C 1
ATOM 5627 O O . ARG B 1 242 ? -15.438 30.438 -2.545 1 98 242 ARG B O 1
ATOM 5634 N N . ILE B 1 243 ? -13.82 29.219 -3.354 1 96.88 243 ILE B N 1
ATOM 5635 C CA . ILE B 1 243 ? -13.148 30.328 -4.027 1 96.88 243 ILE B CA 1
ATOM 5636 C C . ILE B 1 243 ? -13.375 30.219 -5.535 1 96.88 243 ILE B C 1
ATOM 5638 O O . ILE B 1 243 ? -12.68 29.469 -6.223 1 96.88 243 ILE B O 1
ATOM 5642 N N . THR B 1 244 ? -14.242 31 -6.035 1 92.62 244 THR B N 1
ATOM 5643 C CA . THR B 1 244 ? -14.625 30.938 -7.441 1 92.62 244 THR B CA 1
ATOM 5644 C C . THR B 1 244 ? -13.773 31.891 -8.273 1 92.62 244 THR B C 1
ATOM 5646 O O . THR B 1 244 ? -13.047 32.719 -7.719 1 92.62 244 THR B O 1
ATOM 5649 N N . GLU B 1 245 ? -13.977 31.797 -9.57 1 88.5 245 GLU B N 1
ATOM 5650 C CA . GLU B 1 245 ? -13.281 32.656 -10.5 1 88.5 245 GLU B CA 1
ATOM 5651 C C . GLU B 1 245 ? -13.695 34.125 -10.297 1 88.5 245 GLU B C 1
ATOM 5653 O O . GLU B 1 245 ? -12.883 35.031 -10.469 1 88.5 245 GLU B O 1
ATOM 5658 N N . ASP B 1 246 ? -14.859 34.375 -9.945 1 85.5 246 ASP B N 1
ATOM 5659 C CA . ASP B 1 246 ? -15.359 35.719 -9.719 1 85.5 246 ASP B CA 1
ATOM 5660 C C . ASP B 1 246 ? -14.633 36.375 -8.547 1 85.5 246 ASP B C 1
ATOM 5662 O O . ASP B 1 246 ? -14.398 37.594 -8.562 1 85.5 246 ASP B O 1
ATOM 5666 N N . VAL B 1 247 ? -14.328 35.625 -7.582 1 86.19 247 VAL B N 1
ATOM 5667 C CA . VAL B 1 247 ? -13.594 36.125 -6.418 1 86.19 247 VAL B CA 1
ATOM 5668 C C . VAL B 1 247 ? -12.164 36.469 -6.816 1 86.19 247 VAL B C 1
ATOM 5670 O O . VAL B 1 247 ? -11.586 37.438 -6.309 1 86.19 247 VAL B O 1
ATOM 5673 N N . LEU B 1 248 ? -11.672 35.781 -7.789 1 84.5 248 LEU B N 1
ATOM 5674 C CA . LEU B 1 248 ? -10.281 35.969 -8.219 1 84.5 248 LEU B CA 1
ATOM 5675 C C . LEU B 1 248 ? -10.148 37.156 -9.141 1 84.5 248 LEU B C 1
ATOM 5677 O O . LEU B 1 248 ? -9.094 37.812 -9.172 1 84.5 248 LEU B O 1
ATOM 5681 N N . GLU B 1 249 ? -11.047 37.375 -10.055 1 75.5 249 GLU B N 1
ATOM 5682 C CA . GLU B 1 249 ? -10.977 38.406 -11.086 1 75.5 249 GLU B CA 1
ATOM 5683 C C . GLU B 1 249 ? -11.32 39.781 -10.523 1 75.5 249 GLU B C 1
ATOM 5685 O O . GLU B 1 249 ? -11.102 40.812 -11.188 1 75.5 249 GLU B O 1
ATOM 5690 N N . ALA B 1 250 ? -11.914 39.906 -9.422 1 60.12 250 ALA B N 1
ATOM 5691 C CA . ALA B 1 250 ? -12.344 41.25 -8.992 1 60.12 250 ALA B CA 1
ATOM 5692 C C . ALA B 1 250 ? -11.172 42.219 -8.984 1 60.12 250 ALA B C 1
ATOM 5694 O O . ALA B 1 250 ? -10.273 42.125 -8.141 1 60.12 250 ALA B O 1
ATOM 5695 N N . LYS B 1 251 ? -10.664 42.625 -10.109 1 53.97 251 LYS B N 1
ATOM 5696 C CA . LYS B 1 251 ? -9.703 43.688 -10.398 1 53.97 251 LYS B CA 1
ATOM 5697 C C . LYS B 1 251 ? -10.102 44.969 -9.727 1 53.97 251 LYS B C 1
ATOM 5699 O O . LYS B 1 251 ? -11.008 45.688 -10.188 1 53.97 251 LYS B O 1
ATOM 5704 N N . SER B 1 252 ? -10.305 44.938 -8.453 1 49.88 252 SER B N 1
ATOM 5705 C CA . SER B 1 252 ? -10.594 46.281 -7.957 1 49.88 252 SER B CA 1
ATOM 5706 C C . SER B 1 252 ? -9.367 47.156 -8.055 1 49.88 252 SER B C 1
ATOM 5708 O O . SER B 1 252 ? -8.234 46.688 -8.078 1 49.88 252 SER B O 1
ATOM 5710 N N . GLU B 1 253 ? -9.438 48.375 -8.531 1 48.53 253 GLU B N 1
ATOM 5711 C CA . GLU B 1 253 ? -8.477 49.469 -8.625 1 48.53 253 GLU B CA 1
ATOM 5712 C C . GLU B 1 253 ? -7.609 49.531 -7.375 1 48.53 253 GLU B C 1
ATOM 5714 O O . GLU B 1 253 ? -6.48 50.031 -7.426 1 48.53 253 GLU B O 1
ATOM 5719 N N . THR B 1 254 ? -8.203 49.375 -6.234 1 49.56 254 THR B N 1
ATOM 5720 C CA . THR B 1 254 ? -7.445 49.375 -4.992 1 49.56 254 THR B CA 1
ATOM 5721 C C . THR B 1 254 ? -7.25 47.969 -4.457 1 49.56 254 THR B C 1
ATOM 5723 O O . THR B 1 254 ? -8.164 47.156 -4.508 1 49.56 254 THR B O 1
ATOM 5726 N N . PRO B 1 255 ? -6.012 47.625 -4.25 1 55.81 255 PRO B N 1
ATOM 5727 C CA . PRO B 1 255 ? -5.73 46.281 -3.715 1 55.81 255 PRO B CA 1
ATOM 5728 C C . PRO B 1 255 ? -6.668 45.906 -2.574 1 55.81 255 PRO B C 1
ATOM 5730 O O . PRO B 1 255 ? -6.461 46.312 -1.432 1 55.81 255 PRO B O 1
ATOM 5733 N N . THR B 1 256 ? -7.98 45.594 -2.914 1 66.81 256 THR B N 1
ATOM 5734 C CA . THR B 1 256 ? -8.945 45.219 -1.888 1 66.81 256 THR B CA 1
ATOM 5735 C C . THR B 1 256 ? -9.273 43.719 -1.964 1 66.81 256 THR B C 1
ATOM 5737 O O . THR B 1 256 ? -9.172 43.125 -3.029 1 66.81 256 THR B O 1
ATOM 5740 N N . HIS B 1 257 ? -9.172 43.062 -0.785 1 77.75 257 HIS B N 1
ATOM 5741 C CA . HIS B 1 257 ? -9.594 41.688 -0.753 1 77.75 257 HIS B CA 1
ATOM 5742 C C . HIS B 1 257 ? -11.094 41.562 -0.501 1 77.75 257 HIS B C 1
ATOM 5744 O O . HIS B 1 257 ? -11.695 42.469 0.098 1 77.75 257 HIS B O 1
ATOM 5750 N N . LYS B 1 258 ? -11.648 40.562 -1.188 1 89.25 258 LYS B N 1
ATOM 5751 C CA . LYS B 1 258 ? -13.078 40.281 -1.069 1 89.25 258 LYS B CA 1
ATOM 5752 C C . LYS B 1 258 ? -13.391 39.5 0.197 1 89.25 258 LYS B C 1
ATOM 5754 O O . LYS B 1 258 ? -12.477 39 0.856 1 89.25 258 LYS B O 1
ATOM 5759 N N . THR B 1 259 ? -14.586 39.562 0.598 1 93.31 259 THR B N 1
ATOM 5760 C CA . THR B 1 259 ? -15.07 38.75 1.714 1 93.31 259 THR B CA 1
ATOM 5761 C C . THR B 1 259 ? -15.984 37.656 1.22 1 93.31 259 THR B C 1
ATOM 5763 O O . THR B 1 259 ? -16.828 37.875 0.347 1 93.31 259 THR B O 1
ATOM 5766 N N . ILE B 1 260 ? -15.781 36.5 1.698 1 95.69 260 ILE B N 1
ATOM 5767 C CA . ILE B 1 260 ? -16.656 35.375 1.333 1 95.69 260 ILE B CA 1
ATOM 5768 C C . ILE B 1 260 ? -17.25 34.75 2.592 1 95.69 260 ILE B C 1
ATOM 5770 O O . ILE B 1 260 ? -16.703 34.906 3.688 1 95.69 260 ILE B O 1
ATOM 5774 N N . LEU B 1 261 ? -18.438 34.094 2.424 1 96.81 261 LEU B N 1
ATOM 5775 C CA . LEU B 1 261 ? -19.094 33.344 3.471 1 96.81 261 LEU B CA 1
ATOM 5776 C C . LEU B 1 261 ? -18.969 31.828 3.213 1 96.81 261 LEU B C 1
ATOM 5778 O O . LEU B 1 261 ? -18.766 31.406 2.07 1 96.81 261 LEU B O 1
ATOM 5782 N N . PRO B 1 262 ? -19 31.047 4.25 1 97.94 262 PRO B N 1
ATOM 5783 C CA . PRO B 1 262 ? -18.922 29.609 4 1 97.94 262 PRO B CA 1
ATOM 5784 C C . PRO B 1 262 ? -20.109 29.078 3.217 1 97.94 262 PRO B C 1
ATOM 5786 O O . PRO B 1 262 ? -21.234 29.531 3.42 1 97.94 262 PRO B O 1
ATOM 5789 N N . VAL B 1 263 ? -19.875 28.156 2.395 1 97.31 263 VAL B N 1
ATOM 5790 C CA . VAL B 1 263 ? -20.938 27.484 1.653 1 97.31 263 VAL B CA 1
ATOM 5791 C C . VAL B 1 263 ? -21.734 26.578 2.598 1 97.31 263 VAL B C 1
ATOM 5793 O O . VAL B 1 263 ? -22.969 26.484 2.484 1 97.31 263 VAL B O 1
ATOM 5796 N N . VAL B 1 264 ? -21.031 25.859 3.398 1 97.44 264 VAL B N 1
ATOM 5797 C CA . VAL B 1 264 ? -21.609 24.969 4.402 1 97.44 264 VAL B CA 1
ATOM 5798 C C . VAL B 1 264 ? -20.891 25.156 5.734 1 97.44 264 VAL B C 1
ATOM 5800 O O . VAL B 1 264 ? -19.672 25.344 5.766 1 97.44 264 VAL B O 1
ATOM 5803 N N . LEU B 1 265 ? -21.625 25.219 6.816 1 97.81 265 LEU B N 1
ATOM 5804 C CA . LEU B 1 265 ? -21.109 25.188 8.18 1 97.81 265 LEU B CA 1
ATOM 5805 C C . LEU B 1 265 ? -21.766 24.062 8.984 1 97.81 265 LEU B C 1
ATOM 5807 O O . LEU B 1 265 ? -23 24.016 9.102 1 97.81 265 LEU B O 1
ATOM 5811 N N . LYS B 1 266 ? -20.969 23.188 9.469 1 97 266 LYS B N 1
ATOM 5812 C CA . LYS B 1 266 ? -21.531 22 10.109 1 97 266 LYS B CA 1
ATOM 5813 C C . LYS B 1 266 ? -20.859 21.734 11.461 1 97 266 LYS B C 1
ATOM 5815 O O . LYS B 1 266 ? -19.656 21.875 11.594 1 97 266 LYS B O 1
ATOM 5820 N N . ASP B 1 267 ? -21.703 21.344 12.398 1 97 267 ASP B N 1
ATOM 5821 C CA . ASP B 1 267 ? -21.172 20.859 13.664 1 97 267 ASP B CA 1
ATOM 5822 C C . ASP B 1 267 ? -20.594 19.453 13.516 1 97 267 ASP B C 1
ATOM 5824 O O . ASP B 1 267 ? -21.188 18.609 12.844 1 97 267 ASP B O 1
ATOM 5828 N N . CYS B 1 268 ? -19.453 19.281 14.039 1 97.38 268 CYS B N 1
ATOM 5829 C CA . CYS B 1 268 ? -18.891 17.938 14.094 1 97.38 268 CYS B CA 1
ATOM 5830 C C . CYS B 1 268 ? -19.406 17.172 15.305 1 97.38 268 CYS B C 1
ATOM 5832 O O . CYS B 1 268 ? -18.953 17.406 16.438 1 97.38 268 CYS B O 1
ATOM 5834 N N . ARG B 1 269 ? -20.203 16.219 15.031 1 95.94 269 ARG B N 1
ATOM 5835 C CA . ARG B 1 269 ? -20.859 15.477 16.109 1 95.94 269 ARG B CA 1
ATOM 5836 C C . ARG B 1 269 ? -19.844 14.68 16.922 1 95.94 269 ARG B C 1
ATOM 5838 O O . ARG B 1 269 ? -18.938 14.047 16.344 1 95.94 269 ARG B O 1
ATOM 5845 N N . ASN B 1 270 ? -19.922 14.742 18.219 1 93.69 270 ASN B N 1
ATOM 5846 C CA . ASN B 1 270 ? -19.109 14.008 19.188 1 93.69 270 ASN B CA 1
ATOM 5847 C C . ASN B 1 270 ? -17.688 14.555 19.25 1 93.69 270 ASN B C 1
ATOM 5849 O O . ASN B 1 270 ? -16.797 13.898 19.781 1 93.69 270 ASN B O 1
ATOM 5853 N N . ALA B 1 271 ? -17.547 15.672 18.703 1 95.69 271 ALA B N 1
ATOM 5854 C CA . ALA B 1 271 ? -16.234 16.297 18.719 1 95.69 271 ALA B CA 1
ATOM 5855 C C . ALA B 1 271 ? -16.156 17.375 19.781 1 95.69 271 ALA B C 1
ATOM 5857 O O . ALA B 1 271 ? -17.172 17.969 20.156 1 95.69 271 ALA B O 1
ATOM 5858 N N . GLN B 1 272 ? -14.961 17.484 20.391 1 95.12 272 GLN B N 1
ATOM 5859 C CA . GLN B 1 272 ? -14.609 18.672 21.172 1 95.12 272 GLN B CA 1
ATOM 5860 C C . GLN B 1 272 ? -13.406 19.375 20.562 1 95.12 272 GLN B C 1
ATOM 5862 O O . GLN B 1 272 ? -12.273 18.906 20.656 1 95.12 272 GLN B O 1
ATOM 5867 N N . LYS B 1 273 ? -13.648 20.562 19.938 1 96.12 273 LYS B N 1
ATOM 5868 C CA . LYS B 1 273 ? -12.609 21.359 19.297 1 96.12 273 LYS B CA 1
ATOM 5869 C C . LYS B 1 273 ? -11.922 20.562 18.188 1 96.12 273 LYS B C 1
ATOM 5871 O O . LYS B 1 273 ? -11.391 19.484 18.422 1 96.12 273 LYS B O 1
ATOM 5876 N N . ILE B 1 274 ? -11.828 21.062 17.047 1 98.06 274 ILE B N 1
ATOM 5877 C CA . ILE B 1 274 ? -11.141 20.422 15.93 1 98.06 274 ILE B CA 1
ATOM 5878 C C . ILE B 1 274 ? -9.664 20.828 15.945 1 98.06 274 ILE B C 1
ATOM 5880 O O . ILE B 1 274 ? -9.336 22.016 16.016 1 98.06 274 ILE B O 1
ATOM 5884 N N . ARG B 1 275 ? -8.844 19.812 15.836 1 97.31 275 ARG B N 1
ATOM 5885 C CA . ARG B 1 275 ? -7.418 20.078 16 1 97.31 275 ARG B CA 1
ATOM 5886 C C . ARG B 1 275 ? -6.676 19.906 14.68 1 97.31 275 ARG B C 1
ATOM 5888 O O . ARG B 1 275 ? -5.699 20.609 14.422 1 97.31 275 ARG B O 1
ATOM 5895 N N . ALA B 1 276 ? -7.066 18.969 13.93 1 98.25 276 ALA B N 1
ATOM 5896 C CA . ALA B 1 276 ? -6.379 18.672 12.68 1 98.25 276 ALA B CA 1
ATOM 5897 C C . ALA B 1 276 ? -7.348 18.125 11.641 1 98.25 276 ALA B C 1
ATOM 5899 O O . ALA B 1 276 ? -8.367 17.516 11.992 1 98.25 276 ALA B O 1
ATOM 5900 N N . ILE B 1 277 ? -6.973 18.375 10.398 1 98.44 277 ILE B N 1
ATOM 5901 C CA . ILE B 1 277 ? -7.758 17.859 9.273 1 98.44 277 ILE B CA 1
ATOM 5902 C C . ILE B 1 277 ? -6.824 17.266 8.227 1 98.44 277 ILE B C 1
ATOM 5904 O O . ILE B 1 277 ? -5.746 17.797 7.965 1 98.44 277 ILE B O 1
ATOM 5908 N N . SER B 1 278 ? -7.211 16.156 7.668 1 98.19 278 SER B N 1
ATOM 5909 C CA . SER B 1 278 ? -6.477 15.523 6.574 1 98.19 278 SER B CA 1
ATOM 5910 C C . SER B 1 278 ? -7.426 15.055 5.473 1 98.19 278 SER B C 1
ATOM 5912 O O . SER B 1 278 ? -8.484 14.5 5.758 1 98.19 278 SER B O 1
ATOM 5914 N N . PHE B 1 279 ? -7.02 15.289 4.285 1 98.25 279 PHE B N 1
ATOM 5915 C CA . PHE B 1 279 ? -7.844 14.906 3.141 1 98.25 279 PHE B CA 1
ATOM 5916 C C . PHE B 1 279 ? -7.32 13.633 2.502 1 98.25 279 PHE B C 1
ATOM 5918 O O . PHE B 1 279 ? -6.156 13.555 2.107 1 98.25 279 PHE B O 1
ATOM 5925 N N . ASN B 1 280 ? -8.164 12.617 2.469 1 96.94 280 ASN B N 1
ATOM 5926 C CA . ASN B 1 280 ? -7.922 11.375 1.741 1 96.94 280 ASN B CA 1
ATOM 5927 C C . ASN B 1 280 ? -8.5 11.422 0.331 1 96.94 280 ASN B C 1
ATOM 5929 O O . ASN B 1 280 ? -9.664 11.086 0.12 1 96.94 280 ASN B O 1
ATOM 5933 N N . GLN B 1 281 ? -7.672 11.758 -0.564 1 94.06 281 GLN B N 1
ATOM 5934 C CA . GLN B 1 281 ? -8.117 11.984 -1.936 1 94.06 281 GLN B CA 1
ATOM 5935 C C . GLN B 1 281 ? -8.617 10.695 -2.572 1 94.06 281 GLN B C 1
ATOM 5937 O O . GLN B 1 281 ? -9.578 10.711 -3.344 1 94.06 281 GLN B O 1
ATOM 5942 N N . ALA B 1 282 ? -7.984 9.617 -2.258 1 90 282 ALA B N 1
ATOM 5943 C CA . ALA B 1 282 ? -8.336 8.328 -2.848 1 90 282 ALA B CA 1
ATOM 5944 C C . ALA B 1 282 ? -9.773 7.941 -2.502 1 90 282 ALA B C 1
ATOM 5946 O O . ALA B 1 282 ? -10.516 7.449 -3.357 1 90 282 ALA B O 1
ATOM 5947 N N . ASN B 1 283 ? -10.141 8.211 -1.275 1 89.75 283 ASN B N 1
ATOM 5948 C CA . ASN B 1 283 ? -11.477 7.836 -0.806 1 89.75 283 ASN B CA 1
ATOM 5949 C C . ASN B 1 283 ? -12.453 9 -0.917 1 89.75 283 ASN B C 1
ATOM 5951 O O . ASN B 1 283 ? -13.633 8.859 -0.602 1 89.75 283 ASN B O 1
ATOM 5955 N N . GLN B 1 284 ? -11.977 10.18 -1.31 1 93.56 284 GLN B N 1
ATOM 5956 C CA . GLN B 1 284 ? -12.781 11.398 -1.357 1 93.56 284 GLN B CA 1
ATOM 5957 C C . GLN B 1 284 ? -13.453 11.664 -0.017 1 93.56 284 GLN B C 1
ATOM 5959 O O . GLN B 1 284 ? -14.664 11.883 0.039 1 93.56 284 GLN B O 1
ATOM 5964 N N . GLU B 1 285 ? -12.688 11.531 0.965 1 96.81 285 GLU B N 1
ATOM 5965 C CA . GLU B 1 285 ? -13.109 11.82 2.33 1 96.81 285 GLU B CA 1
ATOM 5966 C C . GLU B 1 285 ? -12.055 12.633 3.076 1 96.81 285 GLU B C 1
ATOM 5968 O O . GLU B 1 285 ? -10.875 12.625 2.711 1 96.81 285 GLU B O 1
ATOM 5973 N N . PHE B 1 286 ? -12.492 13.391 4.031 1 98.06 286 PHE B N 1
ATOM 5974 C CA . PHE B 1 286 ? -11.523 14.031 4.918 1 98.06 286 PHE B CA 1
ATOM 5975 C C . PHE B 1 286 ? -11.797 13.664 6.371 1 98.06 286 PHE B C 1
ATOM 5977 O O . PHE B 1 286 ? -12.93 13.336 6.73 1 98.06 286 PHE B O 1
ATOM 5984 N N . ALA B 1 287 ? -10.742 13.625 7.109 1 98.62 287 ALA B N 1
ATOM 5985 C CA . ALA B 1 287 ? -10.82 13.273 8.523 1 98.62 287 ALA B CA 1
ATOM 5986 C C . ALA B 1 287 ? -10.461 14.461 9.406 1 98.62 287 ALA B C 1
ATOM 5988 O O . ALA B 1 287 ? -9.578 15.258 9.07 1 98.62 287 ALA B O 1
ATOM 5989 N N . ALA B 1 288 ? -11.18 14.57 10.484 1 98.56 288 ALA B N 1
ATOM 5990 C CA . ALA B 1 288 ? -10.906 15.578 11.508 1 98.56 288 ALA B CA 1
ATOM 5991 C C . ALA B 1 288 ? -10.539 14.93 12.836 1 98.56 288 ALA B C 1
ATOM 5993 O O . ALA B 1 288 ? -11.133 13.93 13.234 1 98.56 288 ALA B O 1
ATOM 5994 N N . LEU B 1 289 ? -9.562 15.5 13.414 1 98.19 289 LEU B N 1
ATOM 5995 C CA . LEU B 1 289 ? -9.148 15.086 14.75 1 98.19 289 LEU B CA 1
ATOM 5996 C C . LEU B 1 289 ? -9.633 16.062 15.805 1 98.19 289 LEU B C 1
ATOM 5998 O O . LEU B 1 289 ? -9.484 17.281 15.648 1 98.19 289 LEU B O 1
ATOM 6002 N N . SER B 1 290 ? -10.305 15.547 16.828 1 97.19 290 SER B N 1
ATOM 6003 C CA . SER B 1 290 ? -10.789 16.422 17.891 1 97.19 290 SER B CA 1
ATOM 6004 C C . SER B 1 290 ? -9.992 16.234 19.172 1 97.19 290 SER B C 1
ATOM 6006 O O . SER B 1 290 ? -9.383 15.18 19.391 1 97.19 290 SER B O 1
ATOM 6008 N N . SER B 1 291 ? -10.023 17.156 20.031 1 95.31 291 SER B N 1
ATOM 6009 C CA . SER B 1 291 ? -9.188 17.188 21.234 1 95.31 291 SER B CA 1
ATOM 6010 C C . SER B 1 291 ? -9.641 16.141 22.25 1 95.31 291 SER B C 1
ATOM 6012 O O . SER B 1 291 ? -8.883 15.781 23.141 1 95.31 291 SER B O 1
ATOM 6014 N N . ASN B 1 292 ? -10.828 15.695 22.141 1 94.69 292 ASN B N 1
ATOM 6015 C CA . ASN B 1 292 ? -11.312 14.672 23.062 1 94.69 292 ASN B CA 1
ATOM 6016 C C . ASN B 1 292 ? -10.914 13.273 22.609 1 94.69 292 ASN B C 1
ATOM 6018 O O . ASN B 1 292 ? -11.438 12.281 23.125 1 94.69 292 ASN B O 1
ATOM 6022 N N . GLY B 1 293 ? -10.117 13.156 21.625 1 95.44 293 GLY B N 1
ATOM 6023 C CA . GLY B 1 293 ? -9.516 11.891 21.25 1 95.44 293 GLY B CA 1
ATOM 6024 C C . GLY B 1 293 ? -10.359 11.094 20.266 1 95.44 293 GLY B C 1
ATOM 6025 O O . GLY B 1 293 ? -10.43 9.867 20.359 1 95.44 293 GLY B O 1
ATOM 6026 N N . PHE B 1 294 ? -11.109 11.758 19.422 1 96.94 294 PHE B N 1
ATOM 6027 C CA . PHE B 1 294 ? -11.867 11.094 18.375 1 96.94 294 PHE B CA 1
ATOM 6028 C C . PHE B 1 294 ? -11.344 11.484 17 1 96.94 294 PHE B C 1
ATOM 6030 O O . PHE B 1 294 ? -10.797 12.578 16.828 1 96.94 294 PHE B O 1
ATOM 6037 N N . ILE B 1 295 ? -11.5 10.586 16.109 1 98.12 295 ILE B N 1
ATOM 6038 C CA . ILE B 1 295 ? -11.359 10.898 14.695 1 98.12 295 ILE B CA 1
ATOM 6039 C C . ILE B 1 295 ? -12.734 10.844 14.023 1 98.12 295 ILE B C 1
ATOM 6041 O O . ILE B 1 295 ? -13.547 9.977 14.328 1 98.12 295 ILE B O 1
ATOM 6045 N N . HIS B 1 296 ? -12.969 11.789 13.164 1 98.19 296 HIS B N 1
ATOM 6046 C CA . HIS B 1 296 ? -14.25 11.93 12.469 1 98.19 296 HIS B CA 1
ATOM 6047 C C . HIS B 1 296 ? -14.047 11.969 10.953 1 98.19 296 HIS B C 1
ATOM 6049 O O . HIS B 1 296 ? -13.242 12.758 10.453 1 98.19 296 HIS B O 1
ATOM 6055 N N . VAL B 1 297 ? -14.797 11.156 10.266 1 98 297 VAL B N 1
ATOM 6056 C CA . VAL B 1 297 ? -14.625 11.086 8.82 1 98 297 VAL B CA 1
ATOM 6057 C C . VAL B 1 297 ? -15.859 11.664 8.125 1 98 297 VAL B C 1
ATOM 6059 O O . VAL B 1 297 ? -17 11.367 8.508 1 98 297 VAL B O 1
ATOM 6062 N N . PHE B 1 298 ? -15.586 12.531 7.176 1 97.62 298 PHE B N 1
ATOM 6063 C CA . PHE B 1 298 ? -16.625 13.172 6.383 1 97.62 298 PHE B CA 1
ATOM 6064 C C . PHE B 1 298 ? -16.469 12.828 4.906 1 97.62 298 PHE B C 1
ATOM 6066 O O . PHE B 1 298 ? -15.352 12.719 4.402 1 97.62 298 PHE B O 1
ATOM 6073 N N . ASP B 1 299 ? -17.594 12.68 4.227 1 95.06 299 ASP B N 1
ATOM 6074 C CA . ASP B 1 299 ? -17.594 12.609 2.77 1 95.06 299 ASP B CA 1
ATOM 6075 C C . ASP B 1 299 ? -17.266 13.969 2.154 1 95.06 299 ASP B C 1
ATOM 6077 O O . ASP B 1 299 ? -17.938 14.961 2.438 1 95.06 299 ASP B O 1
ATOM 6081 N N . ALA B 1 300 ? -16.297 14.07 1.333 1 95.94 300 ALA B N 1
ATOM 6082 C CA . ALA B 1 300 ? -15.812 15.344 0.809 1 95.94 300 ALA B CA 1
ATOM 6083 C C . ALA B 1 300 ? -16.781 15.922 -0.211 1 95.94 300 ALA B C 1
ATOM 6085 O O . ALA B 1 300 ? -16.812 17.141 -0.428 1 95.94 300 ALA B O 1
ATOM 6086 N N . GLN B 1 301 ? -17.578 15.102 -0.794 1 92.25 301 GLN B N 1
ATOM 6087 C CA . GLN B 1 301 ? -18.5 15.562 -1.834 1 92.25 301 GLN B CA 1
ATOM 6088 C C . GLN B 1 301 ? -19.797 16.078 -1.23 1 92.25 301 GLN B C 1
ATOM 6090 O O . GLN B 1 301 ? -20.344 17.094 -1.675 1 92.25 301 GLN B O 1
ATOM 6095 N N . THR B 1 302 ? -20.25 15.414 -0.213 1 92.5 302 THR B N 1
ATOM 6096 C CA . THR B 1 302 ? -21.547 15.758 0.346 1 92.5 302 THR B CA 1
ATOM 6097 C C . THR B 1 302 ? -21.391 16.516 1.663 1 92.5 302 THR B C 1
ATOM 6099 O O . THR B 1 302 ? -22.359 17.094 2.168 1 92.5 302 THR B O 1
ATOM 6102 N N . PHE B 1 303 ? -20.188 16.484 2.193 1 96 303 PHE B N 1
ATOM 6103 C CA . PHE B 1 303 ? -19.875 17.125 3.469 1 96 303 PHE B CA 1
ATOM 6104 C C . PHE B 1 303 ? -20.688 16.484 4.598 1 96 303 PHE B C 1
ATOM 6106 O O . PHE B 1 303 ? -21.016 17.156 5.578 1 96 303 PHE B O 1
ATOM 6113 N N . LYS B 1 304 ? -21.047 15.227 4.371 1 94.19 304 LYS B N 1
ATOM 6114 C CA . LYS B 1 304 ? -21.75 14.469 5.398 1 94.19 304 LYS B CA 1
ATOM 6115 C C . LYS B 1 304 ? -20.781 13.703 6.293 1 94.19 304 LYS B C 1
ATOM 6117 O O . LYS B 1 304 ? -19.812 13.133 5.809 1 94.19 304 LYS B O 1
ATOM 6122 N N . GLN B 1 305 ? -21.062 13.719 7.551 1 95.62 305 GLN B N 1
ATOM 6123 C CA . GLN B 1 305 ? -20.266 12.945 8.5 1 95.62 305 GLN B CA 1
ATOM 6124 C C . GLN B 1 305 ? -20.594 11.461 8.406 1 95.62 305 GLN B C 1
ATOM 6126 O O . GLN B 1 305 ? -21.75 11.055 8.508 1 95.62 305 GLN B O 1
ATOM 6131 N N . GLU B 1 306 ? -19.531 10.664 8.266 1 93.69 306 GLU B N 1
ATOM 6132 C CA . GLU B 1 306 ? -19.75 9.25 7.992 1 93.69 306 GLU B CA 1
ATOM 6133 C C . GLU B 1 306 ? -19.469 8.398 9.227 1 93.69 306 GLU B C 1
ATOM 6135 O O . GLU B 1 306 ? -20.25 7.5 9.555 1 93.69 306 GLU B O 1
ATOM 6140 N N . MET B 1 307 ? -18.453 8.617 9.836 1 93.12 307 MET B N 1
ATOM 6141 C CA . MET B 1 307 ? -18.094 7.785 10.977 1 93.12 307 MET B CA 1
ATOM 6142 C C . MET B 1 307 ? -17.172 8.547 11.938 1 93.12 307 MET B C 1
ATOM 6144 O O . MET B 1 307 ? -16.484 9.492 11.531 1 93.12 307 MET B O 1
ATOM 6148 N N . SER B 1 308 ? -17.234 8.188 13.211 1 95.44 308 SER B N 1
ATOM 6149 C CA . SER B 1 308 ? -16.344 8.68 14.273 1 95.44 308 SER B CA 1
ATOM 6150 C C . SER B 1 308 ? -15.867 7.543 15.164 1 95.44 308 SER B C 1
ATOM 6152 O O . SER B 1 308 ? -16.609 6.59 15.414 1 95.44 308 SER B O 1
ATOM 6154 N N . ARG B 1 309 ? -14.625 7.668 15.531 1 96.31 309 ARG B N 1
ATOM 6155 C CA . ARG B 1 309 ? -14.07 6.637 16.406 1 96.31 309 ARG B CA 1
ATOM 6156 C C . ARG B 1 309 ? -13.195 7.258 17.5 1 96.31 309 ARG B C 1
ATOM 6158 O O . ARG B 1 309 ? -12.406 8.164 17.219 1 96.31 309 ARG B O 1
ATOM 6165 N N . LYS B 1 310 ? -13.414 6.742 18.688 1 95.62 310 LYS B N 1
ATOM 6166 C CA . LYS B 1 310 ? -12.539 7.145 19.781 1 95.62 310 LYS B CA 1
ATOM 6167 C C . LYS B 1 310 ? -11.172 6.488 19.656 1 95.62 310 LYS B C 1
ATOM 6169 O O . LYS B 1 310 ? -11.07 5.297 19.359 1 95.62 310 LYS B O 1
ATO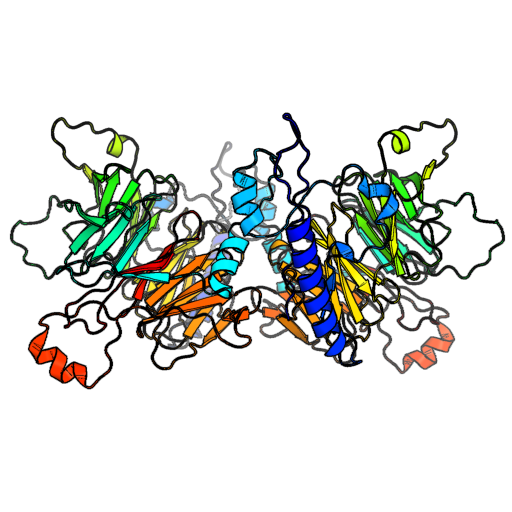M 6174 N N . LEU B 1 311 ? -10.203 7.223 19.891 1 96.12 311 LEU B N 1
ATOM 6175 C CA . LEU B 1 311 ? -8.836 6.719 19.812 1 96.12 311 LEU B CA 1
ATOM 6176 C C . LEU B 1 311 ? -8.422 6.043 21.109 1 96.12 311 LEU B C 1
ATOM 6178 O O . LEU B 1 311 ? -8.961 6.352 22.172 1 96.12 311 LEU B O 1
ATOM 6182 N N . PRO B 1 312 ? -7.461 5.098 21.016 1 91.19 312 PRO B N 1
ATOM 6183 C CA . PRO B 1 312 ? -6.996 4.418 22.234 1 91.19 312 PRO B CA 1
ATOM 6184 C C . PRO B 1 312 ? -6.438 5.383 23.281 1 91.19 312 PRO B C 1
ATOM 6186 O O . PRO B 1 312 ? -6.586 5.152 24.484 1 91.19 312 PRO B O 1
ATOM 6189 N N . SER B 1 313 ? -5.73 6.363 22.812 1 85.5 313 SER B N 1
ATOM 6190 C CA . SER B 1 313 ? -5.242 7.418 23.688 1 85.5 313 SER B CA 1
ATOM 6191 C C . SER B 1 313 ? -5.723 8.789 23.234 1 85.5 313 SER B C 1
ATOM 6193 O O . SER B 1 313 ? -5.699 9.102 22.047 1 85.5 313 SER B O 1
ATOM 6195 N N . SER B 1 314 ? -6.16 9.531 24.25 1 81.06 314 SER B N 1
ATOM 6196 C CA . SER B 1 314 ? -6.629 10.875 23.938 1 81.06 314 SER B CA 1
ATOM 6197 C C . SER B 1 314 ? -5.586 11.922 24.297 1 81.06 314 SER B C 1
ATOM 6199 O O . SER B 1 314 ? -5.852 13.125 24.219 1 81.06 314 SER B O 1
ATOM 6201 N N . GLN B 1 315 ? -4.465 11.406 24.547 1 85.88 315 GLN B N 1
ATOM 6202 C CA . GLN B 1 315 ? -3.471 12.367 25 1 85.88 315 GLN B CA 1
ATOM 6203 C C . GLN B 1 315 ? -2.664 12.922 23.828 1 85.88 315 GLN B C 1
ATOM 6205 O O . GLN B 1 315 ? -2.012 12.164 23.109 1 85.88 315 GLN B O 1
ATOM 6210 N N . GLU B 1 316 ? -2.707 14.227 23.688 1 88.69 316 GLU B N 1
ATOM 6211 C CA . GLU B 1 316 ? -1.846 14.992 22.781 1 88.69 316 GLU B CA 1
ATOM 6212 C C . GLU B 1 316 ? -2.043 14.547 21.328 1 88.69 316 GLU B C 1
ATOM 6214 O O . GLU B 1 316 ? -1.07 14.32 20.609 1 88.69 316 GLU B O 1
ATOM 6219 N N . ASN B 1 317 ? -3.248 14.305 20.906 1 94.19 317 ASN B N 1
ATOM 6220 C CA . ASN B 1 317 ? -3.545 14.07 19.5 1 94.19 317 ASN B CA 1
ATOM 6221 C C . ASN B 1 317 ? -3.633 15.375 18.719 1 94.19 317 ASN B C 1
ATOM 6223 O O . ASN B 1 317 ? -4.719 15.93 18.547 1 94.19 317 ASN B O 1
ATOM 6227 N N . VAL B 1 318 ? -2.477 15.805 18.219 1 94.88 318 VAL B N 1
ATOM 6228 C CA . VAL B 1 318 ? -2.467 17.172 17.719 1 94.88 318 VAL B CA 1
ATOM 6229 C C . VAL B 1 318 ? -2.113 17.188 16.234 1 94.88 318 VAL B C 1
ATOM 6231 O O . VAL B 1 318 ? -2.139 18.234 15.586 1 94.88 318 VAL B O 1
ATOM 6234 N N . CYS B 1 319 ? -1.707 16.078 15.688 1 97.44 319 CYS B N 1
ATOM 6235 C CA . CYS B 1 319 ? -1.335 16.047 14.273 1 97.44 319 CYS B CA 1
ATOM 6236 C C . CYS B 1 319 ? -1.801 14.75 13.617 1 97.44 319 CYS B C 1
ATOM 6238 O O . CYS B 1 319 ? -1.998 13.734 14.297 1 97.44 319 CYS B O 1
ATOM 6240 N N . MET B 1 320 ? -1.948 14.859 12.383 1 98.19 320 MET B N 1
ATOM 6241 C CA . MET B 1 320 ? -2.434 13.727 11.602 1 98.19 320 MET B CA 1
ATOM 6242 C C . MET B 1 320 ? -1.94 13.805 10.156 1 98.19 320 MET B C 1
ATOM 6244 O O . MET B 1 320 ? -1.809 14.898 9.602 1 98.19 320 MET B O 1
ATOM 6248 N N . ALA B 1 321 ? -1.615 12.727 9.594 1 98.38 321 ALA B N 1
ATOM 6249 C CA . ALA B 1 321 ? -1.275 12.586 8.18 1 98.38 321 ALA B CA 1
ATOM 6250 C C . ALA B 1 321 ? -1.967 11.367 7.57 1 98.38 321 ALA B C 1
ATOM 6252 O O . ALA B 1 321 ? -2.428 10.477 8.297 1 98.38 321 ALA B O 1
ATOM 6253 N N . VAL B 1 322 ? -2.113 11.414 6.297 1 98.12 322 VAL B N 1
ATOM 6254 C CA . VAL B 1 322 ? -2.756 10.289 5.625 1 98.12 322 VAL B CA 1
ATOM 6255 C C . VAL B 1 322 ? -1.88 9.805 4.469 1 98.12 322 VAL B C 1
ATOM 6257 O O . VAL B 1 322 ? -1.287 10.617 3.752 1 98.12 322 VAL B O 1
ATOM 6260 N N . GLN B 1 323 ? -1.716 8.539 4.426 1 96.44 323 GLN B N 1
ATOM 6261 C CA . GLN B 1 323 ? -1.122 7.887 3.266 1 96.44 323 GLN B CA 1
ATOM 6262 C C . GLN B 1 323 ? -2.178 7.141 2.453 1 96.44 323 GLN B C 1
ATOM 6264 O O . GLN B 1 323 ? -2.484 5.98 2.738 1 96.44 323 GLN B O 1
ATOM 6269 N N . CYS B 1 324 ? -2.561 7.691 1.372 1 93.06 324 CYS B N 1
ATOM 6270 C CA . CYS B 1 324 ? -3.744 7.25 0.642 1 93.06 324 CYS B CA 1
ATOM 6271 C C . CYS B 1 324 ? -3.51 5.887 -0.001 1 93.06 324 CYS B C 1
ATOM 6273 O O . CYS B 1 324 ? -4.371 5.008 0.064 1 93.06 324 CYS B O 1
ATOM 6275 N N . SER B 1 325 ? -2.342 5.734 -0.549 1 89.38 325 SER B N 1
ATOM 6276 C CA . SER B 1 325 ? -2.061 4.496 -1.267 1 89.38 325 SER B CA 1
ATOM 6277 C C . SER B 1 325 ? -2.023 3.303 -0.317 1 89.38 325 SER B C 1
ATOM 6279 O O . SER B 1 325 ? -2.377 2.186 -0.7 1 89.38 325 SER B O 1
ATOM 6281 N N . ARG B 1 326 ? -1.646 3.549 0.889 1 92.25 326 ARG B N 1
ATOM 6282 C CA . ARG B 1 326 ? -1.546 2.473 1.869 1 92.25 326 ARG B CA 1
ATOM 6283 C C . ARG B 1 326 ? -2.785 2.42 2.754 1 92.25 326 ARG B C 1
ATOM 6285 O O . ARG B 1 326 ? -2.906 1.545 3.615 1 92.25 326 ARG B O 1
ATOM 6292 N N . SER B 1 327 ? -3.668 3.377 2.609 1 93.06 327 SER B N 1
ATOM 6293 C CA . SER B 1 327 ? -4.93 3.426 3.336 1 93.06 327 SER B CA 1
ATOM 6294 C C . SER B 1 327 ? -4.703 3.469 4.844 1 93.06 327 SER B C 1
ATOM 6296 O O . SER B 1 327 ? -5.312 2.703 5.59 1 93.06 327 SER B O 1
ATOM 6298 N N . VAL B 1 328 ? -3.83 4.422 5.203 1 97 328 VAL B N 1
ATOM 6299 C CA . VAL B 1 328 ? -3.594 4.547 6.641 1 97 328 VAL B CA 1
ATOM 6300 C C . VAL B 1 328 ? -3.598 6.02 7.039 1 97 328 VAL B C 1
ATOM 6302 O O . VAL B 1 328 ? -3.09 6.871 6.305 1 97 328 VAL B O 1
ATOM 6305 N N . TYR B 1 329 ? -4.219 6.332 8.195 1 98.06 329 TYR B N 1
ATOM 6306 C CA . TYR B 1 329 ? -3.992 7.574 8.93 1 98.06 329 TYR B CA 1
ATOM 6307 C C . TYR B 1 329 ? -2.885 7.406 9.961 1 98.06 329 TYR B C 1
ATOM 6309 O O . TYR B 1 329 ? -2.787 6.363 10.609 1 98.06 329 TYR B O 1
ATOM 6317 N N . ALA B 1 330 ? -2.059 8.375 10.078 1 98.5 330 ALA B N 1
ATOM 6318 C CA . ALA B 1 330 ? -1.084 8.438 11.164 1 98.5 330 ALA B CA 1
ATOM 6319 C C . ALA B 1 330 ? -1.408 9.578 12.125 1 98.5 330 ALA B C 1
ATOM 6321 O O . ALA B 1 330 ? -1.517 10.734 11.711 1 98.5 330 ALA B O 1
ATOM 6322 N N . ILE B 1 331 ? -1.592 9.242 13.367 1 98.19 331 ILE B N 1
ATOM 6323 C CA . ILE B 1 331 ? -1.941 10.234 14.383 1 98.19 331 ILE B CA 1
ATOM 6324 C C . ILE B 1 331 ? -0.843 10.297 15.438 1 98.19 331 ILE B C 1
ATOM 6326 O O . ILE B 1 331 ? -0.438 9.266 15.984 1 98.19 331 ILE B O 1
ATOM 6330 N N . GLY B 1 332 ? -0.36 11.492 15.688 1 97.06 332 GLY B N 1
ATOM 6331 C CA . GLY B 1 332 ? 0.613 11.672 16.75 1 97.06 332 GLY B CA 1
ATOM 6332 C C . GLY B 1 332 ? -0.001 11.625 18.141 1 97.06 332 GLY B C 1
ATOM 6333 O O . GLY B 1 332 ? -1.062 12.203 18.375 1 97.06 332 GLY B O 1
ATOM 6334 N N . CYS B 1 333 ? 0.652 10.867 19 1 94.19 333 CYS B N 1
ATOM 6335 C CA . CYS B 1 333 ? 0.258 10.758 20.406 1 94.19 333 CYS B CA 1
ATOM 6336 C C . CYS B 1 333 ? 1.412 11.125 21.328 1 94.19 333 CYS B C 1
ATOM 6338 O O . CYS B 1 333 ? 2.479 11.531 20.875 1 94.19 333 CYS B O 1
ATOM 6340 N N . LYS B 1 334 ? 1.154 11.008 22.547 1 92.88 334 LYS B N 1
ATOM 6341 C CA . LYS B 1 334 ? 2.154 11.398 23.547 1 92.88 334 LYS B CA 1
ATOM 6342 C C . LYS B 1 334 ? 3.371 10.484 23.484 1 92.88 334 LYS B C 1
ATOM 6344 O O . LYS B 1 334 ? 4.512 10.945 23.562 1 92.88 334 LYS B O 1
ATOM 6349 N N . SER B 1 335 ? 3.1 9.156 23.281 1 91.19 335 SER B N 1
ATOM 6350 C CA . SER B 1 335 ? 4.215 8.227 23.406 1 91.19 335 SER B CA 1
ATOM 6351 C C . SER B 1 335 ? 4.367 7.371 22.156 1 91.19 335 SER B C 1
ATOM 6353 O O . SER B 1 335 ? 5.277 6.543 22.078 1 91.19 335 SER B O 1
ATOM 6355 N N . TYR B 1 336 ? 3.545 7.531 21.25 1 94.44 336 TYR B N 1
ATOM 6356 C CA . TYR B 1 336 ? 3.588 6.703 20.062 1 94.44 336 TYR B CA 1
ATOM 6357 C C . TYR B 1 336 ? 2.859 7.375 18.906 1 94.44 336 TYR B C 1
ATOM 6359 O O . TYR B 1 336 ? 2.223 8.414 19.078 1 94.44 336 TYR B O 1
ATOM 6367 N N . THR B 1 337 ? 3.043 6.855 17.766 1 96.62 337 THR B N 1
ATOM 6368 C CA . THR B 1 337 ? 2.242 7.199 16.594 1 96.62 337 THR B CA 1
ATOM 6369 C C . THR B 1 337 ? 1.253 6.082 16.281 1 96.62 337 THR B C 1
ATOM 6371 O O . THR B 1 337 ? 1.629 4.91 16.219 1 96.62 337 THR B O 1
ATOM 6374 N N . LEU B 1 338 ? 0.053 6.48 16.156 1 97.31 338 LEU B N 1
ATOM 6375 C CA . LEU B 1 338 ? -1.002 5.504 15.914 1 97.31 338 LEU B CA 1
ATOM 6376 C C . LEU B 1 338 ? -1.333 5.43 14.422 1 97.31 338 LEU B C 1
ATOM 6378 O O . LEU B 1 338 ? -1.592 6.457 13.789 1 97.31 338 LEU B O 1
ATOM 6382 N N . LEU B 1 339 ? -1.272 4.238 13.875 1 97.69 339 LEU B N 1
ATOM 6383 C CA . LEU B 1 339 ? -1.725 4.012 12.508 1 97.69 339 LEU B CA 1
ATOM 6384 C C . LEU B 1 339 ? -3.131 3.42 12.492 1 97.69 339 LEU B C 1
ATOM 6386 O O . LEU B 1 339 ? -3.4 2.432 13.18 1 97.69 339 LEU B O 1
ATOM 6390 N N . LEU B 1 340 ? -3.992 4.082 11.75 1 97.19 340 LEU B N 1
ATOM 6391 C CA . LEU B 1 340 ? -5.375 3.633 11.625 1 97.19 340 LEU B CA 1
ATOM 6392 C C . LEU B 1 340 ? -5.695 3.24 10.188 1 97.19 340 LEU B C 1
ATOM 6394 O O . LEU B 1 340 ? -5.25 3.902 9.25 1 97.19 340 LEU B O 1
ATOM 6398 N N . ASP B 1 341 ? -6.477 2.176 10.031 1 94.19 341 ASP B N 1
ATOM 6399 C CA . ASP B 1 341 ? -7.047 1.801 8.742 1 94.19 341 ASP B CA 1
ATOM 6400 C C . ASP B 1 341 ? -8.086 2.818 8.289 1 94.19 341 ASP B C 1
ATOM 6402 O O . ASP B 1 341 ? -9.078 3.051 8.977 1 94.19 341 ASP B O 1
ATOM 6406 N N . THR B 1 342 ? -7.887 3.449 7.137 1 94.25 342 THR B N 1
ATOM 6407 C CA . THR B 1 342 ? -8.773 4.523 6.711 1 94.25 342 THR B CA 1
ATOM 6408 C C . THR B 1 342 ? -10.172 3.988 6.406 1 94.25 342 THR B C 1
ATOM 6410 O O . THR B 1 342 ? -11.148 4.742 6.414 1 94.25 342 THR B O 1
ATOM 6413 N N . ARG B 1 343 ? -10.281 2.736 6.156 1 86.38 343 ARG B N 1
ATOM 6414 C CA . ARG B 1 343 ? -11.562 2.146 5.766 1 86.38 343 ARG B CA 1
ATOM 6415 C C . ARG B 1 343 ? -12.453 1.921 6.98 1 86.38 343 ARG B C 1
ATOM 6417 O O . ARG B 1 343 ? -13.672 2.092 6.902 1 86.38 343 ARG B O 1
ATOM 6424 N N . THR B 1 344 ? -11.797 1.524 8.148 1 86.69 344 THR B N 1
ATOM 6425 C CA . THR B 1 344 ? -12.562 1.102 9.312 1 86.69 344 THR B CA 1
ATOM 6426 C C . THR B 1 344 ? -12.234 1.965 10.523 1 86.69 344 THR B C 1
ATOM 6428 O O . THR B 1 344 ? -12.938 1.928 11.531 1 86.69 344 THR B O 1
ATOM 6431 N N . LEU B 1 345 ? -11.211 2.771 10.5 1 93.06 345 LEU B N 1
ATOM 6432 C CA . LEU B 1 345 ? -10.688 3.584 11.594 1 93.06 345 LEU B CA 1
ATOM 6433 C C . LEU B 1 345 ? -10.195 2.705 12.734 1 93.06 345 LEU B C 1
ATOM 6435 O O . LEU B 1 345 ? -9.992 3.189 13.852 1 93.06 345 LEU B O 1
ATOM 6439 N N . GLN B 1 346 ? -9.992 1.399 12.414 1 91.31 346 GLN B N 1
ATOM 6440 C CA . GLN B 1 346 ? -9.398 0.518 13.414 1 91.31 346 GLN B CA 1
ATOM 6441 C C . GLN B 1 346 ? -7.887 0.701 13.477 1 91.31 346 GLN B C 1
ATOM 6443 O O . GLN B 1 346 ? -7.234 0.907 12.453 1 91.31 346 GLN B O 1
ATOM 6448 N N . ALA B 1 347 ? -7.402 0.614 14.688 1 94.12 347 ALA B N 1
ATOM 6449 C CA . ALA B 1 347 ? -5.957 0.727 14.867 1 94.12 347 ALA B CA 1
ATOM 6450 C C . ALA B 1 347 ? -5.23 -0.46 14.242 1 94.12 347 ALA B C 1
ATOM 6452 O O . ALA B 1 347 ? -5.605 -1.613 14.469 1 94.12 347 ALA B O 1
ATOM 6453 N N . VAL B 1 348 ? -4.23 -0.178 13.484 1 94.12 348 VAL B N 1
ATOM 6454 C CA . VAL B 1 348 ? -3.494 -1.245 12.812 1 94.12 348 VAL B CA 1
ATOM 6455 C C . VAL B 1 348 ? -2.123 -1.415 13.469 1 94.12 348 VAL B C 1
ATOM 6457 O O . VAL B 1 348 ? -1.554 -2.508 13.461 1 94.12 348 VAL B O 1
ATOM 6460 N N . LYS B 1 349 ? -1.561 -0.326 13.93 1 95.06 349 LYS B N 1
ATOM 6461 C CA . LYS B 1 349 ? -0.24 -0.385 14.547 1 95.06 349 LYS B CA 1
ATOM 6462 C C . LYS B 1 349 ? -0.021 0.796 15.484 1 95.06 349 LYS B C 1
ATOM 6464 O O . LYS B 1 349 ? -0.46 1.912 15.203 1 95.06 349 LYS B O 1
ATOM 6469 N N . LYS B 1 350 ? 0.58 0.511 16.594 1 95.12 350 LYS B N 1
ATOM 6470 C CA . LYS B 1 350 ? 1.122 1.527 17.5 1 95.12 350 LYS B CA 1
ATOM 6471 C C . LYS B 1 350 ? 2.643 1.596 17.391 1 95.12 350 LYS B C 1
ATOM 6473 O O . LYS B 1 350 ? 3.34 0.676 17.828 1 95.12 350 LYS B O 1
ATOM 6478 N N . ILE B 1 351 ? 3.113 2.631 16.797 1 96.44 351 ILE B N 1
ATOM 6479 C CA . ILE B 1 351 ? 4.555 2.801 16.625 1 96.44 351 ILE B CA 1
ATOM 6480 C C . ILE B 1 351 ? 5.133 3.506 17.859 1 96.44 351 ILE B C 1
ATOM 6482 O O . ILE B 1 351 ? 4.945 4.711 18.031 1 96.44 351 ILE B O 1
ATOM 6486 N N . SER B 1 352 ? 5.832 2.771 18.578 1 92.06 352 SER B N 1
ATOM 6487 C CA . SER B 1 352 ? 6.395 3.33 19.812 1 92.06 352 SER B CA 1
ATOM 6488 C C . SER B 1 352 ? 7.52 4.312 19.5 1 92.06 352 SER B C 1
ATOM 6490 O O . SER B 1 352 ? 8.328 4.078 18.609 1 92.06 352 SER B O 1
ATOM 6492 N N . SER B 1 353 ? 7.453 5.355 20.297 1 85.31 353 SER B N 1
ATOM 6493 C CA . SER B 1 353 ? 8.578 6.281 20.203 1 85.31 353 SER B CA 1
ATOM 6494 C C . SER B 1 353 ? 9.805 5.738 20.938 1 85.31 353 SER B C 1
ATOM 6496 O O . SER B 1 353 ? 9.672 5.07 21.969 1 85.31 353 SER B O 1
ATOM 6498 N N . ARG B 1 354 ? 10.875 5.715 20.516 1 81.81 354 ARG B N 1
ATOM 6499 C CA . ARG B 1 354 ? 12.109 5.191 21.094 1 81.81 354 ARG B CA 1
ATOM 6500 C C . ARG B 1 354 ? 12.547 6.023 22.281 1 81.81 354 ARG B C 1
ATOM 6502 O O . ARG B 1 354 ? 13.352 5.574 23.109 1 81.81 354 ARG B O 1
ATOM 6509 N N . TYR B 1 355 ? 11.883 7.164 22.406 1 84.94 355 TYR B N 1
ATOM 6510 C CA . TYR B 1 355 ? 12.273 8.07 23.469 1 84.94 355 TYR B CA 1
ATOM 6511 C C . TYR B 1 355 ? 11.086 8.406 24.359 1 84.94 355 TYR B C 1
ATOM 6513 O O . TYR B 1 355 ? 9.977 8.625 23.875 1 84.94 355 TYR B O 1
ATOM 6521 N N . SER B 1 356 ? 11.312 8.312 25.547 1 81.25 356 SER B N 1
ATOM 6522 C CA . SER B 1 356 ? 10.25 8.609 26.516 1 81.25 356 SER B CA 1
ATOM 6523 C C . SER B 1 356 ? 9.883 10.094 26.484 1 81.25 356 SER B C 1
ATOM 6525 O O . SER B 1 356 ? 10.758 10.953 26.391 1 81.25 356 SER B O 1
ATOM 6527 N N . GLY B 1 357 ? 8.68 10.359 26.547 1 77 357 GLY B N 1
ATOM 6528 C CA . GLY B 1 357 ? 8.195 11.727 26.656 1 77 357 GLY B CA 1
ATOM 6529 C C . GLY B 1 357 ? 8.289 12.492 25.344 1 77 357 GLY B C 1
ATOM 6530 O O . GLY B 1 357 ? 8.383 13.719 25.344 1 77 357 GLY B O 1
ATOM 6531 N N . CYS B 1 358 ? 8.492 11.875 24.234 1 75.69 358 CYS B N 1
ATOM 6532 C CA . CYS B 1 358 ? 8.758 12.523 22.953 1 75.69 358 CYS B CA 1
ATOM 6533 C C . CYS B 1 358 ? 7.562 13.359 22.5 1 75.69 358 CYS B C 1
ATOM 6535 O O . CYS B 1 358 ? 7.727 14.508 22.094 1 75.69 358 CYS B O 1
ATOM 6537 N N . GLY B 1 359 ? 6.309 12.859 22.688 1 91.88 359 GLY B N 1
ATOM 6538 C CA . GLY B 1 359 ? 5.156 13.57 22.156 1 91.88 359 GLY B CA 1
ATOM 6539 C C . GLY B 1 359 ? 5.273 13.883 20.672 1 91.88 359 GLY B C 1
ATOM 6540 O O . GLY B 1 359 ? 6.148 14.648 20.266 1 91.88 359 GLY B O 1
ATOM 6541 N N . ILE B 1 360 ? 4.477 13.352 19.875 1 96.69 360 ILE B N 1
ATOM 6542 C CA . ILE B 1 360 ? 4.516 13.594 18.438 1 96.69 360 ILE B CA 1
ATOM 6543 C C . ILE B 1 360 ? 3.73 14.859 18.094 1 96.69 360 ILE B C 1
ATOM 6545 O O . ILE B 1 360 ? 2.557 14.984 18.453 1 96.69 360 ILE B O 1
ATOM 6549 N N . ARG B 1 361 ? 4.379 15.797 17.406 1 97.25 361 ARG B N 1
ATOM 6550 C CA . ARG B 1 361 ? 3.756 17.109 17.219 1 97.25 361 ARG B CA 1
ATOM 6551 C C . ARG B 1 361 ? 3.547 17.391 15.727 1 97.25 361 ARG B C 1
ATOM 6553 O O . ARG B 1 361 ? 2.777 18.281 15.367 1 97.25 361 ARG B O 1
ATOM 6560 N N . SER B 1 362 ? 4.246 16.719 14.875 1 98.19 362 SER B N 1
ATOM 6561 C CA . SER B 1 362 ? 4.055 16.828 13.438 1 98.19 362 SER B CA 1
ATOM 6562 C C . SER B 1 362 ? 4.215 15.469 12.75 1 98.19 362 SER B C 1
ATOM 6564 O O . SER B 1 362 ? 4.945 14.602 13.234 1 98.19 362 SER B O 1
ATOM 6566 N N . ALA B 1 363 ? 3.531 15.297 11.68 1 98.44 363 ALA B N 1
ATOM 6567 C CA . ALA B 1 363 ? 3.566 14.047 10.93 1 98.44 363 ALA B CA 1
ATOM 6568 C C . ALA B 1 363 ? 3.33 14.289 9.445 1 98.44 363 ALA B C 1
ATOM 6570 O O . ALA B 1 363 ? 2.492 15.117 9.07 1 98.44 363 ALA B O 1
ATOM 6571 N N . SER B 1 364 ? 4.078 13.594 8.648 1 98.19 364 SER B N 1
ATOM 6572 C CA . SER B 1 364 ? 3.877 13.641 7.203 1 98.19 364 SER B CA 1
ATOM 6573 C C . SER B 1 364 ? 4.371 12.359 6.535 1 98.19 364 SER B C 1
ATOM 6575 O O . SER B 1 364 ? 5.098 11.578 7.152 1 98.19 364 SER B O 1
ATOM 6577 N N . PHE B 1 365 ? 3.918 12.172 5.336 1 96.62 365 PHE B N 1
ATOM 6578 C CA . PHE B 1 365 ? 4.387 11.031 4.559 1 96.62 365 PHE B CA 1
ATOM 6579 C C . PHE B 1 365 ? 5.148 11.492 3.324 1 96.62 365 PHE B C 1
ATOM 6581 O O . PHE B 1 365 ? 4.738 12.445 2.654 1 96.62 365 PHE B O 1
ATOM 6588 N N . GLN B 1 366 ? 6.219 10.914 3.09 1 93.38 366 GLN B N 1
ATOM 6589 C CA . GLN B 1 366 ? 6.922 10.898 1.811 1 93.38 366 GLN B CA 1
ATOM 6590 C C . GLN B 1 366 ? 7.016 9.484 1.249 1 93.38 366 GLN B C 1
ATOM 6592 O O . GLN B 1 366 ? 7.887 8.711 1.653 1 93.38 366 GLN B O 1
ATOM 6597 N N . GLY B 1 367 ? 6.094 9.266 0.322 1 90.69 367 GLY B N 1
ATOM 6598 C CA . GLY B 1 367 ? 5.945 7.867 -0.049 1 90.69 367 GLY B CA 1
ATOM 6599 C C . GLY B 1 367 ? 5.543 6.98 1.114 1 90.69 367 GLY B C 1
ATOM 6600 O O . GLY B 1 367 ? 4.562 7.262 1.807 1 90.69 367 GLY B O 1
ATOM 6601 N N . ASP B 1 368 ? 6.375 5.969 1.317 1 92.75 368 ASP B N 1
ATOM 6602 C CA . ASP B 1 368 ? 6.055 5.012 2.375 1 92.75 368 ASP B CA 1
ATOM 6603 C C . ASP B 1 368 ? 6.816 5.344 3.658 1 92.75 368 ASP B C 1
ATOM 6605 O O . ASP B 1 368 ? 6.816 4.551 4.605 1 92.75 368 ASP B O 1
ATOM 6609 N N . ILE B 1 369 ? 7.418 6.461 3.68 1 96.19 369 ILE B N 1
ATOM 6610 C CA . ILE B 1 369 ? 8.164 6.863 4.871 1 96.19 369 ILE B CA 1
ATOM 6611 C C . ILE B 1 369 ? 7.34 7.859 5.684 1 96.19 369 ILE B C 1
ATOM 6613 O O . ILE B 1 369 ? 6.965 8.922 5.176 1 96.19 369 ILE B O 1
ATOM 6617 N N . LEU B 1 370 ? 7.086 7.512 6.887 1 97.94 370 LEU B N 1
ATOM 6618 C CA . LEU B 1 370 ? 6.461 8.422 7.844 1 97.94 370 LEU B CA 1
ATOM 6619 C C . LEU B 1 370 ? 7.508 9.25 8.578 1 97.94 370 LEU B C 1
ATOM 6621 O O . LEU B 1 370 ? 8.406 8.695 9.219 1 97.94 370 LEU B O 1
ATOM 6625 N N . THR B 1 371 ? 7.43 10.523 8.406 1 98.44 371 THR B N 1
ATOM 6626 C CA . THR B 1 371 ? 8.281 11.445 9.148 1 98.44 371 THR B CA 1
ATOM 6627 C C . THR B 1 371 ? 7.523 12.055 10.328 1 98.44 371 THR B C 1
ATOM 6629 O O . THR B 1 371 ? 6.406 12.555 10.164 1 98.44 371 THR B O 1
ATOM 6632 N N . VAL B 1 372 ? 8.125 11.992 11.523 1 98 372 VAL B N 1
ATOM 6633 C CA . VAL B 1 372 ? 7.461 12.57 12.688 1 98 372 VAL B CA 1
ATOM 6634 C C . VAL B 1 372 ? 8.398 13.547 13.391 1 98 372 VAL B C 1
ATOM 6636 O O . VAL B 1 372 ? 9.609 13.312 13.469 1 98 372 VAL B O 1
ATOM 6639 N N . GLY B 1 373 ? 7.84 14.672 13.812 1 98.25 373 GLY B N 1
ATOM 6640 C CA . GLY B 1 373 ? 8.508 15.609 14.703 1 98.25 373 GLY B CA 1
ATOM 6641 C C . GLY B 1 373 ? 8.055 15.484 16.141 1 98.25 373 GLY B C 1
ATOM 6642 O O . GLY B 1 373 ? 6.863 15.305 16.422 1 98.25 373 GLY B O 1
ATOM 6643 N N . THR B 1 374 ? 9.062 15.562 17.031 1 97.25 374 THR B N 1
ATOM 6644 C CA . THR B 1 374 ? 8.75 15.289 18.422 1 97.25 374 THR B CA 1
ATOM 6645 C C . THR B 1 374 ? 8.898 16.562 19.266 1 97.25 374 THR B C 1
ATOM 6647 O O . THR B 1 374 ? 9.359 17.594 18.781 1 97.25 374 THR B O 1
ATOM 6650 N N . GLY B 1 375 ? 8.492 16.422 20.547 1 95.56 375 GLY B N 1
ATOM 6651 C CA . GLY B 1 375 ? 8.672 17.484 21.516 1 95.56 375 GLY B CA 1
ATOM 6652 C C . GLY B 1 375 ? 10.07 17.516 22.094 1 95.56 375 GLY B C 1
ATOM 6653 O O . GLY B 1 375 ? 10.391 18.406 22.906 1 95.56 375 GLY B O 1
ATOM 6654 N N . LEU B 1 376 ? 10.945 16.609 21.641 1 94 376 LEU B N 1
ATOM 6655 C CA . LEU B 1 376 ? 12.297 16.5 22.172 1 94 376 LEU B CA 1
ATOM 6656 C C . LEU B 1 376 ? 13.328 16.969 21.156 1 94 376 LEU B C 1
ATOM 6658 O O . LEU B 1 376 ? 14.523 16.672 21.281 1 94 376 LEU B O 1
ATOM 6662 N N . GLY B 1 377 ? 12.844 17.578 20.109 1 96.12 377 GLY B N 1
ATOM 6663 C CA . GLY B 1 377 ? 13.758 18.078 19.094 1 96.12 377 GLY B CA 1
ATOM 6664 C C . GLY B 1 377 ? 14.32 16.984 18.219 1 96.12 377 GLY B C 1
ATOM 6665 O O . GLY B 1 377 ? 15.469 17.062 17.766 1 96.12 377 GLY B O 1
ATOM 6666 N N . LEU B 1 378 ? 13.602 15.945 18.062 1 96.88 378 LEU B N 1
ATOM 6667 C CA . LEU B 1 378 ? 14.031 14.82 17.234 1 96.88 378 LEU B CA 1
ATOM 6668 C C . LEU B 1 378 ? 13.062 14.602 16.078 1 96.88 378 LEU B C 1
ATOM 6670 O O . LEU B 1 378 ? 11.844 14.633 16.266 1 96.88 378 LEU B O 1
ATOM 6674 N N . VAL B 1 379 ? 13.602 14.438 14.906 1 97.69 379 VAL B N 1
ATOM 6675 C CA . VAL B 1 379 ? 12.836 13.992 13.75 1 97.69 379 VAL B CA 1
ATOM 6676 C C . VAL B 1 379 ? 13.133 12.516 13.469 1 97.69 379 VAL B C 1
ATOM 6678 O O . VAL B 1 379 ? 14.297 12.125 13.383 1 97.69 379 VAL B O 1
ATOM 6681 N N . MET B 1 380 ? 12.133 11.781 13.367 1 97.06 380 MET B N 1
ATOM 6682 C CA . MET B 1 380 ? 12.289 10.344 13.164 1 97.06 380 MET B CA 1
ATOM 6683 C C . MET B 1 380 ? 11.578 9.898 11.891 1 97.06 380 MET B C 1
ATOM 6685 O O . MET B 1 380 ? 10.688 10.594 11.398 1 97.06 380 MET B O 1
ATOM 6689 N N . PHE B 1 381 ? 12.023 8.75 11.406 1 97.31 381 PHE B N 1
ATOM 6690 C CA . PHE B 1 381 ? 11.547 8.242 10.125 1 97.31 381 PHE B CA 1
ATOM 6691 C C . PHE B 1 381 ? 11.164 6.77 10.242 1 97.31 381 PHE B C 1
ATOM 6693 O O . PHE B 1 381 ? 11.977 5.941 10.656 1 97.31 381 PHE B O 1
ATOM 6700 N N . TYR B 1 382 ? 9.977 6.484 9.867 1 97.12 382 TYR B N 1
ATOM 6701 C CA . TYR B 1 382 ? 9.469 5.121 9.953 1 97.12 382 TYR B CA 1
ATOM 6702 C C . TYR B 1 382 ? 9.086 4.594 8.578 1 97.12 382 TYR B C 1
ATOM 6704 O O . TYR B 1 382 ? 8.336 5.238 7.84 1 97.12 382 TYR B O 1
ATOM 6712 N N . ASP B 1 383 ? 9.578 3.445 8.258 1 95.75 383 ASP B N 1
ATOM 6713 C CA . ASP B 1 383 ? 9.258 2.773 7 1 95.75 383 ASP B CA 1
ATOM 6714 C C . ASP B 1 383 ? 8.016 1.901 7.145 1 95.75 383 ASP B C 1
ATOM 6716 O O . ASP B 1 383 ? 8.055 0.859 7.801 1 95.75 383 ASP B O 1
ATOM 6720 N N . LEU B 1 384 ? 6.973 2.24 6.43 1 95.25 384 LEU B N 1
ATOM 6721 C CA . LEU B 1 384 ? 5.703 1.538 6.559 1 95.25 384 LEU B CA 1
ATOM 6722 C C . LEU B 1 384 ? 5.809 0.115 6.023 1 95.25 384 LEU B C 1
ATOM 6724 O O . LEU B 1 384 ? 5.148 -0.795 6.531 1 95.25 384 LEU B O 1
ATOM 6728 N N . ILE B 1 385 ? 6.551 -0.074 5.016 1 92.69 385 ILE B N 1
ATOM 6729 C CA . ILE B 1 385 ? 6.656 -1.384 4.383 1 92.69 385 ILE B CA 1
ATOM 6730 C C . ILE B 1 385 ? 7.469 -2.322 5.27 1 92.69 385 ILE B C 1
ATOM 6732 O O . ILE B 1 385 ? 6.996 -3.398 5.645 1 92.69 385 ILE B O 1
ATOM 6736 N N . ALA B 1 386 ? 8.703 -1.87 5.652 1 92.19 386 ALA B N 1
ATOM 6737 C CA . ALA B 1 386 ? 9.586 -2.684 6.492 1 92.19 386 ALA B CA 1
ATOM 6738 C C . ALA B 1 386 ? 9.016 -2.84 7.898 1 92.19 386 ALA B C 1
ATOM 6740 O O . ALA B 1 386 ? 9.375 -3.773 8.617 1 92.19 386 ALA B O 1
ATOM 6741 N N . GLY B 1 387 ? 8.172 -1.89 8.297 1 93.44 387 GLY B N 1
ATOM 6742 C CA . GLY B 1 387 ? 7.562 -1.945 9.617 1 93.44 387 GLY B CA 1
ATOM 6743 C C . GLY B 1 387 ? 8.531 -1.598 10.734 1 93.44 387 GLY B C 1
ATOM 6744 O O . GLY B 1 387 ? 8.461 -2.166 11.82 1 93.44 387 GLY B O 1
ATOM 6745 N N . LYS B 1 388 ? 9.453 -0.746 10.453 1 93.81 388 LYS B N 1
ATOM 6746 C CA . LYS B 1 388 ? 10.438 -0.324 11.453 1 93.81 388 LYS B CA 1
ATOM 6747 C C . LYS B 1 388 ? 10.977 1.065 11.133 1 93.81 388 LYS B C 1
ATOM 6749 O O . LYS B 1 388 ? 10.797 1.568 10.023 1 93.81 388 LYS B O 1
ATOM 6754 N N . TYR B 1 389 ? 11.625 1.657 12.141 1 95.88 389 TYR B N 1
ATOM 6755 C CA . TYR B 1 389 ? 12.312 2.924 11.906 1 95.88 389 TYR B CA 1
ATOM 6756 C C . TYR B 1 389 ? 13.5 2.734 10.969 1 95.88 389 TYR B C 1
ATOM 6758 O O . TYR B 1 389 ? 14.148 1.687 10.984 1 95.88 389 TYR B O 1
ATOM 6766 N N . LEU B 1 390 ? 13.734 3.734 10.219 1 94.56 390 LEU B N 1
ATOM 6767 C CA . LEU B 1 390 ? 14.859 3.68 9.297 1 94.56 390 LEU B CA 1
ATOM 6768 C C . LEU B 1 390 ? 16.172 3.508 10.055 1 94.56 390 LEU B C 1
ATOM 6770 O O . LEU B 1 390 ? 16.391 4.137 11.094 1 94.56 390 LEU B O 1
ATOM 6774 N N . GLU B 1 391 ? 16.969 2.686 9.484 1 92.5 391 GLU B N 1
ATOM 6775 C CA . GLU B 1 391 ? 18.297 2.453 10.039 1 92.5 391 GLU B CA 1
ATOM 6776 C C . GLU B 1 391 ? 19.391 2.945 9.094 1 92.5 391 GLU B C 1
ATOM 6778 O O . GLU B 1 391 ? 19.219 2.914 7.871 1 92.5 391 GLU B O 1
ATOM 6783 N N . SER B 1 392 ? 20.453 3.322 9.719 1 91.5 392 SER B N 1
ATOM 6784 C CA . SER B 1 392 ? 21.578 3.852 8.953 1 91.5 392 SER B CA 1
ATOM 6785 C C . SER B 1 392 ? 22.266 2.754 8.148 1 91.5 392 SER B C 1
ATOM 6787 O O . SER B 1 392 ? 22.438 1.635 8.633 1 91.5 392 SER B O 1
ATOM 6789 N N . SER B 1 393 ? 22.594 3.059 6.945 1 83.88 393 SER B N 1
ATOM 6790 C CA . SER B 1 393 ? 23.359 2.143 6.102 1 83.88 393 SER B CA 1
ATOM 6791 C C . SER B 1 393 ? 24.859 2.248 6.379 1 83.88 393 SER B C 1
ATOM 6793 O O . SER B 1 393 ? 25.625 1.364 5.996 1 83.88 393 SER B O 1
ATOM 6795 N N . ILE B 1 394 ? 25.25 3.334 6.977 1 81.81 394 ILE B N 1
ATOM 6796 C CA . ILE B 1 394 ? 26.641 3.576 7.32 1 81.81 394 ILE B CA 1
ATOM 6797 C C . ILE B 1 394 ? 27 2.857 8.625 1 81.81 394 ILE B C 1
ATOM 6799 O O . ILE B 1 394 ? 28 2.141 8.695 1 81.81 394 ILE B O 1
ATOM 6803 N N . ASN B 1 395 ? 26.266 3.064 9.617 1 78.12 395 ASN B N 1
ATOM 6804 C CA . ASN B 1 395 ? 26.406 2.414 10.914 1 78.12 395 ASN B CA 1
ATOM 6805 C C . ASN B 1 395 ? 25.25 1.473 11.195 1 78.12 395 ASN B C 1
ATOM 6807 O O . ASN B 1 395 ? 24.188 1.909 11.648 1 78.12 395 ASN B O 1
ATOM 6811 N N . SER B 1 396 ? 25.594 0.22 10.977 1 74 396 SER B N 1
ATOM 6812 C CA . SER B 1 396 ? 24.516 -0.77 11.07 1 74 396 SER B CA 1
ATOM 6813 C C . SER B 1 396 ? 23.875 -0.762 12.445 1 74 396 SER B C 1
ATOM 6815 O O . SER B 1 396 ? 24.547 -0.529 13.453 1 74 396 SER B O 1
ATOM 6817 N N . SER B 1 397 ? 22.594 -0.686 12.625 1 75.5 397 SER B N 1
ATOM 6818 C CA . SER B 1 397 ? 21.797 -0.85 13.844 1 75.5 397 SER B CA 1
ATOM 6819 C C . SER B 1 397 ? 21.406 0.501 14.43 1 75.5 397 SER B C 1
ATOM 6821 O O . SER B 1 397 ? 20.656 0.564 15.406 1 75.5 397 SER B O 1
ATOM 6823 N N . ARG B 1 398 ? 21.953 1.517 13.773 1 88.25 398 ARG B N 1
ATOM 6824 C CA . ARG B 1 398 ? 21.578 2.812 14.328 1 88.25 398 ARG B CA 1
ATOM 6825 C C . ARG B 1 398 ? 20.344 3.361 13.625 1 88.25 398 ARG B C 1
ATOM 6827 O O . ARG B 1 398 ? 20.25 3.344 12.391 1 88.25 398 ARG B O 1
ATOM 6834 N N . THR B 1 399 ? 19.484 3.82 14.398 1 92.56 399 THR B N 1
ATOM 6835 C CA . THR B 1 399 ? 18.266 4.438 13.867 1 92.56 399 THR B CA 1
ATOM 6836 C C . THR B 1 399 ? 18.578 5.828 13.312 1 92.56 399 THR B C 1
ATOM 6838 O O . THR B 1 399 ? 19.328 6.594 13.922 1 92.56 399 THR B O 1
ATOM 6841 N N . VAL B 1 400 ? 18.062 6.098 12.18 1 95 400 VAL B N 1
ATOM 6842 C CA . VAL B 1 400 ? 18.234 7.414 11.57 1 95 400 VAL B CA 1
ATOM 6843 C C . VAL B 1 400 ? 17.375 8.438 12.305 1 95 400 VAL B C 1
ATOM 6845 O O . VAL B 1 400 ? 16.156 8.312 12.336 1 95 400 VAL B O 1
ATOM 6848 N N . ILE B 1 401 ? 18.031 9.391 12.922 1 95.31 401 ILE B N 1
ATOM 6849 C CA . ILE B 1 401 ? 17.359 10.461 13.656 1 95.31 401 ILE B CA 1
ATOM 6850 C C . ILE B 1 401 ? 18 11.797 13.328 1 95.31 401 ILE B C 1
ATOM 6852 O O . ILE B 1 401 ? 19.234 11.891 13.203 1 95.31 401 ILE B O 1
ATOM 6856 N N . LEU B 1 402 ? 17.203 12.797 13.133 1 97 402 LEU B N 1
ATOM 6857 C CA . LEU B 1 402 ? 17.719 14.156 13.023 1 97 402 LEU B CA 1
ATOM 6858 C C . LEU B 1 402 ? 17.484 14.93 14.32 1 97 402 LEU B C 1
ATOM 6860 O O . LEU B 1 402 ? 16.344 15.148 14.727 1 97 402 LEU B O 1
ATOM 6864 N N . LYS B 1 403 ? 18.531 15.305 14.945 1 96.44 403 LYS B N 1
ATOM 6865 C CA . LYS B 1 403 ? 18.469 16.156 16.141 1 96.44 403 LYS B CA 1
ATOM 6866 C C . LYS B 1 403 ? 18.594 17.625 15.758 1 96.44 403 LYS B C 1
ATOM 6868 O O . LYS B 1 403 ? 19.578 18.047 15.156 1 96.44 403 LYS B O 1
ATOM 6873 N N . VAL B 1 404 ? 17.641 18.375 16.141 1 97.69 404 VAL B N 1
ATOM 6874 C CA . VAL B 1 404 ? 17.609 19.766 15.719 1 97.69 404 VAL B CA 1
ATOM 6875 C C . VAL B 1 404 ? 18.422 20.625 16.688 1 97.69 404 VAL B C 1
ATOM 6877 O O . VAL B 1 404 ? 18.672 20.219 17.828 1 97.69 404 VAL B O 1
ATOM 6880 N N . SER B 1 405 ? 18.844 21.75 16.234 1 96.06 405 SER B N 1
ATOM 68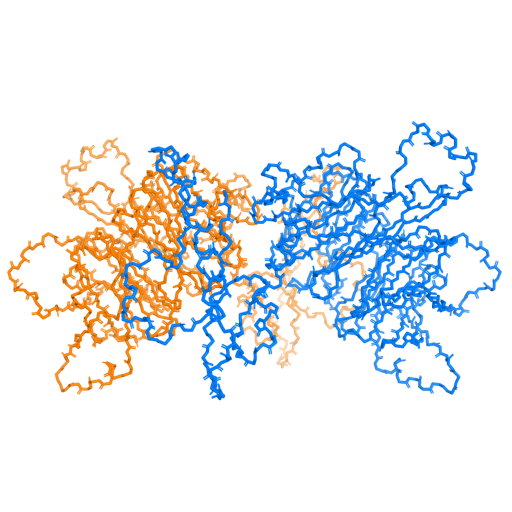81 C CA . SER B 1 405 ? 19.531 22.703 17.094 1 96.06 405 SER B CA 1
ATOM 6882 C C . SER B 1 405 ? 18.578 23.344 18.109 1 96.06 405 SER B C 1
ATOM 6884 O O . SER B 1 405 ? 17.359 23.219 17.969 1 96.06 405 SER B O 1
ATOM 6886 N N . LYS B 1 406 ? 19.047 24 19.094 1 92.06 406 LYS B N 1
ATOM 6887 C CA . LYS B 1 406 ? 18.297 24.469 20.25 1 92.06 406 LYS B CA 1
ATOM 6888 C C . LYS B 1 406 ? 17.391 25.641 19.875 1 92.06 406 LYS B C 1
ATOM 6890 O O . LYS B 1 406 ? 16.375 25.875 20.531 1 92.06 406 LYS B O 1
ATOM 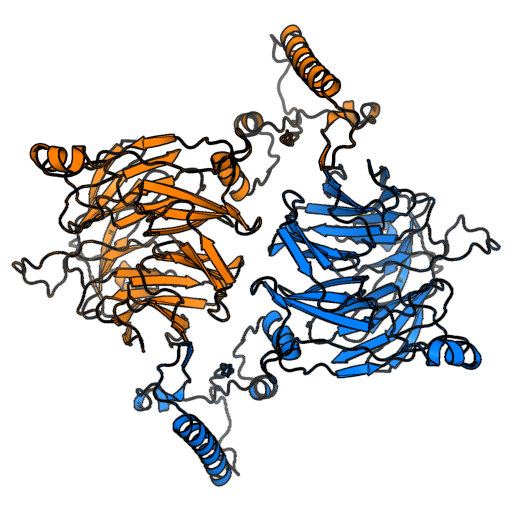6895 N N . GLY B 1 407 ? 17.688 26.375 18.891 1 92.75 407 GLY B N 1
ATOM 6896 C CA . GLY B 1 407 ? 16.922 27.578 18.562 1 92.75 407 GLY B CA 1
ATOM 6897 C C . GLY B 1 407 ? 17.078 28.672 19.594 1 92.75 407 GLY B C 1
ATOM 6898 O O . GLY B 1 407 ? 18.172 28.875 20.141 1 92.75 407 GLY B O 1
ATOM 6899 N N . TYR B 1 408 ? 16 29.484 19.781 1 91.12 408 TYR B N 1
ATOM 6900 C CA . TYR B 1 408 ? 16.062 30.656 20.656 1 91.12 408 TYR B CA 1
ATOM 6901 C C . TYR B 1 408 ? 14.914 30.656 21.641 1 91.12 408 TYR B C 1
ATOM 6903 O O . TYR B 1 408 ? 13.781 30.312 21.297 1 91.12 408 TYR B O 1
ATOM 6911 N N . VAL B 1 409 ? 15.172 30.969 22.922 1 89.88 409 VAL B N 1
ATOM 6912 C CA . VAL B 1 409 ? 14.148 31.188 23.938 1 89.88 409 VAL B CA 1
ATOM 6913 C C . VAL B 1 409 ? 14.312 32.562 24.547 1 89.88 409 VAL B C 1
ATOM 6915 O O . VAL B 1 409 ? 15.43 33 24.891 1 89.88 409 VAL B O 1
ATOM 6918 N N . PHE B 1 410 ? 13.219 33.312 24.625 1 82.31 410 PHE B N 1
ATOM 6919 C CA . PHE B 1 410 ? 13.266 34.688 25.109 1 82.31 410 PHE B CA 1
ATOM 6920 C C . PHE B 1 410 ? 12.609 34.812 26.469 1 82.31 410 PHE B C 1
ATOM 6922 O O . PHE B 1 410 ? 11.578 34.188 26.719 1 82.31 410 PHE B O 1
ATOM 6929 N N . PRO B 1 411 ? 13.07 35.812 27.672 1 65.25 411 PRO B N 1
ATOM 6930 C CA . PRO B 1 411 ? 14.359 36.531 27.594 1 65.25 411 PRO B CA 1
ATOM 6931 C C . PRO B 1 411 ? 15.547 35.625 27.906 1 65.25 411 PRO B C 1
ATOM 6933 O O . PRO B 1 411 ? 15.375 34.562 28.516 1 65.25 411 PRO B O 1
ATOM 6936 N N . ASP B 1 412 ? 16.672 35.812 27.25 1 57.47 412 ASP B N 1
ATOM 6937 C CA . ASP B 1 412 ? 17.891 35 27.281 1 57.47 412 ASP B CA 1
ATOM 6938 C C . ASP B 1 412 ? 18.281 34.656 28.719 1 57.47 412 ASP B C 1
ATOM 6940 O O . ASP B 1 412 ? 18.734 33.531 29 1 57.47 412 ASP B O 1
ATOM 6944 N N . GLU B 1 413 ? 18.312 35.688 29.609 1 51.56 413 GLU B N 1
ATOM 6945 C CA . GLU B 1 413 ? 19.219 35.656 30.75 1 51.56 413 GLU B CA 1
ATOM 6946 C C . GLU B 1 413 ? 18.688 34.719 31.828 1 51.56 413 GLU B C 1
ATOM 6948 O O . GLU B 1 413 ? 19.438 33.844 32.344 1 51.56 413 GLU B O 1
ATOM 6953 N N . GLU B 1 414 ? 17.703 35.156 32.469 1 50.34 414 GLU B N 1
ATOM 6954 C CA . GLU B 1 414 ? 17.359 34.562 33.75 1 50.34 414 GLU B CA 1
ATOM 6955 C C . GLU B 1 414 ? 16.781 33.156 33.562 1 50.34 414 GLU B C 1
ATOM 6957 O O . GLU B 1 414 ? 17.016 32.25 34.375 1 50.34 414 GLU B O 1
ATOM 6962 N N . TYR B 1 415 ? 16.016 33.062 32.656 1 51.31 415 TYR B N 1
ATOM 6963 C CA . TYR B 1 415 ? 15.352 31.766 32.438 1 51.31 415 TYR B CA 1
ATOM 6964 C C . TYR B 1 415 ? 16.344 30.703 31.969 1 51.31 415 TYR B C 1
ATOM 6966 O O . TYR B 1 415 ? 16.188 29.531 32.281 1 51.31 415 TYR B O 1
ATOM 6974 N N . MET B 1 416 ? 17.328 31.234 31.281 1 51.75 416 MET B N 1
ATOM 6975 C CA . MET B 1 416 ? 18.375 30.312 30.875 1 51.75 416 MET B CA 1
ATOM 6976 C C . MET B 1 416 ? 19.094 29.719 32.094 1 51.75 416 MET B C 1
ATOM 6978 O O . MET B 1 416 ? 19.641 28.625 32 1 51.75 416 MET B O 1
ATOM 6982 N N . ASP B 1 417 ? 19.234 30.531 33.062 1 51.53 417 ASP B N 1
ATOM 6983 C CA . ASP B 1 417 ? 19.859 29.953 34.25 1 51.53 417 ASP B CA 1
ATOM 6984 C C . ASP B 1 417 ? 19.047 28.797 34.812 1 51.53 417 ASP B C 1
ATOM 6986 O O . ASP B 1 417 ? 19.609 27.797 35.25 1 51.53 417 ASP B O 1
ATOM 6990 N N . ILE B 1 418 ? 17.828 29 34.906 1 48.19 418 ILE B N 1
ATOM 6991 C CA . ILE B 1 418 ? 16.984 27.938 35.469 1 48.19 418 ILE B CA 1
ATOM 6992 C C . ILE B 1 418 ? 16.859 26.812 34.438 1 48.19 418 ILE B C 1
ATOM 6994 O O . ILE B 1 418 ? 16.922 25.641 34.75 1 48.19 418 ILE B O 1
ATOM 6998 N N . VAL B 1 419 ? 16.641 27.156 33.219 1 51.75 419 VAL B N 1
ATOM 6999 C CA . VAL B 1 419 ? 16.562 26.172 32.125 1 51.75 419 VAL B CA 1
ATOM 7000 C C . VAL B 1 419 ? 17.953 25.594 31.891 1 51.75 419 VAL B C 1
ATOM 7002 O O . VAL B 1 419 ? 18.094 24.531 31.281 1 51.75 419 VAL B O 1
ATOM 7005 N N . GLN B 1 420 ? 18.984 26.328 32.219 1 49 420 GLN B N 1
ATOM 7006 C CA . GLN B 1 420 ? 20.359 25.859 32.031 1 49 420 GLN B CA 1
ATOM 7007 C C . GLN B 1 420 ? 20.578 24.531 32.719 1 49 420 GLN B C 1
ATOM 7009 O O . GLN B 1 420 ? 21.375 23.703 32.219 1 49 420 GLN B O 1
ATOM 7014 N N . HIS B 1 421 ? 20 24.406 33.781 1 50.78 421 HIS B N 1
ATOM 7015 C CA . HIS B 1 421 ? 20.281 23.109 34.375 1 50.78 421 HIS B CA 1
ATOM 7016 C C . HIS B 1 421 ? 19.5 22 33.719 1 50.78 421 HIS B C 1
ATOM 7018 O O . HIS B 1 421 ? 19.719 20.812 33.969 1 50.78 421 HIS B O 1
ATOM 7024 N N . VAL B 1 422 ? 18.375 22.375 32.969 1 56.31 422 VAL B N 1
ATOM 7025 C CA . VAL B 1 422 ? 17.656 21.328 32.281 1 56.31 422 VAL B CA 1
ATOM 7026 C C . VAL B 1 422 ? 17.875 21.469 30.766 1 56.31 422 VAL B C 1
ATOM 7028 O O . VAL B 1 422 ? 17.75 22.562 30.219 1 56.31 422 VAL B O 1
ATOM 7031 N N . LYS B 1 423 ? 18.547 20.609 30.078 1 73.69 423 LYS B N 1
ATOM 7032 C CA . LYS B 1 423 ? 18.859 20.562 28.656 1 73.69 423 LYS B CA 1
ATOM 7033 C C . LYS B 1 423 ? 17.625 20.859 27.812 1 73.69 423 LYS B C 1
ATOM 7035 O O . LYS B 1 423 ? 16.703 20.047 27.734 1 73.69 423 LYS B O 1
ATOM 7040 N N . TYR B 1 424 ? 17.375 22.219 27.391 1 85.5 424 TYR B N 1
ATOM 7041 C CA . TYR B 1 424 ? 16.281 22.672 26.547 1 85.5 424 TYR B CA 1
ATOM 7042 C C . TYR B 1 424 ? 16.406 22.125 25.141 1 85.5 424 TYR B C 1
ATOM 7044 O O . TYR B 1 424 ? 17.5 22.109 24.562 1 85.5 424 TYR B O 1
ATOM 7052 N N . VAL B 1 425 ? 15.289 21.562 24.656 1 91.56 425 VAL B N 1
ATOM 7053 C CA . VAL B 1 425 ? 15.172 21.156 23.266 1 91.56 425 VAL B CA 1
ATOM 7054 C C . VAL B 1 425 ? 13.867 21.703 22.688 1 91.56 425 VAL B C 1
ATOM 7056 O O . VAL B 1 425 ? 12.836 21.719 23.359 1 91.56 425 VAL B O 1
ATOM 7059 N N . PRO B 1 426 ? 13.922 22.266 21.562 1 95.44 426 PRO B N 1
ATOM 7060 C CA . PRO B 1 426 ? 12.688 22.797 20.969 1 95.44 426 PRO B CA 1
ATOM 7061 C C . PRO B 1 426 ? 11.727 21.688 20.516 1 95.44 426 PRO B C 1
ATOM 7063 O O . PRO B 1 426 ? 12.156 20.578 20.203 1 95.44 426 PRO B O 1
ATOM 7066 N N . THR B 1 427 ? 10.469 22.031 20.5 1 96.94 427 THR B N 1
ATOM 7067 C CA . THR B 1 427 ? 9.422 21.188 19.938 1 96.94 427 THR B CA 1
ATOM 7068 C C . THR B 1 427 ? 9.312 21.406 18.438 1 96.94 427 THR B C 1
ATOM 7070 O O . THR B 1 427 ? 9.359 22.547 17.969 1 96.94 427 THR B O 1
ATOM 7073 N N . ILE B 1 428 ? 9.156 20.359 17.703 1 98.44 428 ILE B N 1
ATOM 7074 C CA . ILE B 1 428 ? 8.984 20.453 16.25 1 98.44 428 ILE B CA 1
ATOM 7075 C C . ILE B 1 428 ? 7.496 20.438 15.906 1 98.44 428 ILE B C 1
ATOM 7077 O O . ILE B 1 428 ? 6.906 19.359 15.719 1 98.44 428 ILE B O 1
ATOM 7081 N N . TYR B 1 429 ? 6.945 21.562 15.703 1 98.44 429 TYR B N 1
ATOM 7082 C CA . TYR B 1 429 ? 5.516 21.672 15.438 1 98.44 429 TYR B CA 1
ATOM 7083 C C . TYR B 1 429 ? 5.207 21.438 13.969 1 98.44 429 TYR B C 1
ATOM 7085 O O . TYR B 1 429 ? 4.07 21.109 13.609 1 98.44 429 TYR B O 1
ATOM 7093 N N . THR B 1 430 ? 6.238 21.625 13.102 1 98.81 430 THR B N 1
ATOM 7094 C CA . THR B 1 430 ? 5.984 21.469 11.672 1 98.81 430 THR B CA 1
ATOM 7095 C C . THR B 1 430 ? 7.25 21 10.953 1 98.81 430 THR B C 1
ATOM 7097 O O . THR B 1 430 ? 8.359 21.297 11.391 1 98.81 430 THR B O 1
ATOM 7100 N N . HIS B 1 431 ? 7.082 20.297 10.008 1 98.81 431 HIS B N 1
ATOM 7101 C CA . HIS B 1 431 ? 8.102 19.984 9.016 1 98.81 431 HIS B CA 1
ATOM 7102 C C . HIS B 1 431 ? 7.488 19.781 7.633 1 98.81 431 HIS B C 1
ATOM 7104 O O . HIS B 1 431 ? 6.316 19.422 7.512 1 98.81 431 HIS B O 1
ATOM 7110 N N . CYS B 1 432 ? 8.219 20.078 6.613 1 98.38 432 CYS B N 1
ATOM 7111 C CA . CYS B 1 432 ? 7.727 19.891 5.254 1 98.38 432 CYS B CA 1
ATOM 7112 C C . CYS B 1 432 ? 8.883 19.688 4.277 1 98.38 432 CYS B C 1
ATOM 7114 O O . CYS B 1 432 ? 9.938 20.297 4.43 1 98.38 432 CYS B O 1
ATOM 7116 N N . TYR B 1 433 ? 8.641 18.812 3.322 1 97.06 433 TYR B N 1
ATOM 7117 C CA . TYR B 1 433 ? 9.609 18.531 2.27 1 97.06 433 TYR B CA 1
ATOM 7118 C C . TYR B 1 433 ? 9.391 19.453 1.073 1 97.06 433 TYR B C 1
ATOM 7120 O O . TYR B 1 433 ? 8.266 19.859 0.789 1 97.06 433 TYR B O 1
ATOM 7128 N N . ASP B 1 434 ? 10.477 19.734 0.408 1 94.88 434 ASP B N 1
ATOM 7129 C CA . ASP B 1 434 ? 10.297 20.375 -0.891 1 94.88 434 ASP B CA 1
ATOM 7130 C C . ASP B 1 434 ? 9.789 19.375 -1.931 1 94.88 434 ASP B C 1
ATOM 7132 O O . ASP B 1 434 ? 9.547 18.203 -1.613 1 94.88 434 ASP B O 1
ATOM 7136 N N . ALA B 1 435 ? 9.609 19.812 -3.152 1 91.19 435 ALA B N 1
ATOM 7137 C CA . ALA B 1 435 ? 8.984 19 -4.195 1 91.19 435 ALA B CA 1
ATOM 7138 C C . ALA B 1 435 ? 9.828 17.766 -4.512 1 91.19 435 ALA B C 1
ATOM 7140 O O . ALA B 1 435 ? 9.289 16.719 -4.891 1 91.19 435 ALA B O 1
ATOM 7141 N N . THR B 1 436 ? 11.07 17.828 -4.297 1 86.81 436 THR B N 1
ATOM 7142 C CA . THR B 1 436 ? 11.961 16.734 -4.648 1 86.81 436 THR B CA 1
ATOM 7143 C C . THR B 1 436 ? 12.062 15.727 -3.502 1 86.81 436 THR B C 1
ATOM 7145 O O . THR B 1 436 ? 12.484 14.586 -3.705 1 86.81 436 THR B O 1
ATOM 7148 N N . GLY B 1 437 ? 11.734 16.203 -2.379 1 91.25 437 GLY B N 1
ATOM 7149 C CA . GLY B 1 437 ? 11.898 15.367 -1.199 1 91.25 437 GLY B CA 1
ATOM 7150 C C . GLY B 1 437 ? 13.312 15.367 -0.662 1 91.25 437 GLY B C 1
ATOM 7151 O O . GLY B 1 437 ? 13.617 14.664 0.3 1 91.25 437 GLY B O 1
ATOM 7152 N N . MET B 1 438 ? 14.133 16.188 -1.192 1 90.62 438 MET B N 1
ATOM 7153 C CA . MET B 1 438 ? 15.547 16.172 -0.852 1 90.62 438 MET B CA 1
ATOM 7154 C C . MET B 1 438 ? 15.875 17.234 0.191 1 90.62 438 MET B C 1
ATOM 7156 O O . MET B 1 438 ? 16.953 17.219 0.778 1 90.62 438 MET B O 1
ATOM 7160 N N . ARG B 1 439 ? 14.992 18.109 0.37 1 95.19 439 ARG B N 1
ATOM 7161 C CA . ARG B 1 439 ? 15.156 19.125 1.406 1 95.19 439 ARG B CA 1
ATOM 7162 C C . ARG B 1 439 ? 14.008 19.078 2.404 1 95.19 439 ARG B C 1
ATOM 7164 O O . ARG B 1 439 ? 12.852 18.859 2.023 1 95.19 439 ARG B O 1
ATOM 7171 N N . LEU B 1 440 ? 14.398 19.266 3.631 1 97.75 440 LEU B N 1
ATOM 7172 C CA . LEU B 1 440 ? 13.43 19.219 4.719 1 97.75 440 LEU B CA 1
ATOM 7173 C C . LEU B 1 440 ? 13.516 20.469 5.586 1 97.75 440 LEU B C 1
ATOM 7175 O O . LEU B 1 440 ? 14.594 20.812 6.066 1 97.75 440 LEU B O 1
ATOM 7179 N N . PHE B 1 441 ? 12.391 21.203 5.617 1 98.75 441 PHE B N 1
ATOM 7180 C CA . PHE B 1 441 ? 12.273 22.328 6.539 1 98.75 441 PHE B CA 1
ATOM 7181 C C . PHE B 1 441 ? 11.633 21.891 7.852 1 98.75 441 PHE B C 1
ATOM 7183 O O . PHE B 1 441 ? 10.609 21.203 7.848 1 98.75 441 PHE B O 1
ATOM 7190 N N . THR B 1 442 ? 12.25 22.156 8.992 1 98.88 442 THR B N 1
ATOM 7191 C CA . THR B 1 442 ? 11.703 21.891 10.32 1 98.88 442 THR B CA 1
ATOM 7192 C C . THR B 1 442 ? 11.633 23.172 11.141 1 98.88 442 THR B C 1
ATOM 7194 O O . THR B 1 442 ? 12.531 24.016 11.062 1 98.88 442 THR B O 1
ATOM 7197 N N . ALA B 1 443 ? 10.555 23.281 11.953 1 98.94 443 ALA B N 1
ATOM 7198 C CA . ALA B 1 443 ? 10.438 24.484 12.773 1 98.94 443 ALA B CA 1
ATOM 7199 C C . ALA B 1 443 ? 9.508 24.25 13.969 1 98.94 443 ALA B C 1
ATOM 7201 O O . ALA B 1 443 ? 8.727 23.297 13.977 1 98.94 443 ALA B O 1
ATOM 7202 N N . GLY B 1 444 ? 9.656 25.156 14.961 1 98.56 444 GLY B N 1
ATOM 7203 C CA . GLY B 1 444 ? 8.852 25.109 16.172 1 98.56 444 GLY B CA 1
ATOM 7204 C C . GLY B 1 444 ? 9.305 26.094 17.234 1 98.56 444 GLY B C 1
ATOM 7205 O O . GLY B 1 444 ? 9.453 27.281 16.938 1 98.56 444 GLY B O 1
ATOM 7206 N N . GLY B 1 445 ? 9.43 25.562 18.422 1 97.06 445 GLY B N 1
ATOM 7207 C CA . GLY B 1 445 ? 9.789 26.391 19.578 1 97.06 445 GLY B CA 1
ATOM 7208 C C . GLY B 1 445 ? 9.523 25.703 20.906 1 97.06 445 GLY B C 1
ATOM 7209 O O . GLY B 1 445 ? 9.273 24.484 20.938 1 97.06 445 GLY B O 1
ATOM 7210 N N . PRO B 1 446 ? 9.68 26.484 21.922 1 94.06 446 PRO B N 1
ATOM 7211 C CA . PRO B 1 446 ? 9.508 25.875 23.25 1 94.06 446 PRO B CA 1
ATOM 7212 C C . PRO B 1 446 ? 8.102 25.312 23.469 1 94.06 446 PRO B C 1
ATOM 7214 O O . PRO B 1 446 ? 7.121 25.906 23 1 94.06 446 PRO B O 1
ATOM 7217 N N . LEU B 1 447 ? 7.934 24.25 24.203 1 91.19 447 LEU B N 1
ATOM 7218 C CA . LEU B 1 447 ? 6.676 23.547 24.406 1 91.19 447 LEU B CA 1
ATOM 7219 C C . LEU B 1 447 ? 5.754 24.328 25.344 1 91.19 447 LEU B C 1
ATOM 7221 O O . LEU B 1 447 ? 4.574 24.516 25.031 1 91.19 447 LEU B O 1
ATOM 7225 N N . PRO B 1 448 ? 6.238 24.781 26.5 1 87.56 448 PRO B N 1
ATOM 7226 C CA . PRO B 1 448 ? 5.316 25.5 27.375 1 87.56 448 PRO B CA 1
ATOM 7227 C C . PRO B 1 448 ? 4.719 26.734 26.703 1 87.56 448 PRO B C 1
ATOM 7229 O O . PRO B 1 448 ? 5.445 27.516 26.094 1 87.56 448 PRO B O 1
ATOM 7232 N N . ALA B 1 449 ? 3.488 26.922 26.891 1 84.12 449 ALA B N 1
ATOM 7233 C CA . ALA B 1 449 ? 2.773 28.016 26.234 1 84.12 449 ALA B CA 1
ATOM 7234 C C . ALA B 1 449 ? 3.289 29.375 26.719 1 84.12 449 ALA B C 1
ATOM 7236 O O . ALA B 1 449 ? 3.23 30.359 25.984 1 84.12 449 ALA B O 1
ATOM 7237 N N . THR B 1 450 ? 3.92 29.422 27.844 1 85.75 450 THR B N 1
ATOM 7238 C CA . THR B 1 450 ? 4.328 30.672 28.469 1 85.75 450 THR B CA 1
ATOM 7239 C C . THR B 1 450 ? 5.703 31.109 27.953 1 85.75 450 THR B C 1
ATOM 7241 O O . THR B 1 450 ? 6.086 32.281 28.094 1 85.75 450 THR B O 1
ATOM 7244 N N . LEU B 1 451 ? 6.383 30.172 27.422 1 88.5 451 LEU B N 1
ATOM 7245 C CA . LEU B 1 451 ? 7.711 30.516 26.922 1 88.5 451 LEU B CA 1
ATOM 7246 C C . LEU B 1 451 ? 7.641 31.016 25.484 1 88.5 451 LEU B C 1
ATOM 7248 O O . LEU B 1 451 ? 6.863 30.484 24.672 1 88.5 451 LEU B O 1
ATOM 7252 N N . THR B 1 452 ? 8.422 32.062 25.281 1 92 452 THR B N 1
ATOM 7253 C CA . THR B 1 452 ? 8.555 32.562 23.922 1 92 452 THR B CA 1
ATOM 7254 C C . THR B 1 452 ? 9.875 32.125 23.297 1 92 452 THR B C 1
ATOM 7256 O O . THR B 1 452 ? 10.906 32.094 23.984 1 92 452 THR B O 1
ATOM 7259 N N . GLY B 1 453 ? 9.836 31.766 22.094 1 94.5 453 GLY B N 1
ATOM 7260 C CA . GLY B 1 453 ? 11.023 31.312 21.375 1 94.5 453 GLY B CA 1
ATOM 7261 C C . GLY B 1 453 ? 10.695 30.641 20.047 1 94.5 453 GLY B C 1
ATOM 7262 O O . GLY B 1 453 ? 9.531 30.562 19.656 1 94.5 453 GLY B O 1
ATOM 7263 N N . ASN B 1 454 ? 11.75 30.312 19.344 1 96.44 454 ASN B N 1
ATOM 7264 C CA . ASN B 1 454 ? 11.539 29.688 18.031 1 96.44 454 ASN B CA 1
ATOM 7265 C C . ASN B 1 454 ? 12.719 28.812 17.641 1 96.44 454 ASN B C 1
ATOM 7267 O O . ASN B 1 454 ? 13.781 28.875 18.266 1 96.44 454 ASN B O 1
ATOM 7271 N N . TYR B 1 455 ? 12.43 27.984 16.797 1 97.62 455 TYR B N 1
ATOM 7272 C CA . TYR B 1 455 ? 13.406 27.172 16.094 1 97.62 455 TYR B CA 1
ATOM 7273 C C . TYR B 1 455 ? 13.023 27 14.633 1 97.62 455 TYR B C 1
ATOM 7275 O O . TYR B 1 455 ? 11.844 26.844 14.305 1 97.62 455 TYR B O 1
ATOM 7283 N N . ALA B 1 456 ? 14.055 27.062 13.734 1 98.69 456 ALA B N 1
ATOM 7284 C CA . ALA B 1 456 ? 13.891 26.672 12.336 1 98.69 456 ALA B CA 1
ATOM 7285 C C . ALA B 1 456 ? 15.203 26.141 11.758 1 98.69 456 ALA B C 1
ATOM 7287 O O . ALA B 1 456 ? 16.281 26.656 12.055 1 98.69 456 ALA B O 1
ATOM 7288 N N . GLY B 1 457 ? 15.055 25.109 11.008 1 98.56 457 GLY B N 1
ATOM 7289 C CA . GLY B 1 457 ? 16.203 24.531 10.352 1 98.56 457 GLY B CA 1
ATOM 7290 C C . GLY B 1 457 ? 15.898 23.969 8.977 1 98.56 457 GLY B C 1
ATOM 7291 O O . GLY B 1 457 ? 14.812 23.422 8.75 1 98.56 457 GLY B O 1
ATOM 7292 N N . LEU B 1 458 ? 16.859 24.188 8.086 1 98.19 458 LEU B N 1
ATOM 7293 C CA . LEU B 1 458 ? 16.797 23.594 6.758 1 98.19 458 LEU B CA 1
ATOM 7294 C C . LEU B 1 458 ? 17.766 22.422 6.641 1 98.19 458 LEU B C 1
ATOM 7296 O O . LEU B 1 458 ? 18.969 22.562 6.922 1 98.19 458 LEU B O 1
ATOM 7300 N N . TRP B 1 459 ? 17.234 21.297 6.293 1 97.75 459 TRP B N 1
ATOM 7301 C CA . TRP B 1 459 ? 18.047 20.094 6.121 1 97.75 459 TRP B CA 1
ATOM 7302 C C . TRP B 1 459 ? 18.281 19.812 4.641 1 97.75 459 TRP B C 1
ATOM 7304 O O . TRP B 1 459 ? 17.328 19.688 3.869 1 97.75 459 TRP B O 1
ATOM 7314 N N . GLN B 1 460 ? 19.547 19.734 4.262 1 92.75 460 GLN B N 1
ATOM 7315 C CA . GLN B 1 460 ? 19.922 19.438 2.883 1 92.75 460 GLN B CA 1
ATOM 7316 C C . GLN B 1 460 ? 21.312 18.812 2.805 1 92.75 460 GLN B C 1
ATOM 7318 O O . GLN B 1 460 ? 22.109 18.953 3.725 1 92.75 460 GLN B O 1
#